Protein 9JG8 (pdb70)

Organism: Bacteroides fragilis (NCBI:txid817)

Foldseek 3Di:
DADDFAWFQFWKAFPFADAIFGFADDVFCDDADAVRTHFAAQPRFFQGTVFRHWGPLPVVDIGTLRFGWDGKPAFDPPDPPNGTHYQQIWTQSVRNGTNRMHGPGRPHDPDDALVNLQVDPLVCCCVVPVPDDNLSSHNDRDDDPDDDDDD/DKQPVHDDDDEEEDEFQAKIKDFDDPVQADKDKWKWKQFLAVRDIDTDPPDDQDDPDGHDRMGIPNRTHDQLQQQMKMKMFIDNDDTDPDDVDNGMYIYHYFHDPDDDKEFPDKAWAQDQDDDPDDDGHGDAEFELQAKIKIKIAIGNFASFWKWKFKWWQDPVGDTDGQGTDPGTDTSHRRMDIDTHNNNSSLVRVVVVPQWIWMWMKMGTPDPVYGIDTGDPVHTYTYDPPDDDDVYHGDDPPHDDDDDDD/DKWAKKKKKKWWDAPPDHIKIWIKIFTWCWDQVQQWIWTQRAFIDPTAIPNHRDDDPVVVVVVLLVRLCHRWGFGQGHAQPRPFTPCQVSSVVSNVVSLVVCCVVDVDPVSVVVVVVCCVCSVDRVSVVVVVCQDPCSVVRSDDLPQWDKHWPQAQHHPGRIDIFIWGQQVRKTWTDDPPPVAKGWIKHWDADPPGHTAKIWTKIWGVPVITIMIMIMHTDTMDDD/DDPDDDDDDDPDDDDDDDPDDDPDDPDDDDPDDDDDPDDDDPVDDDDDD/DDPDDDDDDDPDDDDDDDDDDDDDDPPDDDDDDDDDDDDPDPPDDDDD/DDDDDDDDDDPDDDDDDDDDDDDDDPPDDDDDDDPDDDDDDVPDDDDD

Sequence (775 aa):
AGKEFVVDKAMCMCKYGAAPGKLMVTDNQFFRLNGTKLCASTMTLGNVIYGFGICKVNPMFPKPCVPAITQWNGQFSKITMGNPLTDKSKGTCSCGGPDCIEFMQTGQIPVPGSKQMQQATGEHQGELDAMGDPSALTKHPVDTPTSLLLKKDSTKEVGCGSVQYEANLKFALRVKYKAPKLKCKGYCTNAVTGEYEEISKFRVDENGAYTDTFYCDDGLQESHAGADYVFSFGINNPYGFMIVPSIQKIHLIGRNLKKPQITSVIWSSKEMIKFGEDSPRRKSINYNEDGFLHIHARGMYGQKVRVELFEKDSTGIKKLLLGLKDDVTILDNVVCVPVEMSGVYAKAAKGRLSFEILAKVTPLDTSIAAFEQDDKSLIELQIYGKADEAAKSTVNGTMKFMIANLKGQYSINVSTTFPGSQASLYSAIIEVIASYQDDYFIFELRSRQEVKLNGNPPSQMVDLFMLRLSNTYYPMKLKVSTSGKIMEVINFTDIKERWEAECAKIVEEIPCIAYEQYIELSKSNMDTENVFLQALRKDSFIQFYFKEYLDDIDIVCYNFPRRGESTFYDLAIDIKTFHVKEYNSKRYSGKLICEYSEENDIFSLIAEFYYNTGQCKKKVSISVENRSVQSIAGNLSVTVDENLMYDAQDMTLTAQGGMKLLANAKIGLKSSEGVDIAQSIAGNLSVTVDENLMYDAQDMTLTAQGGMKLLANAKIGLKSSEGVDIASIAGNLSVTVDENLMYDAQDMTLTAQGGMKLLANAKIGLKSSEGVDIA

Radius of gyration: 30.04 Å; Cα contacts (8 Å, |Δi|>4): 2118; chains: 6; bounding box: 57×82×75 Å

Solvent-accessible surface area: 33861 Å² total; per-residue (Å²): 50,19,127,21,0,0,0,13,122,0,45,0,64,5,126,53,15,66,50,71,7,93,0,28,4,88,101,13,109,58,1,41,1,0,21,62,44,14,0,0,6,18,92,5,84,22,89,6,11,169,38,0,36,65,7,79,57,74,89,152,147,79,95,86,2,101,1,42,3,87,91,10,77,14,54,6,88,48,1,68,32,46,33,2,0,0,24,100,1,73,1,12,2,79,38,14,28,102,86,1,2,79,13,99,111,13,12,13,85,33,22,2,0,25,58,4,2,64,87,2,32,1,25,0,2,4,15,0,0,2,0,0,4,17,23,2,4,54,132,73,40,20,50,16,43,5,10,0,28,3,133,40,3,9,53,184,104,60,46,103,33,87,25,123,25,60,0,78,47,106,5,4,0,75,27,139,255,244,53,79,110,16,18,10,7,1,25,4,23,31,11,62,94,54,121,68,66,19,12,31,6,33,30,23,36,96,89,44,92,63,66,63,22,1,67,2,38,92,12,4,33,28,16,0,0,23,2,33,0,0,1,0,14,21,103,34,10,6,100,66,48,162,156,59,123,50,42,4,70,0,64,1,64,4,95,103,41,188,97,50,81,4,65,26,0,12,0,1,49,93,16,12,24,80,50,69,83,132,10,76,96,43,72,55,0,21,56,35,18,12,0,7,0,0,0,16,0,56,9,2,13,17,62,89,0,80,1,23,1,36,12,40,52,124,110,38,104,109,79,120,20,45,41,41,153,96,49,28,18,0,30,21,0,5,8,27,4,58,7,88,0,40,27,0,47,52,45,4,46,157,55,221,197,18,25,46,0,3,2,41,0,36,15,98,61,136,68,15,70,41,49,108,8,67,106,95,0,17,1,49,0,53,39,202,37,111,10,146,75,37,33,124,31,26,52,70,6,34,19,41,2,70,18,74,65,11,88,4,65,1,29,3,56,0,30,2,39,47,62,89,74,170,46,16,70,7,27,4,44,4,57,0,33,0,46,114,146,160,72,65,34,16,18,16,0,99,29,10,106,100,23,75,19,82,49,94,98,26,103,45,50,0,1,88,9,0,19,98,0,2,78,6,5,20,46,2,70,0,34,3,12,81,56,2,122,21,103,67,2,79,27,18,97,71,0,60,107,85,6,90,49,34,9,52,81,4,50,144,125,29,96,0,30,12,15,41,29,0,8,41,1,0,89,21,3,2,79,63,38,100,20,0,33,76,9,2,77,18,14,6,5,7,10,5,10,18,30,70,11,115,53,56,2,43,1,14,5,47,5,0,11,133,81,16,51,21,0,32,2,15,0,25,120,101,150,63,29,0,80,25,53,130,50,73,71,194,109,19,44,13,63,0,42,0,70,74,32,180,121,86,22,16,96,33,0,63,0,35,0,40,20,56,96,76,76,2,76,11,84,1,15,5,44,20,109,88,63,48,87,153,121,53,79,39,86,35,67,26,53,6,89,54,32,1,34,14,33,0,85,51,2,31,9,28,2,106,11,3,0,80,0,63,2,85,30,66,0,15,2,46,7,11,65,2,1,7,1,20,110,123,60,88,32,83,36,60,24,60,4,109,93,47,1,71,15,51,2,75,51,1,35,7,17,0,95,16,9,0,59,1,51,5,57,28,58,0,0,0,64,2,69,104,4,4,40,4,53,117,63,92,34,72,29,74,33,56,5,94,71,41,1,70,10,61,2,69,32,1,28,6,37,1,90,14,9,0,74,1,52,9,87,47,63,0,11,5,96,0,96,71,1,0,22,1,13

Secondary structure (DSSP, 8-state):
-EEEEEEEEEEEE-TTS-EEEEEEEEEEE-B------B-TT-EEEEEEETTB---SHHHHHHHHHHTTT-S--EEE-SSS-EEEESTTHHHHHHHHHHHHHHHHH---HHHHHHHHHHHHHHSSHHHHHHHGGGSHHHHHHS----S-EEEEETTSSSTT--EEEEE------EEB-STTTTTEEEEEEEE--SSS---EEEEEEEE----EEEEEEEEESS-EE-/--SS--BTT-EEEESSSSS-EE----S--SEESSSS-BBPBTT--B------SEE-SSTTS-EE----B---BS--TTB----B--TT-B--TTTS-TT-EE-S--S------HHHHHHS-GGGHHHH-SS--GGGGSSS------B-BB-/-B------SS-EEEESS--EEEE----------EEEEE-TTT-SEEE-TT-B--BSSS--SEEEETT-S-GGGTT-EEEEE--SSS--------SEEEEEEE-TT-SS-EEEEEEEESSS---TTS---B-SEE-SSSEEEEEEEEES-SSEEEEEEEEEE-TT--EEEEEE-SS-EEE-SSEEEEEEEHHHHHHHHHHH--EEEEEEEEEESSSSS--EE--GGG-EEEESS----------SS----B---/-BSS-EEEEBSS-EEEEESSEEEEESS--EEEESS-BEEEESS-EEE-/-BSS-EEEEBSS-EEEEESSEEEEESS-EEEEESSEEEE--SS-EE--/-BSS-EEEEBSS-EEEEES-EEEEESSEEEEEESS-EEEEESS-B----

Structure (mmCIF, N/CA/C/O backbone):
data_9JG8
#
_entry.id   9JG8
#
_cell.length_a   1.00
_cell.length_b   1.00
_cell.length_c   1.00
_cell.angle_alpha   90.00
_cell.angle_beta   90.00
_cell.angle_gamma   90.00
#
_symmetry.space_group_name_H-M   'P 1'
#
loop_
_entity.id
_entity.type
_entity.pdbx_description
1 polymer 'DUF3289 family protein'
2 polymer 'Peptidase C39-like domain-containing protein'
3 polymer 'Bacteroides T6SS Adapter Protein C'
4 polymer 'Type VI secretion system spike protein VgrG'
5 non-polymer 'ZINC ION'
#
loop_
_atom_site.group_PDB
_atom_site.id
_atom_site.type_symbol
_atom_site.label_atom_id
_atom_site.label_alt_id
_atom_site.label_comp_id
_atom_site.label_asym_id
_atom_site.label_entity_id
_atom_site.label_seq_id
_atom_site.pdbx_PDB_ins_code
_atom_site.Cartn_x
_atom_site.Cartn_y
_atom_site.Cartn_z
_atom_site.occupancy
_atom_site.B_iso_or_equiv
_atom_site.auth_seq_id
_atom_site.auth_comp_id
_atom_site.auth_asym_id
_atom_site.auth_atom_id
_atom_site.pdbx_PDB_model_num
ATOM 1 N N . ALA A 1 2 ? 306.99800 302.08000 369.64000 1.000 103.03000 2 ALA B N 1
ATOM 2 C CA . ALA A 1 2 ? 307.54800 302.12000 370.99000 1.000 107.56000 2 ALA B CA 1
ATOM 3 C C . ALA A 1 2 ? 306.98200 300.99100 371.84200 1.000 106.42000 2 ALA B C 1
ATOM 4 O O . ALA A 1 2 ? 306.80200 301.14300 373.05000 1.000 105.91000 2 ALA B O 1
ATOM 6 N N . GLY A 1 3 ? 306.70400 299.85800 371.20600 1.000 100.29000 3 GLY B N 1
ATOM 7 C CA . GLY A 1 3 ? 306.14500 298.72400 371.92600 1.000 99.39000 3 GLY B CA 1
ATOM 8 C C . GLY A 1 3 ? 305.64000 297.66200 370.97600 1.000 102.28000 3 GLY B C 1
ATOM 9 O O . GLY A 1 3 ? 306.09200 297.56600 369.82900 1.000 107.84000 3 GLY B O 1
ATOM 10 N N . LYS A 1 4 ? 304.69300 296.86300 371.46900 1.000 85.83000 4 LYS B N 1
ATOM 11 C CA . LYS A 1 4 ? 304.14100 295.75500 370.70500 1.000 87.63000 4 LYS B CA 1
ATOM 12 C C . LYS A 1 4 ? 302.63400 295.83800 370.51400 1.000 87.46000 4 LYS B C 1
ATOM 13 O O . LYS A 1 4 ? 302.04200 294.88600 369.99200 1.000 88.15000 4 LYS B O 1
ATOM 19 N N . GLU A 1 5 ? 301.99700 296.93600 370.91100 1.000 82.49000 5 GLU B N 1
ATOM 20 C CA . GLU A 1 5 ? 300.54400 297.04600 370.84400 1.000 77.80000 5 GLU B CA 1
ATOM 21 C C . GLU A 1 5 ? 300.16500 298.51600 370.99400 1.000 80.74000 5 GLU B C 1
ATOM 22 O O . GLU A 1 5 ? 301.02700 299.40000 370.98900 1.000 87.68000 5 GLU B O 1
ATOM 28 N N . PHE A 1 6 ? 298.86500 298.77900 371.11800 1.000 66.28000 6 PHE B N 1
ATOM 29 C CA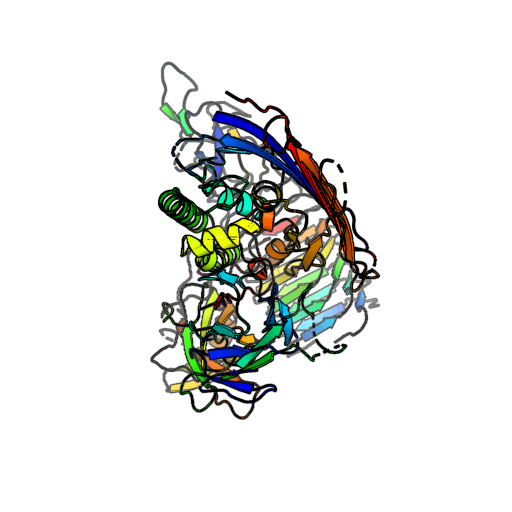 . PHE A 1 6 ? 298.35500 300.13200 371.28400 1.000 64.99000 6 PHE B CA 1
ATOM 30 C C . PHE A 1 6 ? 297.29400 300.13700 372.37400 1.000 75.16000 6 PHE B C 1
ATOM 31 O O . PHE A 1 6 ? 296.65800 299.11900 372.65500 1.000 78.77000 6 PHE B O 1
ATOM 39 N N . VAL A 1 7 ? 297.10300 301.30600 372.98200 1.000 74.55000 7 VAL B N 1
ATOM 40 C CA . VAL A 1 7 ? 296.16300 301.48300 374.08300 1.000 63.15000 7 VAL B CA 1
ATOM 41 C C . VAL A 1 7 ? 294.86800 302.06700 373.53700 1.000 75.80000 7 VAL B C 1
ATOM 42 O O . VAL A 1 7 ? 294.88900 303.02600 372.75600 1.000 77.00000 7 VAL B O 1
ATOM 46 N N . VAL A 1 8 ? 293.74200 301.48800 373.95000 1.000 78.99000 8 VAL B N 1
ATOM 47 C CA . VAL A 1 8 ? 292.42500 301.93600 373.51200 1.000 70.95000 8 VAL B CA 1
ATOM 48 C C . VAL A 1 8 ? 291.59700 302.31900 374.73100 1.000 64.78000 8 VAL B C 1
ATOM 49 O O . VAL A 1 8 ? 292.08900 302.28800 375.86400 1.000 65.51000 8 VAL B O 1
ATOM 53 N N . ASP A 1 9 ? 290.34100 302.69400 374.50300 1.000 80.47000 9 ASP B N 1
ATOM 54 C CA . ASP A 1 9 ? 289.46600 303.10100 375.59200 1.000 82.17000 9 ASP B CA 1
ATOM 55 C C . ASP A 1 9 ? 289.19300 301.93300 376.53400 1.000 86.54000 9 ASP B C 1
ATOM 56 O O . ASP A 1 9 ? 289.23900 300.76300 376.14100 1.000 88.10000 9 ASP B O 1
ATOM 61 N N . LYS A 1 10 ? 288.90600 302.26900 377.79400 1.000 87.26000 10 LYS B N 1
ATOM 62 C CA . LYS A 1 10 ? 288.62800 301.28600 378.84400 1.000 84.77000 10 LYS B CA 1
ATOM 63 C C . LYS A 1 10 ? 289.78800 300.30900 379.01700 1.000 86.44000 10 LYS B C 1
ATOM 64 O O . LYS A 1 10 ? 289.59000 299.11200 379.23000 1.000 94.91000 10 LYS B O 1
ATOM 70 N N . ALA A 1 11 ? 291.00900 300.82400 378.92500 1.000 77.57000 11 ALA B N 1
ATOM 71 C CA . ALA A 1 11 ? 292.20000 300.02400 379.15900 1.000 79.07000 11 ALA B CA 1
ATOM 72 C C . ALA A 1 11 ? 292.56200 300.03900 380.63700 1.000 86.59000 11 ALA B C 1
ATOM 73 O O . ALA A 1 11 ? 292.31100 301.01600 381.34800 1.000 96.28000 11 ALA B O 1
ATOM 75 N N . MET A 1 12 ? 293.15000 298.93800 381.09900 1.000 95.27000 12 MET B N 1
ATOM 76 C CA . MET A 1 12 ? 293.61400 298.86900 382.47700 1.000 93.15000 12 MET B CA 1
ATOM 77 C C . MET A 1 12 ? 294.69600 299.91100 382.71800 1.000 96.53000 12 MET B C 1
ATOM 78 O O . MET A 1 12 ? 295.53300 300.17600 381.85100 1.000 100.12000 12 MET B O 1
ATOM 83 N N . CYS A 1 13 ? 294.67200 300.51000 383.90500 1.000 88.65000 13 CYS B N 1
ATOM 84 C CA . CYS A 1 13 ? 295.56400 301.61500 384.21800 1.000 81.01000 13 CYS B CA 1
ATOM 85 C C . CYS A 1 13 ? 295.82800 301.61700 385.71500 1.000 84.50000 13 CYS B C 1
ATOM 86 O O . CYS A 1 13 ? 294.89100 301.49800 386.50900 1.000 93.74000 13 CYS B O 1
ATOM 89 N N . MET A 1 14 ? 297.09600 301.74600 386.09600 1.000 84.18000 14 MET B N 1
ATOM 90 C CA . MET A 1 14 ? 297.49500 301.72600 387.49600 1.000 85.97000 14 MET B CA 1
ATOM 91 C C . MET A 1 14 ? 298.41500 302.90300 387.77900 1.000 87.30000 14 MET B C 1
ATOM 92 O O . MET A 1 14 ? 299.38700 303.12300 387.05000 1.000 96.19000 14 MET B O 1
ATOM 97 N N . CYS A 1 15 ? 298.10700 303.65100 388.83300 1.000 72.25000 15 CYS B N 1
ATOM 98 C CA . CYS A 1 15 ? 298.93600 304.75700 389.29000 1.000 68.62000 15 CYS B CA 1
ATOM 99 C C . CYS A 1 15 ? 299.62600 304.35100 390.58300 1.000 77.93000 15 CYS B C 1
ATOM 100 O O . CYS A 1 15 ? 298.98900 303.79100 391.48100 1.000 88.71000 15 CYS B O 1
ATOM 103 N N . LYS A 1 16 ? 300.92700 304.63200 390.67500 1.000 94.22000 16 LYS B N 1
ATOM 104 C CA . LYS A 1 16 ? 301.69000 304.24300 391.85500 1.000 98.80000 16 LYS B CA 1
ATOM 105 C C . LYS A 1 16 ? 301.30100 305.03100 393.10000 1.000 100.41000 16 LYS B C 1
ATOM 106 O O . LYS A 1 16 ? 301.71700 304.65600 394.20100 1.000 103.30000 16 LYS B O 1
ATOM 112 N N . TYR A 1 17 ? 300.52100 306.10200 392.95700 1.000 103.25000 17 TYR B N 1
ATOM 113 C CA . TYR A 1 17 ? 299.98700 306.83100 394.10100 1.000 99.18000 17 TYR B CA 1
ATOM 114 C C . TYR A 1 17 ? 298.55800 306.44100 394.44300 1.000 103.30000 17 TYR B C 1
ATOM 115 O O . TYR A 1 17 ? 298.17000 306.52100 395.61300 1.000 105.69000 17 TYR B O 1
ATOM 124 N N . GLY A 1 18 ? 297.76800 306.02300 393.45700 1.000 102.23000 18 GLY B N 1
ATOM 125 C CA . GLY A 1 18 ? 296.38000 305.70300 393.70900 1.000 97.40000 18 GLY B CA 1
ATOM 126 C C . GLY A 1 18 ? 296.20500 304.40200 394.46900 1.000 100.12000 18 GLY B C 1
ATOM 127 O O . GLY A 1 18 ? 297.07100 303.52700 394.48700 1.000 101.57000 18 GLY B O 1
ATOM 128 N N . ALA A 1 19 ? 295.04500 304.28400 395.11700 1.000 101.53000 19 ALA B N 1
ATOM 129 C CA . ALA A 1 19 ? 294.75000 303.09000 395.90300 1.000 97.60000 19 ALA B CA 1
ATOM 130 C C . ALA A 1 19 ? 294.44800 301.89400 395.00800 1.000 99.43000 19 ALA B C 1
ATOM 131 O O . ALA A 1 19 ? 294.95500 300.79000 395.23800 1.000 99.81000 19 ALA B O 1
ATOM 133 N N . ALA A 1 20 ? 293.62700 302.09300 393.98100 1.000 103.33000 20 ALA B N 1
ATOM 134 C CA . ALA A 1 20 ? 293.16400 301.00200 393.14100 1.000 105.62000 20 ALA B CA 1
ATOM 135 C C . ALA A 1 20 ? 293.36100 301.33800 391.67100 1.000 107.52000 20 ALA B C 1
ATOM 136 O O . ALA A 1 20 ? 293.35600 302.51300 391.29000 1.000 105.13000 20 ALA B O 1
ATOM 138 N N . PRO A 1 21 ? 293.54200 300.32500 390.82500 1.000 99.12000 21 PRO B N 1
ATOM 139 C CA . PRO A 1 21 ? 293.65200 300.58000 389.38500 1.000 98.47000 21 PRO B CA 1
ATOM 140 C C . PRO A 1 21 ? 292.34900 301.10900 388.80800 1.000 95.59000 21 PRO B C 1
ATOM 141 O O . PRO A 1 21 ? 291.25800 300.83100 389.31200 1.000 96.77000 21 PRO B O 1
ATOM 145 N N . GLY A 1 22 ? 292.47700 301.88400 387.73500 1.000 89.08000 22 GLY B N 1
ATOM 146 C CA . GLY A 1 22 ? 291.31900 302.46300 387.08400 1.000 85.57000 22 GLY B CA 1
ATOM 147 C C . GLY A 1 22 ? 291.15500 302.03900 385.63900 1.000 88.73000 22 GLY B C 1
ATOM 148 O O . GLY A 1 22 ? 291.79300 301.08500 385.18600 1.000 93.75000 22 GLY B O 1
ATOM 149 N N . LYS A 1 23 ? 290.29500 302.74300 384.90600 1.000 96.01000 23 LYS B N 1
ATOM 150 C CA . LYS A 1 23 ? 290.03800 302.46700 383.49800 1.000 98.39000 23 LYS B CA 1
ATOM 151 C C . LYS A 1 23 ? 290.25400 303.73900 382.69400 1.000 100.26000 23 LYS B C 1
ATOM 152 O O . LYS A 1 23 ? 289.70000 304.79000 383.03100 1.000 107.44000 23 LYS B O 1
ATOM 158 N N . LEU A 1 24 ? 291.04800 303.63900 381.63200 1.000 88.32000 24 LEU B N 1
ATOM 159 C CA . LEU A 1 24 ? 291.30900 304.78700 380.77600 1.000 88.00000 24 LEU B CA 1
ATOM 160 C C . LEU A 1 24 ? 290.03500 305.23800 380.06900 1.000 90.82000 24 LEU B C 1
ATOM 161 O O . LEU A 1 24 ? 289.17500 304.43000 379.71200 1.000 90.24000 24 LEU B O 1
ATOM 166 N N . MET A 1 25 ? 289.91800 306.55000 379.87600 1.000 97.10000 25 MET B N 1
ATOM 167 C CA . MET A 1 25 ? 288.77900 307.14200 379.18100 1.000 94.52000 25 MET B CA 1
ATOM 168 C C . MET A 1 25 ? 289.29200 308.13700 378.15700 1.000 97.74000 25 MET B C 1
ATOM 169 O O . MET A 1 25 ? 290.03000 309.06300 378.50600 1.000 101.99000 25 MET B O 1
ATOM 174 N N . VAL A 1 26 ? 288.90400 307.95000 376.90000 1.000 92.81000 26 VAL B N 1
ATOM 175 C CA . VAL A 1 26 ? 289.25500 308.86400 375.82200 1.000 90.12000 26 VAL B CA 1
ATOM 176 C C . VAL A 1 26 ? 287.98700 309.56100 375.34600 1.000 91.05000 26 VAL B C 1
ATOM 177 O O . VAL A 1 26 ? 286.92500 308.93800 375.22700 1.000 93.37000 26 VAL B O 1
ATOM 181 N N . THR A 1 27 ? 288.08600 310.87200 375.14100 1.000 107.35000 27 THR B N 1
ATOM 182 C CA . THR A 1 27 ? 286.97100 311.66400 374.63900 1.000 107.18000 27 THR B CA 1
ATOM 183 C C . THR A 1 27 ? 287.34900 312.61100 373.51200 1.000 107.83000 27 THR B C 1
ATOM 184 O O . THR A 1 27 ? 286.46200 313.00200 372.74300 1.000 106.98000 27 THR B O 1
ATOM 188 N N . ASP A 1 28 ? 288.62100 312.99900 373.38800 1.000 113.64000 28 ASP B N 1
ATOM 189 C CA . ASP A 1 28 ? 289.03200 313.85400 372.28100 1.000 112.15000 28 ASP B CA 1
ATOM 190 C C . ASP A 1 28 ? 288.92300 313.12100 370.95000 1.000 111.73000 28 ASP B C 1
ATOM 191 O O . ASP A 1 28 ? 288.45700 313.69100 369.95700 1.000 114.41000 28 ASP B O 1
ATOM 196 N N . ASN A 1 29 ? 289.34300 311.85900 370.91100 1.000 101.42000 29 ASN B N 1
ATOM 197 C CA . ASN A 1 29 ? 289.29400 311.05300 369.69700 1.000 102.19000 29 ASN B CA 1
ATOM 198 C C . ASN A 1 29 ? 287.96500 310.30800 369.66200 1.000 107.19000 29 ASN B C 1
ATOM 199 O O . ASN A 1 29 ? 287.70000 309.45700 370.51700 1.000 108.63000 29 ASN B O 1
ATOM 204 N N . GLN A 1 30 ? 287.13000 310.62800 368.67400 1.000 97.97000 30 GLN B N 1
ATOM 205 C CA . GLN A 1 30 ? 285.81700 310.00900 368.53200 1.000 95.46000 30 GLN B CA 1
ATOM 206 C C . GLN A 1 30 ? 285.60200 309.39500 367.15500 1.000 92.74000 30 GLN B C 1
ATOM 207 O O . GLN A 1 30 ? 284.45900 309.08400 366.80100 1.000 100.49000 30 GLN B O 1
ATOM 213 N N . PHE A 1 31 ? 286.66100 309.21300 366.36700 1.000 88.75000 31 PHE B N 1
ATOM 214 C CA . PHE A 1 31 ? 286.50300 308.70200 365.01100 1.000 97.27000 31 PHE B CA 1
ATOM 215 C C . PHE A 1 31 ? 287.42700 307.52100 364.73200 1.000 93.01000 31 PHE B C 1
ATOM 216 O O . PHE A 1 31 ? 287.10100 306.65300 363.91600 1.000 91.63000 31 PHE B O 1
ATOM 224 N N . PHE A 1 32 ? 288.57200 307.47000 365.40500 1.000 93.90000 32 PHE B N 1
ATOM 225 C CA . PHE A 1 32 ? 289.57000 306.43700 365.15600 1.000 91.51000 32 PHE B CA 1
ATOM 226 C C . PHE A 1 32 ? 289.37900 305.30300 366.15700 1.000 94.42000 32 PHE B C 1
ATOM 227 O O . PHE A 1 32 ? 289.47500 305.51600 367.37000 1.000 96.65000 32 PHE B O 1
ATOM 235 N N . ARG A 1 33 ? 289.11200 304.10200 365.64800 1.000 82.19000 33 ARG B N 1
ATOM 236 C CA . ARG A 1 33 ? 288.86300 302.93300 366.47700 1.000 79.96000 33 ARG B CA 1
ATOM 237 C C . ARG A 1 33 ? 289.78300 301.80200 366.04300 1.000 82.84000 33 ARG B C 1
ATOM 238 O O . ARG A 1 33 ? 290.15000 301.69800 364.87000 1.000 90.70000 33 ARG B O 1
ATOM 246 N N . LEU A 1 34 ? 290.15600 300.95100 367.00000 1.000 77.91000 34 LEU B N 1
ATOM 247 C CA . LEU A 1 34 ? 291.18600 299.94500 366.77100 1.000 81.45000 34 LEU B CA 1
ATOM 248 C C . LEU A 1 34 ? 290.64900 298.52000 366.80700 1.000 79.13000 34 LEU B C 1
ATOM 249 O O . LEU A 1 34 ? 290.79800 297.78100 365.83100 1.000 85.11000 34 LEU B O 1
ATOM 254 N N . ASN A 1 35 ? 290.02500 298.11100 367.90500 1.000 70.96000 35 ASN B N 1
ATOM 255 C CA . ASN A 1 35 ? 289.59500 296.72700 368.09200 1.000 70.52000 35 ASN B CA 1
ATOM 256 C C . ASN A 1 35 ? 288.07400 296.72300 368.18600 1.000 83.73000 35 ASN B C 1
ATOM 257 O O . ASN A 1 35 ? 287.51200 296.82200 369.28100 1.000 93.25000 35 ASN B O 1
ATOM 262 N N . GLY A 1 36 ? 287.40900 296.60500 367.04200 1.000 77.22000 36 GLY B N 1
ATOM 263 C CA . GLY A 1 36 ? 285.96400 296.69500 367.01500 1.000 74.62000 36 GLY B CA 1
ATOM 264 C C . GLY A 1 36 ? 285.49100 298.13100 367.08600 1.000 78.40000 36 GLY B C 1
ATOM 265 O O . GLY A 1 36 ? 285.61000 298.87900 366.11200 1.000 80.48000 36 GLY B O 1
ATOM 266 N N . THR A 1 37 ? 284.95100 298.52900 368.23700 1.000 81.21000 37 THR B N 1
ATOM 267 C CA . THR A 1 37 ? 284.46300 299.88700 368.44700 1.000 84.86000 37 THR B CA 1
ATOM 268 C C . THR A 1 37 ? 285.21000 300.58400 369.58000 1.000 89.02000 37 THR B C 1
ATOM 269 O O . THR A 1 37 ? 284.66100 301.46700 370.24200 1.000 91.20000 37 THR B O 1
ATOM 273 N N . LYS A 1 38 ? 286.46300 300.20100 369.81500 1.000 75.11000 38 LYS B N 1
ATOM 274 C CA . LYS A 1 38 ? 287.26500 300.78700 370.88200 1.000 64.00000 38 LYS B CA 1
ATOM 275 C C . LYS A 1 38 ? 288.11900 301.91500 370.31500 1.000 69.51000 38 LYS B C 1
ATOM 276 O O . LYS A 1 38 ? 288.99500 301.67600 369.47800 1.000 73.36000 38 LYS B O 1
ATOM 282 N N . LEU A 1 39 ? 287.86600 303.13800 370.77600 1.000 84.02000 39 LEU B N 1
ATOM 283 C CA . LEU A 1 39 ? 288.62800 304.28800 370.31100 1.000 82.10000 39 LEU B CA 1
ATOM 284 C C . LEU A 1 39 ? 290.07300 304.20200 370.78300 1.000 78.94000 39 LEU B C 1
ATOM 285 O O . LEU A 1 39 ? 290.34900 303.82800 371.92600 1.000 77.45000 39 LEU B O 1
ATOM 290 N N . CYS A 1 40 ? 290.99700 304.55800 369.89700 1.000 70.99000 40 CYS B N 1
ATOM 291 C CA . CYS A 1 40 ? 292.41000 304.54600 370.24000 1.000 73.50000 40 CYS B CA 1
ATOM 292 C C . CYS A 1 40 ? 292.75300 305.73000 371.13500 1.000 79.75000 40 CYS B C 1
ATOM 293 O O . CYS A 1 40 ? 292.12000 306.78700 371.07600 1.000 83.00000 40 CYS B O 1
ATOM 296 N N . ALA A 1 41 ? 293.77200 305.54200 371.96800 1.000 70.12000 41 ALA B N 1
ATOM 297 C CA . ALA A 1 41 ? 294.24500 306.57500 372.87800 1.000 65.99000 41 ALA B CA 1
ATOM 298 C C . ALA A 1 41 ? 295.49100 307.22700 372.29600 1.000 83.21000 41 ALA B C 1
ATOM 299 O O . ALA A 1 41 ? 296.45000 306.53500 371.93800 1.000 89.00000 41 ALA B O 1
ATOM 301 N N . SER A 1 42 ? 295.46900 308.55000 372.19700 1.000 94.99000 42 SER B N 1
ATOM 302 C CA . SER A 1 42 ? 296.56700 309.32500 371.64800 1.000 88.29000 42 SER B CA 1
ATOM 303 C C . SER A 1 42 ? 297.28500 310.07500 372.76600 1.000 88.02000 42 SER B C 1
ATOM 304 O O . SER A 1 42 ? 296.98200 309.90900 373.95300 1.000 100.29000 42 SER B O 1
ATOM 307 N N . THR A 1 43 ? 298.25100 310.90600 372.38000 1.000 89.66000 43 THR B N 1
ATOM 308 C CA . THR A 1 43 ? 298.88200 311.81800 373.32300 1.000 98.19000 43 THR B CA 1
ATOM 309 C C . THR A 1 43 ? 297.98400 312.99200 373.68700 1.000 96.76000 43 THR B C 1
ATOM 310 O O . THR A 1 43 ? 298.33300 313.76300 374.58700 1.000 99.89000 43 THR B O 1
ATOM 314 N N . MET A 1 44 ? 296.84500 313.14500 373.01200 1.000 91.29000 44 MET B N 1
ATOM 315 C CA . MET A 1 44 ? 295.91000 314.22500 373.29000 1.000 94.34000 44 MET B CA 1
ATOM 316 C C . MET A 1 44 ? 294.92800 313.89400 374.40500 1.000 98.29000 44 MET B C 1
ATOM 317 O O . MET A 1 44 ? 294.13300 314.76100 374.78500 1.000 102.18000 44 MET B O 1
ATOM 322 N N . THR A 1 45 ? 294.95400 312.67200 374.93300 1.000 88.88000 45 THR B N 1
ATOM 323 C CA . THR A 1 45 ? 294.09900 312.29300 376.05800 1.000 89.83000 45 THR B CA 1
ATOM 324 C C . THR A 1 45 ? 294.73300 312.84100 377.33000 1.000 84.23000 45 THR B C 1
ATOM 325 O O . THR A 1 45 ? 295.56500 312.19600 377.96900 1.000 80.07000 45 THR B O 1
ATOM 329 N N . LEU A 1 46 ? 294.33100 314.05300 377.70100 1.000 77.42000 46 LEU B N 1
ATOM 330 C CA . LEU A 1 46 ? 294.92400 314.77300 378.81600 1.000 78.86000 46 LEU B CA 1
ATOM 331 C C . LEU A 1 46 ? 293.83500 315.16400 379.80200 1.000 86.13000 46 LEU B C 1
ATOM 332 O O . LEU A 1 46 ? 292.70100 315.45000 379.40500 1.000 89.15000 46 LEU B O 1
ATOM 337 N N . GLY A 1 47 ? 294.18100 315.17200 381.08700 1.000 85.82000 47 GLY B N 1
ATOM 338 C CA . GLY A 1 47 ? 293.23900 315.56500 382.11700 1.000 81.71000 47 GLY B CA 1
ATOM 339 C C . GLY A 1 47 ? 292.55900 314.39700 382.80200 1.000 82.02000 47 GLY B C 1
ATOM 340 O O . GLY A 1 47 ? 293.12500 313.30400 382.89200 1.000 86.91000 47 GLY B O 1
ATOM 341 N N . ASN A 1 48 ? 291.33600 314.61900 383.28500 1.000 88.60000 48 ASN B N 1
ATOM 342 C CA . ASN A 1 48 ? 290.58800 313.58800 383.99300 1.000 90.09000 48 ASN B CA 1
ATOM 343 C C . ASN A 1 48 ? 290.11100 312.51600 383.02400 1.000 93.64000 48 ASN B C 1
ATOM 344 O O . ASN A 1 48 ? 289.07900 312.68100 382.36500 1.000 101.65000 48 ASN B O 1
ATOM 349 N N . VAL A 1 49 ? 290.85400 311.41600 382.92600 1.000 94.83000 49 VAL B N 1
ATOM 350 C CA . VAL A 1 49 ? 290.57500 310.37700 381.94500 1.000 97.96000 49 VAL B CA 1
ATOM 351 C C . VAL A 1 49 ? 290.21000 309.04900 382.60800 1.000 103.88000 49 VAL B C 1
ATOM 352 O O . VAL A 1 49 ? 290.35600 307.99600 382.00000 1.000 106.66000 49 VAL B O 1
ATOM 356 N N . ILE A 1 50 ? 289.75300 309.08600 383.85800 1.000 102.61000 50 ILE B N 1
ATOM 357 C CA . ILE A 1 50 ? 289.22000 307.91400 384.54900 1.000 102.24000 50 ILE B CA 1
ATOM 358 C C . ILE A 1 50 ? 287.98600 308.36200 385.31900 1.000 105.43000 50 ILE B C 1
ATOM 359 O O . ILE A 1 50 ? 288.01900 309.39700 385.99400 1.000 112.20000 50 ILE B O 1
ATOM 364 N N . TYR A 1 51 ? 286.89100 307.59600 385.21900 1.000 116.57000 51 TYR B N 1
ATOM 365 C CA . TYR A 1 51 ? 285.63700 308.11400 385.75900 1.000 119.28000 51 TYR B CA 1
ATOM 366 C C . TYR A 1 51 ? 285.65200 308.08600 387.29500 1.000 122.38000 51 TYR B C 1
ATOM 367 O O . TYR A 1 51 ? 285.53200 309.15600 387.90400 1.000 122.87000 51 TYR B O 1
ATOM 376 N N . GLY A 1 54 ? 288.38900 307.57600 388.96100 1.000 102.69000 54 GLY B N 1
ATOM 377 C CA . GLY A 1 54 ? 289.73400 307.93200 389.36600 1.000 101.76000 54 GLY B CA 1
ATOM 378 C C . GLY A 1 54 ? 290.48200 306.71800 389.88500 1.000 104.07000 54 GLY B C 1
ATOM 379 O O . GLY A 1 54 ? 289.97400 305.59300 389.91100 1.000 102.41000 54 GLY B O 1
ATOM 380 N N . PHE A 1 55 ? 291.72100 306.95400 390.30400 1.000 97.08000 55 PHE B N 1
ATOM 381 C CA . PHE A 1 55 ? 292.53800 305.88300 390.87700 1.000 90.03000 55 PHE B CA 1
ATOM 382 C C . PHE A 1 55 ? 292.33300 305.76600 392.38300 1.000 94.50000 55 PHE B C 1
ATOM 383 O O . PHE A 1 55 ? 293.28300 305.78900 393.16200 1.000 98.53000 55 PHE B O 1
ATOM 391 N N . GLY A 1 56 ? 291.07900 305.63000 392.80400 1.000 98.87000 56 GLY B N 1
ATOM 392 C CA . GLY A 1 56 ? 290.77600 305.50600 394.21600 1.000 97.08000 56 GLY B CA 1
ATOM 393 C C . GLY A 1 56 ? 291.08700 306.76100 395.00400 1.000 99.67000 56 GLY B C 1
ATOM 394 O O . GLY A 1 56 ? 290.38900 307.77200 394.87800 1.000 96.59000 56 GLY B O 1
ATOM 395 N N . ILE A 1 57 ? 292.13500 306.70800 395.82200 1.000 106.29000 57 ILE B N 1
ATOM 396 C CA . ILE A 1 57 ? 292.53600 307.81600 396.67900 1.000 105.21000 57 ILE B CA 1
ATOM 397 C C . ILE A 1 57 ? 293.99400 308.14600 396.39300 1.000 106.92000 57 ILE B C 1
ATOM 398 O O . ILE A 1 57 ? 294.85200 307.25500 396.41100 1.000 108.30000 57 ILE B O 1
ATOM 403 N N . CYS A 1 58 ? 294.27100 309.42100 396.12800 1.000 107.22000 58 CYS B N 1
ATOM 404 C CA . CYS A 1 58 ? 295.63700 309.85600 395.86600 1.000 105.40000 58 CYS B CA 1
ATOM 405 C C . CYS A 1 58 ? 296.44900 309.84900 397.15500 1.000 105.77000 58 CYS B C 1
ATOM 406 O O . CYS A 1 58 ? 295.92100 310.10400 398.24100 1.000 103.13000 58 CYS B O 1
ATOM 409 N N . LYS A 1 59 ? 297.74000 309.55200 397.03400 1.000 104.88000 59 LYS B N 1
ATOM 410 C CA . LYS A 1 59 ? 298.61600 309.41800 398.19100 1.000 101.32000 59 LYS B CA 1
ATOM 411 C C . LYS A 1 59 ? 299.94500 310.12800 397.96900 1.000 102.37000 59 LYS B C 1
ATOM 412 O O . LYS A 1 59 ? 301.01500 309.57700 398.24400 1.000 103.41000 59 LYS B O 1
ATOM 418 N N . VAL A 1 60 ? 299.90500 311.36300 397.46300 1.000 109.50000 60 VAL B N 1
ATOM 419 C CA . VAL A 1 60 ? 301.11600 312.17900 397.45000 1.000 109.86000 60 VAL B CA 1
ATOM 420 C C . VAL A 1 60 ? 301.54600 312.49400 398.87500 1.000 115.45000 60 VAL B C 1
ATOM 421 O O . VAL A 1 60 ? 302.72800 312.38700 399.22500 1.000 121.02000 60 VAL B O 1
ATOM 425 N N . ASN A 1 61 ? 300.59300 312.88500 399.71900 1.000 120.29000 61 ASN B N 1
ATOM 426 C CA . ASN A 1 61 ? 300.82200 313.05200 401.14900 1.000 121.86000 61 ASN B CA 1
ATOM 427 C C . ASN A 1 61 ? 300.04300 311.96900 401.88100 1.000 123.03000 61 ASN B C 1
ATOM 428 O O . ASN A 1 61 ? 298.81100 312.06300 401.99700 1.000 125.45000 61 ASN B O 1
ATOM 433 N N . PRO A 1 62 ? 300.70200 310.91700 402.37300 1.000 124.69000 62 PRO B N 1
ATOM 434 C CA . PRO A 1 62 ? 299.95800 309.83100 403.03300 1.000 123.24000 62 PRO B CA 1
ATOM 435 C C . PRO A 1 62 ? 299.15100 310.28700 404.23500 1.000 122.69000 62 PRO B C 1
ATOM 436 O O . PRO A 1 62 ? 298.08100 309.72600 404.50100 1.000 123.10000 62 PRO B O 1
ATOM 440 N N . MET A 1 63 ? 299.62900 311.29200 404.97200 1.000 128.27000 63 MET B N 1
ATOM 441 C CA . MET A 1 63 ? 298.88900 311.78400 406.12600 1.000 128.04000 63 MET B CA 1
ATOM 442 C C . MET A 1 63 ? 297.65500 312.58500 405.72800 1.000 126.66000 63 MET B C 1
ATOM 443 O O . MET A 1 63 ? 296.72100 312.69600 406.52900 1.000 126.64000 63 MET B O 1
ATOM 448 N N . PHE A 1 64 ? 297.63000 313.14400 404.51900 1.000 121.74000 64 PHE B N 1
ATOM 449 C CA . PHE A 1 64 ? 296.50000 313.93100 404.02300 1.000 121.32000 64 PHE B CA 1
ATOM 450 C C . PHE A 1 64 ? 296.05700 313.36100 402.68200 1.000 121.94000 64 PHE B C 1
ATOM 451 O O . PHE A 1 64 ? 296.34000 313.93300 401.62200 1.000 119.81000 64 PHE B O 1
ATOM 459 N N . PRO A 1 65 ? 295.35600 312.23200 402.69200 1.000 117.53000 65 PRO B N 1
ATOM 460 C CA . PRO A 1 65 ? 294.91600 311.62100 401.43600 1.000 115.53000 65 PRO B CA 1
ATOM 461 C C . PRO A 1 65 ? 293.69400 312.32100 400.85700 1.000 116.26000 65 PRO B C 1
ATOM 462 O O . PRO A 1 65 ? 292.97200 313.05000 401.53700 1.000 117.49000 65 PRO B O 1
ATOM 466 N N . LYS A 1 66 ? 293.47700 312.07900 399.56500 1.000 113.29000 66 LYS B N 1
ATOM 467 C CA . LYS A 1 66 ? 292.35100 312.64400 398.83500 1.000 113.91000 66 LYS B CA 1
ATOM 468 C C . LYS A 1 66 ? 292.07900 311.76100 397.63000 1.000 114.17000 66 LYS B C 1
ATOM 469 O O . LYS A 1 66 ? 292.99000 311.06900 397.16400 1.000 115.26000 66 LYS B O 1
ATOM 475 N N . PRO A 1 67 ? 290.85200 311.75100 397.10800 1.000 112.41000 67 PRO B N 1
ATOM 476 C CA . PRO A 1 67 ? 290.56800 310.93800 395.91600 1.000 109.42000 67 PRO B CA 1
ATOM 477 C C . PRO A 1 67 ? 291.43000 311.36800 394.73600 1.000 110.98000 67 PRO B C 1
ATOM 478 O O . PRO A 1 67 ? 291.58500 312.55900 394.45900 1.000 112.80000 67 PRO B O 1
ATOM 482 N N . CYS A 1 68 ? 291.98800 310.37900 394.03500 1.000 108.29000 68 CYS B N 1
ATOM 483 C CA . CYS A 1 68 ? 292.93500 310.63600 392.94900 1.000 109.60000 68 CYS B CA 1
ATOM 484 C C . CYS A 1 68 ? 292.16600 310.98400 391.68000 1.000 106.70000 68 CYS B C 1
ATOM 485 O O . CYS A 1 68 ? 291.93900 310.15200 390.79900 1.000 108.79000 68 CYS B O 1
ATOM 488 N N . VAL A 1 69 ? 291.75900 312.24600 391.58900 1.000 98.86000 69 VAL B N 1
ATOM 489 C CA . VAL A 1 69 ? 291.24400 312.76300 390.32700 1.000 102.04000 69 VAL B CA 1
ATOM 490 C C . VAL A 1 69 ? 292.45300 312.98300 389.42100 1.000 103.71000 69 VAL B C 1
ATOM 491 O O . VAL A 1 69 ? 293.42100 313.65100 389.81500 1.000 107.14000 69 VAL B O 1
ATOM 495 N N . PRO A 1 70 ? 292.48300 312.36900 388.24400 1.000 87.72000 70 PRO B N 1
ATOM 496 C CA . PRO A 1 70 ? 293.66400 312.48000 387.38500 1.000 83.64000 70 PRO B CA 1
ATOM 497 C C . PRO A 1 70 ? 293.76900 313.84400 386.72500 1.000 88.89000 70 PRO B C 1
ATOM 498 O O . PRO A 1 70 ? 292.77300 314.46800 386.35500 1.000 94.85000 70 PRO B O 1
ATOM 502 N N . ALA A 1 71 ? 295.00800 314.30400 386.58700 1.000 75.32000 71 ALA B N 1
ATOM 503 C CA . ALA A 1 71 ? 295.33400 315.56200 385.92600 1.000 75.16000 71 ALA B CA 1
ATOM 504 C C . ALA A 1 71 ? 296.51700 315.36400 384.98900 1.000 80.84000 71 ALA B C 1
ATOM 505 O O . ALA A 1 71 ? 297.48400 316.12800 384.99000 1.000 80.73000 71 ALA B O 1
ATOM 507 N N . ILE A 1 72 ? 296.44500 314.30800 384.17400 1.000 78.06000 72 ILE B N 1
ATOM 508 C CA . ILE A 1 72 ? 297.56100 313.94300 383.30900 1.000 79.76000 72 ILE B CA 1
ATOM 509 C C . ILE A 1 72 ? 297.82500 315.05800 382.30900 1.000 77.55000 72 ILE B C 1
ATOM 510 O O . ILE A 1 72 ? 296.91400 315.52300 381.61200 1.000 73.56000 72 ILE B O 1
ATOM 515 N N . THR A 1 73 ? 299.08300 315.49400 382.23500 1.000 91.70000 73 THR B N 1
ATOM 516 C CA . THR A 1 73 ? 299.48200 316.55900 381.32900 1.000 92.48000 73 THR B CA 1
ATOM 517 C C . THR A 1 73 ? 300.55600 316.13700 380.33600 1.000 94.77000 73 THR B C 1
ATOM 518 O O . THR A 1 73 ? 300.99400 316.97100 379.53500 1.000 94.89000 73 THR B O 1
ATOM 522 N N . GLN A 1 74 ? 300.98900 314.87900 380.35800 1.000 95.76000 74 GLN B N 1
ATOM 523 C CA . GLN A 1 74 ? 302.01700 314.41900 379.43700 1.000 96.86000 74 GLN B CA 1
ATOM 524 C C . GLN A 1 74 ? 301.95000 312.90400 379.32000 1.000 99.03000 74 GLN B C 1
ATOM 525 O O . GLN A 1 74 ? 301.75100 312.20700 380.31700 1.000 100.37000 74 GLN B O 1
ATOM 531 N N . TRP A 1 75 ? 302.11400 312.40700 378.09700 1.000 81.74000 75 TRP B N 1
ATOM 532 C CA . TRP A 1 75 ? 302.22000 310.98000 377.82400 1.000 79.97000 75 TRP B CA 1
ATOM 533 C C . TRP A 1 75 ? 303.56500 310.70800 377.16800 1.000 85.37000 75 TRP B C 1
ATOM 534 O O . TRP A 1 75 ? 303.92200 311.36200 376.18200 1.000 89.45000 75 TRP B O 1
ATOM 545 N N . ASN A 1 76 ? 304.30700 309.74700 377.71300 1.000 92.49000 76 ASN B N 1
ATOM 546 C CA . ASN A 1 76 ? 305.62700 309.38800 377.20900 1.000 95.93000 76 ASN B CA 1
ATOM 547 C C . ASN A 1 76 ? 305.64200 307.90200 376.88600 1.000 95.48000 76 ASN B C 1
ATOM 548 O O . ASN A 1 76 ? 305.39600 307.07100 377.76600 1.000 94.77000 76 ASN B O 1
ATOM 553 N N . GLY A 1 77 ? 305.94200 307.57200 375.63300 1.000 89.98000 77 GLY B N 1
ATOM 554 C CA . GLY A 1 77 ? 305.96800 306.19000 375.19400 1.000 90.17000 77 GLY B CA 1
ATOM 555 C C . GLY A 1 77 ? 305.06200 305.94100 374.00700 1.000 91.47000 77 GLY B C 1
ATOM 556 O O . GLY A 1 77 ? 304.72900 304.79400 373.69600 1.000 87.35000 77 GLY B O 1
ATOM 557 N N . GLN A 1 78 ? 304.65900 307.01500 373.33600 1.000 87.58000 78 GLN B N 1
ATOM 558 C CA . GLN A 1 78 ? 303.75600 306.90900 372.20300 1.000 76.73000 78 GLN B CA 1
ATOM 559 C C . GLN A 1 78 ? 304.48800 306.39600 370.96600 1.000 84.78000 78 GLN B C 1
ATOM 560 O O . GLN A 1 78 ? 305.72000 306.40500 370.88600 1.000 91.09000 78 GLN B O 1
ATOM 566 N N . PHE A 1 79 ? 303.70500 305.94300 369.99100 1.000 92.30000 79 PHE B N 1
ATOM 567 C CA . PHE A 1 79 ? 304.22900 305.48600 368.70800 1.000 87.69000 79 PHE B CA 1
ATOM 568 C C . PHE A 1 79 ? 304.25100 306.67400 367.75300 1.000 88.89000 79 PHE B C 1
ATOM 569 O O . PHE A 1 79 ? 303.19600 307.18800 367.36700 1.000 92.02000 79 PHE B O 1
ATOM 577 N N . SER A 1 80 ? 305.44900 307.10400 367.36600 1.000 88.95000 80 SER B N 1
ATOM 578 C CA . SER A 1 80 ? 305.62900 308.32900 366.59900 1.000 88.89000 80 SER B CA 1
ATOM 579 C C . SER A 1 80 ? 305.49500 308.12700 365.09500 1.000 82.48000 80 SER B C 1
ATOM 580 O O . SER A 1 80 ? 305.63900 309.09600 364.34300 1.000 83.78000 80 SER B O 1
ATOM 583 N N . LYS A 1 81 ? 305.22500 306.90800 364.63800 1.000 85.81000 81 LYS B N 1
ATOM 584 C CA . LYS A 1 81 ? 305.08300 306.63300 363.21500 1.000 89.38000 81 LYS B CA 1
ATOM 585 C C . LYS A 1 81 ? 303.65200 306.78600 362.71500 1.000 86.67000 81 LYS B C 1
ATOM 586 O O . LYS A 1 81 ? 303.39300 306.51900 361.53900 1.000 93.16000 81 LYS B O 1
ATOM 592 N N . ILE A 1 82 ? 302.72100 307.19700 363.57200 1.000 81.50000 82 ILE B N 1
ATOM 593 C CA . ILE A 1 82 ? 301.32900 307.41500 363.18800 1.000 80.84000 82 ILE B CA 1
ATOM 594 C C . ILE A 1 82 ? 300.93700 308.79400 363.70200 1.000 85.95000 82 ILE B C 1
ATOM 595 O O . ILE A 1 82 ? 300.73700 308.98200 364.90700 1.000 96.65000 82 ILE B O 1
ATOM 600 N N . THR A 1 83 ? 300.82700 309.76300 362.79500 1.000 91.77000 83 THR B N 1
ATOM 601 C CA . THR A 1 83 ? 300.41400 311.11900 363.15300 1.000 95.34000 83 THR B CA 1
ATOM 602 C C . THR A 1 83 ? 298.90000 311.28400 363.18100 1.000 92.92000 83 THR B C 1
ATOM 603 O O . THR A 1 83 ? 298.34900 312.13000 362.47300 1.000 96.11000 83 THR B O 1
ATOM 607 N N . MET A 1 84 ? 298.21000 310.48900 363.99200 1.000 87.93000 84 MET B N 1
ATOM 608 C CA . MET A 1 84 ? 296.75400 310.52200 364.05000 1.000 92.64000 84 MET B CA 1
ATOM 609 C C . MET A 1 84 ? 296.25100 311.73400 364.82500 1.000 91.80000 84 MET B C 1
ATOM 610 O O . MET A 1 84 ? 295.05800 312.03500 364.81700 1.000 85.48000 84 MET B O 1
ATOM 615 N N . GLY A 1 87 ? 298.57600 314.36900 367.11500 1.000 102.61000 87 GLY B N 1
ATOM 616 C CA . GLY A 1 87 ? 298.56300 313.31100 368.10800 1.000 103.58000 87 GLY B CA 1
ATOM 617 C C . GLY A 1 87 ? 299.12000 311.99700 367.59400 1.000 103.95000 87 GLY B C 1
ATOM 618 O O . GLY A 1 87 ? 299.08000 311.72300 366.39500 1.000 100.93000 87 GLY B O 1
ATOM 619 N N . ASN A 1 88 ? 299.64000 311.18300 368.50600 1.000 92.30000 88 ASN B N 1
ATOM 620 C CA . ASN A 1 88 ? 300.20600 309.88600 368.18100 1.000 84.42000 88 ASN B CA 1
ATOM 621 C C . ASN A 1 88 ? 299.65500 308.83500 369.13100 1.000 87.07000 88 ASN B C 1
ATOM 622 O O . ASN A 1 88 ? 299.41800 309.12200 370.30800 1.000 94.45000 88 ASN B O 1
ATOM 627 N N . PRO A 1 89 ? 299.44800 307.60900 368.65200 1.000 82.75000 89 PRO B N 1
ATOM 628 C CA . PRO A 1 89 ? 298.80900 306.59100 369.49100 1.000 83.44000 89 PRO B CA 1
ATOM 629 C C . PRO A 1 89 ? 299.68900 306.17300 370.65800 1.000 88.18000 89 PRO B C 1
ATOM 630 O O . PRO A 1 89 ? 300.92000 306.21300 370.58900 1.000 91.81000 89 PRO B O 1
ATOM 634 N N . LEU A 1 90 ? 299.03400 305.76400 371.74100 1.000 81.55000 90 LEU B N 1
ATOM 635 C CA . LEU A 1 90 ? 299.73500 305.32600 372.93600 1.000 75.78000 90 LEU B CA 1
ATOM 636 C C . LEU A 1 90 ? 300.13700 303.85800 372.81200 1.000 82.57000 90 LEU B C 1
ATOM 637 O O . LEU A 1 90 ? 299.78100 303.16100 371.85800 1.000 85.29000 90 LEU B O 1
ATOM 642 N N . THR A 1 91 ? 300.89100 303.38800 373.80300 1.000 87.60000 91 THR B N 1
ATOM 643 C CA . THR A 1 91 ? 301.44800 302.04500 373.78200 1.000 80.27000 91 THR B CA 1
ATOM 644 C C . THR A 1 91 ? 301.44200 301.50000 375.20400 1.000 76.27000 91 THR B C 1
ATOM 645 O O . THR A 1 91 ? 301.29700 302.25000 376.17200 1.000 83.35000 91 THR B O 1
ATOM 649 N N . ASP A 1 92 ? 301.58900 300.17700 375.32200 1.000 80.49000 92 ASP B N 1
ATOM 650 C CA . ASP A 1 92 ? 301.63200 299.54900 376.63800 1.000 88.01000 92 ASP B CA 1
ATOM 651 C C . ASP A 1 92 ? 302.80300 300.04600 377.47600 1.000 90.40000 92 ASP B C 1
ATOM 652 O O . ASP A 1 92 ? 302.78200 299.89500 378.70200 1.000 95.93000 92 ASP B O 1
ATOM 657 N N . LYS A 1 93 ? 303.81900 300.63000 376.84700 1.000 85.18000 93 LYS B N 1
ATOM 658 C CA . LYS A 1 93 ? 304.95500 301.19800 377.55600 1.000 85.26000 93 LYS B CA 1
ATOM 659 C C . LYS A 1 93 ? 304.75200 302.66300 377.92000 1.000 86.56000 93 LYS B C 1
ATOM 660 O O . LYS A 1 93 ? 305.65200 303.26900 378.51000 1.000 90.98000 93 LYS B O 1
ATOM 666 N N . SER A 1 94 ? 303.60300 303.24300 377.58500 1.000 81.44000 94 SER B N 1
ATOM 667 C CA . SER A 1 94 ? 303.36700 304.65200 377.85900 1.000 78.37000 94 SER B CA 1
ATOM 668 C C . SER A 1 94 ? 303.19100 304.89700 379.35400 1.000 85.16000 94 SER B C 1
ATOM 669 O O . SER A 1 94 ? 302.75500 304.02100 380.10600 1.000 83.42000 94 SER B O 1
ATOM 672 N N . LYS A 1 95 ? 303.54000 306.11000 379.77900 1.000 87.26000 95 LYS B N 1
ATOM 673 C CA . LYS A 1 95 ? 303.40700 306.52500 381.16800 1.000 81.82000 95 LYS B CA 1
ATOM 674 C C . LYS A 1 95 ? 302.98700 307.98600 381.21300 1.000 80.73000 95 LYS B C 1
ATOM 675 O O . LYS A 1 95 ? 303.45600 308.79900 380.41200 1.000 88.92000 95 LYS B O 1
ATOM 681 N N . GLY A 1 96 ? 302.10500 308.31300 382.15200 1.000 62.23000 96 GLY B N 1
ATOM 682 C CA . GLY A 1 96 ? 301.56900 309.64800 382.29300 1.000 63.58000 96 GLY B CA 1
ATOM 683 C C . GLY A 1 96 ? 302.25700 310.44400 383.38200 1.000 70.19000 96 GLY B C 1
ATOM 684 O O . GLY A 1 96 ? 303.36600 310.12400 383.82500 1.000 73.49000 96 GLY B O 1
ATOM 685 N N . THR A 1 97 ? 301.58800 311.50400 383.81800 1.000 92.73000 97 THR B N 1
ATOM 686 C CA . THR A 1 97 ? 302.13000 312.37300 384.85800 1.000 95.17000 97 THR B CA 1
ATOM 687 C C . THR A 1 97 ? 301.17800 312.58200 386.02600 1.000 91.79000 97 THR B C 1
ATOM 688 O O . THR A 1 97 ? 301.63400 312.65800 387.16900 1.000 100.21000 97 THR B O 1
ATOM 692 N N . CYS A 1 98 ? 299.87600 312.70200 385.76700 1.000 86.50000 98 CYS B N 1
ATOM 693 C CA . CYS A 1 98 ? 298.81500 312.87300 386.75900 1.000 95.03000 98 CYS B CA 1
ATOM 694 C C . CYS A 1 98 ? 298.90400 314.20400 387.49800 1.000 89.06000 98 CYS B C 1
ATOM 695 O O . CYS A 1 98 ? 298.02100 314.50100 388.31200 1.000 95.91000 98 CYS B O 1
ATOM 698 N N . SER A 1 99 ? 299.92900 315.01600 387.24400 1.000 81.07000 99 SER B N 1
ATOM 699 C CA . SER A 1 99 ? 300.16600 316.29800 387.90300 1.000 90.39000 99 SER B CA 1
ATOM 700 C C . SER A 1 99 ? 300.22800 316.18000 389.42100 1.000 92.13000 99 SER B C 1
ATOM 701 O O . SER A 1 99 ? 300.19700 317.20000 390.12000 1.000 89.66000 99 SER B O 1
ATOM 704 N N . CYS A 1 100 ? 300.31200 314.96200 389.95000 1.000 111.12000 100 CYS B N 1
ATOM 705 C CA . CYS A 1 100 ? 300.42500 314.71800 391.38100 1.000 113.64000 100 CYS B CA 1
ATOM 706 C C . CYS A 1 100 ? 301.71500 314.00200 391.74100 1.000 112.65000 100 CYS B C 1
ATOM 707 O O . CYS A 1 100 ? 302.44100 314.45200 392.63500 1.000 110.42000 100 CYS B O 1
ATOM 710 N N . GLY A 1 101 ? 302.02700 312.90100 391.06500 1.000 105.72000 101 GLY B N 1
ATOM 711 C CA . GLY A 1 101 ? 303.24800 312.16000 391.29300 1.000 105.12000 101 GLY B CA 1
ATOM 712 C C . GLY A 1 101 ? 304.34600 312.37700 390.27500 1.000 109.78000 101 GLY B C 1
ATOM 713 O O . GLY A 1 101 ? 305.33700 311.63700 390.29300 1.000 110.19000 101 GLY B O 1
ATOM 714 N N . GLY A 1 102 ? 304.21100 313.36000 389.39000 1.000 103.32000 102 GLY B N 1
ATOM 715 C CA . GLY A 1 102 ? 305.21800 313.62600 388.39200 1.000 101.56000 102 GLY B CA 1
ATOM 716 C C . GLY A 1 102 ? 305.25000 312.56700 387.31100 1.000 104.56000 102 GLY B C 1
ATOM 717 O O . GLY A 1 102 ? 304.34000 311.74100 387.19100 1.000 104.65000 102 GLY B O 1
ATOM 718 N N . PRO A 1 103 ? 306.30800 312.56700 386.50500 1.000 112.57000 103 PRO B N 1
ATOM 719 C CA . PRO A 1 103 ? 306.40200 311.60300 385.40400 1.000 110.53000 103 PRO B CA 1
ATOM 720 C C . PRO A 1 103 ? 306.51800 310.17400 385.91300 1.000 109.99000 103 PRO B C 1
ATOM 721 O O . PRO A 1 103 ? 306.93900 309.91700 387.04300 1.000 112.78000 103 PRO B O 1
ATOM 725 N N . ASP A 1 104 ? 306.13400 309.22700 385.04600 1.000 95.60000 104 ASP B N 1
ATOM 726 C CA . ASP A 1 104 ? 306.19900 307.77700 385.39100 1.000 100.60000 104 ASP B CA 1
ATOM 727 C C . ASP A 1 104 ? 305.32400 307.48200 386.61400 1.000 105.22000 104 ASP B C 1
ATOM 728 O O . ASP A 1 104 ? 305.57600 306.46000 387.27800 1.000 104.45000 104 ASP B O 1
ATOM 733 N N . CYS A 1 105 ? 304.32400 308.32500 386.88100 1.000 91.80000 105 CYS B N 1
ATOM 734 C CA . CYS A 1 105 ? 303.38400 308.05400 388.00100 1.000 85.75000 105 CYS B CA 1
ATOM 735 C C . CYS A 1 105 ? 302.27400 307.12200 387.50400 1.000 84.40000 105 CYS B C 1
ATOM 736 O O . CYS A 1 105 ? 301.64700 306.45400 388.34800 1.000 88.83000 105 CYS B O 1
ATOM 739 N N . ILE A 1 106 ? 302.06400 307.06300 386.18600 1.000 76.58000 106 ILE B N 1
ATOM 740 C CA . ILE A 1 106 ? 300.96100 306.23600 385.60900 1.000 69.82000 106 ILE B CA 1
ATOM 741 C C . ILE A 1 106 ? 301.55800 304.99500 384.93300 1.000 71.77000 106 ILE B C 1
ATOM 742 O O . ILE A 1 106 ? 302.71600 305.07900 384.48700 1.000 87.79000 106 ILE B O 1
ATOM 747 N N . GLU A 1 107 ? 300.80400 303.89100 384.87100 1.000 76.25000 107 GLU B N 1
ATOM 748 C CA . GLU A 1 107 ? 301.27800 302.65500 384.26800 1.000 81.31000 107 GLU B CA 1
ATOM 749 C C . GLU A 1 107 ? 300.10900 301.93700 383.60800 1.000 83.48000 107 GLU B C 1
ATOM 750 O O . GLU A 1 107 ? 298.97400 301.99900 384.08600 1.000 89.02000 107 GLU B O 1
ATOM 756 N N . PHE A 1 108 ? 300.39600 301.25400 382.50300 1.000 81.92000 108 PHE B N 1
ATOM 757 C CA . PHE A 1 108 ? 299.38500 300.54900 381.71800 1.000 79.36000 108 PHE B CA 1
ATOM 758 C C . PHE A 1 108 ? 299.50000 299.05400 382.00200 1.000 83.82000 108 PHE B C 1
ATOM 759 O O . PHE A 1 108 ? 300.38300 298.37800 381.46600 1.000 88.77000 108 PHE B O 1
ATOM 767 N N . MET A 1 109 ? 298.60700 298.54300 382.85100 1.000 92.94000 109 MET B N 1
ATOM 768 C CA . MET A 1 109 ? 298.57400 297.10600 383.10800 1.000 92.36000 109 MET B CA 1
ATOM 769 C C . MET A 1 109 ? 298.15200 296.33200 381.86500 1.000 95.52000 109 MET B C 1
ATOM 770 O O . MET A 1 109 ? 298.74800 295.30000 381.53800 1.000 99.83000 109 MET B O 1
ATOM 775 N N . GLN A 1 110 ? 297.12700 296.81200 381.16400 1.000 98.31000 110 GLN B N 1
ATOM 776 C CA . GLN A 1 110 ? 296.64600 296.17600 379.94800 1.000 93.40000 110 GLN B CA 1
ATOM 777 C C . GLN A 1 110 ? 296.38900 297.24200 378.89500 1.000 91.19000 110 GLN B C 1
ATOM 778 O O . GLN A 1 110 ? 296.15100 298.40900 379.21500 1.000 96.55000 110 GLN B O 1
ATOM 784 N N . THR A 1 111 ? 296.44500 296.82800 377.63000 1.000 74.25000 111 THR B N 1
ATOM 785 C CA . THR A 1 111 ? 296.23500 297.74600 376.51900 1.000 78.16000 111 THR B CA 1
ATOM 786 C C . THR A 1 111 ? 294.76500 298.00300 376.22300 1.000 81.10000 111 THR B C 1
ATOM 787 O O . THR A 1 111 ? 294.45800 298.93200 375.46900 1.000 81.83000 111 THR B O 1
ATOM 791 N N . GLY A 1 112 ? 293.85500 297.21700 376.79100 1.000 81.13000 112 GLY B N 1
ATOM 792 C CA . GLY A 1 112 ? 292.44000 297.39200 376.54900 1.000 82.99000 112 GLY B CA 1
ATOM 793 C C . GLY A 1 112 ? 291.90000 296.68700 375.32500 1.000 78.94000 112 GLY B C 1
ATOM 794 O O . GLY A 1 112 ? 290.71400 296.84900 375.01400 1.000 76.41000 112 GLY B O 1
ATOM 795 N N . GLN A 1 113 ? 292.72300 295.91400 374.62300 1.000 81.11000 113 GLN B N 1
ATOM 796 C CA . GLN A 1 113 ? 292.28700 295.16000 373.45500 1.000 78.70000 113 GLN B CA 1
ATOM 797 C C . GLN A 1 113 ? 292.09200 293.70000 373.83800 1.000 82.50000 113 GLN B C 1
ATOM 798 O O . GLN A 1 113 ? 293.01500 293.05900 374.35200 1.000 81.89000 113 GLN B O 1
ATOM 804 N N . ILE A 1 114 ? 290.89800 293.18100 373.58800 1.000 84.05000 114 ILE B N 1
ATOM 805 C CA . ILE A 1 114 ? 290.55400 291.79100 373.86700 1.000 85.18000 114 ILE B CA 1
ATOM 806 C C . ILE A 1 114 ? 290.42400 291.06300 372.53400 1.000 88.12000 114 ILE B C 1
ATOM 807 O O . ILE A 1 114 ? 289.54500 291.40600 371.73200 1.000 87.66000 114 ILE B O 1
ATOM 812 N N . PRO A 1 115 ? 291.26200 290.06800 372.25300 1.000 94.06000 115 PRO B N 1
ATOM 813 C CA . PRO A 1 115 ? 291.19300 289.38200 370.95600 1.000 88.79000 115 PRO B CA 1
ATOM 814 C C . PRO A 1 115 ? 290.02600 288.41300 370.85500 1.000 85.18000 115 PRO B C 1
ATOM 815 O O . PRO A 1 115 ? 290.18000 287.21600 371.11900 1.000 89.17000 115 PRO B O 1
ATOM 819 N N . VAL A 1 116 ? 288.85400 288.92200 370.48800 1.000 81.64000 116 VAL B N 1
ATOM 820 C CA . VAL A 1 116 ? 287.69200 288.04900 370.28400 1.000 84.84000 116 VAL B CA 1
ATOM 821 C C . VAL A 1 116 ? 287.99600 287.06600 369.15900 1.000 91.43000 116 VAL B C 1
ATOM 822 O O . VAL A 1 116 ? 288.44700 287.48500 368.07500 1.000 90.88000 116 VAL B O 1
ATOM 826 N N . PRO A 1 117 ? 287.78000 285.77100 369.34900 1.000 87.43000 117 PRO B N 1
ATOM 827 C CA . PRO A 1 117 ? 288.16500 284.78000 368.34000 1.000 83.29000 117 PRO B CA 1
ATOM 828 C C . PRO A 1 117 ? 287.18800 284.77000 367.16800 1.000 85.44000 117 PRO B C 1
ATOM 829 O O . PRO A 1 117 ? 286.25500 285.56600 367.08600 1.000 81.45000 117 PRO B O 1
ATOM 833 N N . GLY A 1 118 ? 287.42800 283.84000 366.25100 1.000 92.32000 118 GLY B N 1
ATOM 834 C CA . GLY A 1 118 ? 286.59600 283.69300 365.08000 1.000 84.79000 118 GLY B CA 1
ATOM 835 C C . GLY A 1 118 ? 286.70000 282.29400 364.51600 1.000 89.92000 118 GLY B C 1
ATOM 836 O O . GLY A 1 118 ? 287.27200 281.39400 365.13600 1.000 91.68000 118 GLY B O 1
ATOM 837 N N . SER A 1 119 ? 286.12900 282.12000 363.32200 1.000 95.82000 119 SER B N 1
ATOM 838 C CA . SER A 1 119 ? 286.16100 280.81300 362.67100 1.000 91.12000 119 SER B CA 1
ATOM 839 C C . SER A 1 119 ? 287.58900 280.38700 362.35400 1.000 90.19000 119 SER B C 1
ATOM 840 O O . SER A 1 119 ? 287.95400 279.22100 362.54400 1.000 88.26000 119 SER B O 1
ATOM 843 N N . LYS A 1 120 ? 288.41200 281.32000 361.86900 1.000 100.24000 120 LYS B N 1
ATOM 844 C CA . LYS A 1 120 ? 289.80900 280.99900 361.59300 1.000 102.67000 120 LYS B CA 1
ATOM 845 C C . LYS A 1 120 ? 290.54600 280.61700 362.87000 1.000 101.94000 120 LYS B C 1
ATOM 846 O O . LYS A 1 120 ? 291.34100 279.67000 362.87900 1.000 104.11000 120 LYS B O 1
ATOM 852 N N . GLN A 1 121 ? 290.29000 281.34000 363.96200 1.000 94.99000 121 GLN B N 1
ATOM 853 C CA . GLN A 1 121 ? 290.90900 280.99800 365.23700 1.000 91.61000 121 GLN B CA 1
ATOM 854 C C . GLN A 1 121 ? 290.34000 279.70500 365.80200 1.000 94.33000 121 GLN B C 1
ATOM 855 O O . GLN A 1 121 ? 291.05300 278.96300 366.48600 1.000 99.02000 121 GLN B O 1
ATOM 861 N N . MET A 1 122 ? 289.06400 279.42200 365.53300 1.000 90.30000 122 MET B N 1
ATOM 862 C CA . MET A 1 122 ? 288.49300 278.13900 365.92200 1.000 93.53000 122 MET B CA 1
ATOM 863 C C . MET A 1 122 ? 289.16800 276.98900 365.18800 1.000 90.64000 122 MET B C 1
ATOM 864 O O . MET A 1 122 ? 289.35600 275.91100 365.76300 1.000 87.43000 122 MET B O 1
ATOM 869 N N . GLN A 1 123 ? 289.53200 277.19700 363.92100 1.000 99.86000 123 GLN B N 1
ATOM 870 C CA . GLN A 1 123 ? 290.23200 276.16100 363.16800 1.000 99.32000 123 GLN B CA 1
ATOM 871 C C . GLN A 1 123 ? 291.68500 276.03700 363.61200 1.000 98.22000 123 GLN B C 1
ATOM 872 O O . GLN A 1 123 ? 292.23600 274.93100 363.64700 1.000 98.69000 123 GLN B O 1
ATOM 878 N N . GLN A 1 124 ? 292.32200 277.16000 363.95000 1.000 96.99000 124 GLN B N 1
ATOM 879 C CA . GLN A 1 124 ? 293.73200 277.15500 364.32300 1.000 94.20000 124 GLN B CA 1
ATOM 880 C C . GLN A 1 124 ? 293.99900 276.46000 365.65200 1.000 94.48000 124 GLN B C 1
ATOM 881 O O . GLN A 1 124 ? 295.16400 276.18600 365.96000 1.000 94.11000 124 GLN B O 1
ATOM 887 N N . ALA A 1 125 ? 292.96600 276.17900 366.44000 1.000 101.68000 125 ALA B N 1
ATOM 888 C CA . ALA A 1 125 ? 293.15700 275.51900 367.72200 1.000 102.52000 125 ALA B CA 1
ATOM 889 C C . ALA A 1 125 ? 293.67900 274.10100 367.53100 1.000 103.82000 125 ALA B C 1
ATOM 890 O O . ALA A 1 125 ? 293.42100 273.44900 366.51500 1.000 103.39000 125 ALA B O 1
ATOM 892 N N . THR A 1 126 ? 294.42200 273.62200 368.52700 1.000 99.29000 126 THR B N 1
ATOM 893 C CA . THR A 1 126 ? 294.95100 272.26600 368.48700 1.000 99.11000 126 THR B CA 1
ATOM 894 C C . THR A 1 126 ? 293.83700 271.26500 368.75900 1.000 99.61000 126 THR B C 1
ATOM 895 O O . THR A 1 126 ? 293.76900 270.68000 369.84400 1.000 105.80000 126 THR B O 1
ATOM 899 N N . GLY A 1 127 ? 292.95700 271.06600 367.77500 1.000 90.67000 127 GLY B N 1
ATOM 900 C CA . GLY A 1 127 ? 291.82300 270.17800 367.95100 1.000 91.63000 127 GLY B CA 1
ATOM 901 C C . GLY A 1 127 ? 292.19300 268.71900 368.10200 1.000 95.90000 127 GLY B C 1
ATOM 902 O O . GLY A 1 127 ? 291.41300 267.95100 368.67500 1.000 101.65000 127 GLY B O 1
ATOM 903 N N . GLU A 1 128 ? 293.36500 268.31700 367.60100 1.000 87.42000 128 GLU B N 1
ATOM 904 C CA . GLU A 1 128 ? 293.79400 266.93100 367.75900 1.000 85.63000 128 GLU B CA 1
ATOM 905 C C . GLU A 1 128 ? 293.98200 266.57100 369.22600 1.000 87.81000 128 GLU B C 1
ATOM 906 O O . GLU A 1 128 ? 293.85100 265.40000 369.59900 1.000 86.93000 128 GLU B O 1
ATOM 912 N N . HIS A 1 129 ? 294.28500 267.55600 370.06800 1.000 81.75000 129 HIS B N 1
ATOM 913 C CA . HIS A 1 129 ? 294.35900 267.36800 371.50800 1.000 75.24000 129 HIS B CA 1
ATOM 914 C C . HIS A 1 129 ? 293.14200 267.93100 372.22600 1.000 75.22000 129 HIS B C 1
ATOM 915 O O . HIS A 1 129 ? 293.15500 268.03800 373.45600 1.000 85.39000 129 HIS B O 1
ATOM 922 N N . GLN A 1 130 ? 292.09000 268.29200 371.48300 1.000 74.20000 130 GLN B N 1
ATOM 923 C CA . GLN A 1 130 ? 290.90100 268.86600 372.10500 1.000 77.38000 130 GLN B CA 1
ATOM 924 C C . GLN A 1 130 ? 290.27200 267.89300 373.09100 1.000 81.84000 130 GLN B C 1
ATOM 925 O O . GLN A 1 130 ? 289.81800 268.29600 374.16800 1.000 91.96000 130 GLN B O 1
ATOM 931 N N . GLY A 1 131 ? 290.25600 266.60300 372.74900 1.000 78.63000 131 GLY B N 1
ATOM 932 C CA . GLY A 1 131 ? 289.74200 265.59900 373.66300 1.000 74.73000 131 GLY B CA 1
ATOM 933 C C . GLY A 1 131 ? 290.44400 265.59000 375.00300 1.000 77.86000 131 GLY B C 1
ATOM 934 O O . GLY A 1 131 ? 289.88600 265.08900 375.98300 1.000 82.32000 131 GLY B O 1
ATOM 935 N N . GLU A 1 132 ? 291.66100 266.13000 375.06500 1.000 74.86000 132 GLU B N 1
ATOM 936 C CA . GLU A 1 132 ? 292.35000 266.34000 376.33000 1.000 69.77000 132 GLU B CA 1
ATOM 937 C C . GLU A 1 132 ? 292.12300 267.74300 376.87600 1.000 66.52000 132 GLU B C 1
ATOM 938 O O . GLU A 1 132 ? 292.01100 267.92400 378.09300 1.000 71.72000 132 GLU B O 1
ATOM 944 N N . LEU A 1 133 ? 292.05300 268.74300 375.99500 1.000 63.56000 133 LEU B N 1
ATOM 945 C CA . LEU A 1 133 ? 291.86400 270.11600 376.45100 1.000 60.56000 133 LEU B CA 1
ATOM 946 C C . LEU A 1 133 ? 290.44900 270.33900 376.96800 1.000 74.45000 133 LEU B C 1
ATOM 947 O O . LEU A 1 133 ? 290.25000 271.05200 377.95800 1.000 81.62000 133 LEU B O 1
ATOM 952 N N . ASP A 1 134 ? 289.45400 269.74300 376.31000 1.000 85.42000 134 ASP B N 1
ATOM 953 C CA . ASP A 1 134 ? 288.05400 269.92500 376.69100 1.000 83.02000 134 ASP B CA 1
ATOM 954 C C . ASP A 1 134 ? 287.30200 268.67000 376.25400 1.000 73.81000 134 ASP B C 1
ATOM 955 O O . ASP A 1 134 ? 286.98700 268.51700 375.07100 1.000 78.17000 134 ASP B O 1
ATOM 960 N N . ALA A 1 135 ? 287.02000 267.78300 377.21100 1.000 72.81000 135 ALA B N 1
ATOM 961 C CA . ALA A 1 135 ? 286.39100 266.51100 376.87100 1.000 72.39000 135 ALA B CA 1
ATOM 962 C C . ALA A 1 135 ? 284.93100 266.69600 376.47100 1.000 77.26000 135 ALA B C 1
ATOM 963 O O . ALA A 1 135 ? 284.47800 266.11000 375.48100 1.000 81.27000 135 ALA B O 1
ATOM 965 N N . MET A 1 136 ? 284.17500 267.50100 377.22300 1.000 90.05000 136 MET B N 1
ATOM 966 C CA . MET A 1 136 ? 282.83800 267.92400 376.80000 1.000 88.77000 136 MET B CA 1
ATOM 967 C C . MET A 1 136 ? 282.98700 268.98600 375.71400 1.000 91.17000 136 MET B C 1
ATOM 968 O O . MET A 1 136 ? 282.81300 270.18600 375.93400 1.000 94.50000 136 MET B O 1
ATOM 973 N N . GLY A 1 137 ? 283.31000 268.52300 374.51100 1.000 84.75000 137 GLY B N 1
ATOM 974 C CA . GLY A 1 137 ? 283.47300 269.41800 373.38400 1.000 85.51000 137 GLY B CA 1
ATOM 975 C C . GLY A 1 137 ? 283.28200 268.72700 372.05300 1.000 86.04000 137 GLY B C 1
ATOM 976 O O . GLY A 1 137 ? 283.88100 267.67800 371.79600 1.000 88.58000 137 GLY B O 1
ATOM 977 N N . ASP A 1 138 ? 282.44300 269.30300 371.19700 1.000 83.54000 138 ASP B N 1
ATOM 978 C CA . ASP A 1 138 ? 282.20400 268.74800 369.87400 1.000 81.77000 138 ASP B CA 1
ATOM 979 C C . ASP A 1 138 ? 283.26200 269.26900 368.91300 1.000 82.39000 138 ASP B C 1
ATOM 980 O O . ASP A 1 138 ? 283.40600 270.49100 368.77600 1.000 82.48000 138 ASP B O 1
ATOM 985 N N . PRO A 1 139 ? 284.02600 268.39800 368.24900 1.000 81.70000 139 PRO B N 1
ATOM 986 C CA . PRO A 1 139 ? 285.03200 268.88800 367.29300 1.000 84.00000 139 PRO B CA 1
ATOM 987 C C . PRO A 1 139 ? 284.44700 269.73300 366.17600 1.000 78.84000 139 PRO B C 1
ATOM 988 O O . PRO A 1 139 ? 285.15600 270.58000 365.61900 1.000 79.23000 139 PRO B O 1
ATOM 992 N N . SER A 1 140 ? 283.17400 269.52900 365.83100 1.000 81.12000 140 SER B N 1
ATOM 993 C CA . SER A 1 140 ? 282.53500 270.35600 364.81400 1.000 79.15000 140 SER B CA 1
ATOM 994 C C . SER A 1 140 ? 282.47000 271.82200 365.22200 1.000 82.39000 140 SER B C 1
ATOM 995 O O . SER A 1 140 ? 282.31400 272.68700 364.35400 1.000 88.54000 140 SER B O 1
ATOM 998 N N . ALA A 1 141 ? 282.58300 272.12100 366.51800 1.000 84.29000 141 ALA B N 1
ATOM 999 C CA . ALA A 1 141 ? 282.64000 273.50800 366.96000 1.000 83.64000 141 ALA B CA 1
ATOM 1000 C C . ALA A 1 141 ? 283.93300 274.19200 366.54200 1.000 89.06000 141 ALA B C 1
ATOM 1001 O O . ALA A 1 141 ? 283.99000 275.42600 366.52400 1.000 91.78000 141 ALA B O 1
ATOM 1003 N N . LEU A 1 142 ? 284.96700 273.42400 366.20800 1.000 87.53000 142 LEU B N 1
ATOM 1004 C CA . LEU A 1 142 ? 286.23900 273.97800 365.76900 1.000 86.08000 142 LEU B CA 1
ATOM 1005 C C . LEU A 1 142 ? 286.32100 274.13900 364.25700 1.000 87.24000 142 LEU B C 1
ATOM 1006 O O . LEU A 1 142 ? 287.36200 274.56900 363.75000 1.000 94.43000 142 LEU B O 1
ATOM 1011 N N . THR A 1 143 ? 285.25700 273.80800 363.53100 1.000 76.37000 143 THR B N 1
ATOM 1012 C CA . THR A 1 143 ? 285.22800 273.96200 362.08700 1.000 78.77000 143 THR B CA 1
ATOM 1013 C C . THR A 1 143 ? 284.61900 275.31300 361.71700 1.000 85.47000 143 THR B C 1
ATOM 1014 O O . THR A 1 143 ? 284.18000 276.08400 362.57300 1.000 82.34000 143 THR B O 1
ATOM 1018 N N . LYS A 1 144 ? 284.59900 275.60700 360.41500 1.000 96.08000 144 LYS B N 1
ATOM 1019 C CA . LYS A 1 144 ? 284.02600 276.86700 359.95200 1.000 95.98000 144 LYS B CA 1
ATOM 1020 C C . LYS A 1 144 ? 282.52500 276.92100 360.20700 1.000 95.23000 144 LYS B C 1
ATOM 1021 O O . LYS A 1 144 ? 281.99600 277.96100 360.61500 1.000 93.11000 144 LYS B O 1
ATOM 1027 N N . HIS A 1 145 ? 281.82500 275.81500 359.97300 1.000 102.73000 145 HIS B N 1
ATOM 1028 C CA . HIS A 1 145 ? 280.37500 275.74200 360.15900 1.000 103.18000 145 HIS B CA 1
ATOM 1029 C C . HIS A 1 145 ? 280.04400 274.69500 361.21100 1.000 102.46000 145 HIS B C 1
ATOM 1030 O O . HIS A 1 145 ? 280.02200 273.48900 360.90600 1.000 103.70000 145 HIS B O 1
ATOM 1037 N N . PRO A 1 146 ? 279.77800 275.09500 362.45600 1.000 94.02000 146 PRO B N 1
ATOM 1038 C CA . PRO A 1 146 ? 279.44200 274.11200 363.49400 1.000 94.11000 146 PRO B CA 1
ATOM 1039 C C . PRO A 1 146 ? 277.96800 273.73800 363.42700 1.000 91.16000 146 PRO B C 1
ATOM 1040 O O . PRO A 1 146 ? 277.09200 274.60500 363.44300 1.000 96.06000 146 PRO B O 1
ATOM 1044 N N . VAL A 1 147 ? 277.70000 272.43700 363.34800 1.000 79.83000 147 VAL B N 1
ATOM 1045 C CA . VAL A 1 147 ? 276.34300 271.91000 363.29700 1.000 84.43000 147 VAL B CA 1
ATOM 1046 C C . VAL A 1 147 ? 276.19200 270.88500 364.41000 1.000 83.10000 147 VAL B C 1
ATOM 1047 O O . VAL A 1 147 ? 277.00000 269.95600 364.51900 1.000 83.57000 147 VAL B O 1
ATOM 1051 N N . ASP A 1 148 ? 275.16500 271.05700 365.23700 1.000 84.91000 148 ASP B N 1
ATOM 1052 C CA . ASP A 1 148 ? 274.93300 270.16800 366.36700 1.000 83.39000 148 ASP B CA 1
ATOM 1053 C C . ASP A 1 148 ? 274.22400 268.90700 365.88900 1.000 87.65000 148 ASP B C 1
ATOM 1054 O O . ASP A 1 148 ? 273.07700 268.96900 365.43100 1.000 90.04000 148 ASP B O 1
ATOM 1059 N N . THR A 1 149 ? 274.90100 267.76600 365.99500 1.000 84.76000 149 THR B N 1
ATOM 1060 C CA . THR A 1 149 ? 274.33400 266.46700 365.63100 1.000 85.03000 149 THR B CA 1
ATOM 1061 C C . THR A 1 149 ? 274.56100 265.47900 366.76900 1.000 85.32000 149 THR B C 1
ATOM 1062 O O . THR A 1 149 ? 275.42400 264.59700 366.68200 1.000 81.11000 149 THR B O 1
ATOM 1066 N N . PRO A 1 150 ? 273.80500 265.60500 367.86600 1.000 86.67000 150 PRO B N 1
ATOM 1067 C CA . PRO A 1 150 ? 273.92200 264.61300 368.95600 1.000 91.19000 150 PRO B CA 1
ATOM 1068 C C . PRO A 1 150 ? 273.06800 263.37700 368.70000 1.000 91.62000 150 PRO B C 1
ATOM 1069 O O . PRO A 1 150 ? 272.03100 263.13800 369.32800 1.000 91.05000 150 PRO B O 1
ATOM 1073 N N . THR A 1 151 ? 273.50900 262.55700 367.75100 1.000 93.09000 151 THR B N 1
ATOM 1074 C CA . THR A 1 151 ? 272.79200 261.34400 367.37700 1.000 93.25000 151 THR B CA 1
ATOM 1075 C C . THR A 1 151 ? 273.25100 260.19600 368.26700 1.000 93.03000 151 THR B C 1
ATOM 1076 O O . THR A 1 151 ? 274.44600 259.89000 368.32700 1.000 92.60000 151 THR B O 1
ATOM 1080 N N . SER A 1 152 ? 272.30300 259.56400 368.95400 1.000 96.56000 152 SER B N 1
ATOM 1081 C CA . SER A 1 152 ? 272.59300 258.47000 369.86600 1.000 94.33000 152 SER B CA 1
ATOM 1082 C C . SER A 1 152 ? 271.95600 257.18500 369.35500 1.000 93.12000 152 SER B C 1
ATOM 1083 O O . SER A 1 152 ? 270.90000 257.20600 368.71700 1.000 97.14000 152 SER B O 1
ATOM 1086 N N . LEU A 1 153 ? 272.61300 256.06300 369.64700 1.000 80.61000 153 LEU B N 1
ATOM 1087 C CA . LEU A 1 153 ? 272.18900 254.73900 369.18900 1.000 81.07000 153 LEU B CA 1
ATOM 1088 C C . LEU A 1 153 ? 272.11300 253.82600 370.40900 1.000 82.45000 153 LEU B C 1
ATOM 1089 O O . LEU A 1 153 ? 273.10600 253.19800 370.78500 1.000 92.70000 153 LEU B O 1
ATOM 1094 N N . LEU A 1 154 ? 270.93500 253.75200 371.02200 1.000 72.24000 154 LEU B N 1
ATOM 1095 C CA . LEU A 1 154 ? 270.76800 252.94300 372.21800 1.000 73.47000 154 LEU B CA 1
ATOM 1096 C C . LEU A 1 154 ? 270.88200 251.45800 371.88600 1.000 78.55000 154 LEU B C 1
ATOM 1097 O O . LEU A 1 154 ? 270.71100 251.03100 370.74100 1.000 86.85000 154 LEU B O 1
ATOM 1102 N N . LEU A 1 155 ? 271.18000 250.66800 372.91300 1.000 109.52000 155 LEU B N 1
ATOM 1103 C CA . LEU A 1 155 ? 271.33000 249.21900 372.79500 1.000 113.47000 155 LEU B CA 1
ATOM 1104 C C . LEU A 1 155 ? 270.35200 248.57100 373.77300 1.000 115.89000 155 LEU B C 1
ATOM 1105 O O . LEU A 1 155 ? 270.70100 248.28100 374.91900 1.000 116.32000 155 LEU B O 1
ATOM 1110 N N . LYS A 1 156 ? 269.12600 248.34400 373.31400 1.000 111.64000 156 LYS B N 1
ATOM 1111 C CA . LYS A 1 156 ? 268.09500 247.75100 374.15800 1.000 113.58000 156 LYS B CA 1
ATOM 1112 C C . LYS A 1 156 ? 267.45000 246.55000 373.47300 1.000 114.62000 156 LYS B C 1
ATOM 1113 O O . LYS A 1 156 ? 266.91900 245.65700 374.13400 1.000 115.38000 156 LYS B O 1
ATOM 1119 N N . LYS B 2 130 ? 270.52800 247.40100 357.45100 1.000 92.58000 130 LYS C N 1
ATOM 1120 C CA . LYS B 2 130 ? 269.26300 246.69000 357.58600 1.000 89.63000 130 LYS C CA 1
ATOM 1121 C C . LYS B 2 130 ? 268.28000 247.46100 358.46000 1.000 86.08000 130 LYS C C 1
ATOM 1122 O O . LYS B 2 130 ? 268.09800 247.13600 359.63200 1.000 89.47000 130 LYS C O 1
ATOM 1128 N N . ASP B 2 131 ? 267.65400 248.48500 357.88300 1.000 74.38000 131 ASP C N 1
ATOM 1129 C CA . ASP B 2 131 ? 266.64200 249.24700 358.60200 1.000 73.09000 131 ASP C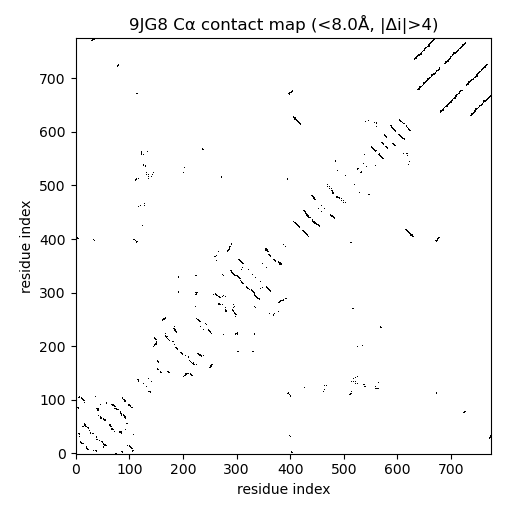 CA 1
ATOM 1130 C C . ASP B 2 131 ? 265.50200 248.32900 359.02700 1.000 80.89000 131 ASP C C 1
ATOM 1131 O O . ASP B 2 131 ? 265.11200 247.41000 358.30300 1.000 84.19000 131 ASP C O 1
ATOM 1136 N N . SER B 2 132 ? 264.97100 248.57300 360.22600 1.000 92.19000 132 SER C N 1
ATOM 1137 C CA . SER B 2 132 ? 263.99400 247.67500 360.82800 1.000 92.99000 132 SER C CA 1
ATOM 1138 C C . SER B 2 132 ? 262.57600 248.23000 360.78100 1.000 95.35000 132 SER C C 1
ATOM 1139 O O . SER B 2 132 ? 261.68100 247.58700 360.22800 1.000 98.81000 132 SER C O 1
ATOM 1142 N N . THR B 2 133 ? 262.34100 249.40900 361.34100 1.000 100.80000 133 THR C N 1
ATOM 1143 C CA . THR B 2 133 ? 260.98100 249.93000 361.41700 1.000 107.78000 133 THR C CA 1
ATOM 1144 C C . THR B 2 133 ? 260.73300 250.96800 360.32900 1.000 101.98000 133 THR C C 1
ATOM 1145 O O . THR B 2 133 ? 259.85400 250.79900 359.48500 1.000 98.78000 133 THR C O 1
ATOM 1149 N N . LYS B 2 135 ? 258.31900 246.12000 362.94100 1.000 109.38000 135 LYS C N 1
ATOM 1150 C CA . LYS B 2 135 ? 258.48000 245.21400 361.81000 1.000 112.47000 135 LYS C CA 1
ATOM 1151 C C . LYS B 2 135 ? 259.95200 245.05200 361.44500 1.000 110.72000 135 LYS C C 1
ATOM 1152 O O . LYS B 2 135 ? 260.83300 245.28200 362.27200 1.000 106.90000 135 LYS C O 1
ATOM 1158 N N . GLU B 2 136 ? 260.21200 244.65500 360.20000 1.000 109.66000 136 GLU C N 1
ATOM 1159 C CA . GLU B 2 136 ? 261.58200 244.48000 359.72400 1.000 109.06000 136 GLU C CA 1
ATOM 1160 C C . GLU B 2 136 ? 261.61000 244.77700 358.23100 1.000 103.51000 136 GLU C C 1
ATOM 1161 O O . GLU B 2 136 ? 261.07000 244.00400 357.43400 1.000 103.33000 136 GLU C O 1
ATOM 1167 N N . VAL B 2 137 ? 262.23200 245.89000 357.86100 1.000 92.59000 137 VAL C N 1
ATOM 1168 C CA . VAL B 2 137 ? 262.40600 246.24500 356.45800 1.000 99.62000 137 VAL C CA 1
ATOM 1169 C C . VAL B 2 137 ? 263.63700 245.52800 355.91600 1.000 101.88000 137 VAL C C 1
ATOM 1170 O O . VAL B 2 137 ? 264.55100 245.16500 356.66500 1.000 98.55000 137 VAL C O 1
ATOM 1174 N N . GLY B 2 138 ? 263.66400 245.31200 354.60500 1.000 102.71000 138 GLY C N 1
ATOM 1175 C CA . GLY B 2 138 ? 264.76700 244.62000 353.97800 1.000 102.50000 138 GLY C CA 1
ATOM 1176 C C . GLY B 2 138 ? 266.02700 245.46700 353.92600 1.000 107.47000 138 GLY C C 1
ATOM 1177 O O . GLY B 2 138 ? 266.05300 246.64600 354.27800 1.000 107.17000 138 GLY C O 1
ATOM 1178 N N . CYS B 2 139 ? 267.10200 244.83100 353.46700 1.000 108.01000 139 CYS C N 1
ATOM 1179 C CA . CYS B 2 139 ? 268.40000 245.48200 353.39800 1.000 107.20000 139 CYS C CA 1
ATOM 1180 C C . CYS B 2 139 ? 268.41900 246.53400 352.28900 1.000 106.07000 139 CYS C C 1
ATOM 1181 O O . CYS B 2 139 ? 267.52000 246.61500 351.44800 1.000 106.31000 139 CYS C O 1
ATOM 1184 N N . GLY B 2 140 ? 269.46400 247.34900 352.30000 1.000 97.52000 140 GLY C N 1
ATOM 1185 C CA . GLY B 2 140 ? 269.65900 248.39100 351.31400 1.000 93.69000 140 GLY C CA 1
ATOM 1186 C C . GLY B 2 140 ? 269.40700 249.77600 351.88800 1.000 98.93000 140 GLY C C 1
ATOM 1187 O O . GLY B 2 140 ? 268.90000 249.94900 352.99700 1.000 100.75000 140 GLY C O 1
ATOM 1188 N N . SER B 2 141 ? 269.78900 250.77400 351.09600 1.000 94.10000 141 SER C N 1
ATOM 1189 C CA . SER B 2 141 ? 269.57700 252.16200 351.48200 1.000 89.15000 141 SER C CA 1
ATOM 1190 C C . SER B 2 141 ? 268.08700 252.47700 351.52200 1.000 87.20000 141 SER C C 1
ATOM 1191 O O . SER B 2 141 ? 267.31800 252.02000 350.67200 1.000 92.99000 141 SER C O 1
ATOM 1194 N N . VAL B 2 142 ? 267.67700 253.26100 352.52000 1.000 82.92000 142 VAL C N 1
ATOM 1195 C CA . VAL B 2 142 ? 266.26800 253.55600 352.73800 1.000 86.21000 142 VAL C CA 1
ATOM 1196 C C . VAL B 2 142 ? 266.07300 255.05800 352.89400 1.000 85.79000 142 VAL C C 1
ATOM 1197 O O . VAL B 2 142 ? 267.01700 255.81600 353.12300 1.000 87.42000 142 VAL C O 1
ATOM 1201 N N . GLN B 2 143 ? 264.82100 255.47900 352.74600 1.000 92.33000 143 GLN C N 1
ATOM 1202 C CA . GLN B 2 143 ? 264.38900 256.83800 353.03800 1.000 89.58000 143 GLN C CA 1
ATOM 1203 C C . GLN B 2 143 ? 263.49100 256.80400 354.26500 1.000 95.84000 143 GLN C C 1
ATOM 1204 O O . GLN B 2 143 ? 262.50300 256.06300 354.29200 1.000 98.59000 143 GLN C O 1
ATOM 1210 N N . TYR B 2 144 ? 263.83100 257.60000 355.27400 1.000 92.46000 144 TYR C N 1
ATOM 1211 C CA . TYR B 2 144 ? 263.08900 257.60400 356.52400 1.000 86.73000 144 TYR C CA 1
ATOM 1212 C C . TYR B 2 144 ? 262.70500 259.01900 356.92500 1.000 85.11000 144 TYR C C 1
ATOM 1213 O O . TYR B 2 144 ? 263.44100 259.97800 356.67700 1.000 75.83000 144 TYR C O 1
ATOM 1222 N N . GLU B 2 145 ? 261.53400 259.13200 357.54400 1.000 104.98000 145 GLU C N 1
ATOM 1223 C CA . GLU B 2 145 ? 261.10300 260.37500 358.16000 1.000 106.34000 145 GLU C CA 1
ATOM 1224 C C . GLU B 2 145 ? 261.84100 260.58700 359.47600 1.000 109.54000 145 GLU C C 1
ATOM 1225 O O . GLU B 2 145 ? 262.24900 259.63400 360.14500 1.000 113.86000 145 GLU C O 1
ATOM 1231 N N . ALA B 2 146 ? 262.01600 261.85200 359.83900 1.000 92.46000 146 ALA C N 1
ATOM 1232 C CA . ALA B 2 146 ? 262.71600 262.17900 361.06900 1.000 81.92000 146 ALA C CA 1
ATOM 1233 C C . ALA B 2 146 ? 261.84600 261.88000 362.28600 1.000 84.82000 146 ALA C C 1
ATOM 1234 O O . ALA B 2 146 ? 260.61500 261.84200 362.20900 1.000 96.66000 146 ALA C O 1
ATOM 1236 N N . ASN B 2 147 ? 262.51100 261.66600 363.42200 1.000 76.03000 147 ASN C N 1
ATOM 1237 C CA . ASN B 2 147 ? 261.85300 261.43600 364.70800 1.000 80.34000 147 ASN C CA 1
ATOM 1238 C C . ASN B 2 147 ? 260.98900 260.17200 364.67500 1.000 87.85000 147 ASN C C 1
ATOM 1239 O O . ASN B 2 147 ? 259.78800 260.19700 364.94900 1.000 91.21000 147 ASN C O 1
ATOM 1244 N N . LEU B 2 148 ? 261.62800 259.05500 364.33100 1.000 85.42000 148 LEU C N 1
ATOM 1245 C CA . LEU B 2 148 ? 260.98800 257.74800 364.39500 1.000 84.05000 148 LEU C CA 1
ATOM 1246 C C . LEU B 2 148 ? 261.93900 256.73600 365.01200 1.000 77.13000 148 LEU C C 1
ATOM 1247 O O . LEU B 2 148 ? 263.11400 256.66700 364.64300 1.000 74.98000 148 LEU C O 1
ATOM 1252 N N . LYS B 2 149 ? 261.41500 255.95000 365.95000 1.000 90.58000 149 LYS C N 1
ATOM 1253 C CA . LYS B 2 149 ? 262.18700 254.90000 366.60500 1.000 91.01000 149 LYS C CA 1
ATOM 1254 C C . LYS B 2 149 ? 262.39600 253.74400 365.63500 1.000 95.86000 149 LYS C C 1
ATOM 1255 O O . LYS B 2 149 ? 261.43900 253.06300 365.25300 1.000 102.64000 149 LYS C O 1
ATOM 1261 N N . PHE B 2 150 ? 263.64400 253.51900 365.22800 1.000 81.80000 150 PHE C N 1
ATOM 1262 C CA . PHE B 2 150 ? 263.97700 252.43400 364.31700 1.000 74.64000 150 PHE C CA 1
ATOM 1263 C C . PHE B 2 150 ? 265.15000 251.63900 364.87500 1.000 79.63000 150 PHE C C 1
ATOM 1264 O O . PHE B 2 150 ? 265.63500 251.88700 365.98400 1.000 88.18000 150 PHE C O 1
ATOM 1272 N N . ALA B 2 151 ? 265.60800 250.67000 364.08700 1.000 79.46000 151 ALA C N 1
ATOM 1273 C CA . ALA B 2 151 ? 266.68000 249.78700 364.51300 1.000 82.00000 151 ALA C CA 1
ATOM 1274 C C . ALA B 2 151 ? 267.47300 249.32400 363.30200 1.000 77.84000 151 ALA C C 1
ATOM 1275 O O . ALA B 2 151 ? 266.97900 249.33300 362.17200 1.000 90.04000 151 ALA C O 1
ATOM 1277 N N . LEU B 2 152 ? 268.71100 248.91900 363.55900 1.000 77.77000 152 LEU C N 1
ATOM 1278 C CA . LEU B 2 152 ? 269.58800 248.33300 362.55700 1.000 74.36000 152 LEU C CA 1
ATOM 1279 C C . LEU B 2 152 ? 269.97500 246.93000 363.00200 1.000 84.43000 152 LEU C C 1
ATOM 1280 O O . LEU B 2 152 ? 270.16700 246.68100 364.19500 1.000 91.34000 152 LEU C O 1
ATOM 1285 N N . ARG B 2 153 ? 270.08700 246.01700 362.04200 1.000 102.90000 153 ARG C N 1
ATOM 1286 C CA . ARG B 2 153 ? 270.44000 244.63400 362.32200 1.000 101.62000 153 ARG C CA 1
ATOM 1287 C C . ARG B 2 153 ? 271.64100 244.22800 361.48200 1.000 99.28000 153 ARG C C 1
ATOM 1288 O O . ARG B 2 153 ? 271.83000 244.71100 360.36300 1.000 101.68000 153 ARG C O 1
ATOM 1296 N N . VAL B 2 154 ? 272.45300 243.33200 362.03700 1.000 102.06000 154 VAL C N 1
ATOM 1297 C CA . VAL B 2 154 ? 273.63300 242.81700 361.35800 1.000 106.15000 154 VAL C CA 1
ATOM 1298 C C . VAL B 2 154 ? 273.62400 241.29800 361.43800 1.000 106.58000 154 VAL C C 1
ATOM 1299 O O . VAL B 2 154 ? 273.07700 240.70700 362.37600 1.000 106.04000 154 VAL C O 1
ATOM 1303 N N . LYS B 2 155 ? 274.22400 240.66400 360.43400 1.000 103.34000 155 LYS C N 1
ATOM 1304 C CA . LYS B 2 155 ? 274.37000 239.21400 360.39000 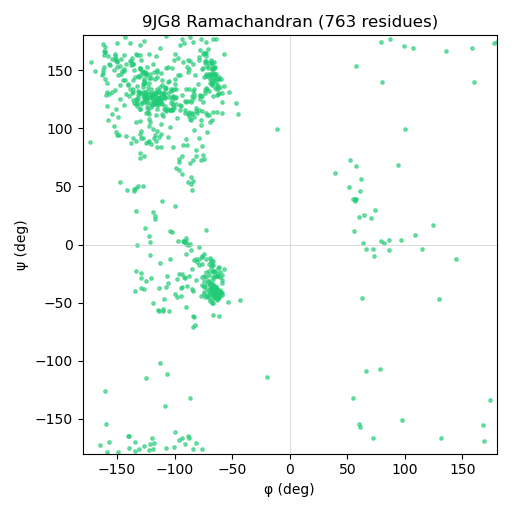1.000 101.31000 155 LYS C CA 1
ATOM 1305 C C . LYS B 2 155 ? 275.80000 238.89900 359.96900 1.000 108.64000 155 LYS C C 1
ATOM 1306 O O . LYS B 2 155 ? 276.66000 239.78300 359.90200 1.000 113.19000 155 LYS C O 1
ATOM 1312 N N . TYR B 2 156 ? 276.05700 237.62700 359.68200 1.000 115.79000 156 TYR C N 1
ATOM 1313 C CA . TYR B 2 156 ? 277.38900 237.18200 359.29200 1.000 110.80000 156 TYR C CA 1
ATOM 1314 C C . TYR B 2 156 ? 277.35900 236.46200 357.95000 1.000 108.78000 156 TYR C C 1
ATOM 1315 O O . TYR B 2 156 ? 277.96800 235.40500 357.79000 1.000 112.75000 156 TYR C O 1
ATOM 1324 N N . LYS B 2 165 ? 279.86900 234.26700 371.24100 1.000 134.62000 165 LYS C N 1
ATOM 1325 C CA . LYS B 2 165 ? 278.48100 234.69900 371.34900 1.000 137.54000 165 LYS C CA 1
ATOM 1326 C C . LYS B 2 165 ? 278.39900 236.19800 371.61300 1.000 138.02000 165 LYS C C 1
ATOM 1327 O O . LYS B 2 165 ? 279.03900 236.70600 372.53500 1.000 138.02000 165 LYS C O 1
ATOM 1333 N N . ALA B 2 166 ? 277.59800 236.89500 370.80100 1.000 126.08000 166 ALA C N 1
ATOM 1334 C CA . ALA B 2 166 ? 277.43100 238.34300 370.87500 1.000 125.65000 166 ALA C CA 1
ATOM 1335 C C . ALA B 2 166 ? 278.78400 239.04500 370.83400 1.000 129.83000 166 ALA C C 1
ATOM 1336 O O . ALA B 2 166 ? 279.24600 239.55800 371.86100 1.000 127.76000 166 ALA C O 1
ATOM 1338 N N . PRO B 2 167 ? 279.45300 239.08000 369.67300 1.000 120.55000 167 PRO C N 1
ATOM 1339 C CA . PRO B 2 167 ? 280.78500 239.70200 369.60400 1.000 117.02000 167 PRO C CA 1
ATOM 1340 C C . PRO B 2 167 ? 280.76200 241.19400 369.89800 1.000 116.74000 167 PRO C C 1
ATOM 1341 O O . PRO B 2 167 ? 279.69700 241.78300 370.10400 1.000 112.46000 167 PRO C O 1
ATOM 1345 N N . LYS B 2 168 ? 281.93900 241.81200 369.92500 1.000 114.96000 168 LYS C N 1
ATOM 1346 C CA . LYS B 2 168 ? 282.06500 243.23300 370.23600 1.000 113.45000 168 LYS C CA 1
ATOM 1347 C C . LYS B 2 168 ? 281.81200 244.03700 368.96700 1.000 112.74000 168 LYS C C 1
ATOM 1348 O O . LYS B 2 168 ? 282.70300 244.20000 368.13100 1.000 113.45000 168 LYS C O 1
ATOM 1354 N N . LEU B 2 169 ? 280.59100 244.54600 368.82100 1.000 97.66000 169 LEU C N 1
ATOM 1355 C CA . LEU B 2 169 ? 280.23700 245.38800 367.68700 1.000 94.44000 169 LEU C CA 1
ATOM 1356 C C . LEU B 2 169 ? 280.67400 246.82200 367.95700 1.000 89.01000 169 LEU C C 1
ATOM 1357 O O . LEU B 2 169 ? 280.37400 247.38100 369.01600 1.000 88.07000 169 LEU C O 1
ATOM 1362 N N . LYS B 2 170 ? 281.38100 247.41100 366.99600 1.000 81.70000 170 LYS C N 1
ATOM 1363 C CA . LYS B 2 170 ? 281.88400 248.77700 367.10000 1.000 84.97000 170 LYS C CA 1
ATOM 1364 C C . LYS B 2 170 ? 281.30500 249.58600 365.94700 1.000 81.75000 170 LYS C C 1
ATOM 1365 O O . LYS B 2 170 ? 281.73700 249.43600 364.79900 1.000 84.21000 170 LYS C O 1
ATOM 1371 N N . CYS B 2 171 ? 280.33600 250.44100 366.25300 1.000 69.69000 171 CYS C N 1
ATOM 1372 C CA . CYS B 2 171 ? 279.62200 251.21600 365.25100 1.000 69.89000 171 CYS C CA 1
ATOM 1373 C C . CYS B 2 171 ? 280.20900 252.61600 365.12000 1.000 69.47000 171 CYS C C 1
ATOM 1374 O O . CYS B 2 171 ? 280.89900 253.11800 366.00900 1.000 70.35000 171 CYS C O 1
ATOM 1377 N N . LYS B 2 172 ? 279.91800 253.24400 363.98300 1.000 81.54000 172 LYS C N 1
ATOM 1378 C CA . LYS B 2 172 ? 280.34900 254.60700 363.71500 1.000 75.87000 172 LYS C CA 1
ATOM 1379 C C . LYS B 2 172 ? 279.28100 255.30000 362.88500 1.000 74.43000 172 LYS C C 1
ATOM 1380 O O . LYS B 2 172 ? 278.58100 254.66300 362.09300 1.000 73.93000 172 LYS C O 1
ATOM 1386 N N . GLY B 2 173 ? 279.16700 256.61200 363.06800 1.000 70.90000 173 GLY C N 1
ATOM 1387 C CA . GLY B 2 173 ? 278.15600 257.38200 362.37000 1.000 69.19000 173 GLY C CA 1
ATOM 1388 C C . GLY B 2 173 ? 278.72700 258.48000 361.49900 1.000 67.15000 173 GLY C C 1
ATOM 1389 O O . GLY B 2 173 ? 279.60200 259.23500 361.93200 1.000 77.74000 173 GLY C O 1
ATOM 1390 N N . TYR B 2 174 ? 278.23500 258.57900 360.26700 1.000 67.69000 174 TYR C N 1
ATOM 1391 C CA . TYR B 2 174 ? 278.69100 259.56800 359.30300 1.000 76.75000 174 TYR C CA 1
ATOM 1392 C C . TYR B 2 174 ? 277.49900 260.35100 358.77800 1.000 78.55000 174 TYR C C 1
ATOM 1393 O O . TYR B 2 174 ? 276.41600 259.79500 358.58100 1.000 78.08000 174 TYR C O 1
ATOM 1402 N N . CYS B 2 175 ? 277.70000 261.64700 358.56400 1.000 78.41000 175 CYS C N 1
ATOM 1403 C CA . CYS B 2 175 ? 276.67900 262.51200 357.99800 1.000 74.54000 175 CYS C CA 1
ATOM 1404 C C . CYS B 2 175 ? 277.33200 263.42800 356.97600 1.000 80.47000 175 CYS C C 1
ATOM 1405 O O . CYS B 2 175 ? 278.53300 263.69700 357.04200 1.000 86.79000 175 CYS C O 1
ATOM 1408 N N . THR B 2 176 ? 276.53900 263.89000 356.01600 1.000 78.84000 176 THR C N 1
ATOM 1409 C CA . THR B 2 176 ? 277.05800 264.77400 354.98200 1.000 79.29000 176 THR C CA 1
ATOM 1410 C C . THR B 2 176 ? 277.20500 266.18800 355.52700 1.000 78.56000 176 THR C C 1
ATOM 1411 O O . THR B 2 176 ? 276.25800 266.74500 356.09200 1.000 83.30000 176 THR C O 1
ATOM 1415 N N . ASN B 2 177 ? 278.39400 266.76200 355.36500 1.000 78.80000 177 ASN C N 1
ATOM 1416 C CA . ASN B 2 177 ? 278.59600 268.15600 355.73100 1.000 78.96000 177 ASN C CA 1
ATOM 1417 C C . ASN B 2 177 ? 277.71500 269.04300 354.86300 1.000 90.19000 177 ASN C C 1
ATOM 1418 O O . ASN B 2 177 ? 277.64800 268.87000 353.64400 1.000 96.12000 177 ASN C O 1
ATOM 1423 N N . ALA B 2 178 ? 277.02900 269.99200 355.50100 1.000 94.21000 178 ALA C N 1
ATOM 1424 C CA . ALA B 2 178 ? 276.04100 270.79400 354.78700 1.000 92.50000 178 ALA C CA 1
ATOM 1425 C C . ALA B 2 178 ? 276.68400 271.64800 353.70300 1.000 98.03000 178 ALA C C 1
ATOM 1426 O O . ALA B 2 178 ? 276.18800 271.70300 352.57100 1.000 99.35000 178 ALA C O 1
ATOM 1428 N N . VAL B 2 179 ? 277.78700 272.31900 354.02200 1.000 104.67000 179 VAL C N 1
ATOM 1429 C CA . VAL B 2 179 ? 278.42200 273.21500 353.06000 1.000 103.76000 179 VAL C CA 1
ATOM 1430 C C . VAL B 2 179 ? 279.34600 272.45900 352.11200 1.000 103.48000 179 VAL C C 1
ATOM 1431 O O . VAL B 2 179 ? 279.38200 272.74900 350.91400 1.000 107.79000 179 VAL C O 1
ATOM 1435 N N . THR B 2 180 ? 280.09800 271.48100 352.61700 1.000 103.68000 180 THR C N 1
ATOM 1436 C CA . THR B 2 180 ? 281.01000 270.73100 351.76200 1.000 104.17000 180 THR C CA 1
ATOM 1437 C C . THR B 2 180 ? 280.26100 269.74500 350.87500 1.000 100.34000 180 THR C C 1
ATOM 1438 O O . THR B 2 180 ? 280.56400 269.62100 349.68300 1.000 104.47000 180 THR C O 1
ATOM 1442 N N . GLY B 2 181 ? 279.27200 269.04900 351.43300 1.000 88.11000 181 GLY C N 1
ATOM 1443 C CA . GLY B 2 181 ? 278.58500 267.99100 350.73100 1.000 92.58000 181 GLY C CA 1
ATOM 1444 C C . GLY B 2 181 ? 279.25500 266.63900 350.82600 1.000 95.52000 181 GLY C C 1
ATOM 1445 O O . GLY B 2 181 ? 278.69100 265.65000 350.34000 1.000 96.34000 181 GLY C O 1
ATOM 1446 N N . GLU B 2 182 ? 280.43100 266.56200 351.43900 1.000 101.19000 182 GLU C N 1
ATOM 1447 C CA . GLU B 2 182 ? 281.16500 265.31600 351.57400 1.000 100.85000 182 GLU C CA 1
ATOM 1448 C C . GLU B 2 182 ? 280.97300 264.74500 352.97400 1.000 99.42000 182 GLU C C 1
ATOM 1449 O O . GLU B 2 182 ? 280.61600 265.45700 353.91600 1.000 106.04000 182 GLU C O 1
ATOM 1455 N N . TYR B 2 183 ? 281.21400 263.44400 353.09400 1.000 82.58000 183 TYR C N 1
ATOM 1456 C CA . TYR B 2 183 ? 280.90800 262.71200 354.31200 1.000 81.74000 183 TYR C CA 1
ATOM 1457 C C . TYR B 2 183 ? 281.85000 263.13100 355.43500 1.000 85.29000 183 TYR C C 1
ATOM 1458 O O . TYR B 2 183 ? 283.01500 263.46000 355.19700 1.000 88.87000 183 TYR C O 1
ATOM 1467 N N . GLU B 2 184 ? 281.34400 263.12100 356.66800 1.000 86.99000 184 GLU C N 1
ATOM 1468 C CA . GLU B 2 184 ? 282.16500 263.39600 357.83800 1.000 86.87000 184 GLU C CA 1
ATOM 1469 C C . GLU B 2 184 ? 281.61900 262.61900 359.02600 1.000 84.28000 184 GLU C C 1
ATOM 1470 O O . GLU B 2 184 ? 280.40800 262.43400 359.16100 1.000 79.57000 184 GLU C O 1
ATOM 1476 N N . GLU B 2 185 ? 282.52400 262.17900 359.89500 1.000 88.53000 185 GLU C N 1
ATOM 1477 C CA . GLU B 2 185 ? 282.12400 261.38800 361.05000 1.000 86.63000 185 GLU C CA 1
ATOM 1478 C C . GLU B 2 185 ? 281.31200 262.22500 362.03100 1.000 89.66000 185 GLU C C 1
ATOM 1479 O O . GLU B 2 185 ? 281.62700 263.39000 362.29000 1.000 94.35000 185 GLU C O 1
ATOM 1485 N N . ILE B 2 186 ? 280.25900 261.62200 362.57600 1.000 84.38000 186 ILE C N 1
ATOM 1486 C CA . ILE B 2 186 ? 279.47500 262.25100 363.63300 1.000 82.03000 186 ILE C CA 1
ATOM 1487 C C . ILE B 2 186 ? 280.27200 262.11200 364.92600 1.000 79.46000 186 ILE C C 1
ATOM 1488 O O . ILE B 2 186 ? 280.39300 261.01600 365.47900 1.000 82.62000 186 ILE C O 1
ATOM 1493 N N . SER B 2 187 ? 280.83700 263.22400 365.39700 1.000 89.05000 187 SER C N 1
ATOM 1494 C CA . SER B 2 187 ? 281.75100 263.17100 366.53200 1.000 95.28000 187 SER C CA 1
ATOM 1495 C C . SER B 2 187 ? 281.01700 262.83400 367.82300 1.000 92.22000 187 SER C C 1
ATOM 1496 O O . SER B 2 187 ? 281.47000 261.98900 368.60400 1.000 89.87000 187 SER C O 1
ATOM 1499 N N . LYS B 2 188 ? 279.88200 263.48500 368.06900 1.000 85.09000 188 LYS C N 1
ATOM 1500 C CA . LYS B 2 188 ? 279.10700 263.21400 369.27300 1.000 82.85000 188 LYS C CA 1
ATOM 1501 C C . LYS B 2 188 ? 278.17200 262.03300 369.05200 1.000 85.37000 188 LYS C C 1
ATOM 1502 O O . LYS B 2 188 ? 276.96700 262.13000 369.30300 1.000 88.61000 188 LYS C O 1
ATOM 1508 N N . PHE B 2 189 ? 278.72200 260.91600 368.58500 1.000 74.02000 189 PHE C N 1
ATOM 1509 C CA . PHE B 2 189 ? 277.96000 259.69600 368.34700 1.000 70.24000 189 PHE C CA 1
ATOM 1510 C C . PHE B 2 189 ? 278.25900 258.72400 369.48000 1.000 70.44000 189 PHE C C 1
ATOM 1511 O O . PHE B 2 189 ? 279.39600 258.26800 369.63200 1.000 78.08000 189 PHE C O 1
ATOM 1519 N N . ARG B 2 190 ? 277.24000 258.40600 370.27000 1.000 83.35000 190 ARG C N 1
ATOM 1520 C CA . ARG B 2 190 ? 277.38800 257.54300 371.43100 1.000 89.86000 190 ARG C CA 1
ATOM 1521 C C . ARG B 2 190 ? 276.46400 256.34200 371.30700 1.000 90.97000 190 ARG C C 1
ATOM 1522 O O . ARG B 2 190 ? 275.34600 256.45300 370.79200 1.000 89.19000 190 ARG C O 1
ATOM 1530 N N . VAL B 2 191 ? 276.94500 255.19000 371.76900 1.000 99.26000 191 VAL C N 1
ATOM 1531 C CA . VAL B 2 191 ? 276.13900 253.97700 371.81200 1.000 96.84000 191 VAL C CA 1
ATOM 1532 C C . VAL B 2 191 ? 275.87700 253.62700 373.27000 1.000 99.30000 191 VAL C C 1
ATOM 1533 O O . VAL B 2 191 ? 276.70400 252.98100 373.92300 1.000 98.41000 191 VAL C O 1
ATOM 1537 N N . ASP B 2 192 ? 274.73200 254.06500 373.79200 1.000 103.43000 192 ASP C N 1
ATOM 1538 C CA . ASP B 2 192 ? 274.40100 253.81800 375.18800 1.000 102.98000 192 ASP C CA 1
ATOM 1539 C C . ASP B 2 192 ? 274.29400 252.32300 375.45300 1.000 105.04000 192 ASP C C 1
ATOM 1540 O O . ASP B 2 192 ? 273.68100 251.58400 374.67700 1.000 106.77000 192 ASP C O 1
ATOM 1545 N N . GLU B 2 193 ? 274.89400 251.87900 376.55600 1.000 118.32000 193 GLU C N 1
ATOM 1546 C CA . GLU B 2 193 ? 274.94600 250.46000 376.90000 1.000 120.93000 193 GLU C CA 1
ATOM 1547 C C . GLU B 2 193 ? 273.89300 250.17600 377.96700 1.000 121.69000 193 GLU C C 1
ATOM 1548 O O . GLU B 2 193 ? 274.16500 250.16000 379.16800 1.000 122.87000 193 GLU C O 1
ATOM 1554 N N . ASN B 2 194 ? 272.66100 249.94900 377.50700 1.000 116.09000 194 ASN C N 1
ATOM 1555 C CA . ASN B 2 194 ? 271.59200 249.58000 378.42700 1.000 117.33000 194 ASN C CA 1
ATOM 1556 C C . ASN B 2 194 ? 271.78300 248.16900 378.96600 1.000 120.28000 194 ASN C C 1
ATOM 1557 O O . ASN B 2 194 ? 271.38600 247.88000 380.10000 1.000 120.15000 194 ASN C O 1
ATOM 1562 N N . GLY B 2 195 ? 272.38100 247.28900 378.17900 1.000 125.34000 195 GLY C N 1
ATOM 1563 C CA . GLY B 2 195 ? 272.63100 245.93500 378.60900 1.000 127.32000 195 GLY C CA 1
ATOM 1564 C C . GLY B 2 195 ? 273.72400 245.29300 377.78900 1.000 126.66000 195 GLY C C 1
ATOM 1565 O O . GLY B 2 195 ? 274.59400 245.97100 377.24000 1.000 127.64000 195 GLY C O 1
ATOM 1566 N N . ALA B 2 196 ? 273.67400 243.96600 377.71400 1.000 130.35000 196 ALA C N 1
ATOM 1567 C CA . ALA B 2 196 ? 274.63400 243.22500 376.91000 1.000 131.33000 196 ALA C CA 1
ATOM 1568 C C . ALA B 2 196 ? 274.42400 243.51500 375.42900 1.000 131.92000 196 ALA C C 1
ATOM 1569 O O . ALA B 2 196 ? 273.32300 243.85700 374.98900 1.000 130.65000 196 ALA C O 1
ATOM 1571 N N . TYR B 2 197 ? 275.50100 243.38100 374.65700 1.000 125.19000 197 TYR C N 1
ATOM 1572 C CA . TYR B 2 197 ? 275.43200 243.67000 373.23200 1.000 123.08000 197 TYR C CA 1
ATOM 1573 C C . TYR B 2 197 ? 274.50700 242.69100 372.51900 1.000 123.72000 197 TYR C C 1
ATOM 1574 O O . TYR B 2 197 ? 274.41200 241.51300 372.87400 1.000 122.59000 197 TYR C O 1
ATOM 1583 N N . THR B 2 198 ? 273.82000 243.19900 371.49900 1.000 122.17000 198 THR C N 1
ATOM 1584 C CA . THR B 2 198 ? 272.89000 242.41400 370.70400 1.000 120.86000 198 THR C CA 1
ATOM 1585 C C . THR B 2 198 ? 273.07900 242.79100 369.24100 1.000 119.61000 198 THR C C 1
ATOM 1586 O O . THR B 2 198 ? 273.59500 243.86500 368.92000 1.000 118.58000 198 THR C O 1
ATOM 1590 N N . ASP B 2 199 ? 272.66600 241.88500 368.35100 1.000 119.97000 199 ASP C N 1
ATOM 1591 C CA . ASP B 2 199 ? 272.80900 242.12800 366.91900 1.000 120.33000 199 ASP C CA 1
ATOM 1592 C C . ASP B 2 199 ? 272.04600 243.36800 366.47100 1.000 119.63000 199 ASP C C 1
ATOM 1593 O O . ASP B 2 199 ? 272.38700 243.96900 365.44600 1.000 119.62000 199 ASP C O 1
ATOM 1598 N N . THR B 2 200 ? 271.01900 243.76700 367.21600 1.000 111.79000 200 THR C N 1
ATOM 1599 C CA . THR B 2 200 ? 270.17500 244.89500 366.84500 1.000 112.92000 200 THR C CA 1
ATOM 1600 C C . THR B 2 200 ? 270.54400 246.12700 367.66300 1.000 109.79000 200 THR C C 1
ATOM 1601 O O . THR B 2 200 ? 270.70800 246.04500 368.88500 1.000 111.28000 200 THR C O 1
ATOM 1605 N N . PHE B 2 201 ? 270.68500 247.25800 366.98000 1.000 80.57000 201 PHE C N 1
ATOM 1606 C CA . PHE B 2 201 ? 270.89100 248.55500 367.60800 1.000 77.41000 201 PHE C CA 1
ATOM 1607 C C . PHE B 2 201 ? 269.62300 249.38500 367.46500 1.000 76.85000 201 PHE C C 1
ATOM 1608 O O . PHE B 2 201 ? 269.04200 249.45500 366.38000 1.000 78.40000 201 PHE C O 1
ATOM 1616 N N . TYR B 2 202 ? 269.20500 250.02100 368.55700 1.000 91.41000 202 TYR C N 1
ATOM 1617 C CA . TYR B 2 202 ? 267.91900 250.70900 368.63500 1.000 92.95000 202 TYR C CA 1
ATOM 1618 C C . TYR B 2 202 ? 268.15400 252.21200 368.72000 1.000 87.72000 202 TYR C C 1
ATOM 1619 O O . TYR B 2 202 ? 268.68300 252.70500 369.72200 1.000 93.78000 202 TYR C O 1
ATOM 1628 N N . CYS B 2 203 ? 267.76300 252.93900 367.67800 1.000 80.38000 203 CYS C N 1
ATOM 1629 C CA . CYS B 2 203 ? 267.82900 254.40000 367.69000 1.000 83.85000 203 CYS C CA 1
ATOM 1630 C C . CYS B 2 203 ? 266.45800 254.98800 368.02000 1.000 86.97000 203 CYS C C 1
ATOM 1631 O O . CYS B 2 203 ? 265.82200 255.65700 367.20600 1.000 92.54000 203 CYS C O 1
ATOM 1634 N N . ASP B 2 204 ? 266.00600 254.72500 369.25000 1.000 85.13000 204 ASP C N 1
ATOM 1635 C CA . ASP B 2 204 ? 264.65100 255.09500 369.64300 1.000 89.55000 204 ASP C CA 1
ATOM 1636 C C . ASP B 2 204 ? 264.44000 256.60200 369.70400 1.000 88.12000 204 ASP C C 1
ATOM 1637 O O . ASP B 2 204 ? 263.29400 257.05400 369.60700 1.000 89.08000 204 ASP C O 1
ATOM 1642 N N . ASP B 2 205 ? 265.50600 257.38800 369.86700 1.000 85.55000 205 ASP C N 1
ATOM 1643 C CA . ASP B 2 205 ? 265.35100 258.83800 369.86800 1.000 88.17000 205 ASP C CA 1
ATOM 1644 C C . ASP B 2 205 ? 264.91200 259.37000 368.51200 1.000 87.74000 205 ASP C C 1
ATOM 1645 O O . ASP B 2 205 ? 264.33600 260.46100 368.44400 1.000 79.36000 205 ASP C O 1
ATOM 1650 N N . GLY B 2 206 ? 265.16900 258.62800 367.43800 1.000 85.36000 206 GLY C N 1
ATOM 1651 C CA . GLY B 2 206 ? 264.83100 259.08100 366.10600 1.000 79.92000 206 GLY C CA 1
ATOM 1652 C C . GLY B 2 206 ? 265.85500 260.05300 365.56200 1.000 75.94000 206 GLY C C 1
ATOM 1653 O O . GLY B 2 206 ? 266.35500 260.90900 366.29700 1.000 74.65000 206 GLY C O 1
ATOM 1654 N N . LEU B 2 207 ? 266.18100 259.92900 364.28000 1.000 78.40000 207 LEU C N 1
ATOM 1655 C CA . LEU B 2 207 ? 267.13600 260.84200 363.67100 1.000 80.24000 207 LEU C CA 1
ATOM 1656 C C . LEU B 2 207 ? 266.55200 262.25000 363.60600 1.000 85.93000 207 LEU C C 1
ATOM 1657 O O . LEU B 2 207 ? 265.34500 262.44300 363.44200 1.000 91.62000 207 LEU C O 1
ATOM 1662 N N . GLN B 2 208 ? 267.43200 263.23600 363.74500 1.000 81.65000 208 GLN C N 1
ATOM 1663 C CA . GLN B 2 208 ? 267.01400 264.59100 364.07800 1.000 74.05000 208 GLN C CA 1
ATOM 1664 C C . GLN B 2 208 ? 266.23000 265.23600 362.94400 1.000 73.79000 208 GLN C C 1
ATOM 1665 O O . GLN B 2 208 ? 266.58900 265.11800 361.76900 1.000 81.81000 208 GLN C O 1
ATOM 1671 N N . GLU B 2 209 ? 265.14900 265.93000 363.31000 1.000 80.96000 209 GLU C N 1
ATOM 1672 C CA . GLU B 2 209 ? 264.37300 266.67100 362.32300 1.000 84.00000 209 GLU C CA 1
ATOM 1673 C C . GLU B 2 209 ? 265.17700 267.82600 361.74200 1.000 87.22000 209 GLU C C 1
ATOM 1674 O O . GLU B 2 209 ? 264.97700 268.20200 360.58100 1.000 86.31000 209 GLU C O 1
ATOM 1680 N N . SER B 2 210 ? 266.10200 268.38700 362.52400 1.000 87.51000 210 SER C N 1
ATOM 1681 C CA . SER B 2 210 ? 266.96000 269.44800 362.00800 1.000 83.65000 210 SER C CA 1
ATOM 1682 C C . SER B 2 210 ? 267.82300 268.95900 360.85300 1.000 83.41000 210 SER C C 1
ATOM 1683 O O . SER B 2 210 ? 268.21000 269.75300 359.98800 1.000 90.17000 210 SER C O 1
ATOM 1686 N N . HIS B 2 211 ? 268.13000 267.66200 360.81500 1.000 75.98000 211 HIS C N 1
ATOM 1687 C CA . HIS B 2 211 ? 268.92700 267.07400 359.74700 1.000 71.47000 211 HIS C CA 1
ATOM 1688 C C . HIS B 2 211 ? 268.06500 266.37000 358.70400 1.000 76.41000 211 HIS C C 1
ATOM 1689 O O . HIS B 2 211 ? 268.48700 265.36100 358.12900 1.000 75.09000 211 HIS C O 1
ATOM 1696 N N . ALA B 2 212 ? 266.86300 266.88100 358.45000 1.000 78.91000 212 ALA C N 1
ATOM 1697 C CA . ALA B 2 212 ? 265.97900 266.30900 357.44000 1.000 72.32000 212 ALA C CA 1
ATOM 1698 C C . ALA B 2 212 ? 266.49000 266.71300 356.06400 1.000 76.42000 212 ALA C C 1
ATOM 1699 O O . ALA B 2 212 ? 266.48400 267.89800 355.71400 1.000 76.60000 212 ALA C O 1
ATOM 1701 N N . GLY B 2 213 ? 266.92600 265.73000 355.28000 1.000 76.83000 213 GLY C N 1
ATOM 1702 C CA . GLY B 2 213 ? 267.57700 265.97700 354.00900 1.000 78.43000 213 GLY C CA 1
ATOM 1703 C C . GLY B 2 213 ? 269.02400 265.54500 353.96100 1.000 74.64000 213 GLY C C 1
ATOM 1704 O O . GLY B 2 213 ? 269.65100 265.65600 352.90100 1.000 75.41000 213 GLY C O 1
ATOM 1705 N N . ALA B 2 214 ? 269.57500 265.06300 355.07000 1.000 74.66000 214 ALA C N 1
ATOM 1706 C CA . ALA B 2 214 ? 270.93600 264.56100 355.11400 1.000 68.23000 214 ALA C CA 1
ATOM 1707 C C . ALA B 2 214 ? 270.96100 263.09200 354.70500 1.000 80.02000 214 ALA C C 1
ATOM 1708 O O . ALA B 2 214 ? 269.92900 262.47700 354.42700 1.000 82.71000 214 ALA C O 1
ATOM 1710 N N . ASP B 2 215 ? 272.16200 262.51600 354.67100 1.000 85.03000 215 ASP C N 1
ATOM 1711 C CA . ASP B 2 215 ? 272.35700 261.10100 354.36000 1.000 85.04000 215 ASP C CA 1
ATOM 1712 C C . ASP B 2 215 ? 273.14700 260.48700 355.51200 1.000 85.76000 215 ASP C C 1
ATOM 1713 O O . ASP B 2 215 ? 274.37800 260.42600 355.46700 1.000 81.94000 215 ASP C O 1
ATOM 1718 N N . TYR B 2 216 ? 272.43600 260.03800 356.54500 1.000 89.79000 216 TYR C N 1
ATOM 1719 C CA . TYR B 2 216 ? 273.09400 259.35000 357.64600 1.000 83.43000 216 TYR C CA 1
ATOM 1720 C C . TYR B 2 216 ? 273.59900 257.99000 357.19300 1.000 82.39000 216 TYR C C 1
ATOM 1721 O O . TYR B 2 216 ? 272.96800 257.30800 356.38200 1.000 85.79000 216 TYR C O 1
ATOM 1730 N N . VAL B 2 217 ? 274.76700 257.61100 357.69500 1.000 80.55000 217 VAL C N 1
ATOM 1731 C CA . VAL B 2 217 ? 275.40200 256.35600 357.32300 1.000 81.33000 217 VAL C CA 1
ATOM 1732 C C . VAL B 2 217 ? 275.95100 255.70900 358.58300 1.000 79.57000 217 VAL C C 1
ATOM 1733 O O . VAL B 2 217 ? 276.64900 256.35700 359.36800 1.000 88.03000 217 VAL C O 1
ATOM 1737 N N . PHE B 2 218 ? 275.63800 254.43700 358.77500 1.000 66.02000 218 PHE C N 1
ATOM 1738 C CA . PHE B 2 218 ? 276.08700 253.68300 359.93500 1.000 65.64000 218 PHE C CA 1
ATOM 1739 C C . PHE B 2 218 ? 277.05400 252.59400 359.49500 1.000 74.06000 218 PHE C C 1
ATOM 1740 O O . PHE B 2 218 ? 276.76900 251.84700 358.55200 1.000 81.00000 218 PHE C O 1
ATOM 1748 N N . SER B 2 219 ? 278.19500 252.51600 360.17200 1.000 65.09000 219 SER C N 1
ATOM 1749 C CA . SER B 2 219 ? 279.22200 251.52700 359.88500 1.000 64.06000 219 SER C CA 1
ATOM 1750 C C . SER B 2 219 ? 279.36700 250.59400 361.07700 1.000 66.91000 219 SER C C 1
ATOM 1751 O O . SER B 2 219 ? 279.23900 251.02200 362.22800 1.000 82.25000 219 SER C O 1
ATOM 1754 N N . PHE B 2 220 ? 279.63500 249.32300 360.79800 1.000 86.43000 220 PHE C N 1
ATOM 1755 C CA . PHE B 2 220 ? 279.74600 248.29400 361.82100 1.000 88.57000 220 PHE C CA 1
ATOM 1756 C C . PHE B 2 220 ? 280.97700 247.44100 361.54200 1.000 83.04000 220 PHE C C 1
ATOM 1757 O O . PHE B 2 220 ? 281.73300 247.69000 360.60000 1.000 87.42000 220 PHE C O 1
ATOM 1765 N N . GLY B 2 221 ? 281.17200 246.42900 362.36900 1.000 82.07000 221 GLY C N 1
ATOM 1766 C CA . GLY B 2 221 ? 282.27600 245.50500 362.19300 1.000 85.82000 221 GLY C CA 1
ATOM 1767 C C . GLY B 2 221 ? 282.96200 245.22300 363.51000 1.000 85.81000 221 GLY C C 1
ATOM 1768 O O . GLY B 2 221 ? 282.76500 245.91100 364.50900 1.000 88.05000 221 GLY C O 1
ATOM 1769 N N . ILE B 2 222 ? 283.79200 244.17400 363.49400 1.000 94.96000 222 ILE C N 1
ATOM 1770 C CA . ILE B 2 222 ? 284.58500 243.80800 364.66300 1.000 97.83000 222 ILE C CA 1
ATOM 1771 C C . ILE B 2 222 ? 285.81100 244.69300 364.83100 1.000 100.54000 222 ILE C C 1
ATOM 1772 O O . ILE B 2 222 ? 286.58200 244.49800 365.78000 1.000 101.04000 222 ILE C O 1
ATOM 1777 N N . ASN B 2 223 ? 286.02400 245.61900 363.89800 1.000 99.89000 223 ASN C N 1
ATOM 1778 C CA . ASN B 2 223 ? 287.25800 246.44200 363.95600 1.000 97.27000 223 ASN C CA 1
ATOM 1779 C C . ASN B 2 223 ? 286.91400 247.88700 363.60100 1.000 91.55000 223 ASN C C 1
ATOM 1780 O O . ASN B 2 223 ? 285.71700 248.17200 363.41400 1.000 94.69000 223 ASN C O 1
ATOM 1785 N N . ASN B 2 224 ? 287.93000 248.74800 363.50900 1.000 72.85000 224 ASN C N 1
ATOM 1786 C CA . ASN B 2 224 ? 287.69600 250.15600 363.10000 1.000 75.84000 224 ASN C CA 1
ATOM 1787 C C . ASN B 2 224 ? 286.74900 250.16600 361.89600 1.000 82.85000 224 ASN C C 1
ATOM 1788 O O . ASN B 2 224 ? 287.16100 249.69600 360.81700 1.000 79.90000 224 ASN C O 1
ATOM 1793 N N . PRO B 2 225 ? 285.50200 250.66400 362.04100 1.000 30.00000 225 PRO C N 1
ATOM 1794 C CA . PRO B 2 225 ? 284.52600 250.67600 360.94100 1.000 30.00000 225 PRO C CA 1
ATOM 1795 C C . PRO B 2 225 ? 285.02300 251.42200 359.69400 1.000 30.00000 225 PRO C C 1
ATOM 1796 O O . PRO B 2 225 ? 285.95500 252.19900 359.80500 1.000 30.00000 225 PRO C O 1
ATOM 1800 N N . TYR B 2 226 ? 284.36300 251.20900 358.55300 1.000 76.79000 226 TYR C N 1
ATOM 1801 C CA . TYR B 2 226 ? 284.84500 251.80100 357.27400 1.000 80.71000 226 TYR C CA 1
ATOM 1802 C C . TYR B 2 226 ? 284.58700 253.29800 357.20000 1.000 79.84000 226 TYR C C 1
ATOM 1803 O O . TYR B 2 226 ? 283.69500 253.80600 357.91600 1.000 77.97000 226 TYR C O 1
ATOM 1812 N N . GLY B 2 227 ? 285.35400 253.99300 356.35500 1.000 82.17000 227 GLY C N 1
ATOM 1813 C CA . GLY B 2 227 ? 285.16200 255.40500 356.13600 1.000 77.49000 227 GLY C CA 1
ATOM 1814 C C . GLY B 2 227 ? 284.77300 255.71900 354.70600 1.000 82.73000 227 GLY C C 1
ATOM 1815 O O . GLY B 2 227 ? 284.65700 254.82800 353.85900 1.000 94.49000 227 GLY C O 1
ATOM 1816 N N . PHE B 2 230 ? 283.01300 254.70800 350.75400 1.000 78.67000 230 PHE C N 1
ATOM 1817 C CA . PHE B 2 230 ? 282.50000 253.44900 351.35300 1.000 85.13000 230 PHE C CA 1
ATOM 1818 C C . PHE B 2 230 ? 282.47600 252.34800 350.28800 1.000 92.34000 230 PHE C C 1
ATOM 1819 O O . PHE B 2 230 ? 281.39800 251.76400 350.07400 1.000 93.12000 230 PHE C O 1
ATOM 1827 N N . MET B 2 231 ? 283.61200 252.09700 349.62800 1.000 119.13000 231 MET C N 1
ATOM 1828 C CA . MET B 2 231 ? 283.69900 250.99800 348.62600 1.000 116.69000 231 MET C CA 1
ATOM 1829 C C . MET B 2 231 ? 284.97700 250.19500 348.88700 1.000 116.95000 231 MET C C 1
ATOM 1830 O O . MET B 2 231 ? 286.06800 250.79700 348.84300 1.000 115.69000 231 MET C O 1
ATOM 1835 N N . ILE B 2 232 ? 284.84300 248.89000 349.14700 1.000 30.00000 232 ILE C N 1
ATOM 1836 C CA . ILE B 2 232 ? 286.02700 248.02800 349.44400 1.000 30.00000 232 ILE C CA 1
ATOM 1837 C C . ILE B 2 232 ? 286.99300 248.09100 348.25500 1.000 30.00000 232 ILE C C 1
ATOM 1838 O O . ILE B 2 232 ? 288.14000 248.52200 348.47600 1.000 30.00000 232 ILE C O 1
ATOM 1843 N N . VAL B 2 239 ? 280.97000 248.01500 353.01500 1.000 89.07000 239 VAL C N 1
ATOM 1844 C CA . VAL B 2 239 ? 280.01700 247.73600 351.94600 1.000 90.46000 239 VAL C CA 1
ATOM 1845 C C . VAL B 2 239 ? 279.09900 246.54200 352.27100 1.000 93.77000 239 VAL C C 1
ATOM 1846 O O . VAL B 2 239 ? 277.88800 246.64400 352.07900 1.000 95.73000 239 VAL C O 1
ATOM 1850 N N . PRO B 2 240 ? 279.64100 245.40800 352.74400 1.000 94.30000 240 PRO C N 1
ATOM 1851 C CA . PRO B 2 240 ? 278.72600 244.36500 353.24500 1.000 90.21000 240 PRO C CA 1
ATOM 1852 C C . PRO B 2 240 ? 278.00300 244.78200 354.51200 1.000 87.48000 240 PRO C C 1
ATOM 1853 O O . PRO B 2 240 ? 276.82500 244.44900 354.69000 1.000 84.31000 240 PRO C O 1
ATOM 1857 N N . SER B 2 241 ? 278.67600 245.50800 355.39900 1.000 80.44000 241 SER C N 1
ATOM 1858 C CA . SER B 2 241 ? 278.10500 245.96900 356.66300 1.000 85.88000 241 SER C CA 1
ATOM 1859 C C . SER B 2 241 ? 278.10200 247.49500 356.63900 1.000 81.48000 241 SER C C 1
ATOM 1860 O O . SER B 2 241 ? 279.07300 248.14000 357.03700 1.000 77.45000 241 SER C O 1
ATOM 1863 N N . ILE B 2 242 ? 276.99500 248.07100 356.17200 1.000 82.60000 242 ILE C N 1
ATOM 1864 C CA . ILE B 2 242 ? 276.87900 249.51700 356.03900 1.000 71.47000 242 ILE C CA 1
ATOM 1865 C C . ILE B 2 242 ? 275.39300 249.82500 355.91700 1.000 76.39000 242 ILE C C 1
ATOM 1866 O O . ILE B 2 242 ? 274.61400 249.00500 355.43100 1.000 83.43000 242 ILE C O 1
ATOM 1871 N N . GLN B 2 243 ? 274.98800 251.00500 356.38400 1.000 78.38000 243 GLN C N 1
ATOM 1872 C CA . GLN B 2 243 ? 273.58500 251.40000 356.31200 1.000 81.41000 243 GLN C CA 1
ATOM 1873 C C . GLN B 2 243 ? 273.48900 252.84700 355.85100 1.000 81.01000 243 GLN C C 1
ATOM 1874 O O . GLN B 2 243 ? 274.17700 253.71300 356.39500 1.000 81.07000 243 GLN C O 1
ATOM 1880 N N . LYS B 2 244 ? 272.63400 253.10500 354.86000 1.000 78.21000 244 LYS C N 1
ATOM 1881 C CA . LYS B 2 244 ? 272.47300 254.43000 354.26200 1.000 76.28000 244 LYS C CA 1
ATOM 1882 C C . LYS B 2 244 ? 271.01400 254.85500 354.38100 1.000 82.75000 244 LYS C C 1
ATOM 1883 O O . LYS B 2 244 ? 270.12900 254.22500 353.79000 1.000 86.50000 244 LYS C O 1
ATOM 1889 N N . ILE B 2 245 ? 270.76300 255.93000 355.12900 1.000 74.90000 245 ILE C N 1
ATOM 1890 C CA . ILE B 2 245 ? 269.41900 256.43800 355.37800 1.000 74.13000 245 ILE C CA 1
ATOM 1891 C C . ILE B 2 245 ? 269.35000 257.88300 354.90500 1.000 77.74000 245 ILE C C 1
ATOM 1892 O O . ILE B 2 245 ? 270.20000 258.70300 355.27100 1.000 78.38000 245 ILE C O 1
ATOM 1897 N N . HIS B 2 246 ? 268.33800 258.19500 354.10100 1.000 86.77000 246 HIS C N 1
ATOM 1898 C CA . HIS B 2 246 ? 268.08300 259.55700 353.65000 1.000 79.73000 246 HIS C CA 1
ATOM 1899 C C . HIS B 2 246 ? 266.93300 260.14300 354.45700 1.000 82.53000 246 HIS C C 1
ATOM 1900 O O . HIS B 2 246 ? 265.85200 259.55000 354.53200 1.000 83.23000 246 HIS C O 1
ATOM 1907 N N . LEU B 2 247 ? 267.16600 261.31300 355.04300 1.000 86.09000 247 LEU C N 1
ATOM 1908 C CA . LEU B 2 247 ? 266.23400 261.90500 355.99200 1.000 87.79000 247 LEU C CA 1
ATOM 1909 C C . LEU B 2 247 ? 265.22100 262.78600 355.27300 1.000 86.57000 247 LEU C C 1
ATOM 1910 O O . LEU B 2 247 ? 265.58700 263.59400 354.41400 1.000 81.22000 247 LEU C O 1
ATOM 1915 N N . ILE B 2 248 ? 263.94800 262.62300 355.62500 1.000 89.89000 248 ILE C N 1
ATOM 1916 C CA . ILE B 2 248 ? 262.88100 263.48600 355.14000 1.000 90.83000 248 ILE C CA 1
ATOM 1917 C C . ILE B 2 248 ? 262.08100 263.97600 356.34000 1.000 95.76000 248 ILE C C 1
ATOM 1918 O O . ILE B 2 248 ? 262.10100 263.37800 357.41900 1.000 94.78000 248 ILE C O 1
ATOM 1923 N N . GLY B 2 249 ? 261.37800 265.08900 356.14000 1.000 99.67000 249 GLY C N 1
ATOM 1924 C CA . GLY B 2 249 ? 260.65500 265.70200 357.23800 1.000 96.97000 249 GLY C CA 1
ATOM 1925 C C . GLY B 2 249 ? 259.55300 264.80800 357.77200 1.000 94.99000 249 GLY C C 1
ATOM 1926 O O . GLY B 2 249 ? 258.92700 264.04100 357.03900 1.000 99.49000 249 GLY C O 1
ATOM 1927 N N . ARG B 2 250 ? 259.31900 264.91500 359.07800 1.000 89.75000 250 ARG C N 1
ATOM 1928 C CA . ARG B 2 250 ? 258.26700 264.14900 359.73700 1.000 94.44000 250 ARG C CA 1
ATOM 1929 C C . ARG B 2 250 ? 256.90700 264.70800 359.33800 1.000 100.90000 250 ARG C C 1
ATOM 1930 O O . ARG B 2 250 ? 256.55400 265.82900 359.71800 1.000 101.92000 250 ARG C O 1
ATOM 1938 N N . ASN B 2 251 ? 256.14400 263.92400 358.57300 1.000 106.96000 251 ASN C N 1
ATOM 1939 C CA . ASN B 2 251 ? 254.81000 264.31500 358.11000 1.000 101.51000 251 ASN C CA 1
ATOM 1940 C C . ASN B 2 251 ? 254.85000 265.63300 357.34000 1.000 100.71000 251 ASN C C 1
ATOM 1941 O O . ASN B 2 251 ? 253.96000 266.47500 357.46600 1.000 100.43000 251 ASN C O 1
ATOM 1946 N N . LEU B 2 252 ? 255.89300 265.81300 356.53500 1.000 97.98000 252 LEU C N 1
ATOM 1947 C CA . LEU B 2 252 ? 256.04700 266.98900 355.69000 1.000 101.87000 252 LEU C CA 1
ATOM 1948 C C . LEU B 2 252 ? 255.95000 266.56600 354.23200 1.000 101.84000 252 LEU C C 1
ATOM 1949 O O . LEU B 2 252 ? 256.68900 265.68000 353.78800 1.000 98.81000 252 LEU C O 1
ATOM 1954 N N . LYS B 2 253 ? 255.03800 267.19900 353.49200 1.000 98.76000 253 LYS C N 1
ATOM 1955 C CA . LYS B 2 253 ? 254.79300 266.79100 352.11200 1.000 99.62000 253 LYS C CA 1
ATOM 1956 C C . LYS B 2 253 ? 255.97600 267.12800 351.21200 1.000 102.44000 253 LYS C C 1
ATOM 1957 O O . LYS B 2 253 ? 256.44000 266.28200 350.44000 1.000 102.82000 253 LYS C O 1
ATOM 1963 N N . LYS B 2 254 ? 256.47900 268.35700 351.29500 1.000 107.02000 254 LYS C N 1
ATOM 1964 C CA . LYS B 2 254 ? 257.57300 268.78700 350.43900 1.000 104.43000 254 LYS C CA 1
ATOM 1965 C C . LYS B 2 254 ? 258.48600 269.71800 351.21800 1.000 104.01000 254 LYS C C 1
ATOM 1966 O O . LYS B 2 254 ? 258.02800 270.40000 352.14300 1.000 106.95000 254 LYS C O 1
ATOM 1972 N N . PRO B 2 255 ? 259.77500 269.75800 350.88400 1.000 93.51000 255 PRO C N 1
ATOM 1973 C CA . PRO B 2 255 ? 260.66700 270.74400 351.50400 1.000 92.20000 255 PRO C CA 1
ATOM 1974 C C . PRO B 2 255 ? 260.22100 272.16500 351.19000 1.000 93.96000 255 PRO C C 1
ATOM 1975 O O . PRO B 2 255 ? 259.76400 272.46200 350.08500 1.000 98.19000 255 PRO C O 1
ATOM 1979 N N . GLN B 2 256 ? 260.36400 273.04900 352.17600 1.000 66.59000 256 GLN C N 1
ATOM 1980 C CA . GLN B 2 256 ? 259.94500 274.43400 352.01500 1.000 69.34000 256 GLN C CA 1
ATOM 1981 C C . GLN B 2 256 ? 260.62400 275.29300 353.07000 1.000 70.59000 256 GLN C C 1
ATOM 1982 O O . GLN B 2 256 ? 261.13700 274.79000 354.07300 1.000 67.43000 256 GLN C O 1
ATOM 1988 N N . ILE B 2 257 ? 260.61900 276.60000 352.82500 1.000 67.49000 257 ILE C N 1
ATOM 1989 C CA . ILE B 2 257 ? 261.11700 277.57800 353.78700 1.000 61.41000 257 ILE C CA 1
ATOM 1990 C C . ILE B 2 257 ? 259.99500 277.86600 354.77900 1.000 64.09000 257 ILE C C 1
ATOM 1991 O O . ILE B 2 257 ? 258.99400 278.49400 354.42900 1.000 78.16000 257 ILE C O 1
ATOM 1996 N N . THR B 2 258 ? 260.15800 277.40800 356.02100 1.000 47.67000 258 THR C N 1
ATOM 1997 C CA . THR B 2 258 ? 259.07300 277.53300 356.98700 1.000 47.40000 258 THR C CA 1
ATOM 1998 C C . THR B 2 258 ? 258.93200 278.95500 357.52100 1.000 52.65000 258 THR C C 1
ATOM 1999 O O . THR B 2 258 ? 257.82000 279.36100 357.87700 1.000 57.19000 258 THR C O 1
ATOM 2003 N N . SER B 2 259 ? 260.01700 279.72800 357.56400 1.000 62.56000 259 SER C N 1
ATOM 2004 C CA . SER B 2 259 ? 259.93500 281.08500 358.09100 1.000 63.59000 259 SER C CA 1
ATOM 2005 C C . SER B 2 259 ? 261.22100 281.83800 357.78500 1.000 64.01000 259 SER C C 1
ATOM 2006 O O . SER B 2 259 ? 262.30000 281.24500 357.70600 1.000 73.87000 259 SER C O 1
ATOM 2009 N N . VAL B 2 260 ? 261.08600 283.14900 357.60500 1.000 60.33000 260 VAL C N 1
ATOM 2010 C CA . VAL B 2 260 ? 262.21500 284.06700 357.50200 1.000 62.38000 260 VAL C CA 1
ATOM 2011 C C . VAL B 2 260 ? 261.92100 285.26100 358.39800 1.000 74.15000 260 VAL C C 1
ATOM 2012 O O . VAL B 2 260 ? 260.87200 285.90000 358.25900 1.000 77.20000 260 VAL C O 1
ATOM 2016 N N . ILE B 2 261 ? 262.83900 285.56100 359.31900 1.000 76.13000 261 ILE C N 1
ATOM 2017 C CA . ILE B 2 261 ? 262.63700 286.62900 360.28900 1.000 72.33000 261 ILE C CA 1
ATOM 2018 C C . ILE B 2 261 ? 263.89000 287.48900 360.37700 1.000 71.23000 261 ILE C C 1
ATOM 2019 O O . ILE B 2 261 ? 264.97000 287.11100 359.92100 1.000 69.57000 261 ILE C O 1
ATOM 2024 N N . TRP B 2 262 ? 263.72400 288.66900 360.97200 1.000 70.92000 262 TRP C N 1
ATOM 2025 C CA . TRP B 2 262 ? 264.81700 289.61000 361.21300 1.000 63.52000 262 TRP C CA 1
ATOM 2026 C C . TRP B 2 262 ? 265.14200 289.54900 362.70200 1.000 67.12000 262 TRP C C 1
ATOM 2027 O O . TRP B 2 262 ? 264.54900 290.25800 363.51400 1.000 73.33000 262 TRP C O 1
ATOM 2038 N N . SER B 2 263 ? 266.10100 288.70300 363.06000 1.000 70.84000 263 SER C N 1
ATOM 2039 C CA . SER B 2 263 ? 266.35200 288.40500 364.46100 1.000 54.85000 263 SER C CA 1
ATOM 2040 C C . SER B 2 263 ? 267.31300 289.41500 365.08100 1.000 65.30000 263 SER C C 1
ATOM 2041 O O . SER B 2 263 ? 268.08500 290.08500 364.39300 1.000 79.47000 263 SER C O 1
ATOM 2044 N N . SER B 2 264 ? 267.25100 289.51200 366.41000 1.000 67.63000 264 SER C N 1
ATOM 2045 C CA . SER B 2 264 ? 268.10400 290.42400 367.15800 1.000 72.84000 264 SER C CA 1
ATOM 2046 C C . SER B 2 264 ? 269.38900 289.77600 367.65100 1.000 80.37000 264 SER C C 1
ATOM 2047 O O . SER B 2 264 ? 270.38000 290.48300 367.86500 1.000 83.10000 264 SER C O 1
ATOM 2050 N N . LYS B 2 265 ? 269.39900 288.46000 367.83800 1.000 85.38000 265 LYS C N 1
ATOM 2051 C CA . LYS B 2 265 ? 270.57400 287.73500 368.29500 1.000 84.25000 265 LYS C CA 1
ATOM 2052 C C . LYS B 2 265 ? 271.14200 286.90300 367.15400 1.000 84.64000 265 LYS C C 1
ATOM 2053 O O . LYS B 2 265 ? 270.39600 286.25100 366.41700 1.000 85.25000 265 LYS C O 1
ATOM 2059 N N . GLU B 2 266 ? 272.46800 286.93800 367.00600 1.000 96.19000 266 GLU C N 1
ATOM 2060 C CA . GLU B 2 266 ? 273.10800 286.21100 365.91600 1.000 92.34000 266 GLU C CA 1
ATOM 2061 C C . GLU B 2 266 ? 272.99400 284.70300 366.09300 1.000 93.10000 266 GLU C C 1
ATOM 2062 O O . GLU B 2 266 ? 272.91300 283.97000 365.10100 1.000 95.44000 266 GLU C O 1
ATOM 2068 N N . MET B 2 267 ? 272.99700 284.22000 367.33400 1.000 93.24000 267 MET C N 1
ATOM 2069 C CA . MET B 2 267 ? 272.86000 282.79000 367.57300 1.000 88.73000 267 MET C CA 1
ATOM 2070 C C . MET B 2 267 ? 271.50900 282.29200 367.08100 1.000 91.99000 267 MET C C 1
ATOM 2071 O O . MET B 2 267 ? 270.47400 282.93000 367.29300 1.000 93.38000 267 MET C O 1
ATOM 2076 N N . ILE B 2 268 ? 271.52600 281.14300 366.41300 1.000 88.93000 268 ILE C N 1
ATOM 2077 C CA . ILE B 2 268 ? 270.33000 280.58600 365.79400 1.000 83.88000 268 ILE C CA 1
ATOM 2078 C C . ILE B 2 268 ? 270.38900 279.07000 365.91300 1.000 86.09000 268 ILE C C 1
ATOM 2079 O O . ILE B 2 268 ? 271.45900 278.46600 365.80200 1.000 89.10000 268 ILE C O 1
ATOM 2084 N N . LYS B 2 269 ? 269.23500 278.45800 366.16700 1.000 94.79000 269 LYS C N 1
ATOM 2085 C CA . LYS B 2 269 ? 269.14400 277.00700 366.20300 1.000 100.01000 269 LYS C CA 1
ATOM 2086 C C . LYS B 2 269 ? 267.75100 276.58400 365.76600 1.000 97.30000 269 LYS C C 1
ATOM 2087 O O . LYS B 2 269 ? 266.78000 277.32800 365.92200 1.000 95.17000 269 LYS C O 1
ATOM 2093 N N . PHE B 2 270 ? 267.66900 275.37800 365.21200 1.000 90.99000 270 PHE C N 1
ATOM 2094 C CA . PHE B 2 270 ? 266.41000 274.86400 364.69900 1.000 89.33000 270 PHE C CA 1
ATOM 2095 C C . PHE B 2 270 ? 265.46700 274.49600 365.83900 1.000 88.55000 270 PHE C C 1
ATOM 2096 O O . PHE B 2 270 ? 265.88800 274.02900 366.90100 1.000 86.71000 270 PHE C O 1
ATOM 2104 N N . GLY B 2 271 ? 264.17400 274.71200 365.60800 1.000 99.58000 271 GLY C N 1
ATOM 2105 C CA . GLY B 2 271 ? 263.14700 274.27900 366.52800 1.000 99.72000 271 GLY C CA 1
ATOM 2106 C C . GLY B 2 271 ? 262.64200 275.32200 367.50000 1.000 99.25000 271 GLY C C 1
ATOM 2107 O O . GLY B 2 271 ? 261.82000 274.98800 368.36300 1.000 103.72000 271 GLY C O 1
ATOM 2108 N N . GLU B 2 272 ? 263.09600 276.56900 367.39700 1.000 96.20000 272 GLU C N 1
ATOM 2109 C CA . GLU B 2 272 ? 262.61600 277.62400 368.27500 1.000 98.22000 272 GLU C CA 1
ATOM 2110 C C . GLU B 2 272 ? 262.38200 278.89200 367.46800 1.000 96.02000 272 GLU C C 1
ATOM 2111 O O . GLU B 2 272 ? 262.94800 279.08200 366.38900 1.000 94.48000 272 GLU C O 1
ATOM 2117 N N . ASP B 2 273 ? 261.53200 279.76100 368.01000 1.000 104.59000 273 ASP C N 1
ATOM 2118 C CA . ASP B 2 273 ? 261.22400 281.04600 367.39200 1.000 107.21000 273 ASP C CA 1
ATOM 2119 C C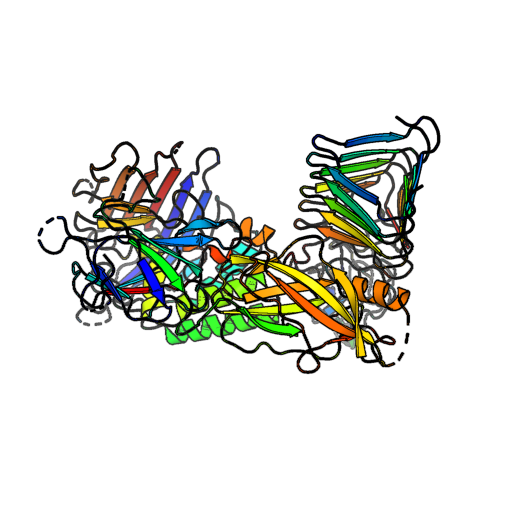 . ASP B 2 273 ? 262.24500 282.07000 367.87400 1.000 106.55000 273 ASP C C 1
ATOM 2120 O O . ASP B 2 273 ? 262.24800 282.45000 369.04900 1.000 107.55000 273 ASP C O 1
ATOM 2125 N N . SER B 2 274 ? 263.11100 282.51200 366.96700 1.000 99.60000 274 SER C N 1
ATOM 2126 C CA . SER B 2 274 ? 264.14300 283.46600 367.32900 1.000 100.40000 274 SER C CA 1
ATOM 2127 C C . SER B 2 274 ? 263.52800 284.83600 367.61500 1.000 100.48000 274 SER C C 1
ATOM 2128 O O . SER B 2 274 ? 262.52800 285.21800 367.00000 1.000 98.82000 274 SER C O 1
ATOM 2131 N N . PRO B 2 275 ? 264.10700 285.59600 368.54900 1.000 95.69000 275 PRO C N 1
ATOM 2132 C CA . PRO B 2 275 ? 263.55800 286.92100 368.86600 1.000 97.72000 275 PRO C CA 1
ATOM 2133 C C . PRO B 2 275 ? 263.77700 287.91600 367.73900 1.000 97.44000 275 PRO C C 1
ATOM 2134 O O . PRO B 2 275 ? 264.91200 288.32200 367.47100 1.000 104.34000 275 PRO C O 1
ATOM 2138 N N . ARG B 2 276 ? 262.69800 288.31500 367.07600 1.000 86.28000 276 ARG C N 1
ATOM 2139 C CA . ARG B 2 276 ? 262.78300 289.21900 365.94000 1.000 87.23000 276 ARG C CA 1
ATOM 2140 C C . ARG B 2 276 ? 262.71200 290.67200 366.39500 1.000 86.55000 276 ARG C C 1
ATOM 2141 O O . ARG B 2 276 ? 262.13500 290.99300 367.43700 1.000 85.46000 276 ARG C O 1
ATOM 2149 N N . ARG B 2 277 ? 263.31400 291.55000 365.59700 1.000 78.48000 277 ARG C N 1
ATOM 2150 C CA . ARG B 2 277 ? 263.35900 292.97400 365.88200 1.000 81.35000 277 ARG C CA 1
ATOM 2151 C C . ARG B 2 277 ? 262.66900 293.75000 364.76800 1.000 82.83000 277 ARG C C 1
ATOM 2152 O O . ARG B 2 277 ? 262.57300 293.29200 363.62700 1.000 83.08000 277 ARG C O 1
ATOM 2160 N N . LYS B 2 278 ? 262.18400 294.94100 365.11900 1.000 94.10000 278 LYS C N 1
ATOM 2161 C CA . LYS B 2 278 ? 261.47000 295.79700 364.18300 1.000 98.27000 278 LYS C CA 1
ATOM 2162 C C . LYS B 2 278 ? 262.26000 297.01800 363.74400 1.000 100.67000 278 LYS C C 1
ATOM 2163 O O . LYS B 2 278 ? 262.16600 297.40900 362.57900 1.000 103.22000 278 LYS C O 1
ATOM 2169 N N . SER B 2 279 ? 263.04300 297.61900 364.63300 1.000 93.45000 279 SER C N 1
ATOM 2170 C CA . SER B 2 279 ? 263.78100 298.83900 364.33500 1.000 93.63000 279 SER C CA 1
ATOM 2171 C C . SER B 2 279 ? 265.27500 298.55200 364.32700 1.000 96.15000 279 SER C C 1
ATOM 2172 O O . SER B 2 279 ? 265.81600 298.02000 365.30300 1.000 99.11000 279 SER C O 1
ATOM 2175 N N . ILE B 2 280 ? 265.93600 298.90300 363.22300 1.000 90.14000 280 ILE C N 1
ATOM 2176 C CA . ILE B 2 280 ? 267.38400 298.80400 363.10200 1.000 90.87000 280 ILE C CA 1
ATOM 2177 C C . ILE B 2 280 ? 267.89400 300.07100 362.42800 1.000 93.66000 280 ILE C C 1
ATOM 2178 O O . ILE B 2 280 ? 267.14300 300.80600 361.78300 1.000 96.74000 280 ILE C O 1
ATOM 2183 N N . ASN B 2 281 ? 269.18900 300.32500 362.59200 1.000 106.26000 281 ASN C N 1
ATOM 2184 C CA . ASN B 2 281 ? 269.82700 301.52300 362.07000 1.000 107.57000 281 ASN C CA 1
ATOM 2185 C C . ASN B 2 281 ? 270.86900 301.15200 361.02300 1.000 108.69000 281 ASN C C 1
ATOM 2186 O O . ASN B 2 281 ? 271.31900 300.00500 360.93900 1.000 110.90000 281 ASN C O 1
ATOM 2191 N N . TYR B 2 282 ? 271.24600 302.14800 360.21800 1.000 110.39000 282 TYR C N 1
ATOM 2192 C CA . TYR B 2 282 ? 272.21100 301.91700 359.14800 1.000 111.26000 282 TYR C CA 1
ATOM 2193 C C . TYR B 2 282 ? 273.57200 301.50300 359.69200 1.000 115.68000 282 TYR C C 1
ATOM 2194 O O . TYR B 2 282 ? 274.33000 300.81000 359.00400 1.000 119.00000 282 TYR C O 1
ATOM 2203 N N . ASN B 2 283 ? 273.90300 301.91800 360.91600 1.000 120.75000 283 ASN C N 1
ATOM 2204 C CA . ASN B 2 283 ? 275.18500 301.54200 361.50200 1.000 116.71000 283 ASN C CA 1
ATOM 2205 C C . ASN B 2 283 ? 275.20600 300.07000 361.89400 1.000 118.37000 283 ASN C C 1
ATOM 2206 O O . ASN B 2 283 ? 276.24900 299.41200 361.80100 1.000 122.49000 283 ASN C O 1
ATOM 2211 N N .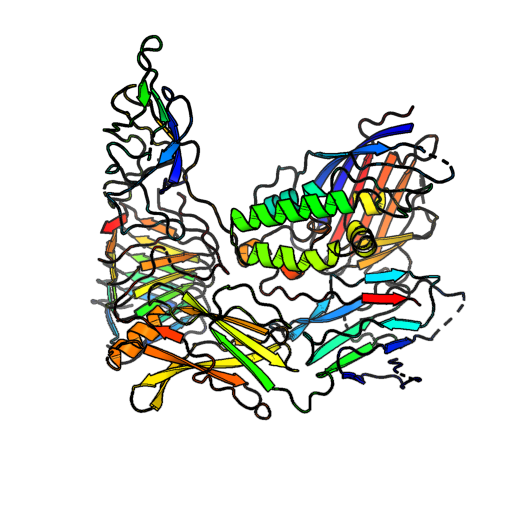 GLU B 2 284 ? 274.06900 299.53700 362.33100 1.000 112.08000 284 GLU C N 1
ATOM 2212 C CA . GLU B 2 284 ? 274.01000 298.16600 362.80900 1.000 111.79000 284 GLU C CA 1
ATOM 2213 C C . GLU B 2 284 ? 274.07100 297.18100 361.64200 1.000 112.35000 284 GLU C C 1
ATOM 2214 O O . GLU B 2 284 ? 273.88100 297.53300 360.47500 1.000 113.23000 284 GLU C O 1
ATOM 2220 N N . ASP B 2 285 ? 274.34300 295.92300 361.98000 1.000 110.93000 285 ASP C N 1
ATOM 2221 C CA . ASP B 2 285 ? 274.40000 294.82900 361.01800 1.000 109.50000 285 ASP C CA 1
ATOM 2222 C C . ASP B 2 285 ? 273.28400 293.84900 361.34700 1.000 108.41000 285 ASP C C 1
ATOM 2223 O O . ASP B 2 285 ? 273.28100 293.24700 362.42600 1.000 106.24000 285 ASP C O 1
ATOM 2228 N N . GLY B 2 286 ? 272.33800 293.69000 360.41900 1.000 99.49000 286 GLY C N 1
ATOM 2229 C CA . GLY B 2 286 ? 271.17800 292.87200 360.69400 1.000 96.30000 286 GLY C CA 1
ATOM 2230 C C . GLY B 2 286 ? 271.46100 291.38900 360.57600 1.000 94.39000 286 GLY C C 1
ATOM 2231 O O . GLY B 2 286 ? 272.40600 290.95400 359.92500 1.000 90.74000 286 GLY C O 1
ATOM 2232 N N . PHE B 2 287 ? 270.61400 290.59800 361.22800 1.000 87.70000 287 PHE C N 1
ATOM 2233 C CA . PHE B 2 287 ? 270.68500 289.14400 361.16400 1.000 82.62000 287 PHE C CA 1
ATOM 2234 C C . PHE B 2 287 ? 269.37900 288.62400 360.58800 1.000 81.13000 287 PHE C C 1
ATOM 2235 O O . PHE B 2 287 ? 268.30700 288.87000 361.15300 1.000 89.46000 287 PHE C O 1
ATOM 2243 N N . LEU B 2 288 ? 269.46500 287.91600 359.46600 1.000 72.03000 288 LEU C N 1
ATOM 2244 C CA . LEU B 2 288 ? 268.30200 287.30700 358.83800 1.000 74.25000 288 LEU C CA 1
ATOM 2245 C C . LEU B 2 288 ? 268.29500 285.82200 359.17100 1.000 71.35000 288 LEU C C 1
ATOM 2246 O O . LEU B 2 288 ? 269.20400 285.09000 358.77100 1.000 78.95000 288 LEU C O 1
ATOM 2251 N N . HIS B 2 289 ? 267.27900 285.38500 359.90400 1.000 60.19000 289 HIS C N 1
ATOM 2252 C CA . HIS B 2 289 ? 267.16900 284.00300 360.34400 1.000 59.71000 289 HIS C CA 1
ATOM 2253 C C . HIS B 2 289 ? 266.18800 283.27000 359.43900 1.000 68.47000 289 HIS C C 1
ATOM 2254 O O . HIS B 2 289 ? 265.00400 283.62100 359.38700 1.000 73.52000 289 HIS C O 1
ATOM 2261 N N . ILE B 2 290 ? 266.68300 282.26100 358.72900 1.000 65.19000 290 ILE C N 1
ATOM 2262 C CA . ILE B 2 290 ? 265.87900 281.46000 357.81700 1.000 58.26000 290 ILE C CA 1
ATOM 2263 C C . ILE B 2 290 ? 265.74800 280.07100 358.42000 1.000 57.84000 290 ILE C C 1
ATOM 2264 O O . ILE B 2 290 ? 266.75500 279.39600 358.66900 1.000 67.01000 290 ILE C O 1
ATOM 2269 N N . HIS B 2 291 ? 264.51000 279.65300 358.66600 1.000 73.55000 291 HIS C N 1
ATOM 2270 C CA . HIS B 2 291 ? 264.19700 278.31100 359.12800 1.000 72.86000 291 HIS C CA 1
ATOM 2271 C C . HIS B 2 291 ? 263.44200 277.59000 358.02300 1.000 68.70000 291 HIS C C 1
ATOM 2272 O O . HIS B 2 291 ? 262.44500 278.10800 357.50900 1.000 77.94000 291 HIS C O 1
ATOM 2279 N N . ALA B 2 292 ? 263.92200 276.40800 357.65400 1.000 63.65000 292 ALA C N 1
ATOM 2280 C CA . ALA B 2 292 ? 263.29100 275.59000 356.63400 1.000 65.99000 292 ALA C CA 1
ATOM 2281 C C . ALA B 2 292 ? 262.92700 274.23500 357.22000 1.000 67.06000 292 ALA C C 1
ATOM 2282 O O . ALA B 2 292 ? 263.41100 273.84500 358.28600 1.000 69.21000 292 ALA C O 1
ATOM 2284 N N . ARG B 2 293 ? 262.05300 273.52100 356.51800 1.000 78.86000 293 ARG C N 1
ATOM 2285 C CA . ARG B 2 293 ? 261.62400 272.18900 356.92300 1.000 84.40000 293 ARG C CA 1
ATOM 2286 C C . ARG B 2 293 ? 261.96100 271.21200 355.80800 1.000 87.29000 293 ARG C C 1
ATOM 2287 O O . ARG B 2 293 ? 261.50800 271.38100 354.67200 1.000 91.69000 293 ARG C O 1
ATOM 2295 N N . GLY B 2 294 ? 262.76000 270.19800 356.13200 1.000 73.71000 294 GLY C N 1
ATOM 2296 C CA . GLY B 2 294 ? 263.11900 269.17000 355.18000 1.000 72.10000 294 GLY C CA 1
ATOM 2297 C C . GLY B 2 294 ? 264.25500 269.51100 354.24000 1.000 72.19000 294 GLY C C 1
ATOM 2298 O O . GLY B 2 294 ? 264.59100 268.68500 353.38300 1.000 73.71000 294 GLY C O 1
ATOM 2299 N N . MET B 2 295 ? 264.85800 270.69200 354.36300 1.000 90.20000 295 MET C N 1
ATOM 2300 C CA . MET B 2 295 ? 265.97400 271.09900 353.51500 1.000 91.58000 295 MET C CA 1
ATOM 2301 C C . MET B 2 295 ? 267.23700 271.13100 354.36500 1.000 101.59000 295 MET C C 1
ATOM 2302 O O . MET B 2 295 ? 267.38400 271.99700 355.23400 1.000 109.11000 295 MET C O 1
ATOM 2307 N N . TYR B 2 296 ? 268.14800 270.19600 354.11300 1.000 82.80000 296 TYR C N 1
ATOM 2308 C CA . TYR B 2 296 ? 269.41400 270.11600 354.83000 1.000 71.21000 296 TYR C CA 1
ATOM 2309 C C . TYR B 2 296 ? 270.54400 270.42800 353.85900 1.000 76.20000 296 TYR C C 1
ATOM 2310 O O . TYR B 2 296 ? 270.68400 269.75600 352.83100 1.000 87.47000 296 TYR C O 1
ATOM 2319 N N . GLY B 2 297 ? 271.34600 271.43500 354.18800 1.000 85.98000 297 GLY C N 1
ATOM 2320 C CA . GLY B 2 297 ? 272.47400 271.79800 353.34300 1.000 88.38000 297 GLY C CA 1
ATOM 2321 C C . GLY B 2 297 ? 272.08200 272.21900 351.94500 1.000 92.04000 297 GLY C C 1
ATOM 2322 O O . GLY B 2 297 ? 272.69400 271.76900 350.96900 1.000 92.57000 297 GLY C O 1
ATOM 2323 N N . GLN B 2 298 ? 271.07200 273.07500 351.82300 1.000 92.97000 298 GLN C N 1
ATOM 2324 C CA . GLN B 2 298 ? 270.53100 273.46600 350.52700 1.000 89.71000 298 GLN C CA 1
ATOM 2325 C C . GLN B 2 298 ? 271.02600 274.85600 350.15000 1.000 89.19000 298 GLN C C 1
ATOM 2326 O O . GLN B 2 298 ? 270.97200 275.78000 350.96500 1.000 88.59000 298 GLN C O 1
ATOM 2332 N N . LYS B 2 299 ? 271.51200 274.99700 348.92100 1.000 97.70000 299 LYS C N 1
ATOM 2333 C CA . LYS B 2 299 ? 271.97000 276.29200 348.43800 1.000 99.37000 299 LYS C CA 1
ATOM 2334 C C . LYS B 2 299 ? 270.76900 277.18400 348.14900 1.000 96.70000 299 LYS C C 1
ATOM 2335 O O . LYS B 2 299 ? 269.82400 276.76900 347.47100 1.000 100.47000 299 LYS C O 1
ATOM 2341 N N . VAL B 2 300 ? 270.80700 278.40900 348.66600 1.000 92.34000 300 VAL C N 1
ATOM 2342 C CA . VAL B 2 300 ? 269.67000 279.32100 348.62600 1.000 95.63000 300 VAL C CA 1
ATOM 2343 C C . VAL B 2 300 ? 270.18200 280.72600 348.34200 1.000 94.95000 300 VAL C C 1
ATOM 2344 O O . VAL B 2 300 ? 271.20300 281.14600 348.89600 1.000 98.73000 300 VAL C O 1
ATOM 2348 N N . ARG B 2 301 ? 269.48300 281.45000 347.47000 1.000 104.38000 301 ARG C N 1
ATOM 2349 C CA . ARG B 2 301 ? 269.74300 282.86800 347.28200 1.000 104.63000 301 ARG C CA 1
ATOM 2350 C C . ARG B 2 301 ? 268.75100 283.67900 348.10300 1.000 106.71000 301 ARG C C 1
ATOM 2351 O O . ARG B 2 301 ? 267.60000 283.27600 348.28700 1.000 110.51000 301 ARG C O 1
ATOM 2359 N N . VAL B 2 302 ? 269.21200 284.81300 348.61900 1.000 94.35000 302 VAL C N 1
ATOM 2360 C CA . VAL B 2 302 ? 268.36900 285.72400 349.38100 1.000 93.99000 302 VAL C CA 1
ATOM 2361 C C . VAL B 2 302 ? 268.56700 287.13100 348.83800 1.000 91.91000 302 VAL C C 1
ATOM 2362 O O . VAL B 2 302 ? 269.70400 287.57700 348.64800 1.000 97.94000 302 VAL C O 1
ATOM 2366 N N . GLU B 2 303 ? 267.46200 287.82000 348.56800 1.000 84.70000 303 GLU C N 1
ATOM 2367 C CA . GLU B 2 303 ? 267.50300 289.17900 348.05100 1.000 86.83000 303 GLU C CA 1
ATOM 2368 C C . GLU B 2 303 ? 266.56600 290.06500 348.85800 1.000 86.99000 303 GLU C C 1
ATOM 2369 O O . GLU B 2 303 ? 265.49700 289.62700 349.29100 1.000 93.13000 303 GLU C O 1
ATOM 2375 N N . LEU B 2 304 ? 266.97100 291.31400 349.06100 1.000 79.87000 304 LEU C N 1
ATOM 2376 C CA . LEU B 2 304 ? 266.25400 292.23600 349.92900 1.000 81.64000 304 LEU C CA 1
ATOM 2377 C C . LEU B 2 304 ? 265.45400 293.22000 349.08600 1.000 81.40000 304 LEU C C 1
ATOM 2378 O O . LEU B 2 304 ? 266.02100 293.94200 348.25500 1.000 86.59000 304 LEU C O 1
ATOM 2383 N N . PHE B 2 305 ? 264.14300 293.24000 349.31200 1.000 87.34000 305 PHE C N 1
ATOM 2384 C CA . PHE B 2 305 ? 263.20200 294.16000 348.69300 1.000 89.39000 305 PHE C CA 1
ATOM 2385 C C . PHE B 2 305 ? 262.87800 295.29800 349.65200 1.000 87.68000 305 PHE C C 1
ATOM 2386 O O . PHE B 2 305 ? 263.10200 295.20800 350.86200 1.000 97.83000 305 PHE C O 1
ATOM 2394 N N . GLU B 2 306 ? 262.30800 296.36400 349.09800 1.000 93.84000 306 GLU C N 1
ATOM 2395 C CA . GLU B 2 306 ? 261.82900 297.49100 349.88300 1.000 90.98000 306 GLU C CA 1
ATOM 2396 C C . GLU B 2 306 ? 260.38500 297.78400 349.50800 1.000 99.66000 306 GLU C C 1
ATOM 2397 O O . GLU B 2 306 ? 260.02400 297.75900 348.32800 1.000 105.02000 306 GLU C O 1
ATOM 2403 N N . LYS B 2 307 ? 259.56100 298.06000 350.51600 1.000 106.04000 307 LYS C N 1
ATOM 2404 C CA . LYS B 2 307 ? 258.14300 298.33900 350.32700 1.000 106.60000 307 LYS C CA 1
ATOM 2405 C C . LYS B 2 307 ? 257.88300 299.80200 350.65500 1.000 108.25000 307 LYS C C 1
ATOM 2406 O O . LYS B 2 307 ? 258.15800 300.24900 351.77300 1.000 107.61000 307 LYS C O 1
ATOM 2412 N N . ASP B 2 308 ? 257.34800 300.53900 349.68700 1.000 124.64000 308 ASP C N 1
ATOM 2413 C CA . ASP B 2 308 ? 257.09800 301.96200 349.85200 1.000 126.10000 308 ASP C CA 1
ATOM 2414 C C . ASP B 2 308 ? 255.68700 302.18000 350.39700 1.000 126.09000 308 ASP C C 1
ATOM 2415 O O . ASP B 2 308 ? 254.99100 301.23700 350.78400 1.000 126.75000 308 ASP C O 1
ATOM 2420 N N . SER B 2 309 ? 255.25000 303.44100 350.43300 1.000 131.73000 309 SER C N 1
ATOM 2421 C CA . SER B 2 309 ? 253.91900 303.76000 350.93400 1.000 133.83000 309 SER C CA 1
ATOM 2422 C C . SER B 2 309 ? 252.81500 303.28100 350.00100 1.000 133.36000 309 SER C C 1
ATOM 2423 O O . SER B 2 309 ? 251.65700 303.19500 350.42400 1.000 128.86000 309 SER C O 1
ATOM 2426 N N . THR B 2 310 ? 253.14200 302.96900 348.74900 1.000 136.64000 310 THR C N 1
ATOM 2427 C CA . THR B 2 310 ? 252.16000 302.50700 347.77900 1.000 137.54000 310 THR C CA 1
ATOM 2428 C C . THR B 2 310 ? 252.03300 300.98900 347.73600 1.000 137.47000 310 THR C C 1
ATOM 2429 O O . THR B 2 310 ? 251.26700 300.46900 346.91900 1.000 135.72000 310 THR C O 1
ATOM 2433 N N . GLY B 2 311 ? 252.75800 300.27000 348.58900 1.000 132.75000 311 GLY C N 1
ATOM 2434 C CA . GLY B 2 311 ? 252.63700 298.82600 348.63900 1.000 131.98000 311 GLY C CA 1
ATOM 2435 C C . GLY B 2 311 ? 253.28500 298.09100 347.48800 1.000 133.94000 311 GLY C C 1
ATOM 2436 O O . GLY B 2 311 ? 252.82300 297.00700 347.11700 1.000 132.75000 311 GLY C O 1
ATOM 2437 N N . ILE B 2 312 ? 254.34500 298.64700 346.90800 1.000 130.17000 312 ILE C N 1
ATOM 2438 C CA . ILE B 2 312 ? 255.07000 298.02200 345.80800 1.000 126.74000 312 ILE C CA 1
ATOM 2439 C C . ILE B 2 312 ? 256.42800 297.56900 346.32200 1.000 126.84000 312 ILE C C 1
ATOM 2440 O O . ILE B 2 312 ? 257.16900 298.36000 346.91900 1.000 127.47000 312 ILE C O 1
ATOM 2445 N N . LYS B 2 313 ? 256.75100 296.29900 346.09500 1.000 115.00000 313 LYS C N 1
ATOM 2446 C CA . LYS B 2 313 ? 258.02500 295.72500 346.50600 1.000 114.72000 313 LYS C CA 1
ATOM 2447 C C . LYS B 2 313 ? 258.96700 295.71100 345.30900 1.000 112.43000 313 LYS C C 1
ATOM 2448 O O . LYS B 2 313 ? 258.66100 295.10100 344.27900 1.000 112.24000 313 LYS C O 1
ATOM 2454 N N . LYS B 2 314 ? 260.10600 296.38200 345.44700 1.000 106.18000 314 LYS C N 1
ATOM 2455 C CA . LYS B 2 314 ? 261.08800 296.50700 344.38100 1.000 109.46000 314 LYS C CA 1
ATOM 2456 C C . LYS B 2 314 ? 262.42600 295.95300 344.84700 1.000 106.21000 314 LYS C C 1
ATOM 2457 O O . LYS B 2 314 ? 262.83700 296.17900 345.99000 1.000 105.04000 314 LYS C O 1
ATOM 2463 N N . LEU B 2 315 ? 263.10000 295.22300 343.95800 1.000 101.69000 315 LEU C N 1
ATOM 2464 C CA . LEU B 2 315 ? 264.40200 294.64500 344.26600 1.000 100.08000 315 LEU C CA 1
ATOM 2465 C C . LEU B 2 315 ? 265.39300 295.73600 344.64400 1.000 99.59000 315 LEU C C 1
ATOM 2466 O O . LEU B 2 315 ? 265.76400 296.56500 343.80700 1.000 102.05000 315 LEU C O 1
ATOM 2471 N N . LEU B 2 316 ? 265.82500 295.74800 345.90400 1.000 104.03000 316 LEU C N 1
ATOM 2472 C CA . LEU B 2 316 ? 266.77100 296.74700 346.38000 1.000 105.63000 316 LEU C CA 1
ATOM 2473 C C . LEU B 2 316 ? 268.20400 296.23600 346.40200 1.000 104.43000 316 LEU C C 1
ATOM 2474 O O . LEU B 2 316 ? 269.11500 296.94200 345.96100 1.000 111.69000 316 LEU C O 1
ATOM 2479 N N . LEU B 2 317 ? 268.43000 295.02400 346.90300 1.000 94.21000 317 LEU C N 1
ATOM 2480 C CA . LEU B 2 317 ? 269.79200 294.51800 346.99300 1.000 94.18000 317 LEU C CA 1
ATOM 2481 C C . LEU B 2 317 ? 269.79400 293.00000 346.90100 1.000 94.60000 317 LEU C C 1
ATOM 2482 O O . LEU B 2 317 ? 268.76500 292.34400 347.06700 1.000 97.99000 317 LEU C O 1
ATOM 2487 N N . GLY B 2 318 ? 270.97200 292.45500 346.63500 1.000 103.99000 318 GLY C N 1
ATOM 2488 C CA . GLY B 2 318 ? 271.15500 291.01500 346.60300 1.000 105.31000 318 GLY C CA 1
ATOM 2489 C C . GLY B 2 318 ? 272.58600 290.66900 346.94000 1.000 107.26000 318 GLY C C 1
ATOM 2490 O O . GLY B 2 318 ? 273.51000 291.44200 346.66700 1.000 108.84000 318 GLY C O 1
ATOM 2491 N N . LEU B 2 319 ? 272.77100 289.49800 347.54100 1.000 120.35000 319 LEU C N 1
ATOM 2492 C CA . LEU B 2 319 ? 274.10100 289.07100 347.94700 1.000 121.89000 319 LEU C CA 1
ATOM 2493 C C . LEU B 2 319 ? 274.85600 288.46100 346.77300 1.000 122.62000 319 LEU C C 1
ATOM 2494 O O . LEU B 2 319 ? 274.27600 287.80600 345.90200 1.000 126.38000 319 LEU C O 1
ATOM 2499 N N . LYS B 2 320 ? 276.17100 288.68600 346.76000 1.000 134.25000 320 LYS C N 1
ATOM 2500 C CA . LYS B 2 320 ? 277.01500 288.16200 345.69400 1.000 135.33000 320 LYS C CA 1
ATOM 2501 C C . LYS B 2 320 ? 277.16300 286.64800 345.76100 1.000 135.30000 320 LYS C C 1
ATOM 2502 O O . LYS B 2 320 ? 277.46600 286.02200 344.73900 1.000 135.41000 320 LYS C O 1
ATOM 2508 N N . ASP B 2 321 ? 276.95300 286.04600 346.92900 1.000 132.06000 321 ASP C N 1
ATOM 2509 C CA . ASP B 2 321 ? 277.11800 284.61300 347.10900 1.000 132.62000 321 ASP C CA 1
ATOM 2510 C C . ASP B 2 321 ? 275.83900 284.00300 347.66400 1.000 133.36000 321 ASP C C 1
ATOM 2511 O O . ASP B 2 321 ? 275.09800 284.64300 348.41500 1.000 134.09000 321 ASP C O 1
ATOM 2516 N N . ASP B 2 322 ? 275.58100 282.75800 347.27300 1.000 114.83000 322 ASP C N 1
ATOM 2517 C CA . ASP B 2 322 ? 274.41600 282.03200 347.75600 1.000 111.36000 322 ASP C CA 1
ATOM 2518 C C . ASP B 2 322 ? 274.72600 281.38800 349.10000 1.000 110.55000 322 ASP C C 1
ATOM 2519 O O . ASP B 2 322 ? 275.76300 280.73600 349.26100 1.000 114.38000 322 ASP C O 1
ATOM 2524 N N . VAL B 2 323 ? 273.82800 281.57100 350.06600 1.000 93.31000 323 VAL C N 1
ATOM 2525 C CA . VAL B 2 323 ? 274.00900 280.99500 351.39300 1.000 92.62000 323 VAL C CA 1
ATOM 2526 C C . VAL B 2 323 ? 273.65100 279.51700 351.34100 1.000 88.84000 323 VAL C C 1
ATOM 2527 O O . VAL B 2 323 ? 273.07500 279.03900 350.35700 1.000 94.33000 323 VAL C O 1
ATOM 2531 N N . THR B 2 324 ? 274.00200 278.78000 352.39000 1.000 79.82000 324 THR C N 1
ATOM 2532 C CA . THR B 2 324 ? 273.73100 277.34900 352.47400 1.000 85.93000 324 THR C CA 1
ATOM 2533 C C . THR B 2 324 ? 272.94800 277.07800 353.75100 1.000 93.36000 324 THR C C 1
ATOM 2534 O O . THR B 2 324 ? 273.47300 277.25600 354.85500 1.000 91.38000 324 THR C O 1
ATOM 2538 N N . ILE B 2 325 ? 271.69300 276.65700 353.60100 1.000 88.61000 325 ILE C N 1
ATOM 2539 C CA . ILE B 2 325 ? 270.90200 276.18900 354.73000 1.000 86.60000 325 ILE C CA 1
ATOM 2540 C C . ILE B 2 325 ? 271.59300 274.94500 355.26800 1.000 89.41000 325 ILE C C 1
ATOM 2541 O O . ILE B 2 325 ? 271.68100 273.92200 354.57800 1.000 92.15000 325 ILE C O 1
ATOM 2546 N N . LEU B 2 326 ? 272.11200 275.04100 356.49300 1.000 90.31000 326 LEU C N 1
ATOM 2547 C CA . LEU B 2 326 ? 272.98100 273.99900 357.02900 1.000 92.24000 326 LEU C CA 1
ATOM 2548 C C . LEU B 2 326 ? 272.18300 272.84900 357.62900 1.000 90.68000 326 LEU C C 1
ATOM 2549 O O . LEU B 2 326 ? 272.26300 271.71000 357.15800 1.000 98.86000 326 LEU C O 1
ATOM 2554 N N . ASP B 2 327 ? 271.40800 273.13000 358.67100 1.000 76.77000 327 ASP C N 1
ATOM 2555 C CA . ASP B 2 327 ? 270.63700 272.12700 359.39800 1.000 82.76000 327 ASP C CA 1
ATOM 2556 C C . ASP B 2 327 ? 269.18100 272.55300 359.48100 1.000 86.40000 327 ASP C C 1
ATOM 2557 O O . ASP B 2 327 ? 268.57600 272.59000 360.55500 1.000 85.32000 327 ASP C O 1
ATOM 2562 N N . ASN B 2 328 ? 268.61500 272.90900 358.32500 1.000 78.18000 328 ASN C N 1
ATOM 2563 C CA . ASN B 2 328 ? 267.25900 273.45000 358.22100 1.000 75.43000 328 ASN C CA 1
ATOM 2564 C C . ASN B 2 328 ? 267.14800 274.79800 358.92300 1.000 80.04000 328 ASN C C 1
ATOM 2565 O O . ASN B 2 328 ? 266.06400 275.20600 359.34500 1.000 82.06000 328 ASN C O 1
ATOM 2570 N N . VAL B 2 329 ? 268.27400 275.49600 359.04000 1.000 74.62000 329 VAL C N 1
ATOM 2571 C CA . VAL B 2 329 ? 268.32800 276.77500 359.73700 1.000 75.67000 329 VAL C CA 1
ATOM 2572 C C . VAL B 2 329 ? 269.62000 277.46900 359.32600 1.000 80.03000 329 VAL C C 1
ATOM 2573 O O . VAL B 2 329 ? 270.63500 276.81500 359.07100 1.000 80.78000 329 VAL C O 1
ATOM 2577 N N . VAL B 2 330 ? 269.57000 278.79700 359.22800 1.000 80.96000 330 VAL C N 1
ATOM 2578 C CA . VAL B 2 330 ? 270.74300 279.56500 358.82100 1.000 68.57000 330 VAL C CA 1
ATOM 2579 C C . VAL B 2 330 ? 270.55700 281.01200 359.25100 1.000 72.22000 330 VAL C C 1
ATOM 2580 O O . VAL B 2 330 ? 269.44900 281.55200 359.20700 1.000 75.82000 330 VAL C O 1
ATOM 2584 N N . CYS B 2 331 ? 271.65100 281.64000 359.67700 1.000 83.39000 331 CYS C N 1
ATOM 2585 C CA . CYS B 2 331 ? 271.68100 283.06400 359.98000 1.000 88.85000 331 CYS C CA 1
ATOM 2586 C C . CYS B 2 331 ? 272.57400 283.76500 358.96700 1.000 91.34000 331 CYS C C 1
ATOM 2587 O O . CYS B 2 331 ? 273.74000 283.39200 358.79900 1.000 90.50000 331 CYS C O 1
ATOM 2590 N N . VAL B 2 332 ? 272.02700 284.77100 358.29800 1.000 94.31000 332 VAL C N 1
ATOM 2591 C CA . VAL B 2 332 ? 272.73600 285.54800 357.28700 1.000 91.06000 332 VAL C CA 1
ATOM 2592 C C . VAL B 2 332 ? 273.02400 286.92600 357.87700 1.000 94.66000 332 VAL C C 1
ATOM 2593 O O . VAL B 2 332 ? 272.08500 287.67500 358.18900 1.000 103.59000 332 VAL C O 1
ATOM 2597 N N . PRO B 2 333 ? 274.29200 287.29300 358.08100 1.000 96.71000 333 PRO C N 1
ATOM 2598 C CA . PRO B 2 333 ? 274.62200 288.66000 358.51100 1.000 96.70000 333 PRO C CA 1
ATOM 2599 C C . PRO B 2 333 ? 274.57300 289.60800 357.32200 1.000 97.51000 333 PRO C C 1
ATOM 2600 O O . PRO B 2 333 ? 275.36300 289.48600 356.38400 1.000 98.61000 333 PRO C O 1
ATOM 2604 N N . VAL B 2 334 ? 273.64000 290.55400 357.36200 1.000 97.18000 334 VAL C N 1
ATOM 2605 C CA . VAL B 2 334 ? 273.44900 291.53100 356.29700 1.000 99.09000 334 VAL C CA 1
ATOM 2606 C C . VAL B 2 334 ? 273.99700 292.86700 356.77800 1.000 100.74000 334 VAL C C 1
ATOM 2607 O O . VAL B 2 334 ? 273.49500 293.43800 357.75500 1.000 103.67000 334 VAL C O 1
ATOM 2611 N N . GLU B 2 335 ? 275.02900 293.36100 356.09700 1.000 109.45000 335 GLU C N 1
ATOM 2612 C CA . GLU B 2 335 ? 275.53500 294.70400 356.35300 1.000 110.54000 335 GLU C CA 1
ATOM 2613 C C . GLU B 2 335 ? 274.47500 295.70600 355.91900 1.000 111.89000 335 GLU C C 1
ATOM 2614 O O . GLU B 2 335 ? 274.25400 295.90800 354.72100 1.000 112.38000 335 GLU C O 1
ATOM 2620 N N . MET B 2 336 ? 273.81600 296.33500 356.89100 1.000 107.32000 336 MET C N 1
ATOM 2621 C CA . MET B 2 336 ? 272.61300 297.09900 356.59200 1.000 106.93000 336 MET C CA 1
ATOM 2622 C C . MET B 2 336 ? 272.93600 298.44100 355.94500 1.000 106.89000 336 MET C C 1
ATOM 2623 O O . MET B 2 336 ? 272.04600 299.06500 355.35400 1.000 109.00000 336 MET C O 1
ATOM 2628 N N . SER B 2 337 ? 274.18900 298.89200 356.04100 1.000 109.97000 337 SER C N 1
ATOM 2629 C CA . SER B 2 337 ? 274.57100 300.17600 355.46200 1.000 108.37000 337 SER C CA 1
ATOM 2630 C C . SER B 2 337 ? 274.44500 300.16300 353.94300 1.000 107.49000 337 SER C C 1
ATOM 2631 O O . SER B 2 337 ? 274.09200 301.18100 353.33500 1.000 110.09000 337 SER C O 1
ATOM 2634 N N . GLY B 2 338 ? 274.74600 299.02800 353.31100 1.000 112.33000 338 GLY C N 1
ATOM 2635 C CA . GLY B 2 338 ? 274.59200 298.93900 351.86800 1.000 111.32000 338 GLY C CA 1
ATOM 2636 C C . GLY B 2 338 ? 273.15300 299.12300 351.42500 1.000 110.48000 338 GLY C C 1
ATOM 2637 O O . GLY B 2 338 ? 272.86800 299.86700 350.48100 1.000 111.14000 338 GLY C O 1
ATOM 2638 N N . VAL B 2 339 ? 272.23600 298.44400 352.11500 1.000 105.34000 339 VAL C N 1
ATOM 2639 C CA . VAL B 2 339 ? 270.79600 298.52800 351.73100 1.000 106.51000 339 VAL C CA 1
ATOM 2640 C C . VAL B 2 339 ? 270.31400 299.96300 351.97400 1.000 109.65000 339 VAL C C 1
ATOM 2641 O O . VAL B 2 339 ? 269.51600 300.45800 351.15800 1.000 110.98000 339 VAL C O 1
ATOM 2645 N N . TYR B 2 340 ? 270.81900 300.61700 353.02500 1.000 110.80000 340 TYR C N 1
ATOM 2646 C CA . TYR B 2 340 ? 270.44300 302.03400 353.27800 1.000 107.18000 340 TYR C CA 1
ATOM 2647 C C . TYR B 2 340 ? 270.89000 302.86400 352.08500 1.000 110.37000 340 TYR C C 1
ATOM 2648 O O . TYR B 2 340 ? 270.04400 303.48000 351.40600 1.000 113.32000 340 TYR C O 1
ATOM 2657 N N . ALA B 2 341 ? 272.20200 302.87800 351.84500 1.000 114.07000 341 ALA C N 1
ATOM 2658 C CA . ALA B 2 341 ? 272.77600 303.62900 350.70700 1.000 112.31000 341 ALA C CA 1
ATOM 2659 C C . ALA B 2 341 ? 271.91000 303.40600 349.46400 1.000 113.46000 341 ALA C C 1
ATOM 2660 O O . ALA B 2 341 ? 271.57000 304.40200 348.79700 1.000 115.88000 341 ALA C O 1
ATOM 2662 N N . LYS B 2 342 ? 271.55700 302.15000 349.17600 1.000 108.72000 342 LYS C N 1
ATOM 2663 C CA . LYS B 2 342 ? 270.80600 301.87300 347.95500 1.000 113.39000 342 LYS C CA 1
ATOM 2664 C C . LYS B 2 342 ? 269.39800 302.45400 348.02300 1.000 111.48000 342 LYS C C 1
ATOM 2665 O O . LYS B 2 342 ? 268.91600 303.05200 347.05400 1.000 109.19000 342 LYS C O 1
ATOM 2671 N N . ALA B 2 343 ? 268.72800 302.30500 349.16700 1.000 111.05000 343 ALA C N 1
ATOM 2672 C CA . ALA B 2 343 ? 267.36600 302.80900 349.29300 1.000 108.86000 343 ALA C CA 1
ATOM 2673 C C . ALA B 2 343 ? 267.33300 304.32600 349.42300 1.000 109.66000 343 ALA C C 1
ATOM 2674 O O . ALA B 2 343 ? 266.33600 304.95200 349.04800 1.000 112.72000 343 ALA C O 1
ATOM 2676 N N . ALA B 2 344 ? 268.39700 304.93500 349.95200 1.000 103.58000 344 ALA C N 1
ATOM 2677 C CA . ALA B 2 344 ? 268.49000 306.39000 349.91500 1.000 105.05000 344 ALA C CA 1
ATOM 2678 C C . ALA B 2 344 ? 268.71000 306.88100 348.49200 1.000 109.81000 344 ALA C C 1
ATOM 2679 O O . ALA B 2 344 ? 268.22300 307.95400 348.11600 1.000 111.54000 344 ALA C O 1
ATOM 2681 N N . LYS B 2 345 ? 269.45700 306.11600 347.69300 1.000 119.32000 345 LYS C N 1
ATOM 2682 C CA . LYS B 2 345 ? 269.57100 306.41700 346.27100 1.000 119.35000 345 LYS C CA 1
ATOM 2683 C C . LYS B 2 345 ? 268.21600 306.32200 345.58400 1.000 119.42000 345 LYS C C 1
ATOM 2684 O O . LYS B 2 345 ? 267.88000 307.16000 344.74000 1.000 118.07000 345 LYS C O 1
ATOM 2690 N N . GLY B 2 346 ? 267.42400 305.31100 345.93900 1.000 122.35000 346 GLY C N 1
ATOM 2691 C CA . GLY B 2 346 ? 266.09200 305.17300 345.38100 1.000 121.18000 346 GLY C CA 1
ATOM 2692 C C . GLY B 2 346 ? 265.07400 306.16800 345.89400 1.000 121.39000 346 GLY C C 1
ATOM 2693 O O . GLY B 2 346 ? 263.98900 306.27600 345.31500 1.000 118.85000 346 GLY C O 1
ATOM 2694 N N . ARG B 2 347 ? 265.39600 306.89700 346.95900 1.000 125.34000 347 ARG C N 1
ATOM 2695 C CA . ARG B 2 347 ? 264.50300 307.91500 347.50000 1.000 123.71000 347 ARG C CA 1
ATOM 2696 C C . ARG B 2 347 ? 265.28500 308.88900 348.37700 1.000 123.57000 347 ARG C C 1
ATOM 2697 O O . ARG B 2 347 ? 265.77200 309.91400 347.90200 1.000 121.31000 347 ARG C O 1
ATOM 2705 N N . LEU B 2 354 ? 259.32100 308.87300 359.24000 1.000 107.78000 354 LEU C N 1
ATOM 2706 C CA . LEU B 2 354 ? 259.15700 307.76000 358.31200 1.000 108.73000 354 LEU C CA 1
ATOM 2707 C C . LEU B 2 354 ? 260.23900 306.71000 358.52200 1.000 109.44000 354 LEU C C 1
ATOM 2708 O O . LEU B 2 354 ? 261.13200 306.88800 359.34800 1.000 110.21000 354 LEU C O 1
ATOM 2713 N N . SER B 2 355 ? 260.15500 305.61700 357.76800 1.000 105.72000 355 SER C N 1
ATOM 2714 C CA . SER B 2 355 ? 261.15100 304.56000 357.86300 1.000 104.75000 355 SER C CA 1
ATOM 2715 C C . SER B 2 355 ? 261.13900 303.74800 356.57800 1.000 108.09000 355 SER C C 1
ATOM 2716 O O . SER B 2 355 ? 260.18400 303.79100 355.79800 1.000 108.05000 355 SER C O 1
ATOM 2719 N N . PHE B 2 356 ? 262.22200 303.00500 356.37500 1.000 107.24000 356 PHE C N 1
ATOM 2720 C CA . PHE B 2 356 ? 262.38100 302.14200 355.21100 1.000 103.07000 356 PHE C CA 1
ATOM 2721 C C . PHE B 2 356 ? 261.92900 300.72900 355.55900 1.000 100.10000 356 PHE C C 1
ATOM 2722 O O . PHE B 2 356 ? 262.49100 300.09600 356.45600 1.000 101.41000 356 PHE C O 1
ATOM 2730 N N . GLU B 2 357 ? 260.91700 300.24100 354.84500 1.000 90.52000 357 GLU C N 1
ATOM 2731 C CA . GLU B 2 357 ? 260.31400 298.93700 355.11700 1.000 91.71000 357 GLU C CA 1
ATOM 2732 C C . GLU B 2 357 ? 261.05200 297.88600 354.30000 1.000 90.84000 357 GLU C C 1
ATOM 2733 O O . GLU B 2 357 ? 260.72200 297.62000 353.14300 1.000 95.62000 357 GLU C O 1
ATOM 2739 N N . ILE B 2 358 ? 262.09200 297.30600 354.90500 1.000 83.61000 358 ILE C N 1
ATOM 2740 C CA . ILE B 2 358 ? 262.93100 296.32000 354.16200 1.000 83.73000 358 ILE C CA 1
ATOM 2741 C C . ILE B 2 358 ? 262.37500 294.91200 354.38300 1.000 80.67000 358 ILE C C 1
ATOM 2742 O O . ILE B 2 358 ? 262.25600 294.50000 355.55400 1.000 86.90000 358 ILE C O 1
ATOM 2747 N N . LEU B 2 359 ? 262.04700 294.21100 353.29400 1.000 76.68000 359 LEU C N 1
ATOM 2748 C CA . LEU B 2 359 ? 261.55700 292.81200 353.40000 1.000 78.70000 359 LEU C CA 1
ATOM 2749 C C . LEU B 2 359 ? 262.61000 291.88400 352.78800 1.000 81.11000 359 LEU C C 1
ATOM 2750 O O . LEU B 2 359 ? 263.54400 292.39900 352.14000 1.000 87.46000 359 LEU C O 1
ATOM 2755 N N . ALA B 2 360 ? 262.46000 290.57300 352.98500 1.000 76.40000 360 ALA C N 1
ATOM 2756 C CA . ALA B 2 360 ? 263.45700 289.60900 352.46600 1.000 71.38000 360 ALA C CA 1
ATOM 2757 C C . ALA B 2 360 ? 262.77200 288.57700 351.56600 1.000 80.11000 360 ALA C C 1
ATOM 2758 O O . ALA B 2 360 ? 261.57000 288.31600 351.76900 1.000 86.87000 360 ALA C O 1
ATOM 2760 N N . LYS B 2 361 ? 263.51400 288.01600 350.61000 1.000 89.08000 361 LYS C N 1
ATOM 2761 C CA . LYS B 2 361 ? 262.96300 287.00400 349.72000 1.000 81.50000 361 LYS C CA 1
ATOM 2762 C C . LYS B 2 361 ? 263.99100 285.89400 349.59000 1.000 84.70000 361 LYS C C 1
ATOM 2763 O O . LYS B 2 361 ? 265.14300 286.15300 349.22400 1.000 90.07000 361 LYS C O 1
ATOM 2769 N N . VAL B 2 362 ? 263.57300 284.66800 349.89000 1.000 84.59000 362 VAL C N 1
ATOM 2770 C CA . VAL B 2 362 ? 264.45000 283.50400 349.91300 1.000 81.62000 362 VAL C CA 1
ATOM 2771 C C . VAL B 2 362 ? 264.01300 282.56200 348.80000 1.000 92.86000 362 VAL C C 1
ATOM 2772 O O . VAL B 2 362 ? 262.86500 282.09800 348.78900 1.000 93.73000 362 VAL C O 1
ATOM 2776 N N . THR B 2 363 ? 264.92000 282.28800 347.86900 1.000 96.87000 363 THR C N 1
ATOM 2777 C CA . THR B 2 363 ? 264.64900 281.41500 346.72800 1.000 95.43000 363 THR C CA 1
ATOM 2778 C C . THR B 2 363 ? 265.66200 280.28000 346.71200 1.000 97.32000 363 THR C C 1
ATOM 2779 O O . THR B 2 363 ? 266.87200 280.53700 346.53700 1.000 100.48000 363 THR C O 1
ATOM 2783 N N . PRO B 2 364 ? 265.24000 279.03600 346.91900 1.000 103.97000 364 PRO C N 1
ATOM 2784 C CA . PRO B 2 364 ? 266.16200 277.91000 346.74300 1.000 103.74000 364 PRO C CA 1
ATOM 2785 C C . PRO B 2 364 ? 266.54900 277.73500 345.28300 1.000 104.49000 364 PRO C C 1
ATOM 2786 O O . PRO B 2 364 ? 265.78800 278.06100 344.36900 1.000 105.84000 364 PRO C O 1
ATOM 2790 N N . LEU B 2 365 ? 267.75900 277.21200 345.07000 1.000 103.58000 365 LEU C N 1
ATOM 2791 C CA . LEU B 2 365 ? 268.19500 276.91100 343.71100 1.000 105.29000 365 LEU C CA 1
ATOM 2792 C C . LEU B 2 365 ? 267.44200 275.73100 343.11500 1.000 106.98000 365 LEU C C 1
ATOM 2793 O O . LEU B 2 365 ? 267.32800 275.64200 341.88800 1.000 110.05000 365 LEU C O 1
ATOM 2798 N N . ASP B 2 366 ? 266.93300 274.82700 343.94700 1.000 112.23000 366 ASP C N 1
ATOM 2799 C CA . ASP B 2 366 ? 266.09500 273.74700 343.44900 1.000 115.49000 366 ASP C CA 1
ATOM 2800 C C . ASP B 2 366 ? 264.77800 274.30700 342.92900 1.000 118.49000 366 ASP C C 1
ATOM 2801 O O . ASP B 2 366 ? 264.20800 275.23900 343.50500 1.000 117.74000 366 ASP C O 1
ATOM 2806 N N . THR B 2 367 ? 264.29400 273.73700 341.82500 1.000 114.96000 367 THR C N 1
ATOM 2807 C CA . THR B 2 367 ? 263.08900 274.25700 341.18900 1.000 111.90000 367 THR C CA 1
ATOM 2808 C C . THR B 2 367 ? 261.82600 273.85900 341.94400 1.000 110.29000 367 THR C C 1
ATOM 2809 O O . THR B 2 367 ? 260.86200 274.63000 341.99000 1.000 112.17000 367 THR C O 1
ATOM 2813 N N . SER B 2 368 ? 261.81000 272.66200 342.53600 1.000 109.85000 368 SER C N 1
ATOM 2814 C CA . SER B 2 368 ? 260.59300 272.16700 343.17300 1.000 110.77000 368 SER C CA 1
ATOM 2815 C C . SER B 2 368 ? 260.19400 273.02400 344.36900 1.000 113.47000 368 SER C C 1
ATOM 2816 O O . SER B 2 368 ? 259.01100 273.33600 344.55000 1.000 113.33000 368 SER C O 1
ATOM 2819 N N . ILE B 2 369 ? 261.16300 273.41300 345.19600 1.000 112.68000 369 ILE C N 1
ATOM 2820 C CA . ILE B 2 369 ? 260.85700 274.16500 346.40700 1.000 110.61000 369 ILE C CA 1
ATOM 2821 C C . ILE B 2 369 ? 260.48200 275.59400 346.04100 1.000 111.69000 369 ILE C C 1
ATOM 2822 O O . ILE B 2 369 ? 261.16700 276.25000 345.24600 1.000 116.02000 369 ILE C O 1
ATOM 2827 N N . ALA B 2 370 ? 259.38900 276.08300 346.62200 1.000 98.64000 370 ALA C N 1
ATOM 2828 C CA . ALA B 2 370 ? 258.91400 277.43100 346.35700 1.000 98.97000 370 ALA C CA 1
ATOM 2829 C C . ALA B 2 370 ? 259.76700 278.45200 347.10700 1.000 100.76000 370 ALA C C 1
ATOM 2830 O O . ALA B 2 370 ? 260.68200 278.11000 347.86100 1.000 101.87000 370 ALA C O 1
ATOM 2832 N N . ALA B 2 371 ? 259.46200 279.72900 346.89600 1.000 84.25000 371 ALA C N 1
ATOM 2833 C CA . ALA B 2 371 ? 260.19200 280.82600 347.50900 1.000 80.88000 371 ALA C CA 1
ATOM 2834 C C . ALA B 2 371 ? 259.37300 281.44700 348.63300 1.000 82.35000 371 ALA C C 1
ATOM 2835 O O . ALA B 2 371 ? 258.13900 281.40500 348.62400 1.000 86.68000 371 ALA C O 1
ATOM 2837 N N . PHE B 2 372 ? 260.07500 282.02600 349.60200 1.000 68.12000 372 PHE C N 1
ATOM 2838 C CA . PHE B 2 372 ? 259.45300 282.68100 350.74500 1.000 64.81000 372 PHE C CA 1
ATOM 2839 C C . PHE B 2 372 ? 259.61100 284.18900 350.62600 1.000 64.28000 372 PHE C C 1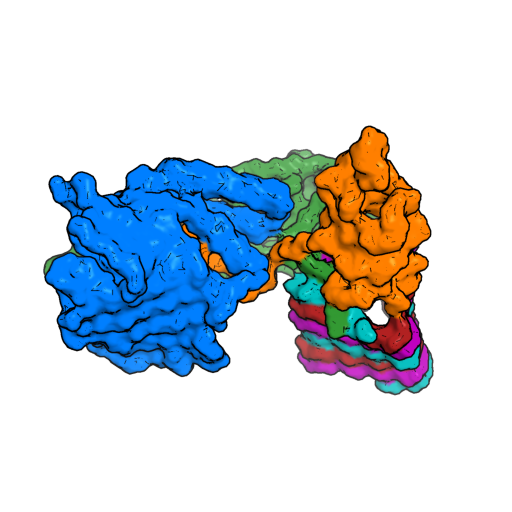
ATOM 2840 O O . PHE B 2 372 ? 260.72800 284.68900 350.45300 1.000 69.42000 372 PHE C O 1
ATOM 2848 N N . GLU B 2 373 ? 258.49700 284.90600 350.72600 1.000 89.69000 373 GLU C N 1
ATOM 2849 C CA . GLU B 2 373 ? 258.47900 286.36100 350.67600 1.000 88.07000 373 GLU C CA 1
ATOM 2850 C C . GLU B 2 373 ? 258.04400 286.90500 352.02900 1.000 93.73000 373 GLU C C 1
ATOM 2851 O O . GLU B 2 373 ? 256.99200 286.51900 352.54800 1.000 93.42000 373 GLU C O 1
ATOM 2857 N N . GLN B 2 374 ? 258.85400 287.79500 352.59600 1.000 85.53000 374 GLN C N 1
ATOM 2858 C CA . GLN B 2 374 ? 258.51600 288.40100 353.87500 1.000 81.11000 374 GLN C CA 1
ATOM 2859 C C . GLN B 2 374 ? 257.37300 289.39600 353.71000 1.000 85.06000 374 GLN C C 1
ATOM 2860 O O . GLN B 2 374 ? 257.17200 289.97600 352.64000 1.000 82.12000 374 GLN C O 1
ATOM 2866 N N . ASP B 2 375 ? 256.62300 289.59500 354.79000 1.000 87.12000 375 ASP C N 1
ATOM 2867 C CA . ASP B 2 375 ? 255.42900 290.42900 354.76600 1.000 86.08000 375 ASP C CA 1
ATOM 2868 C C . ASP B 2 375 ? 255.39400 291.25400 356.04700 1.000 88.91000 375 ASP C C 1
ATOM 2869 O O . ASP B 2 375 ? 256.39600 291.37800 356.75800 1.000 89.56000 375 ASP C O 1
ATOM 2874 N N . ASP B 2 376 ? 254.22600 291.83600 356.33200 1.000 95.46000 376 ASP C N 1
ATOM 2875 C CA . ASP B 2 376 ? 254.07800 292.68200 357.51200 1.000 91.83000 376 ASP C CA 1
ATOM 2876 C C . ASP B 2 376 ? 254.36600 291.92000 358.79900 1.000 91.63000 376 ASP C C 1
ATOM 2877 O O . ASP B 2 376 ? 254.78800 292.52300 359.79300 1.000 93.08000 376 ASP C O 1
ATOM 2882 N N . LYS B 2 377 ? 254.14400 290.60400 358.80600 1.000 93.43000 377 LYS C N 1
ATOM 2883 C CA . LYS B 2 377 ? 254.40100 289.82000 360.01000 1.000 90.94000 377 LYS C CA 1
ATOM 2884 C C . LYS B 2 377 ? 255.88300 289.80100 360.36800 1.000 87.34000 377 LYS C C 1
ATOM 2885 O O . LYS B 2 377 ? 256.22900 289.65200 361.54500 1.000 88.49000 377 LYS C O 1
ATOM 2891 N N . SER B 2 378 ? 256.77000 289.94700 359.38100 1.000 84.23000 378 SER C N 1
ATOM 2892 C CA . SER B 2 378 ? 258.20000 290.08700 359.66800 1.000 89.12000 378 SER C CA 1
ATOM 2893 C C . SER B 2 378 ? 258.81800 290.95000 358.56600 1.000 86.98000 378 SER C C 1
ATOM 2894 O O . SER B 2 378 ? 259.19900 290.45000 357.50600 1.000 81.78000 378 SER C O 1
ATOM 2897 N N . LEU B 2 379 ? 258.90800 292.25000 358.83500 1.000 81.47000 379 LEU C N 1
ATOM 2898 C CA . LEU B 2 379 ? 259.62100 293.18700 357.97900 1.000 76.81000 379 LEU C CA 1
ATOM 2899 C C . LEU B 2 379 ? 260.35700 294.16200 358.88100 1.000 87.06000 379 LEU C C 1
ATOM 2900 O O . LEU B 2 379 ? 259.81400 294.59200 359.90300 1.000 91.65000 379 LEU C O 1
ATOM 2905 N N . ILE B 2 380 ? 261.59400 294.48500 358.53000 1.000 82.96000 380 ILE C N 1
ATOM 2906 C CA . ILE B 2 380 ? 262.40600 295.33500 359.38600 1.000 72.31000 380 ILE C CA 1
ATOM 2907 C C . ILE B 2 380 ? 262.23800 296.78300 358.94300 1.000 76.60000 380 ILE C C 1
ATOM 2908 O O . ILE B 2 380 ? 261.85500 297.07500 357.80700 1.000 86.81000 380 ILE C O 1
ATOM 2913 N N . GLU B 2 381 ? 262.50700 297.70500 359.86300 1.000 93.30000 381 GLU C N 1
ATOM 2914 C CA . GLU B 2 381 ? 262.32600 299.13100 359.61600 1.000 98.31000 381 GLU C CA 1
ATOM 2915 C C . GLU B 2 381 ? 263.65400 299.84300 359.83000 1.000 103.63000 381 GLU C C 1
ATOM 2916 O O . GLU B 2 381 ? 264.15800 299.90700 360.95500 1.000 105.97000 381 GLU C O 1
ATOM 2922 N N . LEU B 2 382 ? 264.21900 300.35900 358.74300 1.000 101.51000 382 LEU C N 1
ATOM 2923 C CA . LEU B 2 382 ? 265.39100 301.21900 358.80400 1.000 96.86000 382 LEU C CA 1
ATOM 2924 C C . LEU B 2 382 ? 264.98000 302.62400 359.21800 1.000 100.95000 382 LEU C C 1
ATOM 2925 O O . LEU B 2 382 ? 264.07100 303.21200 358.62300 1.000 103.23000 382 LEU C O 1
ATOM 2930 N N . GLN B 2 383 ? 265.64800 303.16000 360.23600 1.000 112.00000 383 GLN C N 1
ATOM 2931 C CA . GLN B 2 383 ? 265.43900 304.54600 360.63700 1.000 115.84000 383 GLN C CA 1
ATOM 2932 C C . GLN B 2 383 ? 266.25300 305.45800 359.72900 1.000 113.46000 383 GLN C C 1
ATOM 2933 O O . GLN B 2 383 ? 267.48500 305.37100 359.69400 1.000 111.84000 383 GLN C O 1
ATOM 2939 N N . ILE B 2 384 ? 265.56300 306.32700 358.98700 1.000 126.92000 384 ILE C N 1
ATOM 2940 C CA . ILE B 2 384 ? 266.25600 307.28500 358.13400 1.000 128.64000 384 ILE C CA 1
ATOM 2941 C C . ILE B 2 384 ? 267.00800 308.31000 358.97500 1.000 128.38000 384 ILE C C 1
ATOM 2942 O O . ILE B 2 384 ? 268.09800 308.75600 358.59600 1.000 128.84000 384 ILE C O 1
ATOM 2947 N N . TYR B 2 385 ? 266.42200 308.68800 360.11400 1.000 130.82000 385 TYR C N 1
ATOM 2948 C CA . TYR B 2 385 ? 267.04900 309.70900 360.99600 1.000 133.14000 385 TYR C CA 1
ATOM 2949 C C . TYR B 2 385 ? 267.42900 309.05400 362.32000 1.000 135.46000 385 TYR C C 1
ATOM 2950 O O . TYR B 2 385 ? 266.64300 309.13000 363.28900 1.000 139.05000 385 TYR C O 1
ATOM 2959 N N . GLY B 2 386 ? 268.60100 308.41300 362.36100 1.000 133.10000 386 GLY C N 1
ATOM 2960 C CA . GLY B 2 386 ? 269.05500 307.74200 363.59400 1.000 134.65000 386 GLY C CA 1
ATOM 2961 C C . GLY B 2 386 ? 270.37900 307.03000 363.39200 1.000 136.17000 386 GLY C C 1
ATOM 2962 O O . GLY B 2 386 ? 270.85200 306.97400 362.23700 1.000 136.78000 386 GLY C O 1
ATOM 2963 N N . LYS B 2 387 ? 270.95900 306.50000 364.47300 1.000 132.61000 387 LYS C N 1
ATOM 2964 C CA . LYS B 2 387 ? 272.25100 305.77000 364.38400 1.000 130.26000 387 LYS C CA 1
ATOM 2965 C C . LYS B 2 387 ? 272.42200 304.91700 365.64300 1.000 130.98000 387 LYS C C 1
ATOM 2966 O O . LYS B 2 387 ? 271.93800 305.34100 366.71100 1.000 130.40000 387 LYS C O 1
ATOM 2972 N N . ALA B 2 388 ? 273.08600 303.76200 365.52200 1.000 127.98000 388 ALA C N 1
ATOM 2973 C CA . ALA B 2 388 ? 273.35700 302.92500 366.71300 1.000 129.60000 388 ALA C CA 1
ATOM 2974 C C . ALA B 2 388 ? 274.43700 303.60100 367.55900 1.000 133.44000 388 ALA C C 1
ATOM 2975 O O . ALA B 2 388 ? 275.13300 304.49000 367.02700 1.000 133.56000 388 ALA C O 1
ATOM 2977 N N . ASP B 2 389 ? 274.60000 303.17900 368.81600 1.000 130.74000 389 ASP C N 1
ATOM 2978 C CA . ASP B 2 389 ? 275.54700 303.88800 369.72000 1.000 128.28000 389 ASP C CA 1
ATOM 2979 C C . ASP B 2 389 ? 276.93900 303.30300 369.66600 1.000 128.30000 389 ASP C C 1
ATOM 2980 O O . ASP B 2 389 ? 277.88500 304.07300 369.91300 1.000 128.13000 389 ASP C O 1
ATOM 2985 N N . GLU B 2 390 ? 277.00300 302.01800 369.36300 1.000 123.52000 390 GLU C N 1
ATOM 2986 C CA . GLU B 2 390 ? 278.29700 301.30500 369.34100 1.000 123.27000 390 GLU C CA 1
ATOM 2987 C C . GLU B 2 390 ? 278.53100 300.63900 370.70400 1.000 124.39000 390 GLU C C 1
ATOM 2988 O O . GLU B 2 390 ? 278.40000 299.39900 370.75300 1.000 122.73000 390 GLU C O 1
ATOM 2994 N N . ALA B 2 393 ? 275.53000 299.16100 368.40600 1.000 116.04000 393 ALA C N 1
ATOM 2995 C CA . ALA B 2 393 ? 275.41500 298.71300 366.99700 1.000 117.71000 393 ALA C CA 1
ATOM 2996 C C . ALA B 2 393 ? 275.47800 297.18400 366.92400 1.000 116.77000 393 ALA C C 1
ATOM 2997 O O . ALA B 2 393 ? 276.59800 296.63500 366.95900 1.000 115.87000 393 ALA C O 1
ATOM 2999 N N . ALA B 2 394 ? 274.31700 296.52900 366.81000 1.000 114.32000 394 ALA C N 1
ATOM 3000 C CA . ALA B 2 394 ? 274.28800 295.05400 366.68800 1.000 111.87000 394 ALA C CA 1
ATOM 3001 C C . ALA B 2 394 ? 275.09400 294.66000 365.44900 1.000 114.94000 394 ALA C C 1
ATOM 3002 O O . ALA B 2 394 ? 274.74900 295.13400 364.35300 1.000 114.81000 394 ALA C O 1
ATOM 3004 N N . LYS B 2 395 ? 276.12500 293.82900 365.61900 1.000 108.65000 395 LYS C N 1
ATOM 3005 C CA . LYS B 2 395 ? 277.00200 293.48700 364.46800 1.000 106.50000 395 LYS C CA 1
ATOM 3006 C C . LYS B 2 395 ? 277.34800 291.99700 364.49200 1.000 103.24000 395 LYS C C 1
ATOM 3007 O O . LYS B 2 395 ? 276.98900 291.32100 365.47600 1.000 101.88000 395 LYS C O 1
ATOM 3013 N N . SER B 2 396 ? 278.02300 291.51500 363.44700 1.000 92.78000 396 SER C N 1
ATOM 3014 C CA . SER B 2 396 ? 278.40200 290.11400 363.36700 1.000 91.53000 396 SER C CA 1
ATOM 3015 C C . SER B 2 396 ? 279.74100 289.87900 364.05500 1.000 90.15000 396 SER C C 1
ATOM 3016 O O . SER B 2 396 ? 280.59600 290.76700 364.12600 1.000 90.38000 396 SER C O 1
ATOM 3019 N N . THR B 2 397 ? 279.91700 288.66200 364.56900 1.000 92.99000 397 THR C N 1
ATOM 3020 C CA . THR B 2 397 ? 281.15200 288.28500 365.24500 1.000 97.14000 397 THR C CA 1
ATOM 3021 C C . THR B 2 397 ? 281.65700 286.93000 364.76300 1.000 97.34000 397 THR C C 1
ATOM 3022 O O . THR B 2 397 ? 282.32100 286.20600 365.51400 1.000 97.96000 397 THR C O 1
ATOM 3026 N N . VAL B 2 398 ? 281.35300 286.57400 363.51300 1.000 94.10000 398 VAL C N 1
ATOM 3027 C CA . VAL B 2 398 ? 281.82200 285.30500 362.96100 1.000 93.64000 398 VAL C CA 1
ATOM 3028 C C . VAL B 2 398 ? 283.34300 285.29800 362.86700 1.000 95.55000 398 VAL C C 1
ATOM 3029 O O . VAL B 2 398 ? 284.00200 284.31700 363.23000 1.000 102.28000 398 VAL C O 1
ATOM 3033 N N . ASN B 2 399 ? 283.92200 286.39400 362.37900 1.000 95.13000 399 ASN C N 1
ATOM 3034 C CA . ASN B 2 399 ? 285.37000 286.50600 362.27000 1.000 98.84000 399 ASN C CA 1
ATOM 3035 C C . ASN B 2 399 ? 286.01400 287.13700 363.49600 1.000 97.82000 399 ASN C C 1
ATOM 3036 O O . ASN B 2 399 ? 287.18100 286.84700 363.78400 1.000 98.23000 399 ASN C O 1
ATOM 3041 N N . GLY B 2 400 ? 285.28900 287.98600 364.21900 1.000 101.40000 400 GLY C N 1
ATOM 3042 C CA . GLY B 2 400 ? 285.80800 288.60600 365.41800 1.000 100.27000 400 GLY C CA 1
ATOM 3043 C C . GLY B 2 400 ? 286.73100 289.77500 365.12300 1.000 100.29000 400 GLY C C 1
ATOM 3044 O O . GLY B 2 400 ? 287.07000 290.08100 363.97900 1.000 109.58000 400 GLY C O 1
ATOM 3045 N N . THR B 2 401 ? 287.14200 290.44400 366.19800 1.000 89.64000 401 THR C N 1
ATOM 3046 C CA . THR B 2 401 ? 288.07400 291.56600 366.14000 1.000 94.72000 401 THR C CA 1
ATOM 3047 C C . THR B 2 401 ? 289.33400 291.15300 366.88700 1.000 97.03000 401 THR C C 1
ATOM 3048 O O . THR B 2 401 ? 289.30700 290.99900 368.11300 1.000 104.94000 401 THR C O 1
ATOM 3052 N N . MET B 2 402 ? 290.43700 290.97000 366.15900 1.000 91.33000 402 MET C N 1
ATOM 3053 C CA . MET B 2 402 ? 291.62000 290.38200 366.78600 1.000 94.16000 402 MET C CA 1
ATOM 3054 C C . MET B 2 402 ? 292.44100 291.41500 367.55200 1.000 92.23000 402 MET C C 1
ATOM 3055 O O . MET B 2 402 ? 292.45900 291.40900 368.78600 1.000 97.69000 402 MET C O 1
ATOM 3060 N N . LYS B 2 403 ? 293.07800 292.34400 366.83400 1.000 80.60000 403 LYS C N 1
ATOM 3061 C CA . LYS B 2 403 ? 294.00700 293.29400 367.44300 1.000 80.55000 403 LYS C CA 1
ATOM 3062 C C . LYS B 2 403 ? 294.60000 294.24200 366.40800 1.000 78.15000 403 LYS C C 1
ATOM 3063 O O . LYS B 2 403 ? 294.37800 294.08100 365.20500 1.000 80.46000 403 LYS C O 1
ATOM 3069 N N . PHE B 2 404 ? 295.36900 295.22700 366.87400 1.000 67.46000 404 PHE C N 1
ATOM 3070 C CA . PHE B 2 404 ? 296.18300 296.09200 366.01400 1.000 59.48000 404 PHE C CA 1
ATOM 3071 C C . PHE B 2 404 ? 297.53800 296.21700 366.70900 1.000 67.96000 404 PHE C C 1
ATOM 3072 O O . PHE B 2 404 ? 297.73800 297.09700 367.55000 1.000 77.98000 404 PHE C O 1
ATOM 3080 N N . MET B 2 405 ? 298.46300 295.33200 366.35300 1.000 88.24000 405 MET C N 1
ATOM 3081 C CA . MET B 2 405 ? 299.74100 295.22200 367.03300 1.000 87.64000 405 MET C CA 1
ATOM 3082 C C . MET B 2 405 ? 300.83700 295.92100 366.23100 1.000 87.33000 405 MET C C 1
ATOM 3083 O O . MET B 2 405 ? 300.58200 296.57100 365.21400 1.000 84.85000 405 MET C O 1
ATOM 3088 N N . ILE B 2 406 ? 302.07500 295.78800 366.69900 1.000 82.90000 406 ILE C N 1
ATOM 3089 C CA . ILE B 2 406 ? 303.24500 296.37400 366.05500 1.000 80.72000 406 ILE C CA 1
ATOM 3090 C C . ILE B 2 406 ? 304.17300 295.23700 365.65300 1.000 82.57000 406 ILE C C 1
ATOM 3091 O O . ILE B 2 406 ? 304.58200 294.43500 366.50100 1.000 84.24000 406 ILE C O 1
ATOM 3096 N N . ALA B 2 407 ? 304.50600 295.17100 364.36800 1.000 89.69000 407 ALA C N 1
ATOM 3097 C CA . ALA B 2 407 ? 305.39200 294.12900 363.86300 1.000 89.28000 407 ALA C CA 1
ATOM 3098 C C . ALA B 2 407 ? 306.07000 294.56500 362.57000 1.000 89.92000 407 ALA C C 1
ATOM 3099 O O . ALA B 2 407 ? 306.87300 293.82600 361.99900 1.000 88.40000 407 ALA C O 1
ATOM 3101 N N . ASN C 3 6 ? 292.55900 255.13900 399.65400 1.000 100.30000 6 ASN A N 1
ATOM 3102 C CA . ASN C 3 6 ? 293.70900 254.84800 400.49900 1.000 96.68000 6 ASN A CA 1
ATOM 3103 C C . ASN C 3 6 ? 295.02000 255.09800 399.76100 1.000 99.04000 6 ASN A C 1
ATOM 3104 O O . ASN C 3 6 ? 296.09400 254.75300 400.25200 1.000 103.98000 6 ASN A O 1
ATOM 3109 N N . LEU C 3 7 ? 294.92600 255.70000 398.57700 1.000 98.62000 7 LEU A N 1
ATOM 3110 C CA . LEU C 3 7 ? 296.10500 256.02400 397.78800 1.000 102.31000 7 LEU A CA 1
ATOM 3111 C C . LEU C 3 7 ? 295.88500 257.36600 397.10600 1.000 101.27000 7 LEU A C 1
ATOM 3112 O O . LEU C 3 7 ? 294.74900 257.78800 396.87800 1.000 107.52000 7 LEU A O 1
ATOM 3117 N N . LYS C 3 8 ? 296.98800 258.03800 396.78900 1.000 100.95000 8 LYS A N 1
ATOM 3118 C CA . LYS C 3 8 ? 296.92800 259.34400 396.14800 1.000 99.03000 8 LYS A CA 1
ATOM 3119 C C . LYS C 3 8 ? 298.26800 259.61800 395.48100 1.000 105.62000 8 LYS A C 1
ATOM 3120 O O . LYS C 3 8 ? 299.26200 258.93600 395.73800 1.000 111.43000 8 LYS A O 1
ATOM 3126 N N . GLY C 3 9 ? 298.28200 260.62500 394.61600 1.000 91.94000 9 GLY A N 1
ATOM 3127 C CA . GLY C 3 9 ? 299.51700 261.00600 393.96400 1.000 88.20000 9 GLY A CA 1
ATOM 3128 C C . GLY C 3 9 ? 299.26900 261.97400 392.82500 1.000 91.66000 9 GLY A C 1
ATOM 3129 O O . GLY C 3 9 ? 298.17800 262.53400 392.67700 1.000 97.41000 9 GLY A O 1
ATOM 3130 N N . GLN C 3 10 ? 300.32400 262.17700 392.03900 1.000 99.78000 10 GLN A N 1
ATOM 3131 C CA . GLN C 3 10 ? 300.28800 263.01400 390.84800 1.000 97.71000 10 GLN A CA 1
ATOM 3132 C C . GLN C 3 10 ? 300.81700 262.20800 389.67300 1.000 102.69000 10 GLN A C 1
ATOM 3133 O O . GLN C 3 10 ? 301.92700 261.66900 389.73400 1.000 101.47000 10 GLN A O 1
ATOM 3139 N N . TYR C 3 11 ? 300.02500 262.13100 388.60800 1.000 92.06000 11 TYR A N 1
ATOM 3140 C CA . TYR C 3 11 ? 300.34700 261.33200 387.43500 1.000 86.66000 11 TYR A CA 1
ATOM 3141 C C . TYR C 3 11 ? 300.67400 262.25000 386.26600 1.000 91.11000 11 TYR A C 1
ATOM 3142 O O . TYR C 3 11 ? 299.91300 263.17300 385.96700 1.000 91.28000 11 TYR A O 1
ATOM 3151 N N . SER C 3 12 ? 301.80100 261.99400 385.60900 1.000 90.71000 12 SER A N 1
ATOM 3152 C CA . SER C 3 12 ? 302.19300 262.74800 384.42700 1.000 84.56000 12 SER A CA 1
ATOM 3153 C C . SER C 3 12 ? 301.63200 262.05200 383.19300 1.000 89.95000 12 SER A C 1
ATOM 3154 O O . SER C 3 12 ? 301.90600 260.86700 382.96300 1.000 90.27000 12 SER A O 1
ATOM 3157 N N . ILE C 3 13 ? 300.84300 262.78500 382.40900 1.000 80.58000 13 ILE A N 1
ATOM 3158 C CA . ILE C 3 13 ? 300.21400 262.26700 381.20100 1.000 70.59000 13 ILE A CA 1
ATOM 3159 C C . ILE C 3 13 ? 300.76200 263.03400 380.00600 1.000 80.03000 13 ILE A C 1
ATOM 3160 O O . ILE C 3 13 ? 300.73900 264.27200 379.99000 1.000 83.60000 13 ILE A O 1
ATOM 3165 N N . ASN C 3 14 ? 301.26400 262.29700 379.01500 1.000 85.67000 14 ASN A N 1
ATOM 3166 C CA . ASN C 3 14 ? 301.82400 262.87400 377.80100 1.000 76.19000 14 ASN A CA 1
ATOM 3167 C C . ASN C 3 14 ? 301.16800 262.22800 376.59100 1.000 77.87000 14 ASN A C 1
ATOM 3168 O O . ASN C 3 14 ? 301.06900 260.99900 376.51600 1.000 79.71000 14 ASN A O 1
ATOM 3173 N N . VAL C 3 15 ? 300.71900 263.05400 375.65100 1.000 86.24000 15 VAL A N 1
ATOM 3174 C CA . VAL C 3 15 ? 300.13100 262.59400 374.39900 1.000 82.55000 15 VAL A CA 1
ATOM 3175 C C . VAL C 3 15 ? 300.90500 263.22800 373.25500 1.000 91.02000 15 VAL A C 1
ATOM 3176 O O . VAL C 3 15 ? 301.01100 264.45600 373.17700 1.000 93.61000 15 VAL A O 1
ATOM 3180 N N . SER C 3 16 ? 301.43800 262.39300 372.36600 1.000 93.92000 16 SER A N 1
ATOM 3181 C CA . SER C 3 16 ? 302.24600 262.84400 371.23500 1.000 94.47000 16 SER A CA 1
ATOM 3182 C C . SER C 3 16 ? 301.58500 262.34000 369.95800 1.000 96.70000 16 SER A C 1
ATOM 3183 O O . SER C 3 16 ? 301.61700 261.14100 369.67000 1.000 103.04000 16 SER A O 1
ATOM 3186 N N . THR C 3 17 ? 300.98200 263.25100 369.20200 1.000 98.20000 17 THR A N 1
ATOM 3187 C CA . THR C 3 17 ? 300.33100 262.91600 367.94300 1.000 98.57000 17 THR A CA 1
ATOM 3188 C C . THR C 3 17 ? 301.17100 263.45500 366.79200 1.000 103.84000 17 THR A C 1
ATOM 3189 O O . THR C 3 17 ? 301.39000 264.66700 366.69000 1.000 102.85000 17 THR A O 1
ATOM 3193 N N . THR C 3 18 ? 301.64100 262.55400 365.93200 1.000 111.21000 18 THR A N 1
ATOM 3194 C CA . THR C 3 18 ? 302.42900 262.91000 364.75900 1.000 107.63000 18 THR A CA 1
ATOM 3195 C C . THR C 3 18 ? 301.55800 262.70900 363.52400 1.000 107.18000 18 THR A C 1
ATOM 3196 O O . THR C 3 18 ? 301.13300 261.58500 363.22900 1.000 105.63000 18 THR A O 1
ATOM 3200 N N . PHE C 3 19 ? 301.27300 263.80800 362.83100 1.000 117.57000 19 PHE A N 1
ATOM 3201 C CA . PHE C 3 19 ? 300.57300 263.80400 361.56000 1.000 114.79000 19 PHE A CA 1
ATOM 3202 C C . PHE C 3 19 ? 301.56900 263.64400 360.41500 1.000 116.98000 19 PHE A C 1
ATOM 3203 O O . PHE C 3 19 ? 302.76000 263.92300 360.57300 1.000 119.09000 19 PHE A O 1
ATOM 3211 N N . PRO C 3 20 ? 301.11200 263.19200 359.24600 1.000 121.72000 20 PRO A N 1
ATOM 3212 C CA . PRO C 3 20 ? 302.02700 263.07500 358.10300 1.000 118.59000 20 PRO A CA 1
ATOM 3213 C C . PRO C 3 20 ? 302.38500 264.44700 357.55100 1.000 120.55000 20 PRO A C 1
ATOM 3214 O O . PRO C 3 20 ? 301.52000 265.30600 357.37000 1.000 119.53000 20 PRO A O 1
ATOM 3218 N N . GLY C 3 21 ? 303.67400 264.64600 357.28400 1.000 131.79000 21 GLY A N 1
ATOM 3219 C CA . GLY C 3 21 ? 304.13300 265.91700 356.76200 1.000 132.01000 21 GLY A CA 1
ATOM 3220 C C . GLY C 3 21 ? 304.09700 267.05900 357.74900 1.000 130.80000 21 GLY A C 1
ATOM 3221 O O . GLY C 3 21 ? 304.04900 268.22000 357.33600 1.000 131.65000 21 GLY A O 1
ATOM 3222 N N . SER C 3 22 ? 304.11900 266.76600 359.04700 1.000 124.22000 22 SER A N 1
ATOM 3223 C CA . SER C 3 22 ? 304.07900 267.80600 360.06400 1.000 124.20000 22 SER A CA 1
ATOM 3224 C C . SER C 3 22 ? 304.81100 267.31800 361.30500 1.000 126.57000 22 SER A C 1
ATOM 3225 O O . SER C 3 22 ? 304.99800 266.11600 361.50900 1.000 126.19000 22 SER A O 1
ATOM 3228 N N . GLN C 3 23 ? 305.22600 268.27200 362.13300 1.000 131.87000 23 GLN A N 1
ATOM 3229 C CA . GLN C 3 23 ? 305.93300 267.94200 363.35900 1.000 131.38000 23 GLN A CA 1
ATOM 3230 C C . GLN C 3 23 ? 304.97400 267.35400 364.39100 1.000 131.03000 23 GLN A C 1
ATOM 3231 O O . GLN C 3 23 ? 303.75100 267.48800 364.29500 1.000 130.68000 23 GLN A O 1
ATOM 3237 N N . ALA C 3 24 ? 305.55200 266.68900 365.38700 1.000 116.21000 24 ALA A N 1
ATOM 3238 C CA . ALA C 3 24 ? 304.75700 266.09100 366.44800 1.000 114.01000 24 ALA A CA 1
ATOM 3239 C C . ALA C 3 24 ? 304.12300 267.16700 367.32200 1.000 116.58000 24 ALA A C 1
ATOM 3240 O O . ALA C 3 24 ? 304.71000 268.22300 367.57400 1.000 118.58000 24 ALA A O 1
ATOM 3242 N N . SER C 3 25 ? 302.90800 266.88900 367.78500 1.000 100.38000 25 SER A N 1
ATOM 3243 C CA . SER C 3 25 ? 302.18900 267.76300 368.70200 1.000 95.87000 25 SER A CA 1
ATOM 3244 C C . SER C 3 25 ? 302.07400 267.05700 370.04500 1.000 96.33000 25 SER A C 1
ATOM 3245 O O . SER C 3 25 ? 301.55800 265.93700 370.11800 1.000 97.49000 25 SER A O 1
ATOM 3248 N N . LEU C 3 26 ? 302.54900 267.71000 371.10200 1.000 88.11000 26 LEU A N 1
ATOM 3249 C CA . LEU C 3 26 ? 302.61400 267.11400 372.42800 1.000 86.23000 26 LEU A CA 1
ATOM 3250 C C . LEU C 3 26 ? 301.72900 267.89300 373.39000 1.000 88.81000 26 LEU A C 1
ATOM 3251 O O . LEU C 3 26 ? 301.80400 269.12400 373.45200 1.000 92.67000 26 LEU A O 1
ATOM 3256 N N . TYR C 3 27 ? 300.89300 267.17100 374.12900 1.000 73.49000 27 TYR A N 1
ATOM 3257 C CA . TYR C 3 27 ? 300.12500 267.71800 375.24000 1.000 75.38000 27 TYR A CA 1
ATOM 3258 C C . TYR C 3 27 ? 300.56600 267.00200 376.50700 1.000 78.89000 27 TYR A C 1
ATOM 3259 O O . TYR C 3 27 ? 300.48100 265.77200 376.58900 1.000 74.92000 27 TYR A O 1
ATOM 3268 N N . SER C 3 28 ? 301.03100 267.76400 377.49200 1.000 80.24000 28 SER A N 1
ATOM 3269 C CA . SER C 3 28 ? 301.52000 267.20200 378.74200 1.000 76.62000 28 SER A CA 1
ATOM 3270 C C . SER C 3 28 ? 300.79900 267.85600 379.90800 1.000 77.30000 28 SER A C 1
ATOM 3271 O O . SER C 3 28 ? 300.54600 269.06400 379.89400 1.000 81.09000 28 SER A O 1
ATOM 3274 N N . ALA C 3 29 ? 300.46800 267.05300 380.91600 1.000 85.76000 29 ALA A N 1
ATOM 3275 C CA . ALA C 3 29 ? 299.77900 267.57100 382.08900 1.000 82.83000 29 ALA A CA 1
ATOM 3276 C C . ALA C 3 29 ? 300.11900 266.71500 383.29900 1.000 87.51000 29 ALA A C 1
ATOM 3277 O O . ALA C 3 29 ? 300.60200 265.58600 383.17100 1.000 91.40000 29 ALA A O 1
ATOM 3279 N N . ILE C 3 30 ? 299.87500 267.27200 384.48300 1.000 88.42000 30 ILE A N 1
ATOM 3280 C CA . ILE C 3 30 ? 300.04700 266.56200 385.74300 1.000 92.00000 30 ILE A CA 1
ATOM 3281 C C . ILE C 3 30 ? 298.69600 266.54000 386.44000 1.000 92.82000 30 ILE A C 1
ATOM 3282 O O . ILE C 3 30 ? 298.14700 267.59700 386.77600 1.000 91.74000 30 ILE A O 1
ATOM 3287 N N . ILE C 3 31 ? 298.16500 265.34600 386.66300 1.000 95.91000 31 ILE A N 1
ATOM 3288 C CA . ILE C 3 31 ? 296.85900 265.17100 387.27900 1.000 94.65000 31 ILE A CA 1
ATOM 3289 C C . ILE C 3 31 ? 297.06900 264.77200 388.73100 1.000 96.89000 31 ILE A C 1
ATOM 3290 O O . ILE C 3 31 ? 297.63600 263.71100 389.01600 1.000 95.05000 31 ILE A O 1
ATOM 3295 N N . GLU C 3 32 ? 296.62700 265.62900 389.64600 1.000 95.86000 32 GLU A N 1
ATOM 3296 C CA . GLU C 3 32 ? 296.63100 265.32000 391.06900 1.000 94.50000 32 GLU A CA 1
ATOM 3297 C C . GLU C 3 32 ? 295.36100 264.54300 391.38200 1.000 92.09000 32 GLU A C 1
ATOM 3298 O O . GLU C 3 32 ? 294.25400 265.08600 391.28300 1.000 96.41000 32 GLU A O 1
ATOM 3304 N N . VAL C 3 33 ? 295.51500 263.26900 391.73400 1.000 86.98000 33 VAL A N 1
ATOM 3305 C CA . VAL C 3 33 ? 294.39300 262.36800 391.96600 1.000 87.84000 33 VAL A CA 1
ATOM 3306 C C . VAL C 3 33 ? 294.54600 261.77500 393.35800 1.000 90.07000 33 VAL A C 1
ATOM 3307 O O . VAL C 3 33 ? 295.58300 261.17800 393.67400 1.000 96.11000 33 VAL A O 1
ATOM 3311 N N . ILE C 3 34 ? 293.51400 261.92600 394.18100 1.000 86.97000 34 ILE A N 1
ATOM 3312 C CA . ILE C 3 34 ? 293.52000 261.44200 395.56000 1.000 84.36000 34 ILE A CA 1
ATOM 3313 C C . ILE C 3 34 ? 292.41700 260.39500 395.66500 1.000 81.67000 34 ILE A C 1
ATOM 3314 O O . ILE C 3 34 ? 291.25100 260.71200 395.91200 1.000 79.45000 34 ILE A O 1
ATOM 3319 N N . ALA C 3 35 ? 292.78500 259.12900 395.48600 1.000 90.40000 35 ALA A N 1
ATOM 3320 C CA . ALA C 3 35 ? 291.81600 258.05000 395.56900 1.000 87.70000 35 ALA A CA 1
ATOM 3321 C C . ALA C 3 35 ? 291.40700 257.80600 397.02000 1.000 90.95000 35 ALA A C 1
ATOM 3322 O O . ALA C 3 35 ? 292.05100 258.26600 397.96800 1.000 101.15000 35 ALA A O 1
ATOM 3324 N N . SER C 3 36 ? 290.31100 257.06800 397.18500 1.000 99.28000 36 SER A N 1
ATOM 3325 C CA . SER C 3 36 ? 289.79900 256.73500 398.50900 1.000 95.82000 36 SER A CA 1
ATOM 3326 C C . SER C 3 36 ? 288.89400 255.52100 398.38400 1.000 95.77000 36 SER A C 1
ATOM 3327 O O . SER C 3 36 ? 287.98700 255.51000 397.54700 1.000 100.32000 36 SER A O 1
ATOM 3330 N N . TYR C 3 37 ? 289.14700 254.50500 399.21100 1.000 101.82000 37 TYR A N 1
ATOM 3331 C CA . TYR C 3 37 ? 288.35100 253.28200 399.15800 1.000 103.02000 37 TYR A CA 1
ATOM 3332 C C . TYR C 3 37 ? 286.89600 253.57200 399.50900 1.000 108.61000 37 TYR A C 1
ATOM 3333 O O . TYR C 3 37 ? 285.97900 253.14500 398.79900 1.000 112.10000 37 TYR A O 1
ATOM 3342 N N . GLN C 3 38 ? 286.67300 254.31200 400.59500 1.000 114.89000 38 GLN A N 1
ATOM 3343 C CA . GLN C 3 38 ? 285.33700 254.65600 401.09200 1.000 113.58000 38 GLN A CA 1
ATOM 3344 C C . GLN C 3 38 ? 284.54300 253.41600 401.51400 1.000 113.61000 38 GLN A C 1
ATOM 3345 O O . GLN C 3 38 ? 284.23000 252.54400 400.70200 1.000 110.76000 38 GLN A O 1
ATOM 3351 N N . ASP C 3 41 ? 282.60000 247.76700 400.45300 1.000 142.65000 41 ASP A N 1
ATOM 3352 C CA . ASP C 3 41 ? 281.94600 247.35600 399.21700 1.000 141.67000 41 ASP A CA 1
ATOM 3353 C C . ASP C 3 41 ? 282.85900 247.56900 398.01600 1.000 139.36000 41 ASP A C 1
ATOM 3354 O O . ASP C 3 41 ? 284.08300 247.58600 398.14700 1.000 139.24000 41 ASP A O 1
ATOM 3359 N N . ASP C 3 42 ? 282.25100 247.73500 396.84400 1.000 126.53000 42 ASP A N 1
ATOM 3360 C CA . ASP C 3 42 ? 282.98100 247.99000 395.61100 1.000 126.47000 42 ASP A CA 1
ATOM 3361 C C . ASP C 3 42 ? 283.19900 249.47400 395.35500 1.000 123.76000 42 ASP A C 1
ATOM 3362 O O . ASP C 3 42 ? 283.69100 249.83900 394.28300 1.000 126.92000 42 ASP A O 1
ATOM 3367 N N . TYR C 3 43 ? 282.82900 250.33500 396.29900 1.000 118.16000 43 TYR A N 1
ATOM 3368 C CA . TYR C 3 43 ? 283.04800 251.76400 396.13700 1.000 116.57000 43 TYR A CA 1
ATOM 3369 C C . TYR C 3 43 ? 284.54100 252.06700 396.08400 1.000 116.23000 43 TYR A C 1
ATOM 3370 O O . TYR C 3 43 ? 285.34500 251.43100 396.77000 1.000 121.53000 43 TYR A O 1
ATOM 3379 N N . PHE C 3 44 ? 284.91100 253.03100 395.24300 1.000 93.52000 44 PHE A N 1
ATOM 3380 C CA . PHE C 3 44 ? 286.28800 253.52000 395.19100 1.000 94.26000 44 PHE A CA 1
ATOM 3381 C C . PHE C 3 44 ? 286.24500 254.91300 394.57700 1.000 92.42000 44 PHE A C 1
ATOM 3382 O O . PHE C 3 44 ? 286.01400 255.04800 393.37200 1.000 98.25000 44 PHE A O 1
ATOM 3390 N N . ILE C 3 45 ? 286.46100 255.93600 395.39700 1.000 86.19000 45 ILE A N 1
ATOM 3391 C CA . ILE C 3 45 ? 286.37200 257.32600 394.96600 1.000 86.14000 45 ILE A CA 1
ATOM 3392 C C . ILE C 3 45 ? 287.77500 257.83800 394.67900 1.000 91.31000 45 ILE A C 1
ATOM 3393 O O . ILE C 3 45 ? 288.66600 257.73700 395.53100 1.000 97.29000 45 ILE A O 1
ATOM 3398 N N . PHE C 3 46 ? 287.97400 258.38800 393.48100 1.000 83.50000 46 PHE A N 1
ATOM 3399 C CA . PHE C 3 46 ? 289.26400 258.92900 393.07400 1.000 85.12000 46 PHE A CA 1
ATOM 3400 C C . PHE C 3 46 ? 289.31000 260.44800 393.07100 1.000 84.67000 46 PHE A C 1
ATOM 3401 O O . PHE C 3 46 ? 290.37400 261.02100 393.30900 1.000 87.90000 46 PHE A O 1
ATOM 3409 N N . GLU C 3 47 ? 288.19200 261.10100 392.75600 1.000 80.46000 47 GLU A N 1
ATOM 3410 C CA . GLU C 3 47 ? 287.95500 262.51800 393.01400 1.000 87.95000 47 GLU A CA 1
ATOM 3411 C C . GLU C 3 47 ? 288.74100 263.44300 392.08700 1.000 89.77000 47 GLU A C 1
ATOM 3412 O O . GLU C 3 47 ? 288.46700 264.64700 392.05200 1.000 98.61000 47 GLU A O 1
ATOM 3418 N N . LEU C 3 48 ? 289.67900 262.89800 391.31400 1.000 83.19000 48 LEU A N 1
ATOM 3419 C CA . LEU C 3 48 ? 290.36800 263.61900 390.23800 1.000 81.56000 48 LEU A CA 1
ATOM 3420 C C . LEU C 3 48 ? 290.67100 265.06500 390.63600 1.000 78.38000 48 LEU A C 1
ATOM 3421 O O . LEU C 3 48 ? 290.18400 266.02000 390.03200 1.000 82.16000 48 LEU A O 1
ATOM 3426 N N . ARG C 3 49 ? 291.48300 265.20400 391.68900 1.000 83.41000 49 ARG A N 1
ATOM 3427 C CA . ARG C 3 49 ? 291.53500 266.45200 392.44900 1.000 90.32000 49 ARG A CA 1
ATOM 3428 C C . ARG C 3 49 ? 291.80200 267.66700 391.56600 1.000 85.72000 49 ARG A C 1
ATOM 3429 O O . ARG C 3 49 ? 291.09000 268.67300 391.65300 1.000 90.94000 49 ARG A O 1
ATOM 3437 N N . SER C 3 50 ? 292.81900 267.60200 390.71000 1.000 83.10000 50 SER A N 1
ATOM 3438 C CA . SER C 3 50 ? 293.12900 268.77000 389.89200 1.000 82.11000 50 SER A CA 1
ATOM 3439 C C . SER C 3 50 ? 293.95700 268.35800 388.68500 1.000 89.33000 50 SER A C 1
ATOM 3440 O O . SER C 3 50 ? 294.49600 267.25300 388.62000 1.000 96.28000 50 SER A O 1
ATOM 3443 N N . ARG C 3 51 ? 294.05200 269.27700 387.72500 1.000 90.12000 51 ARG A N 1
ATOM 3444 C CA . ARG C 3 51 ? 294.91400 269.12900 386.55800 1.000 90.58000 51 ARG A CA 1
ATOM 3445 C C . ARG C 3 51 ? 295.74500 270.39400 386.41900 1.000 95.14000 51 ARG A C 1
ATOM 3446 O O . ARG C 3 51 ? 295.19500 271.47700 386.19700 1.000 96.75000 51 ARG A O 1
ATOM 3454 N N . GLN C 3 52 ? 297.06400 270.26100 386.54600 1.000 96.78000 52 GLN A N 1
ATOM 3455 C CA . GLN C 3 52 ? 297.97500 271.39200 386.50100 1.000 94.82000 52 GLN A CA 1
ATOM 3456 C C . GLN C 3 52 ? 299.05500 271.14400 385.45700 1.000 97.30000 52 GLN A C 1
ATOM 3457 O O . GLN C 3 52 ? 299.13100 270.07500 384.84200 1.000 100.32000 52 GLN A O 1
ATOM 3463 N N . GLU C 3 53 ? 299.89300 272.16500 385.26400 1.000 97.96000 53 GLU A N 1
ATOM 3464 C CA . GLU C 3 53 ? 301.04700 272.09400 384.36700 1.000 98.73000 53 GLU A CA 1
ATOM 3465 C C . GLU C 3 53 ? 300.63800 271.67100 382.95900 1.000 102.59000 53 GLU A C 1
ATOM 3466 O O . GLU C 3 53 ? 301.33700 270.90400 382.29300 1.000 100.04000 53 GLU A O 1
ATOM 3472 N N . VAL C 3 54 ? 299.49300 272.17300 382.50200 1.000 100.40000 54 VAL A N 1
ATOM 3473 C CA . VAL C 3 54 ? 299.01200 271.87700 381.15700 1.000 92.11000 54 VAL A CA 1
ATOM 3474 C C . VAL C 3 54 ? 299.97500 272.51600 380.16200 1.000 93.30000 54 VAL A C 1
ATOM 3475 O O . VAL C 3 54 ? 300.08900 273.74200 380.09500 1.000 95.37000 54 VAL A O 1
ATOM 3479 N N . LYS C 3 55 ? 300.67300 271.68700 379.39100 1.000 99.57000 55 LYS A N 1
ATOM 3480 C CA . LYS C 3 55 ? 301.67100 272.15600 378.44300 1.000 97.44000 55 LYS A CA 1
ATOM 3481 C C . LYS C 3 55 ? 301.37000 271.59500 377.06400 1.000 97.51000 55 LYS A C 1
ATOM 3482 O O . LYS C 3 55 ? 301.00300 270.42400 376.92700 1.000 94.55000 55 LYS A O 1
ATOM 3488 N N . LEU C 3 56 ? 301.52300 272.43600 376.04500 1.000 100.90000 56 LEU A N 1
ATOM 3489 C CA . LEU C 3 56 ? 301.36100 272.03200 374.65500 1.000 100.99000 56 LEU A CA 1
ATOM 3490 C C . LEU C 3 56 ? 302.69500 272.20500 373.94500 1.000 104.45000 56 LEU A C 1
ATOM 3491 O O . LEU C 3 56 ? 303.23600 273.31600 373.89900 1.000 106.96000 56 LEU A O 1
ATOM 3496 N N . ASN C 3 57 ? 303.21900 271.10800 373.39500 1.000 99.72000 57 ASN A N 1
ATOM 3497 C CA . ASN C 3 57 ? 304.51100 271.10100 372.70600 1.000 95.47000 57 ASN A CA 1
ATOM 3498 C C . ASN C 3 57 ? 305.63000 271.60500 373.61500 1.000 101.32000 57 ASN A C 1
ATOM 3499 O O . ASN C 3 57 ? 306.54800 272.30100 373.17400 1.000 103.36000 57 ASN A O 1
ATOM 3504 N N . GLY C 3 58 ? 305.55400 271.25200 374.89600 1.000 107.46000 58 GLY A N 1
ATOM 3505 C CA . GLY C 3 58 ? 306.56900 271.62800 375.85700 1.000 104.74000 58 GLY A CA 1
ATOM 3506 C C . GLY C 3 58 ? 306.47700 273.04400 376.37900 1.000 108.20000 58 GLY A C 1
ATOM 3507 O O . GLY C 3 58 ? 307.34400 273.45400 377.16100 1.000 111.61000 58 GLY A O 1
ATOM 3508 N N . ASN C 3 59 ? 305.46300 273.80300 375.97900 1.000 113.98000 59 ASN A N 1
ATOM 3509 C CA . ASN C 3 59 ? 305.29200 275.18200 376.40100 1.000 114.89000 59 ASN A CA 1
ATOM 3510 C C . ASN C 3 59 ? 303.87300 275.39800 376.90300 1.000 118.83000 59 ASN A C 1
ATOM 3511 O O . ASN C 3 59 ? 302.94700 274.70200 376.47200 1.000 119.85000 59 ASN A O 1
ATOM 3516 N N . PRO C 3 60 ? 303.67400 276.34100 377.81900 1.000 118.43000 60 PRO A N 1
ATOM 3517 C CA . PRO C 3 60 ? 302.31600 276.67100 378.26300 1.000 118.73000 60 PRO A CA 1
ATOM 3518 C C . PRO C 3 60 ? 301.48100 277.18400 377.10400 1.000 119.57000 60 PRO A C 1
ATOM 3519 O O . PRO C 3 60 ? 301.99800 277.87600 376.21400 1.000 116.15000 60 PRO A O 1
ATOM 3523 N N . PRO C 3 61 ? 300.19000 276.86000 377.07400 1.000 111.28000 61 PRO A N 1
ATOM 3524 C CA . PRO C 3 61 ? 299.35400 277.28200 375.94500 1.000 108.73000 61 PRO A CA 1
ATOM 3525 C C . PRO C 3 61 ? 299.19900 278.79300 375.89400 1.000 111.22000 61 PRO A C 1
ATOM 3526 O O . PRO C 3 61 ? 299.17600 279.47700 376.92000 1.000 109.59000 61 PRO A O 1
ATOM 3530 N N . SER C 3 62 ? 299.09100 279.31000 374.67100 1.000 118.94000 62 SER A N 1
ATOM 3531 C CA . SER C 3 62 ? 298.98600 280.74400 374.44300 1.000 118.00000 62 SER A CA 1
ATOM 3532 C C . SER C 3 62 ? 297.82700 281.15300 373.54800 1.000 118.48000 62 SER A C 1
ATOM 3533 O O . SER C 3 62 ? 297.37300 282.29900 373.65500 1.000 119.35000 62 SER A O 1
ATOM 3536 N N . GLN C 3 63 ? 297.33700 280.27600 372.67600 1.000 112.53000 63 GLN A N 1
ATOM 3537 C CA . GLN C 3 63 ? 296.22300 280.62600 371.80700 1.000 111.59000 63 GLN A CA 1
ATOM 3538 C C . GLN C 3 63 ? 294.95300 280.83600 372.62500 1.000 114.63000 63 GLN A C 1
ATOM 3539 O O . GLN C 3 63 ? 294.73300 280.19000 373.65400 1.000 116.25000 63 GLN A O 1
ATOM 3545 N N . MET C 3 64 ? 294.11300 281.76100 372.15500 1.000 104.15000 64 MET A N 1
ATOM 3546 C CA . MET C 3 64 ? 292.90500 282.11300 372.89600 1.000 102.47000 64 MET A CA 1
ATOM 3547 C C . MET C 3 64 ? 291.93600 280.94000 372.98400 1.000 103.06000 64 MET A C 1
ATOM 3548 O O . MET C 3 64 ? 291.28400 280.74300 374.01500 1.000 100.71000 64 MET A O 1
ATOM 3553 N N . VAL C 3 65 ? 291.82200 280.14900 371.91400 1.000 103.36000 65 VAL A N 1
ATOM 3554 C CA . VAL C 3 65 ? 290.85100 279.05900 371.90700 1.000 102.58000 65 VAL A CA 1
ATOM 3555 C C . VAL C 3 65 ? 291.27600 277.94600 372.85800 1.000 103.54000 65 VAL A C 1
ATOM 3556 O O . VAL C 3 65 ? 290.44400 277.37200 373.57000 1.000 105.84000 65 VAL A O 1
ATOM 3560 N N . ASP C 3 66 ? 292.56900 277.61000 372.87800 1.000 101.08000 66 ASP A N 1
ATOM 3561 C CA . ASP C 3 66 ? 293.04700 276.59300 373.81100 1.000 98.84000 66 ASP A CA 1
ATOM 3562 C C . ASP C 3 66 ? 292.85100 277.03700 375.25500 1.000 101.55000 66 ASP A C 1
ATOM 3563 O O . ASP C 3 66 ? 292.45700 276.23700 376.11300 1.000 98.13000 66 ASP A O 1
ATOM 3568 N N . LEU C 3 67 ? 293.11700 278.31400 375.54000 1.000 94.98000 67 LEU A N 1
ATOM 3569 C CA . LEU C 3 67 ? 292.88900 278.83400 376.88300 1.000 91.88000 67 LEU A CA 1
ATOM 3570 C C . LEU C 3 67 ? 291.40900 278.80000 377.24100 1.000 93.44000 67 LEU A C 1
ATOM 3571 O O . LEU C 3 67 ? 291.04800 278.51400 378.38700 1.000 93.37000 67 LEU A O 1
ATOM 3576 N N . PHE C 3 68 ? 290.53700 279.09600 376.27400 1.000 90.29000 68 PHE A N 1
ATOM 3577 C CA . PHE C 3 68 ? 289.10000 279.02000 376.52100 1.000 87.12000 68 PHE A CA 1
ATOM 3578 C C . PHE C 3 68 ? 288.66700 277.59200 376.82500 1.000 89.04000 68 PHE A C 1
ATOM 3579 O O . PHE C 3 68 ? 287.85800 277.35800 377.73200 1.000 88.47000 68 PHE A O 1
ATOM 3587 N N . MET C 3 69 ? 289.19500 276.62300 376.07300 1.000 92.71000 69 MET A N 1
ATOM 3588 C CA . MET C 3 69 ? 288.88600 275.22300 376.34500 1.000 88.41000 69 MET A CA 1
ATOM 3589 C C . MET C 3 69 ? 289.36900 274.81200 377.72900 1.000 94.89000 69 MET A C 1
ATOM 3590 O O . MET C 3 69 ? 288.66600 274.09700 378.45100 1.000 96.30000 69 MET A O 1
ATOM 3595 N N . LEU C 3 70 ? 290.57200 275.24600 378.11400 1.000 96.04000 70 LEU A N 1
ATOM 3596 C CA . LEU C 3 70 ? 291.08000 274.92500 379.44400 1.000 90.11000 70 LEU A CA 1
ATOM 3597 C C . LEU C 3 70 ? 290.22900 275.56400 380.53500 1.000 90.52000 70 LEU A C 1
ATOM 3598 O O . LEU C 3 70 ? 289.96600 274.94200 381.57100 1.000 91.78000 70 LEU A O 1
ATOM 3603 N N . ARG C 3 71 ? 289.79300 276.80700 380.32200 1.000 88.48000 71 ARG A N 1
ATOM 3604 C CA . ARG C 3 71 ? 288.92800 277.47200 381.29100 1.000 89.90000 71 ARG A CA 1
ATOM 3605 C C . ARG C 3 71 ? 287.60200 276.73800 381.43400 1.000 87.45000 71 ARG A C 1
ATOM 3606 O O . ARG C 3 71 ? 287.08500 276.58100 382.54700 1.000 85.70000 71 ARG A O 1
ATOM 3614 N N . LEU C 3 72 ? 287.03300 276.28400 380.31600 1.000 91.46000 72 LEU A N 1
ATOM 3615 C CA . LEU C 3 72 ? 285.78300 275.53400 380.37400 1.000 92.05000 72 LEU A CA 1
ATOM 3616 C C . LEU C 3 72 ? 285.97400 274.18300 381.05400 1.000 92.23000 72 LEU A C 1
ATOM 3617 O O . LEU C 3 72 ? 285.10100 273.73200 381.80500 1.000 95.39000 72 LEU A O 1
ATOM 3622 N N . SER C 3 73 ? 287.10100 273.51900 380.79900 1.000 92.34000 73 SER A N 1
ATOM 3623 C CA . SER C 3 73 ? 287.32600 272.17500 381.31500 1.000 90.05000 73 SER A CA 1
ATOM 3624 C C . SER C 3 73 ? 287.84600 272.15500 382.74400 1.000 95.00000 73 SER A C 1
ATOM 3625 O O . SER C 3 73 ? 287.83800 271.09000 383.37000 1.000 98.51000 73 SER A O 1
ATOM 3628 N N . ASN C 3 74 ? 288.30200 273.29000 383.27400 1.000 89.51000 74 ASN A N 1
ATOM 3629 C CA . ASN C 3 74 ? 288.71400 273.32900 384.67000 1.000 86.53000 74 ASN A CA 1
ATOM 3630 C C . ASN C 3 74 ? 287.54900 273.13400 385.63000 1.000 85.94000 74 ASN A C 1
ATOM 3631 O O . ASN C 3 74 ? 287.78400 272.88100 386.81600 1.000 90.73000 74 ASN A O 1
ATOM 3636 N N . THR C 3 75 ? 286.30900 273.24200 385.14900 1.000 82.32000 75 THR A N 1
ATOM 3637 C CA . THR C 3 75 ? 285.15700 273.07100 386.02700 1.000 84.84000 75 THR A CA 1
ATOM 3638 C C . THR C 3 75 ? 284.94900 271.61300 386.41700 1.000 86.94000 75 THR A C 1
ATOM 3639 O O . THR C 3 75 ? 284.40100 271.33800 387.49000 1.000 91.02000 75 THR A O 1
ATOM 3643 N N . TYR C 3 76 ? 285.36400 270.66900 385.56800 1.000 86.29000 76 TYR A N 1
ATOM 3644 C CA . TYR C 3 76 ? 285.22000 269.26000 385.92600 1.000 84.72000 76 TYR A CA 1
ATOM 3645 C C . TYR C 3 76 ? 286.10000 268.90400 387.11600 1.000 89.72000 76 TYR A C 1
ATOM 3646 O O . TYR C 3 76 ? 285.68000 268.15500 388.00400 1.000 94.47000 76 TYR A O 1
ATOM 3655 N N . TYR C 3 77 ? 287.32000 269.42400 387.14800 1.000 88.34000 77 TYR A N 1
ATOM 3656 C CA . TYR C 3 77 ? 288.22800 269.16500 388.25600 1.000 82.69000 77 TYR A CA 1
ATOM 3657 C C . TYR C 3 77 ? 287.84200 270.02700 389.45100 1.000 88.13000 77 TYR A C 1
ATOM 3658 O O . TYR C 3 77 ? 287.75100 271.25200 389.31200 1.000 87.23000 77 TYR A O 1
ATOM 3667 N N . PRO C 3 78 ? 287.61300 269.44300 390.63300 1.000 85.43000 78 PRO A N 1
ATOM 3668 C CA . PRO C 3 78 ? 287.72500 268.02200 390.97700 1.000 85.25000 78 PRO A CA 1
ATOM 3669 C C . PRO C 3 78 ? 286.44800 267.23100 390.71900 1.000 80.58000 78 PRO A C 1
ATOM 3670 O O . PRO C 3 78 ? 285.35700 267.66200 391.07900 1.000 78.54000 78 PRO A O 1
ATOM 3674 N N . MET C 3 79 ? 286.56100 266.06400 390.09100 1.000 83.28000 79 MET A N 1
ATOM 3675 C CA . MET C 3 79 ? 285.42600 265.16700 389.92700 1.000 82.77000 79 MET A CA 1
ATOM 3676 C C . MET C 3 79 ? 285.23300 264.37000 391.21600 1.000 88.43000 79 MET A C 1
ATOM 3677 O O . MET C 3 79 ? 285.82000 264.67200 392.25600 1.000 103.38000 79 MET A O 1
ATOM 3682 N N . LYS C 3 80 ? 284.35800 263.37100 391.17700 1.000 85.14000 80 LYS A N 1
ATOM 3683 C CA . LYS C 3 80 ? 284.27400 262.35700 392.22500 1.000 92.75000 80 LYS A CA 1
ATOM 3684 C C . LYS C 3 80 ? 284.01000 260.99600 391.58900 1.000 87.66000 80 LYS A C 1
ATOM 3685 O O . LYS C 3 80 ? 283.13200 260.24600 392.01500 1.000 87.64000 80 LYS A O 1
ATOM 3691 N N . LEU C 3 81 ? 284.76500 260.68600 390.53500 1.000 81.43000 81 LEU A N 1
ATOM 3692 C CA . LEU C 3 81 ? 284.51600 259.49400 389.73300 1.000 81.82000 81 LEU A CA 1
ATOM 3693 C C . LEU C 3 81 ? 284.45400 258.24600 390.60200 1.000 83.26000 81 LEU A C 1
ATOM 3694 O O . LEU C 3 81 ? 285.32300 258.01400 391.44600 1.000 90.53000 81 LEU A O 1
ATOM 3699 N N . LYS C 3 82 ? 283.41200 257.44400 390.38800 1.000 92.92000 82 LYS A N 1
ATOM 3700 C CA . LYS C 3 82 ? 283.15900 256.25800 391.20400 1.000 93.22000 82 LYS A CA 1
ATOM 3701 C C . LYS C 3 82 ? 283.72700 255.02000 390.50700 1.000 95.20000 82 LYS A C 1
ATOM 3702 O O . LYS C 3 82 ? 283.01300 254.18700 389.94800 1.000 97.18000 82 LYS A O 1
ATOM 3708 N N . VAL C 3 83 ? 285.05800 254.92300 390.54100 1.000 89.05000 83 VAL A N 1
ATOM 3709 C CA . VAL C 3 83 ? 285.73000 253.72900 390.04500 1.000 92.67000 83 VAL A CA 1
ATOM 3710 C C . VAL C 3 83 ? 285.31500 252.53500 390.89000 1.000 92.24000 83 VAL A C 1
ATOM 3711 O O . VAL C 3 83 ? 285.17900 252.63700 392.11500 1.000 95.03000 83 VAL A O 1
ATOM 3715 N N . SER C 3 84 ? 285.06600 251.39800 390.23900 1.000 105.23000 84 SER A N 1
ATOM 3716 C CA . SER C 3 84 ? 284.58700 250.21900 390.97100 1.000 108.02000 84 SER A CA 1
ATOM 3717 C C . SER C 3 84 ? 285.73700 249.42600 391.58700 1.000 108.57000 84 SER A C 1
ATOM 3718 O O . SER C 3 84 ? 285.91900 249.42800 392.80800 1.000 117.64000 84 SER A O 1
ATOM 3721 N N . THR C 3 85 ? 286.52600 248.76200 390.75900 1.000 108.40000 85 THR A N 1
ATOM 3722 C CA . THR C 3 85 ? 287.66300 248.02700 391.30600 1.000 115.43000 85 THR A CA 1
ATOM 3723 C C . THR C 3 85 ? 288.95300 248.25000 390.53300 1.000 116.80000 85 THR A C 1
ATOM 3724 O O . THR C 3 85 ? 290.01300 248.40500 391.14600 1.000 114.34000 85 THR A O 1
ATOM 3728 N N . SER C 3 86 ? 288.88400 248.30600 389.20400 1.000 113.92000 86 SER A N 1
ATOM 3729 C CA . SER C 3 86 ? 290.06900 248.35500 388.36400 1.000 114.24000 86 SER A CA 1
ATOM 3730 C C . SER C 3 86 ? 290.13300 249.57600 387.46300 1.000 113.93000 86 SER A C 1
ATOM 3731 O O . SER C 3 86 ? 291.17300 249.80100 386.83300 1.000 115.62000 86 SER A O 1
ATOM 3734 N N . GLY C 3 87 ? 289.06900 250.36700 387.38200 1.000 97.01000 87 GLY A N 1
ATOM 3735 C CA . GLY C 3 87 ? 289.04600 251.50000 386.48200 1.000 96.76000 87 GLY A CA 1
ATOM 3736 C C . GLY C 3 87 ? 287.68500 251.75200 385.86900 1.000 98.11000 87 GLY A C 1
ATOM 3737 O O . GLY C 3 87 ? 287.45700 252.80400 385.26700 1.000 103.77000 87 GLY A O 1
ATOM 3738 N N . LYS C 3 88 ? 286.76800 250.80100 386.01400 1.000 99.90000 88 LYS A N 1
ATOM 3739 C CA . LYS C 3 88 ? 285.42500 250.96700 385.46800 1.000 104.48000 88 LYS A CA 1
ATOM 3740 C C . LYS C 3 88 ? 284.69100 252.04900 386.25100 1.000 107.12000 88 LYS A C 1
ATOM 3741 O O . LYS C 3 88 ? 284.25900 251.82200 387.38600 1.000 107.52000 88 LYS A O 1
ATOM 3747 N N . ILE C 3 89 ? 284.54700 253.22800 385.64800 1.000 97.62000 89 ILE A N 1
ATOM 3748 C CA . ILE C 3 89 ? 283.84700 254.34700 386.27700 1.000 96.13000 89 ILE A CA 1
ATOM 3749 C C . ILE C 3 89 ? 282.35200 254.06600 386.16000 1.000 98.48000 89 ILE A C 1
ATOM 3750 O O . ILE C 3 89 ? 281.76100 254.23700 385.09300 1.000 104.44000 89 ILE A O 1
ATOM 3755 N N . MET C 3 90 ? 281.73500 253.62300 387.25700 1.000 103.36000 90 MET A N 1
ATOM 3756 C CA . MET C 3 90 ? 280.30200 253.35000 387.22900 1.000 109.05000 90 MET A CA 1
ATOM 3757 C C . MET C 3 90 ? 279.49500 254.62700 387.03200 1.000 110.78000 90 MET A C 1
ATOM 3758 O O . MET C 3 90 ? 278.54100 254.64800 386.24500 1.000 111.66000 90 MET A O 1
ATOM 3763 N N . GLU C 3 91 ? 279.86100 255.70100 387.72700 1.000 101.14000 91 GLU A N 1
ATOM 3764 C CA . GLU C 3 91 ? 279.15900 256.97000 387.59400 1.000 101.16000 91 GLU A CA 1
ATOM 3765 C C . GLU C 3 91 ? 280.04600 258.08300 388.13200 1.000 101.54000 91 GLU A C 1
ATOM 3766 O O . GLU C 3 91 ? 281.11100 257.83900 388.70400 1.000 105.56000 91 GLU A O 1
ATOM 3772 N N . VAL C 3 92 ? 279.59000 259.31600 387.93200 1.000 88.84000 92 VAL A N 1
ATOM 3773 C CA . VAL C 3 92 ? 280.24100 260.50800 388.46200 1.000 93.46000 92 VAL A CA 1
ATOM 3774 C C . VAL C 3 92 ? 279.25900 261.12800 389.44700 1.000 92.25000 92 VAL A C 1
ATOM 3775 O O . VAL C 3 92 ? 278.33800 261.85000 389.04700 1.000 90.91000 92 VAL A O 1
ATOM 3779 N N . ILE C 3 93 ? 279.44400 260.84600 390.74000 1.000 103.42000 93 ILE A N 1
ATOM 3780 C CA . ILE C 3 93 ? 278.49900 261.33400 391.73900 1.000 107.72000 93 ILE A CA 1
ATOM 3781 C C . ILE C 3 93 ? 278.55300 262.85400 391.84700 1.000 102.89000 93 ILE A C 1
ATOM 3782 O O . ILE C 3 93 ? 277.52600 263.50200 392.08200 1.000 106.91000 93 ILE A O 1
ATOM 3787 N N . ASN C 3 94 ? 279.73400 263.44900 391.68000 1.000 85.30000 94 ASN A N 1
ATOM 3788 C CA . ASN C 3 94 ? 279.87100 264.90500 391.65700 1.000 84.29000 94 ASN A CA 1
ATOM 3789 C C . ASN C 3 94 ? 279.63600 265.39800 390.22900 1.000 88.96000 94 ASN A C 1
ATOM 3790 O O . ASN C 3 94 ? 280.54100 265.84500 389.52500 1.000 97.13000 94 ASN A O 1
ATOM 3795 N N . PHE C 3 95 ? 278.37900 265.29900 389.80500 1.000 88.63000 95 PHE A N 1
ATOM 3796 C CA . PHE C 3 95 ? 277.96800 265.73700 388.47800 1.000 91.43000 95 PHE A CA 1
ATOM 3797 C C . PHE C 3 95 ? 277.11900 266.99700 388.51400 1.000 94.81000 95 PHE A C 1
ATOM 3798 O O . PHE C 3 95 ? 277.36500 267.93100 387.74400 1.000 99.67000 95 PHE A O 1
ATOM 3806 N N . THR C 3 96 ? 276.11300 267.04200 389.39200 1.000 98.17000 96 THR A N 1
ATOM 3807 C CA . THR C 3 96 ? 275.25300 268.21800 389.47700 1.000 98.68000 96 THR A CA 1
ATOM 3808 C C . THR C 3 96 ? 276.04500 269.45100 389.89500 1.000 96.75000 96 THR A C 1
ATOM 3809 O O . THR C 3 96 ? 275.82800 270.54600 389.36400 1.000 99.23000 96 THR A O 1
ATOM 3813 N N . ASP C 3 97 ? 276.96400 269.29300 390.85000 1.000 101.47000 97 ASP A N 1
ATOM 3814 C CA . ASP C 3 97 ? 277.85300 270.39500 391.20200 1.000 106.82000 97 ASP A CA 1
ATOM 3815 C C . ASP C 3 97 ? 278.72300 270.79200 390.01500 1.000 109.15000 97 ASP A C 1
ATOM 3816 O O . ASP C 3 97 ? 278.90800 271.98400 389.74100 1.000 104.64000 97 ASP A O 1
ATOM 3821 N N . ILE C 3 98 ? 279.25600 269.80200 389.29400 1.000 104.20000 98 ILE A N 1
ATOM 3822 C CA . ILE C 3 98 ? 280.03100 270.08100 388.08800 1.000 102.33000 98 ILE A CA 1
ATOM 3823 C C . ILE C 3 98 ? 279.16400 270.78300 387.05300 1.000 101.70000 98 ILE A C 1
ATOM 3824 O O . ILE C 3 98 ? 279.60200 271.73600 386.39600 1.000 105.27000 98 ILE A O 1
ATOM 3829 N N . LYS C 3 99 ? 277.92300 270.32000 386.88700 1.000 97.78000 99 LYS A N 1
ATOM 3830 C CA . LYS C 3 99 ? 277.02800 270.92700 385.90800 1.000 97.17000 99 LYS A CA 1
ATOM 3831 C C . LYS C 3 99 ? 276.76300 272.39000 386.24200 1.000 99.72000 99 LYS A C 1
ATOM 3832 O O . LYS C 3 99 ? 276.81200 273.25700 385.36300 1.000 100.47000 99 LYS A O 1
ATOM 3838 N N . GLU C 3 100 ? 276.49400 272.68700 387.51600 1.000 100.43000 100 GLU A N 1
ATOM 3839 C CA . GLU C 3 100 ? 276.21600 274.06700 387.90300 1.000 100.46000 100 GLU A CA 1
ATOM 3840 C C . GLU C 3 100 ? 277.46400 274.93700 387.78600 1.000 100.57000 100 GLU A C 1
ATOM 3841 O O . GLU C 3 100 ? 277.37900 276.09900 387.36600 1.000 101.10000 100 GLU A O 1
ATOM 3847 N N . ARG C 3 101 ? 278.63500 274.38600 388.12100 1.000 95.00000 101 ARG A N 1
ATOM 3848 C CA . ARG C 3 101 ? 279.87800 275.13300 387.96300 1.000 99.78000 101 ARG A CA 1
ATOM 3849 C C . ARG C 3 101 ? 280.12600 275.47400 386.50100 1.000 103.65000 101 ARG A C 1
ATOM 3850 O O . ARG C 3 101 ? 280.48900 276.61000 386.16800 1.000 104.43000 101 ARG A O 1
ATOM 3858 N N . TRP C 3 102 ? 279.91800 274.50100 385.61100 1.000 100.90000 102 TRP A N 1
ATOM 3859 C CA . TRP C 3 102 ? 280.13100 274.72600 384.18700 1.000 93.26000 102 TRP A CA 1
ATOM 3860 C C . TRP C 3 102 ? 279.10300 275.69400 383.61800 1.000 95.72000 102 TRP A C 1
ATOM 3861 O O . TRP C 3 102 ? 279.42600 276.49500 382.73700 1.000 101.78000 102 TRP A O 1
ATOM 3872 N N . GLU C 3 103 ? 277.85800 275.62900 384.09700 1.000 96.19000 103 GLU A N 1
ATOM 3873 C CA . GLU C 3 103 ? 276.85300 276.58500 383.64400 1.000 98.46000 103 GLU A CA 1
ATOM 3874 C C . GLU C 3 103 ? 277.21300 278.00300 384.06800 1.000 99.72000 103 GLU A C 1
ATOM 3875 O O . GLU C 3 103 ? 277.08100 278.94400 383.27700 1.000 99.87000 103 GLU A O 1
ATOM 3881 N N . ALA C 3 104 ? 277.67500 278.17500 385.30900 1.000 104.01000 104 ALA A N 1
ATOM 3882 C CA . ALA C 3 104 ? 278.11100 279.49600 385.75400 1.000 104.00000 104 ALA A CA 1
ATOM 3883 C C . ALA C 3 104 ? 279.30600 279.98200 384.94200 1.000 107.59000 104 ALA A C 1
ATOM 3884 O O . ALA C 3 104 ? 279.37700 281.16100 384.56500 1.000 110.38000 104 ALA A O 1
ATOM 3886 N N . GLU C 3 105 ? 280.25400 279.08600 384.66000 1.000 105.16000 105 GLU A N 1
ATOM 3887 C CA . GLU C 3 105 ? 281.40700 279.45600 383.84700 1.000 100.62000 105 GLU A CA 1
ATOM 3888 C C . GLU C 3 105 ? 280.97400 279.88300 382.45100 1.000 102.00000 105 GLU A C 1
ATOM 3889 O O . GLU C 3 105 ? 281.43400 280.90500 381.93200 1.000 101.53000 105 GLU A O 1
ATOM 3895 N N . CYS C 3 106 ? 280.07700 279.11500 381.83100 1.000 100.45000 106 CYS A N 1
ATOM 3896 C CA . CYS C 3 106 ? 279.59400 279.45900 380.49900 1.000 96.79000 106 CYS A CA 1
ATOM 3897 C C . CYS C 3 106 ? 278.88000 280.80000 380.51100 1.000 100.99000 106 CYS A C 1
ATOM 3898 O O . CYS C 3 106 ? 279.06000 281.61500 379.59900 1.000 110.19000 106 CYS A O 1
ATOM 3901 N N . ALA C 3 107 ? 278.07600 281.05300 381.54700 1.000 94.51000 107 ALA A N 1
ATOM 3902 C CA . ALA C 3 107 ? 277.40200 282.33900 381.66200 1.000 93.77000 107 ALA A CA 1
ATOM 3903 C C . ALA C 3 107 ? 278.40600 283.47800 381.75900 1.000 95.30000 107 ALA A C 1
ATOM 3904 O O . ALA C 3 107 ? 278.22800 284.52700 381.12900 1.000 98.08000 107 ALA A O 1
ATOM 3906 N N . LYS C 3 108 ? 279.47800 283.29400 382.53500 1.000 96.22000 108 LYS A N 1
ATOM 3907 C CA . LYS C 3 108 ? 280.42200 284.39600 382.68600 1.000 96.05000 108 LYS A CA 1
ATOM 3908 C C . LYS C 3 108 ? 281.29200 284.59500 381.44600 1.000 95.73000 108 LYS A C 1
ATOM 3909 O O . LYS C 3 108 ? 281.66300 285.73400 381.14900 1.000 94.02000 108 LYS A O 1
ATOM 3915 N N . ILE C 3 109 ? 281.62200 283.53400 380.69700 1.000 95.81000 109 ILE A N 1
ATOM 3916 C CA . ILE C 3 109 ? 282.31300 283.76700 379.42700 1.000 95.53000 109 ILE A CA 1
ATOM 3917 C C . ILE C 3 109 ? 281.37900 284.43800 378.42600 1.000 96.15000 109 ILE A C 1
ATOM 3918 O O . ILE C 3 109 ? 281.80600 285.29500 377.64300 1.000 103.60000 109 ILE A O 1
ATOM 3923 N N . VAL C 3 110 ? 280.09800 284.06200 378.42500 1.000 96.83000 110 VAL A N 1
ATOM 3924 C CA . VAL C 3 110 ? 279.14500 284.70300 377.52500 1.000 98.22000 110 VAL A CA 1
ATOM 3925 C C . VAL C 3 110 ? 279.02600 286.18600 377.85000 1.000 99.88000 110 VAL A C 1
ATOM 3926 O O . VAL C 3 110 ? 279.00100 287.03600 376.95100 1.000 96.25000 110 VAL A O 1
ATOM 3930 N N . GLU C 3 111 ? 278.95500 286.52200 379.14000 1.000 111.15000 111 GLU A N 1
ATOM 3931 C CA . GLU C 3 111 ? 278.88400 287.92500 379.53400 1.000 108.56000 111 GLU A CA 1
ATOM 3932 C C . GLU C 3 111 ? 280.17000 288.66800 379.18800 1.000 107.83000 111 GLU A C 1
ATOM 3933 O O . GLU C 3 111 ? 280.12300 289.79600 378.68500 1.000 110.25000 111 GLU A O 1
ATOM 3939 N N . GLU C 3 112 ? 281.32700 288.05700 379.45600 1.000 101.64000 112 GLU A N 1
ATOM 3940 C CA . GLU C 3 112 ? 282.59800 288.72500 379.18900 1.000 102.25000 112 GLU A CA 1
ATOM 3941 C C . GLU C 3 112 ? 282.82700 288.90800 377.69300 1.000 102.53000 112 GLU A C 1
ATOM 3942 O O . GLU C 3 112 ? 283.13300 290.01400 377.23300 1.000 102.46000 112 GLU A O 1
ATOM 3948 N N . ILE C 3 113 ? 282.68200 287.83700 376.91900 1.000 101.64000 113 ILE A N 1
ATOM 3949 C CA . ILE C 3 113 ? 282.92900 287.87700 375.48000 1.000 98.93000 113 ILE A CA 1
ATOM 3950 C C . ILE C 3 113 ? 281.72900 287.28700 374.74700 1.000 95.70000 113 ILE A C 1
ATOM 3951 O O . ILE C 3 113 ? 281.60700 286.05800 374.64600 1.000 91.49000 113 ILE A O 1
ATOM 3956 N N . PRO C 3 114 ? 280.81500 288.11300 374.24100 1.000 95.49000 114 PRO A N 1
ATOM 3957 C CA . PRO C 3 114 ? 279.67900 287.58700 373.45100 1.000 98.03000 114 PRO A CA 1
ATOM 3958 C C . PRO C 3 114 ? 280.09800 287.21500 372.03300 1.000 97.08000 114 PRO A C 1
ATOM 3959 O O . PRO C 3 114 ? 279.77200 287.87900 371.04300 1.000 98.72000 114 PRO A O 1
ATOM 3963 N N . CYS C 3 115 ? 280.84300 286.12000 371.92300 1.000 92.95000 115 CYS A N 1
ATOM 3964 C CA . CYS C 3 115 ? 281.36000 285.64000 370.64800 1.000 96.34000 115 CYS A CA 1
ATOM 3965 C C . CYS C 3 115 ? 280.52600 284.45900 370.17200 1.000 95.24000 115 CYS A C 1
ATOM 3966 O O . CYS C 3 115 ? 280.22800 283.55000 370.95300 1.000 99.48000 115 CYS A O 1
ATOM 3969 N N . ILE C 3 116 ? 280.14800 284.47900 368.89100 1.000 84.38000 116 ILE A N 1
ATOM 3970 C CA . ILE C 3 116 ? 279.30400 283.41500 368.35700 1.000 88.12000 116 ILE A CA 1
ATOM 3971 C C . ILE C 3 116 ? 280.04800 282.08500 368.33200 1.000 86.47000 116 ILE A C 1
ATOM 3972 O O . ILE C 3 116 ? 279.42500 281.02200 368.42800 1.000 87.08000 116 ILE A O 1
ATOM 3977 N N . ALA C 3 117 ? 281.37700 282.11000 368.21200 1.000 94.62000 117 ALA A N 1
ATOM 3978 C CA . ALA C 3 117 ? 282.14000 280.86600 368.24000 1.000 93.82000 117 ALA A CA 1
ATOM 3979 C C . ALA C 3 117 ? 282.08400 280.22300 369.62000 1.000 99.51000 117 ALA A C 1
ATOM 3980 O O . ALA C 3 117 ? 281.81700 279.02100 369.74800 1.000 102.16000 117 ALA A O 1
ATOM 3982 N N . TYR C 3 118 ? 282.32700 281.01500 370.66800 1.000 95.02000 118 TYR A N 1
ATOM 3983 C CA . TYR C 3 118 ? 282.24300 280.49500 372.02900 1.000 89.38000 118 TYR A CA 1
ATOM 3984 C C . TYR C 3 118 ? 280.83200 280.02100 372.34500 1.000 87.80000 118 TYR A C 1
ATOM 3985 O O . TYR C 3 118 ? 280.64400 278.96500 372.96200 1.000 88.44000 118 TYR A O 1
ATOM 3994 N N . GLU C 3 119 ? 279.82500 280.79200 371.92900 1.000 85.80000 119 GLU A N 1
ATOM 3995 C CA . GLU C 3 119 ? 278.44200 280.40700 372.18400 1.000 87.23000 119 GLU A CA 1
ATOM 3996 C C . GLU C 3 119 ? 278.09200 279.10300 371.48000 1.000 86.44000 119 GLU A C 1
ATOM 3997 O O . GLU C 3 119 ? 277.45400 278.22500 372.07100 1.000 91.26000 119 GLU A O 1
ATOM 4003 N N . GLN C 3 120 ? 278.50500 278.95600 370.21700 1.000 80.00000 120 GLN A N 1
ATOM 4004 C CA . GLN C 3 120 ? 278.24500 277.71900 369.48700 1.000 77.42000 120 GLN A CA 1
ATOM 4005 C C . GLN C 3 120 ? 278.95200 276.54000 370.14000 1.000 82.67000 120 GLN A C 1
ATOM 4006 O O . GLN C 3 120 ? 278.39400 275.43900 370.22100 1.000 91.86000 120 GLN A O 1
ATOM 4012 N N . TYR C 3 121 ? 280.18200 276.75300 370.61300 1.000 82.30000 121 TYR A N 1
ATOM 4013 C CA . TYR C 3 121 ? 280.88200 275.71400 371.36000 1.000 77.06000 121 TYR A CA 1
ATOM 4014 C C . TYR C 3 121 ? 280.09100 275.31200 372.59900 1.000 81.33000 121 TYR A C 1
ATOM 4015 O O . TYR C 3 121 ? 279.98400 274.12100 372.92400 1.000 86.34000 121 TYR A O 1
ATOM 4024 N N . ILE C 3 122 ? 279.52300 276.29700 373.29800 1.000 81.93000 122 ILE A N 1
ATOM 4025 C CA . ILE C 3 122 ? 278.75900 276.01600 374.51200 1.000 76.86000 122 ILE A CA 1
ATOM 4026 C C . ILE C 3 122 ? 277.52100 275.18700 374.18700 1.000 79.07000 122 ILE A C 1
ATOM 4027 O O . ILE C 3 122 ? 277.22400 274.19400 374.86300 1.000 82.46000 122 ILE A O 1
ATOM 4032 N N . GLU C 3 123 ? 276.78000 275.57600 373.14400 1.000 84.31000 123 GLU A N 1
ATOM 4033 C CA . GLU C 3 123 ? 275.59600 274.79900 372.77300 1.000 80.55000 123 GLU A CA 1
ATOM 4034 C C . GLU C 3 123 ? 275.97300 273.38900 372.33700 1.000 78.00000 123 GLU A C 1
ATOM 4035 O O . GLU C 3 123 ? 275.25900 272.42700 372.64100 1.000 82.32000 123 GLU A O 1
ATOM 4041 N N . LEU C 3 124 ? 277.08600 273.24500 371.61600 1.000 83.43000 124 LEU A N 1
ATOM 4042 C CA . LEU C 3 124 ? 277.48400 271.92100 371.15000 1.000 80.88000 124 LEU A CA 1
ATOM 4043 C C . LEU C 3 124 ? 277.92900 271.02800 372.30300 1.000 86.03000 124 LEU A C 1
ATOM 4044 O O . LEU C 3 124 ? 277.72600 269.81000 372.25200 1.000 87.59000 124 LEU A O 1
ATOM 4049 N N . SER C 3 125 ? 278.53400 271.60500 373.34400 1.000 86.86000 125 SER A N 1
ATOM 4050 C CA . SER C 3 125 ? 278.87900 270.82900 374.53100 1.000 80.93000 125 SER A CA 1
ATOM 4051 C C . SER C 3 125 ? 277.68500 270.59500 375.45000 1.000 84.18000 125 SER A C 1
ATOM 4052 O O . SER C 3 125 ? 277.74400 269.70500 376.31000 1.000 87.69000 125 SER A O 1
ATOM 4055 N N . LYS C 3 126 ? 276.61800 271.38200 375.29300 1.000 83.19000 126 LYS A N 1
ATOM 4056 C CA . LYS C 3 126 ? 275.44500 271.22900 376.14700 1.000 81.08000 126 LYS A CA 1
ATOM 4057 C C . LYS C 3 126 ? 274.84700 269.83500 376.02300 1.000 81.56000 126 LYS A C 1
ATOM 4058 O O . LYS C 3 126 ? 274.42700 269.24100 377.02200 1.000 86.58000 126 LYS A O 1
ATOM 4064 N N . SER C 3 127 ? 274.79600 269.29700 374.80300 1.000 88.19000 127 SER A N 1
ATOM 4065 C CA . SER C 3 127 ? 274.29200 267.94100 374.61500 1.000 89.87000 127 SER A CA 1
ATOM 4066 C C . SER C 3 127 ? 275.18600 266.92100 375.30700 1.000 92.07000 127 SER A C 1
ATOM 4067 O O . SER C 3 127 ? 274.69700 265.92700 375.85800 1.000 95.23000 127 SER A O 1
ATOM 4070 N N . ASN C 3 128 ? 276.50200 267.14700 375.28400 1.000 89.77000 128 ASN A N 1
ATOM 4071 C CA . ASN C 3 128 ? 277.42500 266.23800 375.95600 1.000 89.13000 128 ASN A CA 1
ATOM 4072 C C . ASN C 3 128 ? 277.21700 266.24800 377.46400 1.000 87.15000 128 ASN A C 1
ATOM 4073 O O . ASN C 3 128 ? 277.24900 265.19400 378.11000 1.000 88.84000 128 ASN A O 1
ATOM 4078 N N . MET C 3 129 ? 277.01200 267.42600 378.04700 1.000 93.50000 129 MET A N 1
ATOM 4079 C CA . MET C 3 129 ? 276.93100 267.55000 379.49600 1.000 94.93000 129 MET A CA 1
ATOM 4080 C C . MET C 3 129 ? 275.48700 267.56900 380.00700 1.000 97.74000 129 MET A C 1
ATOM 4081 O O . MET C 3 129 ? 275.26300 267.65600 381.21900 1.000 98.08000 129 MET A O 1
ATOM 4086 N N . ASP C 3 130 ? 274.50500 267.40700 379.11800 1.000 103.58000 130 ASP A N 1
ATOM 4087 C CA . ASP C 3 130 ? 273.10700 267.47500 379.53700 1.000 102.28000 130 ASP A CA 1
ATOM 4088 C C . ASP C 3 130 ? 272.77400 266.40700 380.57700 1.000 101.09000 130 ASP A C 1
ATOM 4089 O O . ASP C 3 130 ? 272.05500 266.68000 381.54600 1.000 99.02000 130 ASP A O 1
ATOM 4094 N N . THR C 3 131 ? 273.29200 265.19300 380.40300 1.000 108.56000 131 THR A N 1
ATOM 4095 C CA . THR C 3 131 ? 272.93800 264.06300 381.25000 1.000 105.68000 131 THR A CA 1
ATOM 4096 C C . THR C 3 131 ? 274.20600 263.42500 381.80700 1.000 105.26000 131 THR A C 1
ATOM 4097 O O . THR C 3 131 ? 275.25900 263.42500 381.16400 1.000 110.19000 131 THR A O 1
ATOM 4101 N N . GLU C 3 132 ? 274.09400 262.89100 383.03000 1.000 96.49000 132 GLU A N 1
ATOM 4102 C CA . GLU C 3 132 ? 275.24200 262.27900 383.69500 1.000 95.41000 132 GLU A CA 1
ATOM 4103 C C . GLU C 3 132 ? 275.82400 261.13600 382.87400 1.000 97.62000 132 GLU A C 1
ATOM 4104 O O . GLU C 3 132 ? 277.04900 261.00800 382.75800 1.000 97.41000 132 GLU A O 1
ATOM 4110 N N . ASN C 3 133 ? 274.96500 260.28300 382.31100 1.000 104.05000 133 ASN A N 1
ATOM 4111 C CA . ASN C 3 133 ? 275.45700 259.18700 381.48200 1.000 101.12000 133 ASN A CA 1
ATOM 4112 C C . ASN C 3 133 ? 276.18400 259.71200 380.25200 1.000 99.42000 133 ASN A C 1
ATOM 4113 O O . ASN C 3 133 ? 277.24300 259.19300 379.87900 1.000 104.33000 133 ASN A O 1
ATOM 4118 N N . VAL C 3 134 ? 275.63400 260.74500 379.61100 1.000 92.34000 134 VAL A N 1
ATOM 4119 C CA . VAL C 3 134 ? 276.29100 261.33600 378.45000 1.000 91.47000 134 VAL A CA 1
ATOM 4120 C C . VAL C 3 134 ? 277.61200 261.97900 378.85300 1.000 91.74000 134 VAL A C 1
ATOM 4121 O O . VAL C 3 134 ? 278.60500 261.90300 378.11800 1.000 96.89000 134 VAL A O 1
ATOM 4125 N N . PHE C 3 135 ? 277.64500 262.62500 380.02100 1.000 83.27000 135 PHE A N 1
ATOM 4126 C CA . PHE C 3 135 ? 278.88800 263.21300 380.51300 1.000 80.26000 135 PHE A CA 1
ATOM 4127 C C . PHE C 3 135 ? 279.95400 262.14600 380.72100 1.000 80.02000 135 PHE A C 1
ATOM 4128 O O . PHE C 3 135 ? 281.11000 262.32000 380.32100 1.000 85.29000 135 PHE A O 1
ATOM 4136 N N . LEU C 3 136 ? 279.58100 261.02600 381.34100 1.000 89.41000 136 LEU A N 1
ATOM 4137 C CA . LEU C 3 136 ? 280.54200 259.95000 381.55500 1.000 88.86000 136 LEU A CA 1
ATOM 4138 C C . LEU C 3 136 ? 281.00200 259.34900 380.23300 1.000 84.84000 136 LEU A C 1
ATOM 4139 O O . LEU C 3 136 ? 282.18000 259.00800 380.07500 1.000 85.84000 136 LEU A O 1
ATOM 4144 N N . GLN C 3 137 ? 280.08300 259.20200 379.27600 1.000 88.89000 137 GLN A N 1
ATOM 4145 C CA . GLN C 3 137 ? 280.44900 258.64700 377.97600 1.000 83.48000 137 GLN A CA 1
ATOM 4146 C C . GLN C 3 137 ? 281.42500 259.55500 377.23900 1.000 85.88000 137 GLN A C 1
ATOM 4147 O O . GLN C 3 137 ? 282.38000 259.07600 376.61800 1.000 92.28000 137 GLN A O 1
ATOM 4153 N N . ALA C 3 138 ? 281.20100 260.86800 377.29200 1.000 70.73000 138 ALA A N 1
ATOM 4154 C CA . ALA C 3 138 ? 282.10500 261.80900 376.64400 1.000 61.69000 138 ALA A CA 1
ATOM 4155 C C . ALA C 3 138 ? 283.37100 262.06300 377.44900 1.000 63.35000 138 ALA A C 1
ATOM 4156 O O . ALA C 3 138 ? 284.31500 262.65600 376.91700 1.000 78.99000 138 ALA A O 1
ATOM 4158 N N . LEU C 3 139 ? 283.40900 261.64000 378.71400 1.000 75.50000 139 LEU A N 1
ATOM 4159 C CA . LEU C 3 139 ? 284.62100 261.76100 379.51600 1.000 81.44000 139 LEU A CA 1
ATOM 4160 C C . LEU C 3 139 ? 285.74500 260.86600 379.01300 1.000 82.40000 139 LEU A C 1
ATOM 4161 O O . LEU C 3 139 ? 286.90700 261.09500 379.36400 1.000 81.95000 139 LEU A O 1
ATOM 4166 N N . ARG C 3 140 ? 285.42700 259.85500 378.20300 1.000 86.79000 140 ARG A N 1
ATOM 4167 C CA . ARG C 3 140 ? 286.44100 258.93400 377.70500 1.000 80.94000 140 ARG A CA 1
ATOM 4168 C C . ARG C 3 140 ? 287.42400 259.60500 376.75500 1.000 86.31000 140 ARG A C 1
ATOM 4169 O O . ARG C 3 140 ? 288.50500 259.05700 376.51500 1.000 99.20000 140 ARG A O 1
ATOM 4177 N N . LYS C 3 141 ? 287.08200 260.77700 376.21400 1.000 68.56000 141 LYS A N 1
ATOM 4178 C CA . LYS C 3 141 ? 287.97200 261.45100 375.27500 1.000 69.91000 141 LYS A CA 1
ATOM 4179 C C . LYS C 3 141 ? 289.29800 261.84800 375.91200 1.000 80.80000 141 LYS A C 1
ATOM 4180 O O . LYS C 3 141 ? 290.29400 261.99200 375.19600 1.000 84.03000 141 LYS A O 1
ATOM 4186 N N . ASP C 3 142 ? 289.33500 262.03000 377.23000 1.000 88.86000 142 ASP A N 1
ATOM 4187 C CA . ASP C 3 142 ? 290.59500 262.29100 377.91200 1.000 88.67000 142 ASP A CA 1
ATOM 4188 C C . ASP C 3 142 ? 291.49300 261.06200 377.84700 1.000 91.58000 142 ASP A C 1
ATOM 4189 O O . ASP C 3 142 ? 291.03500 259.93000 378.01900 1.000 92.45000 142 ASP A O 1
ATOM 4194 N N . SER C 3 143 ? 292.78500 261.28800 377.59600 1.000 87.38000 143 SER A N 1
ATOM 4195 C CA . SER C 3 143 ? 293.72000 260.17000 377.51100 1.000 85.10000 143 SER A CA 1
ATOM 4196 C C . SER C 3 143 ? 293.95800 259.54700 378.87900 1.000 83.48000 143 SER A C 1
ATOM 4197 O O . SER C 3 143 ? 293.97700 258.31900 379.01700 1.000 83.34000 143 SER A O 1
ATOM 4200 N N . PHE C 3 144 ? 294.15100 260.38000 379.90500 1.000 88.00000 144 PHE A N 1
ATOM 4201 C CA . PHE C 3 144 ? 294.39500 259.84800 381.24200 1.000 93.12000 144 PHE A CA 1
ATOM 4202 C C . PHE C 3 144 ? 293.19800 259.05700 381.74900 1.000 90.40000 144 PHE A C 1
ATOM 4203 O O . PHE C 3 144 ? 293.35800 257.97400 382.32200 1.000 84.44000 144 PHE A O 1
ATOM 4211 N N . ILE C 3 145 ? 291.98900 259.57800 381.54400 1.000 91.02000 145 ILE A N 1
ATOM 4212 C CA . ILE C 3 145 ? 290.79500 258.88500 382.01400 1.000 92.92000 145 ILE A CA 1
ATOM 4213 C C . ILE C 3 145 ? 290.58800 257.58700 381.24200 1.000 95.50000 145 ILE A C 1
ATOM 4214 O O . ILE C 3 145 ? 290.15300 256.57500 381.80600 1.000 100.49000 145 ILE A O 1
ATOM 4219 N N . GLN C 3 146 ? 290.91000 257.58600 379.94700 1.000 85.52000 146 GLN A N 1
ATOM 4220 C CA . GLN C 3 146 ? 290.68800 256.39400 379.13400 1.000 82.51000 146 GLN A CA 1
ATOM 4221 C C . GLN C 3 146 ? 291.71800 255.30900 379.43000 1.000 81.74000 146 GLN A C 1
ATOM 4222 O O . GLN C 3 146 ? 291.39100 254.11700 379.41000 1.000 84.24000 146 GLN A O 1
ATOM 4228 N N . PHE C 3 147 ? 292.96500 255.69500 379.70300 1.000 72.01000 147 PHE A N 1
ATOM 4229 C CA . PHE C 3 147 ? 294.04700 254.72800 379.84300 1.000 70.47000 147 PHE A CA 1
ATOM 4230 C C . PHE C 3 147 ? 294.33500 254.32700 381.28300 1.000 73.11000 147 PHE A C 1
ATOM 4231 O O . PHE C 3 147 ? 294.85700 253.23000 381.50600 1.000 78.44000 147 PHE A O 1
ATOM 4239 N N . TYR C 3 148 ? 294.01900 255.17800 382.25700 1.000 81.04000 148 TYR A N 1
ATOM 4240 C CA . TYR C 3 148 ? 294.21000 254.83800 383.66100 1.000 85.67000 148 TYR A CA 1
ATOM 4241 C C . TYR C 3 148 ? 292.99000 254.15900 384.26000 1.000 83.53000 148 TYR A C 1
ATOM 4242 O O . TYR C 3 148 ? 293.13500 253.26700 385.10300 1.000 80.56000 148 TYR A O 1
ATOM 4251 N N . PHE C 3 149 ? 291.79600 254.56400 383.84500 1.000 88.33000 149 PHE A N 1
ATOM 4252 C CA . PHE C 3 149 ? 290.55600 253.93000 384.28400 1.000 89.75000 149 PHE A CA 1
ATOM 4253 C C . PHE C 3 149 ? 290.09800 252.89800 383.25600 1.000 88.08000 149 PHE A C 1
ATOM 4254 O O . PHE C 3 149 ? 289.04500 253.01800 382.63000 1.000 90.25000 149 PHE A O 1
ATOM 4262 N N . LYS C 3 150 ? 290.92100 251.86500 383.08600 1.000 85.04000 150 LYS A N 1
ATOM 4263 C CA . LYS C 3 150 ? 290.68200 250.86200 382.06000 1.000 82.61000 150 LYS A CA 1
ATOM 4264 C C . LYS C 3 150 ? 291.18000 249.51200 382.55100 1.000 88.90000 150 LYS A C 1
ATOM 4265 O O . LYS C 3 150 ? 292.25900 249.42000 383.14200 1.000 95.07000 150 LYS A O 1
ATOM 4271 N N . GLU C 3 151 ? 290.39100 248.47000 382.30100 1.000 106.69000 151 GLU A N 1
ATOM 4272 C CA . GLU C 3 151 ? 290.74600 247.10800 382.68800 1.000 110.50000 151 GLU A CA 1
ATOM 4273 C C . GLU C 3 151 ? 291.56900 246.48000 381.57000 1.000 111.47000 151 GLU A C 1
ATOM 4274 O O . GLU C 3 151 ? 291.06300 246.25900 380.46500 1.000 114.83000 151 GLU A O 1
ATOM 4280 N N . TYR C 3 152 ? 292.83800 246.18700 381.85800 1.000 86.19000 152 TYR A N 1
ATOM 4281 C CA . TYR C 3 152 ? 293.74400 245.59200 380.87500 1.000 84.10000 152 TYR A CA 1
ATOM 4282 C C . TYR C 3 152 ? 293.69500 244.07500 381.03500 1.000 85.46000 152 TYR A C 1
ATOM 4283 O O . TYR C 3 152 ? 294.50100 243.45900 381.73500 1.000 90.95000 152 TYR A O 1
ATOM 4292 N N . LEU C 3 153 ? 292.72100 243.46600 380.36000 1.000 98.26000 153 LEU A N 1
ATOM 4293 C CA . LEU C 3 153 ? 292.41700 242.04500 380.49800 1.000 101.73000 153 LEU A CA 1
ATOM 4294 C C . LEU C 3 153 ? 292.77700 241.25200 379.24100 1.000 102.92000 153 LEU A C 1
ATOM 4295 O O . LEU C 3 153 ? 292.06900 240.32200 378.84500 1.000 102.41000 153 LEU A O 1
ATOM 4300 N N . ASP C 3 154 ? 293.88900 241.62500 378.60200 1.000 104.84000 154 ASP A N 1
ATOM 4301 C CA . ASP C 3 154 ? 294.48600 240.89300 377.48500 1.000 106.04000 154 ASP A CA 1
ATOM 4302 C C . ASP C 3 154 ? 293.67700 241.03200 376.19900 1.000 106.94000 154 ASP A C 1
ATOM 4303 O O . ASP C 3 154 ? 294.09300 240.53900 375.14600 1.000 102.69000 154 ASP A O 1
ATOM 4308 N N . ASP C 3 155 ? 292.52600 241.70000 376.26800 1.000 115.51000 155 ASP A N 1
ATOM 4309 C CA . ASP C 3 155 ? 291.72100 241.96900 375.07700 1.000 114.76000 155 ASP A CA 1
ATOM 4310 C C . ASP C 3 155 ? 290.97100 243.27300 375.33100 1.000 114.43000 155 ASP A C 1
ATOM 4311 O O . ASP C 3 155 ? 289.91800 243.27000 375.97400 1.000 113.53000 155 ASP A O 1
ATOM 4316 N N . ILE C 3 156 ? 291.51800 244.37700 374.82300 1.000 102.27000 156 ILE A N 1
ATOM 4317 C CA . ILE C 3 156 ? 291.01500 245.71000 375.11100 1.000 101.62000 156 ILE A CA 1
ATOM 4318 C C . ILE C 3 156 ? 290.88400 246.48900 373.80900 1.000 98.42000 156 ILE A C 1
ATOM 4319 O O . ILE C 3 156 ? 291.44600 246.12300 372.77600 1.000 99.87000 156 ILE A O 1
ATOM 4324 N N . ASP C 3 157 ? 290.11800 247.57700 373.87300 1.000 85.88000 157 ASP A N 1
ATOM 4325 C CA . ASP C 3 157 ? 289.90900 248.45800 372.73400 1.000 84.88000 157 ASP A CA 1
ATOM 4326 C C . ASP C 3 157 ? 290.09400 249.90300 373.16900 1.000 84.09000 157 ASP A C 1
ATOM 4327 O O . ASP C 3 157 ? 289.61000 250.31000 374.22900 1.000 86.23000 157 ASP A O 1
ATOM 4332 N N . ILE C 3 158 ? 290.79600 250.67100 372.34100 1.000 78.18000 158 ILE A N 1
ATOM 4333 C CA . ILE C 3 158 ? 291.09200 252.07500 372.60500 1.000 79.88000 158 ILE A CA 1
ATOM 4334 C C . ILE C 3 158 ? 290.67200 252.90300 371.40100 1.000 77.03000 158 ILE A C 1
ATOM 4335 O O . ILE C 3 158 ? 290.94300 252.52700 370.25600 1.000 80.14000 158 ILE A O 1
ATOM 4340 N N . VAL C 3 159 ? 290.01400 254.02800 371.65800 1.000 80.30000 159 VAL A N 1
ATOM 4341 C CA . VAL C 3 159 ? 289.58100 254.94400 370.61200 1.000 78.27000 159 VAL A CA 1
ATOM 4342 C C . VAL C 3 159 ? 290.51200 256.14800 370.60800 1.000 83.12000 159 VAL A C 1
ATOM 4343 O O . VAL C 3 159 ? 290.56400 256.90600 371.58300 1.000 79.20000 159 VAL A O 1
ATOM 4347 N N . CYS C 3 160 ? 291.24700 256.32200 369.51300 1.000 88.92000 160 CYS A N 1
ATOM 4348 C CA . CYS C 3 160 ? 292.01100 257.54300 369.28200 1.000 79.07000 160 CYS A CA 1
ATOM 4349 C C . CYS C 3 160 ? 291.06900 258.56100 368.65400 1.000 79.63000 160 CYS A C 1
ATOM 4350 O O . CYS C 3 160 ? 290.61700 258.38000 367.51900 1.000 89.87000 160 CYS A O 1
ATOM 4353 N N . TYR C 3 161 ? 290.76700 259.63200 369.38700 1.000 63.31000 161 TYR A N 1
ATOM 4354 C CA . TYR C 3 161 ? 289.58600 260.41900 369.05600 1.000 75.16000 161 TYR A CA 1
ATOM 4355 C C . TYR C 3 161 ? 289.82800 261.40600 367.92200 1.000 83.18000 161 TYR A C 1
ATOM 4356 O O . TYR C 3 161 ? 288.89200 261.71600 367.17700 1.000 92.32000 161 TYR A O 1
ATOM 4365 N N . ASN C 3 162 ? 291.05100 261.92200 367.76900 1.000 79.93000 162 ASN A N 1
ATOM 4366 C CA . ASN C 3 162 ? 291.45500 262.57400 366.52000 1.000 81.42000 162 ASN A CA 1
ATOM 4367 C C . ASN C 3 162 ? 292.78900 261.95200 366.12000 1.000 79.26000 162 ASN A C 1
ATOM 4368 O O . ASN C 3 162 ? 293.84900 262.54900 366.31500 1.000 82.45000 162 ASN A O 1
ATOM 4373 N N . PHE C 3 163 ? 292.73400 260.75000 365.54800 1.000 83.56000 163 PHE A N 1
ATOM 4374 C CA . PHE C 3 163 ? 293.97000 260.11000 365.12000 1.000 86.75000 163 PHE A CA 1
ATOM 4375 C C . PHE C 3 163 ? 294.41500 260.58900 363.73800 1.000 96.17000 163 PHE A C 1
ATOM 4376 O O . PHE C 3 163 ? 295.50300 261.16700 363.62000 1.000 100.16000 163 PHE A O 1
ATOM 4384 N N . PRO C 3 164 ? 293.62200 260.37500 362.65900 1.000 87.07000 164 PRO A N 1
ATOM 4385 C CA . PRO C 3 164 ? 294.10600 260.76600 361.32800 1.000 81.27000 164 PRO A CA 1
ATOM 4386 C C . PRO C 3 164 ? 294.00200 262.26300 361.09300 1.000 84.21000 164 PRO A C 1
ATOM 4387 O O . PRO C 3 164 ? 294.93500 262.89500 360.58800 1.000 85.31000 164 PRO A O 1
ATOM 4391 N N . ARG C 3 165 ? 292.86100 262.83500 361.46900 1.000 90.51000 165 ARG A N 1
ATOM 4392 C CA . ARG C 3 165 ? 292.58400 264.25200 361.30000 1.000 89.13000 165 ARG A CA 1
ATOM 4393 C C . ARG C 3 165 ? 291.78100 264.72700 362.50200 1.000 87.68000 165 ARG A C 1
ATOM 4394 O O . ARG C 3 165 ? 291.44800 263.94700 363.39900 1.000 87.79000 165 ARG A O 1
ATOM 4402 N N . ARG C 3 166 ? 291.46600 266.01800 362.52000 1.000 90.47000 166 ARG A N 1
ATOM 4403 C CA . ARG C 3 166 ? 290.69800 266.59900 363.61500 1.000 92.65000 166 ARG A CA 1
ATOM 4404 C C . ARG C 3 166 ? 289.22000 266.30400 363.39400 1.000 97.97000 166 ARG A C 1
ATOM 4405 O O . ARG C 3 166 ? 288.61200 266.81200 362.44700 1.000 100.33000 166 ARG A O 1
ATOM 4413 N N . GLY C 3 167 ? 288.64100 265.48400 364.26700 1.000 99.91000 167 GLY A N 1
ATOM 4414 C CA . GLY C 3 167 ? 287.24200 265.12800 364.18200 1.000 91.96000 167 GLY A CA 1
ATOM 4415 C C . GLY C 3 167 ? 286.94700 263.70700 363.75000 1.000 94.52000 167 GLY A C 1
ATOM 4416 O O . GLY C 3 167 ? 285.77800 263.38500 363.51200 1.000 100.40000 167 GLY A O 1
ATOM 4417 N N . GLU C 3 168 ? 287.95800 262.84900 363.63800 1.000 93.16000 168 GLU A N 1
ATOM 4418 C CA . GLU C 3 168 ? 287.76800 261.46300 363.23400 1.000 90.61000 168 GLU A CA 1
ATOM 4419 C C . GLU C 3 168 ? 288.40000 260.54500 364.26700 1.000 88.28000 168 GLU A C 1
ATOM 4420 O O . GLU C 3 168 ? 289.56500 260.72800 364.63200 1.000 94.18000 168 GLU A O 1
ATOM 4426 N N . SER C 3 169 ? 287.63900 259.55700 364.72500 1.000 74.86000 169 SER A N 1
ATOM 4427 C CA . SER C 3 169 ? 288.13400 258.58600 365.68700 1.000 74.81000 169 SER A CA 1
ATOM 4428 C C . SER C 3 169 ? 288.71200 257.36800 364.96900 1.000 78.84000 169 SER A C 1
ATOM 4429 O O . SER C 3 169 ? 288.61700 257.22700 363.74800 1.000 91.63000 169 SER A O 1
ATOM 4432 N N . THR C 3 170 ? 289.32100 256.47800 365.75000 1.000 62.60000 170 THR A N 1
ATOM 4433 C CA . THR C 3 170 ? 289.87200 255.24000 365.21300 1.000 59.08000 170 THR A CA 1
ATOM 4434 C C . THR C 3 170 ? 289.91100 254.20900 366.33000 1.000 67.21000 170 THR A C 1
ATOM 4435 O O . THR C 3 170 ? 290.39200 254.50400 367.42700 1.000 80.25000 170 THR A O 1
ATOM 4439 N N . PHE C 3 171 ? 289.41300 253.00900 366.04800 1.000 83.82000 171 PHE A N 1
ATOM 4440 C CA . PHE C 3 171 ? 289.28200 251.95700 367.04900 1.000 87.40000 171 PHE A CA 1
ATOM 4441 C C . PHE C 3 171 ? 290.44400 250.98100 366.90200 1.000 91.13000 171 PHE A C 1
ATOM 4442 O O . PHE C 3 171 ? 290.67300 250.44500 365.81200 1.000 91.65000 171 PHE A O 1
ATOM 4450 N N . TYR C 3 172 ? 291.16700 250.74700 367.99300 1.000 69.20000 172 TYR A N 1
ATOM 4451 C CA . TYR C 3 172 ? 292.27500 249.80400 368.02000 1.000 63.98000 172 TYR A CA 1
ATOM 4452 C C . TYR C 3 172 ? 291.96600 248.68700 369.00400 1.000 71.00000 172 TYR A C 1
ATOM 4453 O O . TYR C 3 172 ? 291.61300 248.95100 370.15700 1.000 77.78000 172 TYR A O 1
ATOM 4462 N N . ASP C 3 173 ? 292.10300 247.44500 368.54800 1.000 77.57000 173 ASP A N 1
ATOM 4463 C CA . ASP C 3 173 ? 291.91300 246.26800 369.38400 1.000 81.21000 173 ASP A CA 1
ATOM 4464 C C . ASP C 3 173 ? 293.26800 245.62900 369.65100 1.000 86.25000 173 ASP A C 1
ATOM 4465 O O . ASP C 3 173 ? 294.00900 245.32100 368.71200 1.000 84.00000 173 ASP A O 1
ATOM 4470 N N . LEU C 3 174 ? 293.58400 245.42800 370.92600 1.000 94.14000 174 LEU A N 1
ATOM 4471 C CA . LEU C 3 174 ? 294.89900 244.97100 371.35000 1.000 87.15000 174 LEU A CA 1
ATOM 4472 C C . LEU C 3 174 ? 294.84500 243.50500 371.75700 1.000 91.30000 174 LEU A C 1
ATOM 4473 O O . LEU C 3 174 ? 293.88100 243.06000 372.38800 1.000 86.88000 174 LEU A O 1
ATOM 4478 N N . ALA C 3 175 ? 295.88600 242.76000 371.39300 1.000 102.24000 175 ALA A N 1
ATOM 4479 C CA . ALA C 3 175 ? 295.93700 241.32500 371.61900 1.000 100.51000 175 ALA A CA 1
ATOM 4480 C C . ALA C 3 175 ? 296.43100 241.01500 373.03100 1.000 101.73000 175 ALA A C 1
ATOM 4481 O O . ALA C 3 175 ? 296.65100 241.90500 373.85600 1.000 106.26000 175 ALA A O 1
ATOM 4483 N N . ILE C 3 176 ? 296.60300 239.72100 373.31400 1.000 113.12000 176 ILE A N 1
ATOM 4484 C CA . ILE C 3 176 ? 297.03100 239.29600 374.64300 1.000 111.44000 176 ILE A CA 1
ATOM 4485 C C . ILE C 3 176 ? 298.48600 239.68100 374.89500 1.000 110.35000 176 ILE A C 1
ATOM 4486 O O . ILE C 3 176 ? 298.84600 240.10200 376.00000 1.000 109.67000 176 ILE A O 1
ATOM 4491 N N . ASP C 3 177 ? 299.33900 239.54700 373.88400 1.000 103.51000 177 ASP A N 1
ATOM 4492 C CA . ASP C 3 177 ? 300.75900 239.84300 374.03500 1.000 101.37000 177 ASP A CA 1
ATOM 4493 C C . ASP C 3 177 ? 301.40300 240.05600 372.66900 1.000 103.95000 177 ASP A C 1
ATOM 4494 O O . ASP C 3 177 ? 302.09900 241.04700 372.44800 1.000 103.23000 177 ASP A O 1
ATOM 4499 N N . ILE C 3 186 ? 304.35000 244.43400 383.85300 1.000 104.00000 186 ILE A N 1
ATOM 4500 C CA . ILE C 3 186 ? 304.54000 244.01900 382.47000 1.000 101.11000 186 ILE A CA 1
ATOM 4501 C C . ILE C 3 186 ? 303.30700 243.28000 381.96500 1.000 106.47000 186 ILE A C 1
ATOM 4502 O O . ILE C 3 186 ? 303.12700 242.09400 382.23600 1.000 109.92000 186 ILE A O 1
ATOM 4507 N N . LYS C 3 187 ? 302.45800 243.99400 381.23100 1.000 103.72000 187 LYS A N 1
ATOM 4508 C CA . LYS C 3 187 ? 301.24000 243.43400 380.65300 1.000 99.34000 187 LYS A CA 1
ATOM 4509 C C . LYS C 3 187 ? 301.12300 243.86600 379.19600 1.000 99.71000 187 LYS A C 1
ATOM 4510 O O . LYS C 3 187 ? 300.08500 244.35000 378.74400 1.000 106.58000 187 LYS A O 1
ATOM 4516 N N . THR C 3 188 ? 302.21100 243.69700 378.44600 1.000 94.87000 188 THR A N 1
ATOM 4517 C CA . THR C 3 188 ? 302.28500 244.23100 377.09200 1.000 99.41000 188 THR A CA 1
ATOM 4518 C C . THR C 3 188 ? 301.27300 243.56200 376.16900 1.000 102.34000 188 THR A C 1
ATOM 4519 O O . THR C 3 188 ? 301.04300 242.35100 376.24000 1.000 104.33000 188 THR A O 1
ATOM 4523 N N . PHE C 3 189 ? 300.66500 244.36600 375.30100 1.000 93.91000 189 PHE A N 1
ATOM 4524 C CA . PHE C 3 189 ? 299.72300 243.91400 374.28500 1.000 87.89000 189 PHE A CA 1
ATOM 4525 C C . PHE C 3 189 ? 300.27800 244.25300 372.90100 1.000 95.45000 189 PHE A C 1
ATOM 4526 O O . PHE C 3 189 ? 301.39400 244.76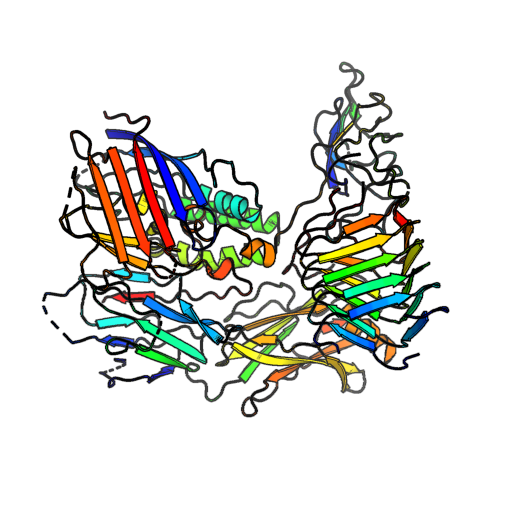000 372.76400 1.000 101.53000 189 PHE A O 1
ATOM 4534 N N . HIS C 3 190 ? 299.48200 243.97300 371.87100 1.000 93.03000 190 HIS A N 1
ATOM 4535 C CA . HIS C 3 190 ? 299.86200 244.28800 370.50000 1.000 90.80000 190 HIS A CA 1
ATOM 4536 C C . HIS C 3 190 ? 298.60400 244.42400 369.65500 1.000 91.54000 190 HIS A C 1
ATOM 4537 O O . HIS C 3 190 ? 297.56200 243.84700 369.97200 1.000 97.46000 190 HIS A O 1
ATOM 4544 N N . VAL C 3 191 ? 298.71900 245.19700 368.57300 1.000 84.64000 191 VAL A N 1
ATOM 4545 C CA . VAL C 3 191 ? 297.58300 245.44000 367.69300 1.000 86.97000 191 VAL A CA 1
ATOM 4546 C C . VAL C 3 191 ? 297.22100 244.15600 366.95900 1.000 94.50000 191 VAL A C 1
ATOM 4547 O O . VAL C 3 191 ? 298.09200 243.33700 366.63100 1.000 94.80000 191 VAL A O 1
ATOM 4551 N N . LYS C 3 192 ? 295.92700 243.97000 366.70100 1.000 106.79000 192 LYS A N 1
ATOM 4552 C CA . LYS C 3 192 ? 295.42900 242.73600 366.11200 1.000 106.63000 192 LYS A CA 1
ATOM 4553 C C . LYS C 3 192 ? 295.93400 242.58000 364.67600 1.000 106.98000 192 LYS A C 1
ATOM 4554 O O . LYS C 3 192 ? 296.60900 243.45000 364.11800 1.000 103.02000 192 LYS A O 1
ATOM 4560 N N . GLU C 3 193 ? 295.58400 241.44600 364.06700 1.000 122.57000 193 GLU A N 1
ATOM 4561 C CA . GLU C 3 193 ? 296.18600 241.02900 362.80700 1.000 123.86000 193 GLU A CA 1
ATOM 4562 C C . GLU C 3 193 ? 295.49000 241.59000 361.57300 1.000 121.05000 193 GLU A C 1
ATOM 4563 O O . GLU C 3 193 ? 296.13700 241.73600 360.52900 1.000 121.35000 193 GLU A O 1
ATOM 4569 N N . TYR C 3 194 ? 294.19900 241.90500 361.65100 1.000 111.73000 194 TYR A N 1
ATOM 4570 C CA . TYR C 3 194 ? 293.47900 242.34000 360.46200 1.000 112.57000 194 TYR A CA 1
ATOM 4571 C C . TYR C 3 194 ? 293.95600 243.71400 360.00300 1.000 112.89000 194 TYR A C 1
ATOM 4572 O O . TYR C 3 194 ? 294.20600 244.60800 360.81700 1.000 110.86000 194 TYR A O 1
ATOM 4581 N N . ASN C 3 195 ? 294.09100 243.86700 358.68500 1.000 108.99000 195 ASN A N 1
ATOM 4582 C CA . ASN C 3 195 ? 294.58000 245.10100 358.06800 1.000 108.01000 195 ASN A CA 1
ATOM 4583 C C . ASN C 3 195 ? 295.89100 245.55100 358.70900 1.000 106.82000 195 ASN A C 1
ATOM 4584 O O . ASN C 3 195 ? 296.06200 246.70800 359.09800 1.000 103.01000 195 ASN A O 1
ATOM 4589 N N . SER C 3 196 ? 296.82800 244.60600 358.82300 1.000 110.51000 196 SER A N 1
ATOM 4590 C CA . SER C 3 196 ? 298.09700 244.87700 359.48800 1.000 110.18000 196 SER A CA 1
ATOM 4591 C C . SER C 3 196 ? 298.93500 245.91500 358.75400 1.000 108.72000 196 SER A C 1
ATOM 4592 O O . SER C 3 196 ? 299.79600 246.54700 359.37600 1.000 108.16000 196 SER A O 1
ATOM 4595 N N . LYS C 3 197 ? 298.70800 246.10500 357.45400 1.000 103.66000 197 LYS A N 1
ATOM 4596 C CA . LYS C 3 197 ? 299.46700 247.09200 356.69900 1.000 103.64000 197 LYS A CA 1
ATOM 4597 C C . LYS C 3 197 ? 299.00600 248.51900 356.96300 1.000 104.51000 197 LYS A C 1
ATOM 4598 O O . LYS C 3 197 ? 299.68700 249.46100 356.54600 1.000 102.94000 197 LYS A O 1
ATOM 4604 N N . ARG C 3 198 ? 297.87300 248.69900 357.63900 1.000 97.11000 198 ARG A N 1
ATOM 4605 C CA . ARG C 3 198 ? 297.36400 250.01900 357.99000 1.000 91.04000 198 ARG A CA 1
ATOM 4606 C C . ARG C 3 198 ? 297.36000 250.28700 359.48600 1.000 92.75000 198 ARG A C 1
ATOM 4607 O O . ARG C 3 198 ? 297.63300 251.41300 359.90500 1.000 91.54000 198 ARG A O 1
ATOM 4615 N N . TYR C 3 199 ? 297.06000 249.28200 360.30400 1.000 90.01000 199 TYR A N 1
ATOM 4616 C CA . TYR C 3 199 ? 297.03000 249.41800 361.75400 1.000 81.28000 199 TYR A CA 1
ATOM 4617 C C . TYR C 3 199 ? 298.25000 248.73300 362.35100 1.000 88.81000 199 TYR A C 1
ATOM 4618 O O . TYR C 3 199 ? 298.53800 247.57700 362.02400 1.000 92.07000 199 TYR A O 1
ATOM 4627 N N . SER C 3 200 ? 298.96000 249.44100 363.22500 1.000 92.49000 200 SER A N 1
ATOM 4628 C CA . SER C 3 200 ? 300.12500 248.87200 363.88800 1.000 94.22000 200 SER A CA 1
ATOM 4629 C C . SER C 3 200 ? 300.27400 249.50500 365.26300 1.000 94.78000 200 SER A C 1
ATOM 4630 O O . SER C 3 200 ? 299.55700 250.44100 365.61900 1.000 92.41000 200 SER A O 1
ATOM 4633 N N . GLY C 3 201 ? 301.21800 248.98300 366.04100 1.000 91.88000 201 GLY A N 1
ATOM 4634 C CA . GLY C 3 201 ? 301.55600 249.56700 367.31800 1.000 86.16000 201 GLY A CA 1
ATOM 4635 C C . GLY C 3 201 ? 301.59600 248.52900 368.41300 1.000 91.00000 201 GLY A C 1
ATOM 4636 O O . GLY C 3 201 ? 301.60000 247.31900 368.16500 1.000 96.95000 201 GLY A O 1
ATOM 4637 N N . LYS C 3 202 ? 301.62300 249.01500 369.65100 1.000 91.13000 202 LYS A N 1
ATOM 4638 C CA . LYS C 3 202 ? 301.70800 248.15300 370.82200 1.000 89.17000 202 LYS A CA 1
ATOM 4639 C C . LYS C 3 202 ? 301.24900 248.93200 372.04800 1.000 86.84000 202 LYS A C 1
ATOM 4640 O O . LYS C 3 202 ? 301.04600 250.14800 372.00000 1.000 88.31000 202 LYS A O 1
ATOM 4646 N N . LEU C 3 203 ? 301.07300 248.20400 373.14900 1.000 75.07000 203 LEU A N 1
ATOM 4647 C CA . LEU C 3 203 ? 300.71100 248.78700 374.43400 1.000 82.88000 203 LEU A CA 1
ATOM 4648 C C . LEU C 3 203 ? 301.44700 248.03300 375.52900 1.000 88.29000 203 LEU A C 1
ATOM 4649 O O . LEU C 3 203 ? 301.39600 246.80200 375.57000 1.000 87.51000 203 LEU A O 1
ATOM 4654 N N . ILE C 3 204 ? 302.12600 248.76500 376.41100 1.000 87.44000 204 ILE A N 1
ATOM 4655 C CA . ILE C 3 204 ? 302.85500 248.18600 377.53400 1.000 83.04000 204 ILE A CA 1
ATOM 4656 C C . ILE C 3 204 ? 302.36700 248.85100 378.81200 1.000 90.49000 204 ILE A C 1
ATOM 4657 O O . ILE C 3 204 ? 302.28300 250.08200 378.88300 1.000 89.33000 204 ILE A O 1
ATOM 4662 N N . CYS C 3 205 ? 302.04100 248.03700 379.81600 1.000 96.89000 205 CYS A N 1
ATOM 4663 C CA . CYS C 3 205 ? 301.56800 248.52600 381.10500 1.000 93.26000 205 CYS A CA 1
ATOM 4664 C C . CYS C 3 205 ? 302.33200 247.82900 382.22000 1.000 100.68000 205 CYS A C 1
ATOM 4665 O O . CYS C 3 205 ? 302.46700 246.60200 382.21100 1.000 106.15000 205 CYS A O 1
ATOM 4668 N N . GLU C 3 206 ? 302.82900 248.61200 383.17600 1.000 109.43000 206 GLU A N 1
ATOM 4669 C CA . GLU C 3 206 ? 303.54400 248.10300 384.33800 1.000 107.76000 206 GLU A CA 1
ATOM 4670 C C . GLU C 3 206 ? 302.86200 248.61400 385.59900 1.000 110.99000 206 GLU A C 1
ATOM 4671 O O . GLU C 3 206 ? 302.69000 249.82800 385.77100 1.000 107.40000 206 GLU A O 1
ATOM 4677 N N . TYR C 3 207 ? 302.48600 247.68600 386.47500 1.000 113.87000 207 TYR A N 1
ATOM 4678 C CA . TYR C 3 207 ? 301.72400 247.97500 387.68000 1.000 111.87000 207 TYR A CA 1
ATOM 4679 C C . TYR C 3 207 ? 302.64800 248.14900 388.88100 1.000 113.14000 207 TYR A C 1
ATOM 4680 O O . TYR C 3 207 ? 303.85600 247.90500 388.81800 1.000 113.90000 207 TYR A O 1
ATOM 4689 N N . SER C 3 208 ? 302.05400 248.57900 389.99100 1.000 119.31000 208 SER A N 1
ATOM 4690 C CA . SER C 3 208 ? 302.74200 248.65300 391.26900 1.000 118.46000 208 SER A CA 1
ATOM 4691 C C . SER C 3 208 ? 302.61300 247.30900 391.98700 1.000 120.64000 208 SER A C 1
ATOM 4692 O O . SER C 3 208 ? 302.22900 246.29800 391.39300 1.000 121.93000 208 SER A O 1
ATOM 4695 N N . GLU C 3 209 ? 302.94600 247.28600 393.28000 1.000 130.66000 209 GLU A N 1
ATOM 4696 C CA . GLU C 3 209 ? 302.87500 246.04300 394.04100 1.000 130.61000 209 GLU A CA 1
ATOM 4697 C C . GLU C 3 209 ? 301.44700 245.51500 394.11900 1.000 130.30000 209 GLU A C 1
ATOM 4698 O O . GLU C 3 209 ? 301.21400 244.31000 393.96600 1.000 129.81000 209 GLU A O 1
ATOM 4704 N N . GLU C 3 210 ? 300.47800 246.39800 394.35400 1.000 126.31000 210 GLU A N 1
ATOM 4705 C CA . GLU C 3 210 ? 299.06900 246.02200 394.46300 1.000 128.07000 210 GLU A CA 1
ATOM 4706 C C . GLU C 3 210 ? 298.25700 246.94500 393.56100 1.000 125.89000 210 GLU A C 1
ATOM 4707 O O . GLU C 3 210 ? 297.87500 248.04200 393.97900 1.000 128.37000 210 GLU A O 1
ATOM 4713 N N . ASN C 3 211 ? 297.98600 246.49300 392.33500 1.000 117.89000 211 ASN A N 1
ATOM 4714 C CA . ASN C 3 211 ? 297.27400 247.27800 391.31400 1.000 117.16000 211 ASN A CA 1
ATOM 4715 C C . ASN C 3 211 ? 298.03000 248.59800 391.15200 1.000 116.31000 211 ASN A C 1
ATOM 4716 O O . ASN C 3 211 ? 299.26200 248.56700 391.02300 1.000 123.30000 211 ASN A O 1
ATOM 4721 N N . ASP C 3 212 ? 297.35400 249.75000 391.15500 1.000 105.23000 212 ASP A N 1
ATOM 4722 C CA . ASP C 3 212 ? 298.01000 251.05800 391.18600 1.000 107.72000 212 ASP A CA 1
ATOM 4723 C C . ASP C 3 212 ? 298.96600 251.22200 390.00000 1.000 108.14000 212 ASP A C 1
ATOM 4724 O O . ASP C 3 212 ? 300.18900 251.24800 390.15100 1.000 112.94000 212 ASP A O 1
ATOM 4729 N N . ILE C 3 213 ? 298.36700 251.29700 388.81000 1.000 98.68000 213 ILE A N 1
ATOM 4730 C CA . ILE C 3 213 ? 299.11000 251.35900 387.55300 1.000 101.16000 213 ILE A CA 1
ATOM 4731 C C . ILE C 3 213 ? 300.23300 252.38100 387.66500 1.000 95.78000 213 ILE A C 1
ATOM 4732 O O . ILE C 3 213 ? 299.99200 253.56400 387.93300 1.000 100.66000 213 ILE A O 1
ATOM 4737 N N . PHE C 3 214 ? 301.46700 251.92700 387.45900 1.000 94.03000 214 PHE A N 1
ATOM 4738 C CA . PHE C 3 214 ? 302.64800 252.75400 387.67300 1.000 102.83000 214 PHE A CA 1
ATOM 4739 C C . PHE C 3 214 ? 303.11400 253.43300 386.39300 1.000 107.61000 214 PHE A C 1
ATOM 4740 O O . PHE C 3 214 ? 303.45300 254.62300 386.40700 1.000 101.47000 214 PHE A O 1
ATOM 4748 N N . SER C 3 215 ? 303.14800 252.69900 385.28300 1.000 97.45000 215 SER A N 1
ATOM 4749 C CA . SER C 3 215 ? 303.51700 253.29300 384.00800 1.000 85.97000 215 SER A CA 1
ATOM 4750 C C . SER C 3 215 ? 302.75700 252.59400 382.89400 1.000 87.43000 215 SER A C 1
ATOM 4751 O O . SER C 3 215 ? 302.35900 251.43600 383.02600 1.000 91.96000 215 SER A O 1
ATOM 4754 N N . LEU C 3 216 ? 302.55400 253.31400 381.79400 1.000 84.94000 216 LEU A N 1
ATOM 4755 C CA . LEU C 3 216 ? 301.96700 252.70800 380.60600 1.000 84.47000 216 LEU A CA 1
ATOM 4756 C C . LEU C 3 216 ? 302.33100 253.54700 379.39100 1.000 88.18000 216 LEU A C 1
ATOM 4757 O O . LEU C 3 216 ? 302.18700 254.77300 379.41400 1.000 92.48000 216 LEU A O 1
ATOM 4762 N N . ILE C 3 217 ? 302.82100 252.88400 378.34800 1.000 81.71000 217 ILE A N 1
ATOM 4763 C CA . ILE C 3 217 ? 303.14900 253.52600 377.08000 1.000 80.84000 217 ILE A CA 1
ATOM 4764 C C . ILE C 3 217 ? 302.43000 252.77400 375.96900 1.000 84.90000 217 ILE A C 1
ATOM 4765 O O . ILE C 3 217 ? 302.60700 251.55900 375.81900 1.000 83.27000 217 ILE A O 1
ATOM 4770 N N . ALA C 3 218 ? 301.61500 253.48900 375.19900 1.000 81.53000 218 ALA A N 1
ATOM 4771 C CA . ALA C 3 218 ? 300.83700 252.89300 374.12000 1.000 78.66000 218 ALA A CA 1
ATOM 4772 C C . ALA C 3 218 ? 301.08300 253.68100 372.84600 1.000 84.13000 218 ALA A C 1
ATOM 4773 O O . ALA C 3 218 ? 300.84000 254.89000 372.80700 1.000 85.26000 218 ALA A O 1
ATOM 4775 N N . GLU C 3 219 ? 301.55500 252.99900 371.80600 1.000 83.03000 219 GLU A N 1
ATOM 4776 C CA . GLU C 3 219 ? 301.80700 253.61600 370.51200 1.000 78.35000 219 GLU A CA 1
ATOM 4777 C C . GLU C 3 219 ? 300.87900 252.99400 369.48100 1.000 89.98000 219 GLU A C 1
ATOM 4778 O O . GLU C 3 219 ? 300.76300 251.76700 369.40600 1.000 94.93000 219 GLU A O 1
ATOM 4784 N N . PHE C 3 220 ? 300.20400 253.84300 368.69900 1.000 81.45000 220 PHE A N 1
ATOM 4785 C CA . PHE C 3 220 ? 299.30000 253.34900 367.62600 1.000 72.52000 220 PHE A CA 1
ATOM 4786 C C . PHE C 3 220 ? 299.73200 253.98800 366.30300 1.000 81.80000 220 PHE A C 1
ATOM 4787 O O . PHE C 3 220 ? 300.21800 255.13600 366.33500 1.000 87.47000 220 PHE A O 1
ATOM 4795 N N . TYR C 3 221 ? 299.57700 253.27300 365.18500 1.000 82.75000 221 TYR A N 1
ATOM 4796 C CA . TYR C 3 221 ? 300.09100 253.80600 363.89400 1.000 86.43000 221 TYR A CA 1
ATOM 4797 C C . TYR C 3 221 ? 299.04200 253.67900 362.79300 1.000 89.14000 221 TYR A C 1
ATOM 4798 O O . TYR C 3 221 ? 298.63400 252.53800 362.48500 1.000 94.59000 221 TYR A O 1
ATOM 4807 N N . TYR C 3 222 ? 298.62100 254.80500 362.21100 1.000 93.02000 222 TYR A N 1
ATOM 4808 C CA . TYR C 3 222 ? 297.69500 254.75600 361.04600 1.000 94.26000 222 TYR A CA 1
ATOM 4809 C C . TYR C 3 222 ? 298.56200 254.91100 359.80800 1.000 93.43000 222 TYR A C 1
ATOM 4810 O O . TYR C 3 222 ? 299.05000 256.03100 359.56300 1.000 91.75000 222 TYR A O 1
ATOM 4819 N N . ASN C 3 223 ? 298.73800 253.83900 359.03200 1.000 112.56000 223 ASN A N 1
ATOM 4820 C CA . ASN C 3 223 ? 299.70900 253.90800 357.90600 1.000 114.88000 223 ASN A CA 1
ATOM 4821 C C . ASN C 3 223 ? 299.07200 254.51700 356.65600 1.000 117.03000 223 ASN A C 1
ATOM 4822 O O . ASN C 3 223 ? 299.28900 253.95000 355.56500 1.000 117.26000 223 ASN A O 1
ATOM 4827 N N . THR C 3 224 ? 298.36700 255.64200 356.80500 1.000 130.18000 224 THR A N 1
ATOM 4828 C CA . THR C 3 224 ? 297.67200 256.27200 355.65300 1.000 130.41000 224 THR A CA 1
ATOM 4829 C C . THR C 3 224 ? 297.08100 257.61800 356.08800 1.000 128.66000 224 THR A C 1
ATOM 4830 O O . THR C 3 224 ? 297.05100 258.52700 355.23200 1.000 128.45000 224 THR A O 1
ATOM 4834 N N . GLY C 3 227 ? 301.27600 259.38400 354.86300 1.000 126.28000 227 GLY A N 1
ATOM 4835 C CA . GLY C 3 227 ? 302.38100 258.56200 355.39300 1.000 126.66000 227 GLY A CA 1
ATOM 4836 C C . GLY C 3 227 ? 301.92100 257.68800 356.54700 1.000 127.40000 227 GLY A C 1
ATOM 4837 O O . GLY C 3 227 ? 301.09600 256.79000 356.30500 1.000 126.85000 227 GLY A O 1
ATOM 4838 N N . GLN C 3 228 ? 302.43100 257.94000 357.75800 1.000 119.58000 228 GLN A N 1
ATOM 4839 C CA . GLN C 3 228 ? 302.07600 257.10100 358.93500 1.000 119.40000 228 GLN A CA 1
ATOM 4840 C C . GLN C 3 228 ? 301.62800 257.99800 360.09400 1.000 116.09000 228 GLN A C 1
ATOM 4841 O O . GLN C 3 228 ? 302.50000 258.44000 360.86900 1.000 111.33000 228 GLN A O 1
ATOM 4847 N N . CYS C 3 229 ? 300.32400 258.26700 360.20100 1.000 115.80000 229 CYS A N 1
ATOM 4848 C CA . CYS C 3 229 ? 299.81600 259.04600 361.36100 1.000 114.75000 229 CYS A CA 1
ATOM 4849 C C . CYS C 3 229 ? 300.11600 258.24700 362.63100 1.000 117.07000 229 CYS A C 1
ATOM 4850 O O . CYS C 3 229 ? 299.78600 257.04800 362.65500 1.000 115.89000 229 CYS A O 1
ATOM 4853 N N . LYS C 3 230 ? 300.73000 258.87800 363.63500 1.000 101.46000 230 LYS A N 1
ATOM 4854 C CA . LYS C 3 230 ? 301.12900 258.12800 364.85700 1.000 90.42000 230 LYS A CA 1
ATOM 4855 C C . LYS C 3 230 ? 300.60900 258.85000 366.10400 1.000 94.60000 230 LYS A C 1
ATOM 4856 O O . LYS C 3 230 ? 300.47100 260.08900 366.05300 1.000 97.03000 230 LYS A O 1
ATOM 4862 N N . LYS C 3 231 ? 300.29400 258.09700 367.16200 1.000 95.03000 231 LYS A N 1
ATOM 4863 C CA . LYS C 3 231 ? 299.86400 258.72000 368.44300 1.000 87.94000 231 LYS A CA 1
ATOM 4864 C C . LYS C 3 231 ? 300.40900 257.87800 369.59900 1.000 90.20000 231 LYS A C 1
ATOM 4865 O O . LYS C 3 231 ? 300.06000 256.68200 369.67600 1.000 95.94000 231 LYS A O 1
ATOM 4871 N N . LYS C 3 232 ? 301.23500 258.48400 370.45400 1.000 86.51000 232 LYS A N 1
ATOM 4872 C CA . LYS C 3 232 ? 301.83900 257.74100 371.59100 1.000 87.70000 232 LYS A CA 1
ATOM 4873 C C . LYS C 3 232 ? 301.32200 258.32900 372.90700 1.000 92.71000 232 LYS A C 1
ATOM 4874 O O . LYS C 3 232 ? 301.49900 259.54500 373.12100 1.000 95.66000 232 LYS A O 1
ATOM 4880 N N . VAL C 3 233 ? 300.70100 257.49400 373.74500 1.000 76.91000 233 VAL A N 1
ATOM 4881 C CA . VAL C 3 233 ? 300.18700 257.96500 375.06600 1.000 69.17000 233 VAL A CA 1
ATOM 4882 C C . VAL C 3 233 ? 301.05600 257.36500 376.17300 1.000 83.39000 233 VAL A C 1
ATOM 4883 O O . VAL C 3 233 ? 301.27600 256.13900 376.14700 1.000 88.05000 233 VAL A O 1
ATOM 4887 N N . SER C 3 234 ? 301.52700 258.19900 377.10300 1.000 87.79000 234 SER A N 1
ATOM 4888 C CA . SER C 3 234 ? 302.38800 257.73400 378.18200 1.000 77.04000 234 SER A CA 1
ATOM 4889 C C . SER C 3 234 ? 301.89000 258.29900 379.50300 1.000 80.58000 234 SER A C 1
ATOM 4890 O O . SER C 3 234 ? 301.80800 259.52100 379.66900 1.000 82.12000 234 SER A O 1
ATOM 4893 N N . ILE C 3 235 ? 301.56500 257.41100 380.43700 1.000 86.63000 235 ILE A N 1
ATOM 4894 C CA . ILE C 3 235 ? 301.18400 257.77800 381.79600 1.000 87.02000 235 ILE A CA 1
ATOM 4895 C C . ILE C 3 235 ? 302.26100 257.26600 382.73800 1.000 86.87000 235 ILE A C 1
ATOM 4896 O O . ILE C 3 235 ? 302.68100 256.10600 382.63700 1.000 88.93000 235 ILE A O 1
ATOM 4901 N N . SER C 3 236 ? 302.71600 258.13000 383.64500 1.000 91.20000 236 SER A N 1
ATOM 4902 C CA . SER C 3 236 ? 303.76500 257.77100 384.58800 1.000 93.06000 236 SER A CA 1
ATOM 4903 C C . SER C 3 236 ? 303.41300 258.27400 385.98100 1.000 98.58000 236 SER A C 1
ATOM 4904 O O . SER C 3 236 ? 302.85800 259.36500 386.13300 1.000 99.99000 236 SER A O 1
ATOM 4907 N N . VAL C 3 237 ? 303.73300 257.47300 386.99300 1.000 103.65000 237 VAL A N 1
ATOM 4908 C CA . VAL C 3 237 ? 303.55300 257.88900 388.38100 1.000 102.16000 237 VAL A CA 1
ATOM 4909 C C . VAL C 3 237 ? 304.75100 258.72700 388.80900 1.000 102.30000 237 VAL A C 1
ATOM 4910 O O . VAL C 3 237 ? 305.90500 258.35400 388.56200 1.000 100.75000 237 VAL A O 1
ATOM 4914 N N . GLU C 3 238 ? 304.48300 259.86400 389.45400 1.000 107.43000 238 GLU A N 1
ATOM 4915 C CA . GLU C 3 238 ? 305.52900 260.79800 389.85200 1.000 110.27000 238 GLU A CA 1
ATOM 4916 C C . GLU C 3 238 ? 305.66500 260.92300 391.36500 1.000 111.25000 238 GLU A C 1
ATOM 4917 O O . GLU C 3 238 ? 306.75300 260.70900 391.90600 1.000 109.77000 238 GLU A O 1
ATOM 4923 N N . ASN C 3 239 ? 304.58900 261.26900 392.06800 1.000 109.72000 239 ASN A N 1
ATOM 4924 C CA . ASN C 3 239 ? 304.63200 261.56800 393.49800 1.000 107.03000 239 ASN A CA 1
ATOM 4925 C C . ASN C 3 239 ? 303.52900 260.82100 394.23600 1.000 106.48000 239 ASN A C 1
ATOM 4926 O O . ASN C 3 239 ? 302.76800 261.39400 395.01700 1.000 106.47000 239 ASN A O 1
ATOM 4931 N N . ARG C 3 240 ? 303.43300 259.51800 393.99000 1.000 106.72000 240 ARG A N 1
ATOM 4932 C CA . ARG C 3 240 ? 302.36800 258.71800 394.57300 1.000 105.80000 240 ARG A CA 1
ATOM 4933 C C . ARG C 3 240 ? 302.52600 258.60400 396.08800 1.000 108.05000 240 ARG A C 1
ATOM 4934 O O . ARG C 3 240 ? 303.61500 258.75800 396.64700 1.000 107.79000 240 ARG A O 1
ATOM 4942 N N . SER C 3 241 ? 301.40300 258.33800 396.75100 1.000 105.44000 241 SER A N 1
ATOM 4943 C CA . SER C 3 241 ? 301.37900 258.11000 398.19100 1.000 108.38000 241 SER A CA 1
ATOM 4944 C C . SER C 3 241 ? 300.28000 257.10400 398.48800 1.000 102.39000 241 SER A C 1
ATOM 4945 O O . SER C 3 241 ? 299.12900 257.31300 398.09700 1.000 101.91000 241 SER A O 1
ATOM 4948 N N . VAL C 3 242 ? 300.63300 256.01800 399.17100 1.000 104.13000 242 VAL A N 1
ATOM 4949 C CA . VAL C 3 242 ? 299.70200 254.93900 399.47900 1.000 103.66000 242 VAL A CA 1
ATOM 4950 C C . VAL C 3 242 ? 299.60000 254.81700 400.99100 1.000 106.59000 242 VAL A C 1
ATOM 4951 O O . VAL C 3 242 ? 300.62200 254.71600 401.68200 1.000 109.83000 242 VAL A O 1
ATOM 4955 N N . GLN C 3 243 ? 298.37400 254.82600 401.50300 1.000 110.58000 243 GLN A N 1
ATOM 4956 C CA . GLN C 3 243 ? 298.14000 254.66500 402.93200 1.000 111.81000 243 GLN A CA 1
ATOM 4957 C C . GLN C 3 243 ? 297.43100 253.34400 403.21600 1.000 110.87000 243 GLN A C 1
ATOM 4958 O O . GLN C 3 243 ? 297.42700 252.43900 402.38000 1.000 104.29000 243 GLN A O 1
ATOM 4964 N N . SER D 4 570 ? 301.86300 297.89000 331.82100 1.000 51.09000 570 SER G N 1
ATOM 4965 C CA . SER D 4 570 ? 302.90700 298.82700 332.21200 1.000 50.25000 570 SER G CA 1
ATOM 4966 C C . SER D 4 570 ? 302.61000 300.22300 331.68200 1.000 44.66000 570 SER G C 1
ATOM 4967 O O . SER D 4 570 ? 303.09200 300.60800 330.61900 1.000 66.94000 570 SER G O 1
ATOM 4970 N N . ILE D 4 571 ? 301.81100 300.97900 332.43400 1.000 44.29000 571 ILE G N 1
ATOM 4971 C CA . ILE D 4 571 ? 301.42900 302.32000 332.01300 1.000 48.31000 571 ILE G CA 1
ATOM 4972 C C . ILE D 4 571 ? 302.59700 303.27200 332.23200 1.000 55.45000 571 ILE G C 1
ATOM 4973 O O . ILE D 4 571 ? 303.17000 303.33700 333.32700 1.000 50.39000 571 ILE G O 1
ATOM 4978 N N . ALA D 4 572 ? 302.95700 304.01600 331.18600 1.000 74.60000 572 ALA G N 1
ATOM 4979 C CA . ALA D 4 572 ? 304.03300 304.99600 331.27600 1.000 68.75000 572 ALA G CA 1
ATOM 4980 C C . ALA D 4 572 ? 303.54500 306.33900 331.80200 1.000 72.93000 572 ALA G C 1
ATOM 4981 O O . ALA D 4 572 ? 304.25400 306.99800 332.56900 1.000 70.77000 572 ALA G O 1
ATOM 4983 N N . GLY D 4 573 ? 302.34800 306.75900 331.40000 1.000 69.41000 573 GLY G N 1
ATOM 4984 C CA . GLY D 4 573 ? 301.73300 307.95700 331.92800 1.000 66.11000 573 GLY G CA 1
ATOM 4985 C C . GLY D 4 573 ? 300.91800 307.66700 333.17300 1.000 68.09000 573 GLY G C 1
ATOM 4986 O O . GLY D 4 573 ? 301.03200 306.61400 333.80200 1.000 75.47000 573 GLY G O 1
ATOM 4987 N N . ASN D 4 574 ? 300.08300 308.63500 333.53600 1.000 72.02000 574 ASN G N 1
ATOM 4988 C CA . ASN D 4 574 ? 299.20900 308.46000 334.68500 1.000 71.12000 574 ASN G CA 1
ATOM 4989 C C . ASN D 4 574 ? 298.10300 307.46500 334.35800 1.000 75.75000 574 ASN G C 1
ATOM 4990 O O . ASN D 4 574 ? 297.47200 307.53900 333.30100 1.000 80.91000 574 ASN G O 1
ATOM 4995 N N . LEU D 4 575 ? 297.87200 306.52700 335.27100 1.000 68.38000 575 LEU G N 1
ATOM 4996 C CA . LEU D 4 575 ? 296.77600 305.57500 335.14700 1.000 67.97000 575 LEU G CA 1
ATOM 4997 C C . LEU D 4 575 ? 295.63500 306.03200 336.04600 1.000 76.41000 575 LEU G C 1
ATOM 4998 O O . LEU D 4 575 ? 295.80000 306.12200 337.26700 1.000 78.04000 575 LEU G O 1
ATOM 5003 N N . SER D 4 576 ? 294.48600 306.31900 335.44200 1.000 65.78000 576 SER G N 1
ATOM 5004 C CA . SER D 4 576 ? 293.31200 306.77500 336.17100 1.000 55.38000 576 SER G CA 1
ATOM 5005 C C . SER D 4 576 ? 292.13800 305.87300 335.83600 1.000 48.94000 576 SER G C 1
ATOM 5006 O O . SER D 4 576 ? 291.80200 305.69600 334.66100 1.000 65.76000 576 SER G O 1
ATOM 5009 N N . VAL D 4 577 ? 291.52000 305.30500 336.86700 1.000 59.89000 577 VAL G N 1
ATOM 5010 C CA . VAL D 4 577 ? 290.33900 304.46400 336.72400 1.000 69.51000 577 VAL G CA 1
ATOM 5011 C C . VAL D 4 577 ? 289.20700 305.11400 337.50400 1.000 62.21000 577 VAL G C 1
ATOM 5012 O O . VAL D 4 577 ? 289.36600 305.43400 338.68700 1.000 68.35000 577 VAL G O 1
ATOM 5016 N N . THR D 4 578 ? 288.07200 305.31500 336.84200 1.000 84.68000 578 THR G N 1
ATOM 5017 C CA . THR D 4 578 ? 286.91200 305.94900 337.45000 1.000 91.90000 578 THR G CA 1
ATOM 5018 C C . THR D 4 578 ? 285.73800 304.98400 337.41800 1.000 94.33000 578 THR G C 1
ATOM 5019 O O . THR D 4 578 ? 285.38700 304.46000 336.35500 1.000 96.12000 578 THR G O 1
ATOM 5023 N N . VAL D 4 579 ? 285.13800 304.74800 338.58200 1.000 92.87000 579 VAL G N 1
ATOM 5024 C CA . VAL D 4 579 ? 283.95900 303.90300 338.71200 1.000 93.09000 579 VAL G CA 1
ATOM 5025 C C . VAL D 4 579 ? 282.86800 304.71800 339.39100 1.000 89.38000 579 VAL G C 1
ATOM 5026 O O . VAL D 4 579 ? 283.09800 305.30600 340.45300 1.000 86.02000 579 VAL G O 1
ATOM 5030 N N . ASP D 4 580 ? 281.68800 304.76000 338.77800 1.000 110.24000 580 ASP G N 1
ATOM 5031 C CA . ASP D 4 580 ? 280.57400 305.51700 339.33000 1.000 111.00000 580 ASP G CA 1
ATOM 5032 C C . ASP D 4 580 ? 279.72200 304.70500 340.29500 1.000 108.78000 580 ASP G C 1
ATOM 5033 O O . ASP D 4 580 ? 278.75200 305.24100 340.83900 1.000 115.60000 580 ASP G O 1
ATOM 5038 N N . GLU D 4 581 ? 280.05800 303.44000 340.52000 1.000 104.04000 581 GLU G N 1
ATOM 5039 C CA . GLU D 4 581 ? 279.31300 302.58700 341.43900 1.000 107.01000 581 GLU G CA 1
ATOM 5040 C C . GLU D 4 581 ? 280.32200 301.72900 342.19500 1.000 110.79000 581 GLU G C 1
ATOM 5041 O O . GLU D 4 581 ? 281.52300 302.01800 342.21500 1.000 116.94000 581 GLU G O 1
ATOM 5047 N N . ASN D 4 582 ? 279.83000 300.67200 342.84100 1.000 110.84000 582 ASN G N 1
ATOM 5048 C CA . ASN D 4 582 ? 280.66300 299.84100 343.70100 1.000 110.39000 582 ASN G CA 1
ATOM 5049 C C . ASN D 4 582 ? 281.85700 299.27100 342.94500 1.000 109.12000 582 ASN G C 1
ATOM 5050 O O . ASN D 4 582 ? 281.73000 298.81200 341.80700 1.000 110.87000 582 ASN G O 1
ATOM 5055 N N . LEU D 4 583 ? 283.02000 299.31200 343.58900 1.000 86.71000 583 LEU G N 1
ATOM 5056 C CA . LEU D 4 583 ? 284.24500 298.71200 343.07800 1.000 81.43000 583 LEU G CA 1
ATOM 5057 C C . LEU D 4 583 ? 284.65000 297.58400 344.01600 1.000 88.28000 583 LEU G C 1
ATOM 5058 O O . LEU D 4 583 ? 284.80900 297.80600 345.22100 1.000 92.69000 583 LEU G O 1
ATOM 5063 N N . MET D 4 584 ? 284.81600 296.38100 343.46900 1.000 80.04000 584 MET G N 1
ATOM 5064 C CA . MET D 4 584 ? 285.10000 295.19400 344.26700 1.000 74.69000 584 MET G CA 1
ATOM 5065 C C . MET D 4 584 ? 286.29500 294.46000 343.68200 1.000 76.97000 584 MET G C 1
ATOM 5066 O O . MET D 4 584 ? 286.23400 293.97300 342.54900 1.000 85.10000 584 MET G O 1
ATOM 5071 N N . TYR D 4 585 ? 287.37300 294.37600 344.45400 1.000 75.54000 585 TYR G N 1
ATOM 5072 C CA . TYR D 4 585 ? 288.52700 293.56200 344.10800 1.000 78.99000 585 TYR G CA 1
ATOM 5073 C C . TYR D 4 585 ? 288.50500 292.26500 344.90700 1.000 81.49000 585 TYR G C 1
ATOM 5074 O O . TYR D 4 585 ? 287.96600 292.20500 346.01500 1.000 79.36000 585 TYR G O 1
ATOM 5083 N N . ASP D 4 586 ? 289.10000 291.22400 344.33100 1.000 81.78000 586 ASP G N 1
ATOM 5084 C CA . ASP D 4 586 ? 289.15200 289.91800 344.97600 1.000 75.73000 586 ASP G CA 1
ATOM 5085 C C . ASP D 4 586 ? 290.40900 289.20400 344.50800 1.000 82.65000 586 ASP G C 1
ATOM 5086 O O . ASP D 4 586 ? 290.55000 288.91800 343.31500 1.000 89.63000 586 ASP G O 1
ATOM 5091 N N . ALA D 4 587 ? 291.31600 288.92100 345.43900 1.000 73.81000 587 ALA G N 1
ATOM 5092 C CA . ALA D 4 587 ? 292.56500 288.25800 345.10300 1.000 79.73000 587 ALA G CA 1
ATOM 5093 C C . ALA D 4 587 ? 293.02800 287.43400 346.29300 1.000 80.88000 587 ALA G C 1
ATOM 5094 O O . ALA D 4 587 ? 292.63600 287.68300 347.43500 1.000 77.65000 587 ALA G O 1
ATOM 5096 N N . GLN D 4 588 ? 293.86700 286.43600 346.00900 1.000 92.28000 588 GLN G N 1
ATOM 5097 C CA . GLN D 4 588 ? 294.41600 285.60900 347.07800 1.000 90.81000 588 GLN G CA 1
ATOM 5098 C C . GLN D 4 588 ? 295.34700 286.41900 347.97200 1.000 92.19000 588 GLN G C 1
ATOM 5099 O O . GLN D 4 588 ? 295.19900 286.42100 349.19900 1.000 89.20000 588 GLN G O 1
ATOM 5105 N N . ASP D 4 589 ? 296.30100 287.12800 347.37300 1.000 88.64000 589 ASP G N 1
ATOM 5106 C CA . ASP D 4 589 ? 297.24000 287.96500 348.10400 1.000 83.78000 589 ASP G CA 1
ATOM 5107 C C . ASP D 4 589 ? 297.35300 289.31400 347.41300 1.000 82.39000 589 ASP G C 1
ATOM 5108 O O . ASP D 4 589 ? 297.30200 289.39600 346.18300 1.000 82.10000 589 ASP G O 1
ATOM 5113 N N . MET D 4 590 ? 297.50500 290.36900 348.20700 1.000 75.56000 590 MET G N 1
ATOM 5114 C CA . MET D 4 590 ? 297.64800 291.72100 347.69000 1.000 73.86000 590 MET G CA 1
ATOM 5115 C C . MET D 4 590 ? 298.96400 292.32200 348.15800 1.000 78.59000 590 MET G C 1
ATOM 5116 O O . MET D 4 590 ? 299.44400 292.03200 349.25800 1.000 84.21000 590 MET G O 1
ATOM 5121 N N . THR D 4 591 ? 299.54900 293.16200 347.30400 1.000 55.94000 591 THR G N 1
ATOM 5122 C CA . THR D 4 591 ? 300.75100 293.91800 347.66100 1.000 59.31000 591 THR G CA 1
ATOM 5123 C C . THR D 4 591 ? 300.67600 295.24800 346.91000 1.000 56.05000 591 THR G C 1
ATOM 5124 O O . THR D 4 591 ? 301.10200 295.34900 345.75800 1.000 74.49000 591 THR G O 1
ATOM 5128 N N . LEU D 4 592 ? 300.13600 296.26300 347.58000 1.000 52.17000 592 LEU G N 1
ATOM 5129 C CA . LEU D 4 592 ? 299.94400 297.57600 346.96500 1.000 64.35000 592 LEU G CA 1
ATOM 5130 C C . LEU D 4 592 ? 301.13600 298.48600 347.26200 1.000 68.80000 592 LEU G C 1
ATOM 5131 O O . LEU D 4 592 ? 301.01500 299.54700 347.87300 1.000 72.71000 592 LEU G O 1
ATOM 5136 N N . THR D 4 593 ? 302.30900 298.04800 346.81200 1.000 65.09000 593 THR G N 1
ATOM 5137 C CA . THR D 4 593 ? 303.52200 298.82500 347.02700 1.000 65.48000 593 THR G CA 1
ATOM 5138 C C . THR D 4 593 ? 303.49500 300.09000 346.17600 1.000 62.94000 593 THR G C 1
ATOM 5139 O O . THR D 4 593 ? 303.18200 300.04700 344.98300 1.000 73.67000 593 THR G O 1
ATOM 5143 N N . ALA D 4 594 ? 303.80900 301.22300 346.80000 1.000 59.88000 594 ALA G N 1
ATOM 5144 C CA . ALA D 4 594 ? 303.79700 302.51600 346.13200 1.000 56.98000 594 ALA G CA 1
ATOM 5145 C C . ALA D 4 594 ? 305.10900 303.23300 346.40200 1.000 60.79000 594 ALA G C 1
ATOM 5146 O O . ALA D 4 594 ? 305.53700 303.33700 347.55500 1.000 58.66000 594 ALA G O 1
ATOM 5148 N N . GLN D 4 595 ? 305.74100 303.72600 345.34100 1.000 70.95000 595 GLN G N 1
ATOM 5149 C CA . GLN D 4 595 ? 306.97200 304.50500 345.46200 1.000 69.08000 595 GLN G CA 1
ATOM 5150 C C . GLN D 4 595 ? 306.66600 305.97100 345.74800 1.000 63.69000 595 GLN G C 1
ATOM 5151 O O . GLN D 4 595 ? 307.10800 306.87600 345.04300 1.000 68.28000 595 GLN G O 1
ATOM 5157 N N . GLY D 4 596 ? 305.89400 306.20600 346.80400 1.000 73.54000 596 GLY G N 1
ATOM 5158 C CA . GLY D 4 596 ? 305.46400 307.54300 347.15900 1.000 74.20000 596 GLY G CA 1
ATOM 5159 C C . GLY D 4 596 ? 304.47200 307.52900 348.30100 1.000 76.48000 596 GLY G C 1
ATOM 5160 O O . GLY D 4 596 ? 304.68300 306.84200 349.30500 1.000 79.28000 596 GLY G O 1
ATOM 5161 N N . GLY D 4 597 ? 303.38600 308.28000 348.16600 1.000 69.24000 597 GLY G N 1
ATOM 5162 C CA . GLY D 4 597 ? 302.36200 308.37200 349.19500 1.000 76.23000 597 GLY G CA 1
ATOM 5163 C C . GLY D 4 597 ? 301.07600 307.70200 348.74900 1.000 75.25000 597 GLY G C 1
ATOM 5164 O O . GLY D 4 597 ? 300.64600 307.86500 347.60400 1.000 75.30000 597 GLY G O 1
ATOM 5165 N N . MET D 4 598 ? 300.46700 306.95000 349.66100 1.000 69.39000 598 MET G N 1
ATOM 5166 C CA . MET D 4 598 ? 299.18000 306.31100 349.42700 1.000 63.84000 598 MET G CA 1
ATOM 5167 C C . MET D 4 598 ? 298.10400 307.08300 350.17600 1.000 66.98000 598 MET G C 1
ATOM 5168 O O . MET D 4 598 ? 298.23400 307.32700 351.37900 1.000 78.27000 598 MET G O 1
ATOM 5173 N N . LYS D 4 599 ? 297.05100 307.47300 349.46300 1.000 63.29000 599 LYS G N 1
ATOM 5174 C CA . LYS D 4 599 ? 295.97400 308.29000 350.01900 1.000 62.14000 599 LYS G CA 1
ATOM 5175 C C . LYS D 4 599 ? 294.66300 307.52900 349.85700 1.000 66.53000 599 LYS G C 1
ATOM 5176 O O . LYS D 4 599 ? 293.96200 307.68100 348.85400 1.000 74.66000 599 LYS G O 1
ATOM 5182 N N . LEU D 4 600 ? 294.33200 306.70700 350.85400 1.000 67.09000 600 LEU G N 1
ATOM 5183 C CA . LEU D 4 600 ? 293.08400 305.94500 350.85300 1.000 71.04000 600 LEU G CA 1
ATOM 5184 C C . LEU D 4 600 ? 292.02700 306.74700 351.60500 1.000 73.00000 600 LEU G C 1
ATOM 5185 O O . LEU D 4 600 ? 291.68000 306.46400 352.75300 1.000 81.48000 600 LEU G O 1
ATOM 5190 N N . LEU D 4 601 ? 291.50400 307.76900 350.93700 1.000 72.40000 601 LEU G N 1
ATOM 5191 C CA . LEU D 4 601 ? 290.49500 308.63400 351.52700 1.000 81.11000 601 LEU G CA 1
ATOM 5192 C C . LEU D 4 601 ? 289.10100 308.17100 351.12100 1.000 70.44000 601 LEU G C 1
ATOM 5193 O O . LEU D 4 601 ? 288.89100 307.67100 350.01400 1.000 70.23000 601 LEU G O 1
ATOM 5198 N N . ALA D 4 602 ? 288.14700 308.33900 352.03400 1.000 83.33000 602 ALA G N 1
ATOM 5199 C CA . ALA D 4 602 ? 286.77800 307.90200 351.80600 1.000 88.26000 602 ALA G CA 1
ATOM 5200 C C . ALA D 4 602 ? 285.83100 308.82400 352.56300 1.000 94.36000 602 ALA G C 1
ATOM 5201 O O . ALA D 4 602 ? 286.25300 309.78400 353.21400 1.000 96.58000 602 ALA G O 1
ATOM 5203 N N . ASN D 4 603 ? 284.53300 308.52600 352.46800 1.000 102.41000 603 ASN G N 1
ATOM 5204 C CA . ASN D 4 603 ? 283.50900 309.29600 353.15900 1.000 101.08000 603 ASN G CA 1
ATOM 5205 C C . ASN D 4 603 ? 282.80800 308.52400 354.26700 1.000 104.37000 603 ASN G C 1
ATOM 5206 O O . ASN D 4 603 ? 282.14400 309.14600 355.10200 1.000 107.10000 603 ASN G O 1
ATOM 5211 N N . ALA D 4 604 ? 282.93300 307.20400 354.29400 1.000 95.27000 604 ALA G N 1
ATOM 5212 C CA . ALA D 4 604 ? 282.39500 306.37100 355.36000 1.000 95.92000 604 ALA G CA 1
ATOM 5213 C C . ALA D 4 604 ? 283.55200 305.65000 356.04900 1.000 93.26000 604 ALA G C 1
ATOM 5214 O O . ALA D 4 604 ? 284.72500 305.94300 355.80500 1.000 94.98000 604 ALA G O 1
ATOM 5216 N N . LYS D 4 605 ? 283.21200 304.70900 356.92800 1.000 90.25000 605 LYS G N 1
ATOM 5217 C CA . LYS D 4 605 ? 284.22900 303.99400 357.68600 1.000 86.86000 605 LYS G CA 1
ATOM 5218 C C . LYS D 4 605 ? 285.19300 303.27200 356.75300 1.000 87.72000 605 LYS G C 1
ATOM 5219 O O . LYS D 4 605 ? 284.77600 302.55300 355.84100 1.000 84.56000 605 LYS G O 1
ATOM 5225 N N . ILE D 4 606 ? 286.48700 303.46800 356.98700 1.000 76.96000 606 ILE G N 1
ATOM 5226 C CA . ILE D 4 606 ? 287.52800 302.75100 356.23100 1.000 68.21000 606 ILE G CA 1
ATOM 5227 C C . ILE D 4 606 ? 287.79200 301.47000 357.01000 1.000 71.97000 606 ILE G C 1
ATOM 5228 O O . ILE D 4 606 ? 288.69300 301.37200 357.84600 1.000 84.06000 606 ILE G O 1
ATOM 5233 N N . GLY D 4 607 ? 286.98400 300.45500 356.72500 1.000 73.97000 607 GLY G N 1
ATOM 5234 C CA . GLY D 4 607 ? 286.95900 299.25600 357.53800 1.000 73.74000 607 GLY G CA 1
ATOM 5235 C C . GLY D 4 607 ? 288.04300 298.24100 357.24600 1.000 76.36000 607 GLY G C 1
ATOM 5236 O O . GLY D 4 607 ? 287.78100 297.21600 356.61100 1.000 86.69000 607 GLY G O 1
ATOM 5237 N N . LEU D 4 608 ? 289.26600 298.51000 357.69600 1.000 64.72000 608 LEU G N 1
ATOM 5238 C CA . LEU D 4 608 ? 290.31400 297.50000 357.63000 1.000 69.06000 608 LEU G CA 1
ATOM 5239 C C . LEU D 4 608 ? 289.97000 296.35600 358.57400 1.000 73.38000 608 LEU G C 1
ATOM 5240 O O . LEU D 4 608 ? 289.68100 296.57700 359.75300 1.000 75.29000 608 LEU G O 1
ATOM 5245 N N . LYS D 4 609 ? 289.98900 295.13100 358.05400 1.000 86.30000 609 LYS G N 1
ATOM 5246 C CA . LYS D 4 609 ? 289.63200 293.96100 358.84100 1.000 83.01000 609 LYS G CA 1
ATOM 5247 C C . LYS D 4 609 ? 290.50000 292.78400 358.42600 1.000 89.89000 609 LYS G C 1
ATOM 5248 O O . LYS D 4 609 ? 290.91800 292.67800 357.27000 1.000 96.21000 609 LYS G O 1
ATOM 5254 N N . SER D 4 610 ? 290.76500 291.89800 359.38300 1.000 92.50000 610 SER G N 1
ATOM 5255 C CA . SER D 4 610 ? 291.56400 290.71100 359.12300 1.000 95.56000 610 SER G CA 1
ATOM 5256 C C . SER D 4 610 ? 291.15000 289.60800 360.08300 1.000 97.04000 610 SER G C 1
ATOM 5257 O O . SER D 4 610 ? 290.56700 289.86100 361.14000 1.000 94.72000 610 SER G O 1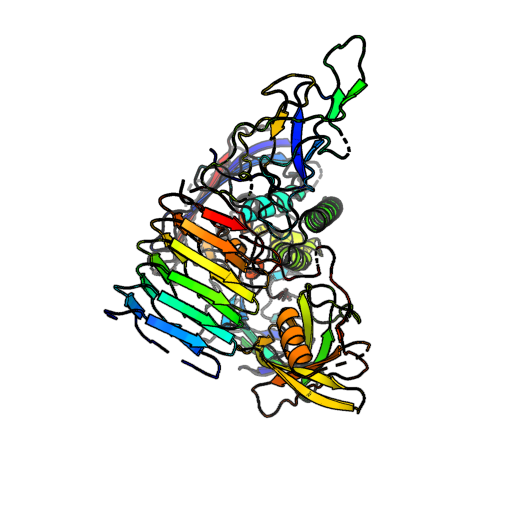
ATOM 5260 N N . SER D 4 611 ? 291.45800 288.37400 359.69700 1.000 96.84000 611 SER G N 1
ATOM 5261 C CA . SER D 4 611 ? 291.27100 287.21900 360.56100 1.000 93.83000 611 SER G CA 1
ATOM 5262 C C . SER D 4 611 ? 292.52400 286.87900 361.35400 1.000 97.78000 611 SER G C 1
ATOM 5263 O O . SER D 4 611 ? 292.52700 285.88700 362.09000 1.000 100.36000 611 SER G O 1
ATOM 5266 N N . GLU D 4 612 ? 293.58500 287.67600 361.21900 1.000 93.67000 612 GLU G N 1
ATOM 5267 C CA . GLU D 4 612 ? 294.82800 287.44400 361.93600 1.000 94.06000 612 GLU G CA 1
ATOM 5268 C C . GLU D 4 612 ? 295.38400 288.69900 362.59400 1.000 96.23000 612 GLU G C 1
ATOM 5269 O O . GLU D 4 612 ? 296.43300 288.62200 363.24300 1.000 99.97000 612 GLU G O 1
ATOM 5275 N N . GLY D 4 613 ? 294.72200 289.84000 362.45100 1.000 87.45000 613 GLY G N 1
ATOM 5276 C CA . GLY D 4 613 ? 295.19200 291.08800 363.01300 1.000 85.45000 613 GLY G CA 1
ATOM 5277 C C . GLY D 4 613 ? 295.90100 291.95200 361.98400 1.000 85.81000 613 GLY G C 1
ATOM 5278 O O . GLY D 4 613 ? 296.17800 291.54400 360.85400 1.000 88.79000 613 GLY G O 1
ATOM 5279 N N . VAL D 4 614 ? 296.19100 293.18300 362.39600 1.000 72.55000 614 VAL G N 1
ATOM 5280 C CA . VAL D 4 614 ? 296.86400 294.16700 361.55800 1.000 69.93000 614 VAL G CA 1
ATOM 5281 C C . VAL D 4 614 ? 298.11300 294.63800 362.28800 1.000 76.03000 614 VAL G C 1
ATOM 5282 O O . VAL D 4 614 ? 298.05300 294.96800 363.47700 1.000 87.59000 614 VAL G O 1
ATOM 5286 N N . ASP D 4 615 ? 299.23900 294.66000 361.58300 1.000 77.11000 615 ASP G N 1
ATOM 5287 C CA . ASP D 4 615 ? 300.50300 295.12300 362.13600 1.000 77.59000 615 ASP G CA 1
ATOM 5288 C C . ASP D 4 615 ? 300.86600 296.48200 361.54300 1.000 86.19000 615 ASP G C 1
ATOM 5289 O O . ASP D 4 615 ? 300.14800 297.03800 360.70800 1.000 86.32000 615 ASP G O 1
ATOM 5294 N N . ILE D 4 616 ? 302.00100 297.01900 361.99000 1.000 80.14000 616 ILE G N 1
ATOM 5295 C CA . ILE D 4 616 ? 302.47800 298.32900 361.57200 1.000 74.43000 616 ILE G CA 1
ATOM 5296 C C . ILE D 4 616 ? 303.93500 298.19000 361.13800 1.000 75.61000 616 ILE G C 1
ATOM 5297 O O . ILE D 4 616 ? 304.56100 297.14400 361.31200 1.000 75.58000 616 ILE G O 1
ATOM 5302 N N . ALA D 4 617 ? 304.47000 299.26800 360.56100 1.000 82.87000 617 ALA G N 1
ATOM 5303 C CA . ALA D 4 617 ? 305.81000 299.21900 359.98400 1.000 84.32000 617 ALA G CA 1
ATOM 5304 C C . ALA D 4 617 ? 306.87400 299.02200 361.05700 1.000 80.65000 617 ALA G C 1
ATOM 5305 O O . ALA D 4 617 ? 307.61000 298.02800 361.04200 1.000 81.46000 617 ALA G O 1
ATOM 5307 N N . GLN D 4 618 ? 306.96700 299.96000 361.99700 1.000 90.17000 618 GLN G N 1
ATOM 5308 C CA . GLN D 4 618 ? 308.01100 299.95900 363.02200 1.000 95.45000 618 GLN G CA 1
ATOM 5309 C C . GLN D 4 618 ? 309.40500 299.89500 362.40300 1.000 92.66000 618 GLN G C 1
ATOM 5310 O O . GLN D 4 618 ? 310.06200 300.92000 362.22000 1.000 91.91000 618 GLN G O 1
ATOM 5316 N N . SER E 4 570 ? 287.69900 304.47600 332.76000 1.000 98.21000 570 SER E N 1
ATOM 5317 C CA . SER E 4 570 ? 286.39500 305.05800 333.05500 1.000 102.39000 570 SER E CA 1
ATOM 5318 C C . SER E 4 570 ? 285.28600 304.02400 332.90100 1.000 105.65000 570 SER E C 1
ATOM 5319 O O . SER E 4 570 ? 285.02900 303.53500 331.80100 1.000 103.69000 570 SER E O 1
ATOM 5322 N N . ILE E 4 571 ? 284.63000 303.69500 334.01200 1.000 105.86000 571 ILE E N 1
ATOM 5323 C CA . ILE E 4 571 ? 283.55900 302.70700 334.03900 1.000 103.99000 571 ILE E CA 1
ATOM 5324 C C . ILE E 4 571 ? 282.34500 303.33400 334.71000 1.000 101.69000 571 ILE E C 1
ATOM 5325 O O . ILE E 4 571 ? 282.45300 303.87500 335.81500 1.000 100.81000 571 ILE E O 1
ATOM 5330 N N . ALA E 4 572 ? 281.19500 303.26300 334.04200 1.000 118.40000 572 ALA E N 1
ATOM 5331 C CA . ALA E 4 572 ? 279.95800 303.81300 334.58100 1.000 120.65000 572 ALA E CA 1
ATOM 5332 C C . ALA E 4 572 ? 279.16700 302.80900 335.40800 1.000 121.74000 572 ALA E C 1
ATOM 5333 O O . ALA E 4 572 ? 278.18300 303.19700 336.04800 1.000 123.51000 572 ALA E O 1
ATOM 5335 N N . GLY E 4 573 ? 279.56500 301.54000 335.41300 1.000 117.10000 573 GLY E N 1
ATOM 5336 C CA . GLY E 4 573 ? 278.87100 300.53000 336.18700 1.000 113.89000 573 GLY E CA 1
ATOM 5337 C C . GLY E 4 573 ? 279.66000 300.06900 337.39500 1.000 118.48000 573 GLY E C 1
ATOM 5338 O O . GLY E 4 573 ? 280.27400 300.88300 338.09000 1.000 118.31000 573 GLY E O 1
ATOM 5339 N N . ASN E 4 574 ? 279.64900 298.76500 337.65600 1.000 104.40000 574 ASN E N 1
ATOM 5340 C CA . ASN E 4 574 ? 280.39900 298.17800 338.75900 1.000 95.53000 574 ASN E CA 1
ATOM 5341 C C . ASN E 4 574 ? 281.66400 297.53400 338.20800 1.000 95.18000 574 ASN E C 1
ATOM 5342 O O . ASN E 4 574 ? 281.58900 296.63500 337.36500 1.000 105.94000 574 ASN E O 1
ATOM 5347 N N . LEU E 4 575 ? 282.81800 297.99300 338.68200 1.000 75.74000 575 LEU E N 1
ATOM 5348 C CA . LEU E 4 575 ? 284.09700 297.39600 338.31500 1.000 84.54000 575 LEU E CA 1
ATOM 5349 C C . LEU E 4 575 ? 284.39800 296.27500 339.30100 1.000 84.85000 575 LEU E C 1
ATOM 5350 O O . LEU E 4 575 ? 284.63000 296.52700 340.48700 1.000 96.34000 575 LEU E O 1
ATOM 5355 N N . SER E 4 576 ? 284.38500 295.03800 338.81500 1.000 70.27000 576 SER E N 1
ATOM 5356 C CA . SER E 4 576 ? 284.66700 293.86700 339.63400 1.000 69.57000 576 SER E CA 1
ATOM 5357 C C . SER E 4 576 ? 285.81000 293.09500 338.99600 1.000 76.80000 576 SER E C 1
ATOM 5358 O O . SER E 4 576 ? 285.68500 292.62200 337.86100 1.000 84.68000 576 SER E O 1
ATOM 5361 N N . VAL E 4 577 ? 286.91600 292.96800 339.72300 1.000 80.04000 577 VAL E N 1
ATOM 5362 C CA . VAL E 4 577 ? 288.09000 292.23700 339.26300 1.000 79.89000 577 VAL E CA 1
ATOM 5363 C C . VAL E 4 577 ? 288.35400 291.10500 340.24300 1.000 76.06000 577 VAL E C 1
ATOM 5364 O O . VAL E 4 577 ? 288.43900 291.33400 341.45500 1.000 81.29000 577 VAL E O 1
ATOM 5368 N N . THR E 4 578 ? 288.47900 289.88900 339.72000 1.000 72.56000 578 THR E N 1
ATOM 5369 C CA . THR E 4 578 ? 288.74000 288.70600 340.52700 1.000 74.88000 578 THR E CA 1
ATOM 5370 C C . THR E 4 578 ? 290.04300 288.07200 340.06900 1.000 78.37000 578 THR E C 1
ATOM 5371 O O . THR E 4 578 ? 290.21700 287.79300 338.87900 1.000 87.45000 578 THR E O 1
ATOM 5375 N N . VAL E 4 579 ? 290.95500 287.85100 341.01200 1.000 81.70000 579 VAL E N 1
ATOM 5376 C CA . VAL E 4 579 ? 292.24100 287.22000 340.74600 1.000 87.30000 579 VAL E CA 1
ATOM 5377 C C . VAL E 4 579 ? 292.34900 285.98000 341.61800 1.000 87.39000 579 VAL E C 1
ATOM 5378 O O . VAL E 4 579 ? 292.18100 286.05900 342.84000 1.000 90.55000 579 VAL E O 1
ATOM 5382 N N . ASP E 4 580 ? 292.61900 284.83400 340.99200 1.000 92.52000 580 ASP E N 1
ATOM 5383 C CA . ASP E 4 580 ? 292.75700 283.60100 341.75800 1.000 94.89000 580 ASP E CA 1
ATOM 5384 C C . ASP E 4 580 ? 294.07800 283.56800 342.51600 1.000 98.84000 580 ASP E C 1
ATOM 5385 O O . ASP E 4 580 ? 294.12600 283.13200 343.67200 1.000 98.51000 580 ASP E O 1
ATOM 5390 N N . GLU E 4 581 ? 295.15800 284.01900 341.88400 1.000 101.29000 581 GLU E N 1
ATOM 5391 C CA . GLU E 4 581 ? 296.46500 284.06600 342.51900 1.000 102.08000 581 GLU E CA 1
ATOM 5392 C C . GLU E 4 581 ? 296.68700 285.44400 343.14200 1.000 102.95000 581 GLU E C 1
ATOM 5393 O O . GLU E 4 581 ? 295.75900 286.24300 343.28800 1.000 102.97000 581 GLU E O 1
ATOM 5399 N N . ASN E 4 582 ? 297.92900 285.73200 343.52100 1.000 91.87000 582 ASN E N 1
ATOM 5400 C CA . ASN E 4 582 ? 298.24700 286.97700 344.20100 1.000 90.32000 582 ASN E CA 1
ATOM 5401 C C . ASN E 4 582 ? 298.13000 288.16900 343.25300 1.000 89.71000 582 ASN E C 1
ATOM 5402 O O . ASN E 4 582 ? 298.22600 288.04400 342.02900 1.000 84.27000 582 ASN E O 1
ATOM 5407 N N . LEU E 4 583 ? 297.91800 289.34300 343.84300 1.000 78.45000 583 LEU E N 1
ATOM 5408 C CA . LEU E 4 583 ? 297.78600 290.59600 343.11300 1.000 68.90000 583 LEU E CA 1
ATOM 5409 C C . LEU E 4 583 ? 298.95000 291.51300 343.46300 1.000 69.47000 583 LEU E C 1
ATOM 5410 O O . LEU E 4 583 ? 299.20700 291.77400 344.64300 1.000 76.86000 583 LEU E O 1
ATOM 5415 N N . MET E 4 584 ? 299.65100 291.99500 342.44000 1.000 67.32000 584 MET E N 1
ATOM 5416 C CA . MET E 4 584 ? 300.75800 292.92800 342.60400 1.000 65.39000 584 MET E CA 1
ATOM 5417 C C . MET E 4 584 ? 300.40200 294.25100 341.94300 1.000 72.02000 584 MET E C 1
ATOM 5418 O O . MET E 4 584 ? 299.98700 294.27500 340.78000 1.000 86.78000 584 MET E O 1
ATOM 5423 N N . TYR E 4 585 ? 300.56700 295.34600 342.68100 1.000 56.34000 585 TYR E N 1
ATOM 5424 C CA . TYR E 4 585 ? 300.30200 296.68300 342.16900 1.000 60.50000 585 TYR E CA 1
ATOM 5425 C C . TYR E 4 585 ? 301.47700 297.58900 342.49600 1.000 64.54000 585 TYR E C 1
ATOM 5426 O O . TYR E 4 585 ? 301.88200 297.68900 343.65800 1.000 69.15000 585 TYR E O 1
ATOM 5435 N N . ASP E 4 586 ? 302.01900 298.24700 341.47500 1.000 68.17000 586 ASP E N 1
ATOM 5436 C CA . ASP E 4 586 ? 303.05600 299.25200 341.64500 1.000 65.09000 586 ASP E CA 1
ATOM 5437 C C . ASP E 4 586 ? 302.54100 300.59700 341.15400 1.000 66.63000 586 ASP E C 1
ATOM 5438 O O . ASP E 4 586 ? 301.72500 300.66700 340.23100 1.000 74.50000 586 ASP E O 1
ATOM 5443 N N . ALA E 4 587 ? 303.02200 301.66600 341.78200 1.000 60.64000 587 ALA E N 1
ATOM 5444 C CA . ALA E 4 587 ? 302.59600 303.01000 341.42100 1.000 61.21000 587 ALA E CA 1
ATOM 5445 C C . ALA E 4 587 ? 303.61500 304.00600 341.95100 1.000 67.13000 587 ALA E C 1
ATOM 5446 O O . ALA E 4 587 ? 304.47400 303.67300 342.77000 1.000 71.37000 587 ALA E O 1
ATOM 5448 N N . GLN E 4 588 ? 303.50500 305.24200 341.46600 1.000 87.83000 588 GLN E N 1
ATOM 5449 C CA . GLN E 4 588 ? 304.34700 306.33800 341.92900 1.000 86.01000 588 GLN E CA 1
ATOM 5450 C C . GLN E 4 588 ? 303.71700 307.07200 343.10600 1.000 84.97000 588 GLN E C 1
ATOM 5451 O O . GLN E 4 588 ? 304.35300 307.23600 344.15100 1.000 90.87000 588 GLN E O 1
ATOM 5457 N N . ASP E 4 589 ? 302.47400 307.52500 342.94800 1.000 76.43000 589 ASP E N 1
ATOM 5458 C CA . ASP E 4 589 ? 301.73200 308.19000 344.02200 1.000 81.47000 589 ASP E CA 1
ATOM 5459 C C . ASP E 4 589 ? 300.30600 307.64400 343.98400 1.000 86.00000 589 ASP E C 1
ATOM 5460 O O . ASP E 4 589 ? 299.42800 308.21700 343.33300 1.000 87.52000 589 ASP E O 1
ATOM 5465 N N . MET E 4 590 ? 300.08300 306.53400 344.68400 1.000 73.47000 590 MET E N 1
ATOM 5466 C CA . MET E 4 590 ? 298.76300 305.92200 344.71400 1.000 64.15000 590 MET E CA 1
ATOM 5467 C C . MET E 4 590 ? 297.76400 306.83200 345.41900 1.000 72.88000 590 MET E C 1
ATOM 5468 O O . MET E 4 590 ? 298.09500 307.53300 346.37900 1.000 80.85000 590 MET E O 1
ATOM 5473 N N . THR E 4 591 ? 296.52700 306.81700 344.92700 1.000 66.32000 591 THR E N 1
ATOM 5474 C CA . THR E 4 591 ? 295.45600 307.61100 345.52300 1.000 66.44000 591 THR E CA 1
ATOM 5475 C C . THR E 4 591 ? 294.13600 306.92800 345.19900 1.000 67.56000 591 THR E C 1
ATOM 5476 O O . THR E 4 591 ? 293.73000 306.87900 344.03400 1.000 74.46000 591 THR E O 1
ATOM 5480 N N . LEU E 4 592 ? 293.48000 306.39400 346.22300 1.000 75.46000 592 LEU E N 1
ATOM 5481 C CA . LEU E 4 592 ? 292.18600 305.74000 346.08300 1.000 70.64000 592 LEU E CA 1
ATOM 5482 C C . LEU E 4 592 ? 291.15700 306.54000 346.86800 1.000 70.03000 592 LEU E C 1
ATOM 5483 O O . LEU E 4 592 ? 291.33500 306.77800 348.06700 1.000 81.23000 592 LEU E O 1
ATOM 5488 N N . THR E 4 593 ? 290.08900 306.95600 346.19400 1.000 63.97000 593 THR E N 1
ATOM 5489 C CA . THR E 4 593 ? 289.02700 307.73100 346.81700 1.000 65.61000 593 THR E CA 1
ATOM 5490 C C . THR E 4 593 ? 287.68800 307.06100 346.55900 1.000 66.86000 593 THR E C 1
ATOM 5491 O O . THR E 4 593 ? 287.43100 306.56700 345.45700 1.000 76.72000 593 THR E O 1
ATOM 5495 N N . ALA E 4 594 ? 286.84000 307.04000 347.58400 1.000 78.18000 594 ALA E N 1
ATOM 5496 C CA . ALA E 4 594 ? 285.52000 306.42900 347.49000 1.000 81.03000 594 ALA E CA 1
ATOM 5497 C C . ALA E 4 594 ? 284.50500 307.36100 348.12800 1.000 86.63000 594 ALA E C 1
ATOM 5498 O O . ALA E 4 594 ? 284.63400 307.70700 349.30600 1.000 82.86000 594 ALA E O 1
ATOM 5500 N N . GLN E 4 595 ? 283.49700 307.76500 347.35300 1.000 95.44000 595 GLN E N 1
ATOM 5501 C CA . GLN E 4 595 ? 282.44500 308.62900 347.87300 1.000 97.02000 595 GLN E CA 1
ATOM 5502 C C . GLN E 4 595 ? 281.55500 307.92600 348.88800 1.000 94.53000 595 GLN E C 1
ATOM 5503 O O . GLN E 4 595 ? 280.80600 308.60200 349.60100 1.000 95.66000 595 GLN E O 1
ATOM 5509 N N . GLY E 4 596 ? 281.61100 306.60000 348.96700 1.000 89.71000 596 GLY E N 1
ATOM 5510 C CA . GLY E 4 596 ? 280.84900 305.86700 349.95700 1.000 92.06000 596 GLY E CA 1
ATOM 5511 C C . GLY E 4 596 ? 281.72700 305.32300 351.06300 1.000 98.43000 596 GLY E C 1
ATOM 5512 O O . GLY E 4 596 ? 282.27700 306.09000 351.85900 1.000 100.55000 596 GLY E O 1
ATOM 5513 N N . GLY E 4 597 ? 281.87600 304.00800 351.11900 1.000 91.75000 597 GLY E N 1
ATOM 5514 C CA . GLY E 4 597 ? 282.66400 303.35800 352.15500 1.000 93.34000 597 GLY E CA 1
ATOM 5515 C C . GLY E 4 597 ? 283.76100 302.49400 351.56800 1.000 89.54000 597 GLY E C 1
ATOM 5516 O O . GLY E 4 597 ? 283.53100 301.75200 350.61000 1.000 93.40000 597 GLY E O 1
ATOM 5517 N N . MET E 4 598 ? 284.95200 302.59500 352.14700 1.000 68.58000 598 MET E N 1
ATOM 5518 C CA . MET E 4 598 ? 286.08500 301.76500 351.76900 1.000 72.29000 598 MET E CA 1
ATOM 5519 C C . MET E 4 598 ? 286.23400 300.62300 352.76500 1.000 77.55000 598 MET E C 1
ATOM 5520 O O . MET E 4 598 ? 286.08900 300.81800 353.97500 1.000 78.84000 598 MET E O 1
ATOM 5525 N N . LYS E 4 599 ? 286.51700 299.42900 352.25000 1.000 72.19000 599 LYS E N 1
ATOM 5526 C CA . LYS E 4 599 ? 286.65000 298.24400 353.08500 1.000 73.45000 599 LYS E CA 1
ATOM 5527 C C . LYS E 4 599 ? 287.81900 297.40900 352.59200 1.000 76.07000 599 LYS E C 1
ATOM 5528 O O . LYS E 4 599 ? 287.89800 297.08900 351.40400 1.000 76.54000 599 LYS E O 1
ATOM 5534 N N . LEU E 4 600 ? 288.72400 297.06200 353.50200 1.000 71.93000 600 LEU E N 1
ATOM 5535 C CA . LEU E 4 600 ? 289.85200 296.19300 353.19900 1.000 72.12000 600 LEU E CA 1
ATOM 5536 C C . LEU E 4 600 ? 289.69800 294.91500 354.00900 1.000 75.01000 600 LEU E C 1
ATOM 5537 O O . LEU E 4 600 ? 289.64800 294.96100 355.24300 1.000 78.94000 600 LEU E O 1
ATOM 5542 N N . LEU E 4 601 ? 289.62000 293.78200 353.31800 1.000 83.08000 601 LEU E N 1
ATOM 5543 C CA . LEU E 4 601 ? 289.42400 292.48500 353.94800 1.000 84.07000 601 LEU E CA 1
ATOM 5544 C C . LEU E 4 601 ? 290.62800 291.59700 353.67300 1.000 84.94000 601 LEU E C 1
ATOM 5545 O O . LEU E 4 601 ? 291.19700 291.62900 352.57800 1.000 88.72000 601 LEU E O 1
ATOM 5550 N N . ALA E 4 602 ? 291.01300 290.80600 354.67100 1.000 83.93000 602 ALA E N 1
ATOM 5551 C CA . ALA E 4 602 ? 292.13300 289.89100 354.52500 1.000 87.83000 602 ALA E CA 1
ATOM 5552 C C . ALA E 4 602 ? 291.95700 288.73000 355.49000 1.000 89.56000 602 ALA E C 1
ATOM 5553 O O . ALA E 4 602 ? 291.22300 288.82200 356.47700 1.000 87.30000 602 ALA E O 1
ATOM 5555 N N . ASN E 4 603 ? 292.63900 287.62600 355.18800 1.000 96.24000 603 ASN E N 1
ATOM 5556 C CA . ASN E 4 603 ? 292.64300 286.45800 356.05400 1.000 94.21000 603 ASN E CA 1
ATOM 5557 C C . ASN E 4 603 ? 293.93400 286.30600 356.84300 1.000 94.19000 603 ASN E C 1
ATOM 5558 O O . ASN E 4 603 ? 293.97900 285.49400 357.77400 1.000 100.13000 603 ASN E O 1
ATOM 5563 N N . ALA E 4 604 ? 294.97400 287.05300 356.49800 1.000 90.36000 604 ALA E N 1
ATOM 5564 C CA . ALA E 4 604 ? 296.21800 287.10000 357.25000 1.000 96.13000 604 ALA E CA 1
ATOM 5565 C C . ALA E 4 604 ? 296.47700 288.54300 357.68000 1.000 96.45000 604 ALA E C 1
ATOM 5566 O O . ALA E 4 604 ? 295.62300 289.42100 357.52900 1.000 95.99000 604 ALA E O 1
ATOM 5568 N N . LYS E 4 605 ? 297.66600 288.78200 358.22700 1.000 86.25000 605 LYS E N 1
ATOM 5569 C CA . LYS E 4 605 ? 297.99900 290.10900 358.72500 1.000 84.92000 605 LYS E CA 1
ATOM 5570 C C . LYS E 4 605 ? 298.04700 291.12400 357.59000 1.000 88.81000 605 LYS E C 1
ATOM 5571 O O . LYS E 4 605 ? 298.62000 290.86900 356.52700 1.000 84.94000 605 LYS E O 1
ATOM 5577 N N . ILE E 4 606 ? 297.43500 292.28100 357.82100 1.000 78.78000 606 ILE E N 1
ATOM 5578 C CA . ILE E 4 606 ? 297.50000 293.40100 356.89000 1.000 63.89000 606 ILE E CA 1
ATOM 5579 C C . ILE E 4 606 ? 298.75600 294.19700 357.22300 1.000 65.37000 606 ILE E C 1
ATOM 5580 O O . ILE E 4 606 ? 298.81700 294.87900 358.24800 1.000 74.88000 606 ILE E O 1
ATOM 5585 N N . GLY E 4 607 ? 299.76200 294.10500 356.36200 1.000 59.90000 607 GLY E N 1
ATOM 5586 C CA . GLY E 4 607 ? 301.00900 294.79700 356.60800 1.000 55.37000 607 GLY E CA 1
ATOM 5587 C C . GLY E 4 607 ? 300.99800 296.23100 356.12900 1.000 65.51000 607 GLY E C 1
ATOM 5588 O O . GLY E 4 607 ? 300.72700 296.49800 354.95500 1.000 85.02000 607 GLY E O 1
ATOM 5589 N N . LEU E 4 608 ? 301.28700 297.16500 357.02900 1.000 61.80000 608 LEU E N 1
ATOM 5590 C CA . LEU E 4 608 ? 301.41700 298.58000 356.69400 1.000 61.10000 608 LEU E CA 1
ATOM 5591 C C . LEU E 4 608 ? 302.88900 298.94500 356.86300 1.000 63.64000 608 LEU E C 1
ATOM 5592 O O . LEU E 4 608 ? 303.30100 299.46100 357.90200 1.000 70.22000 608 LEU E O 1
ATOM 5597 N N . LYS E 4 609 ? 303.68100 298.67300 355.82900 1.000 74.26000 609 LYS E N 1
ATOM 5598 C CA . LYS E 4 609 ? 305.12100 298.91700 355.87000 1.000 81.85000 609 LYS E CA 1
ATOM 5599 C C . LYS E 4 609 ? 305.43700 300.26900 355.23300 1.000 78.13000 609 LYS E C 1
ATOM 5600 O O . LYS E 4 609 ? 306.00200 300.37000 354.14400 1.000 87.33000 609 LYS E O 1
ATOM 5606 N N . SER E 4 610 ? 305.05500 301.32300 355.94700 1.000 77.26000 610 SER E N 1
ATOM 5607 C CA . SER E 4 610 ? 305.32600 302.68600 355.51300 1.000 78.24000 610 SER E CA 1
ATOM 5608 C C . SER E 4 610 ? 306.72300 303.09400 355.96100 1.000 90.21000 610 SER E C 1
ATOM 5609 O O . SER E 4 610 ? 307.06400 302.97100 357.14100 1.000 94.21000 610 SER E O 1
ATOM 5612 N N . SER E 4 611 ? 307.52800 303.57500 355.01100 1.000 100.12000 611 SER E N 1
ATOM 5613 C CA . SER E 4 611 ? 308.90900 303.93200 355.32200 1.000 97.51000 611 SER E CA 1
ATOM 5614 C C . SER E 4 611 ? 308.98000 305.08700 356.31100 1.000 96.06000 611 SER E C 1
ATOM 5615 O O . SER E 4 611 ? 309.78500 305.05800 357.25000 1.000 97.50000 611 SER E O 1
ATOM 5618 N N . GLU E 4 612 ? 308.14900 306.11100 356.12400 1.000 89.36000 612 GLU E N 1
ATOM 5619 C CA . GLU E 4 612 ? 308.18100 307.28800 356.98200 1.000 96.56000 612 GLU E CA 1
ATOM 5620 C C . GLU E 4 612 ? 307.10400 307.28000 358.05500 1.000 98.48000 612 GLU E C 1
ATOM 5621 O O . GLU E 4 612 ? 307.39100 307.63200 359.20400 1.000 96.05000 612 GLU E O 1
ATOM 5627 N N . GLY E 4 613 ? 305.87800 306.88700 357.72000 1.000 91.20000 613 GLY E N 1
ATOM 5628 C CA . GLY E 4 613 ? 304.81500 306.86700 358.70500 1.000 89.26000 613 GLY E CA 1
ATOM 5629 C C . GLY E 4 613 ? 303.41800 306.91000 358.12100 1.000 89.54000 613 GLY E C 1
ATOM 5630 O O . GLY E 4 613 ? 303.23900 307.16400 356.92700 1.000 89.45000 613 GLY E O 1
ATOM 5631 N N . VAL E 4 614 ? 302.41800 306.66200 358.96400 1.000 79.87000 614 VAL E N 1
ATOM 5632 C CA . VAL E 4 614 ? 301.01900 306.61800 358.56000 1.000 74.57000 614 VAL E CA 1
ATOM 5633 C C . VAL E 4 614 ? 300.33000 307.88400 359.04700 1.000 76.32000 614 VAL E C 1
ATOM 5634 O O . VAL E 4 614 ? 300.58100 308.34800 360.16500 1.000 88.52000 614 VAL E O 1
ATOM 5638 N N . ASP E 4 615 ? 299.46500 308.44500 358.20700 1.000 81.39000 615 ASP E N 1
ATOM 5639 C CA . ASP E 4 615 ? 298.69300 309.63100 358.54500 1.000 85.91000 615 ASP E CA 1
ATOM 5640 C C . ASP E 4 615 ? 297.21500 309.27200 358.57900 1.000 83.30000 615 ASP E C 1
ATOM 5641 O O . ASP E 4 615 ? 296.70800 308.60500 357.67200 1.000 90.45000 615 ASP E O 1
ATOM 5646 N N . ILE E 4 616 ? 296.52900 309.71600 359.62800 1.000 79.78000 616 ILE E N 1
ATOM 5647 C CA . ILE E 4 616 ? 295.11000 309.44600 359.81800 1.000 88.34000 616 ILE E CA 1
ATOM 5648 C C . ILE E 4 616 ? 294.41400 310.75200 360.16800 1.000 90.87000 616 ILE E C 1
ATOM 5649 O O . ILE E 4 616 ? 294.84600 311.46700 361.07900 1.000 92.40000 616 ILE E O 1
ATOM 5654 N N . ALA E 4 617 ? 293.34200 311.06400 359.44500 1.000 86.41000 617 ALA E N 1
ATOM 5655 C CA . ALA E 4 617 ? 292.59700 312.29600 359.67200 1.000 86.87000 617 ALA E CA 1
ATOM 5656 C C . ALA E 4 617 ? 291.09900 312.06200 359.52100 1.000 86.95000 617 ALA E C 1
ATOM 5657 O O . ALA E 4 617 ? 290.67300 311.10000 358.88300 1.000 88.47000 617 ALA E O 1
ATOM 5659 N N . SER F 4 570 ? 287.94300 289.41800 335.11900 1.000 70.84000 570 SER F N 1
ATOM 5660 C CA . SER F 4 570 ? 288.37800 288.29000 335.93300 1.000 72.49000 570 SER F CA 1
ATOM 5661 C C . SER F 4 570 ? 289.70700 287.73500 335.43500 1.000 71.03000 570 SER F C 1
ATOM 5662 O O . SER F 4 570 ? 289.97100 287.71700 334.23400 1.000 79.99000 570 SER F O 1
ATOM 5665 N N . ILE F 4 571 ? 290.54200 287.28400 336.36800 1.000 67.24000 571 ILE F N 1
ATOM 5666 C CA . ILE F 4 571 ? 291.86400 286.75300 336.06200 1.000 65.80000 571 ILE F CA 1
ATOM 5667 C C . ILE F 4 571 ? 291.98300 285.36600 336.67600 1.000 72.71000 571 ILE F C 1
ATOM 5668 O O . ILE F 4 571 ? 291.52900 285.13300 337.80100 1.000 78.99000 571 ILE F O 1
ATOM 5673 N N . ALA F 4 572 ? 292.59200 284.44400 335.93300 1.000 95.23000 572 ALA F N 1
ATOM 5674 C CA . ALA F 4 572 ? 292.82000 283.08500 336.40700 1.000 93.26000 572 ALA F CA 1
ATOM 5675 C C . ALA F 4 572 ? 294.19800 282.90000 337.02500 1.000 88.89000 572 ALA F C 1
ATOM 5676 O O . ALA F 4 572 ? 294.33600 282.17000 338.01100 1.000 90.89000 572 ALA F O 1
ATOM 5678 N N . GLY F 4 573 ? 295.22000 283.53900 336.46600 1.000 83.40000 573 GLY F N 1
ATOM 5679 C CA . GLY F 4 573 ? 296.54600 283.49900 337.04900 1.000 88.63000 573 GLY F CA 1
ATOM 5680 C C . GLY F 4 573 ? 296.72900 284.57600 338.09500 1.000 90.75000 573 GLY F C 1
ATOM 5681 O O . GLY F 4 573 ? 295.87600 284.74800 338.97100 1.000 87.57000 573 GLY F O 1
ATOM 5682 N N . ASN F 4 574 ? 297.83300 285.31200 338.01500 1.000 93.29000 574 ASN F N 1
ATOM 5683 C CA . ASN F 4 574 ? 298.09700 286.42700 338.91100 1.000 92.17000 574 ASN F CA 1
ATOM 5684 C C . ASN F 4 574 ? 298.05300 287.74200 338.14300 1.000 92.57000 574 ASN F C 1
ATOM 5685 O O . ASN F 4 574 ? 298.36900 287.79000 336.95100 1.000 90.33000 574 ASN F O 1
ATOM 5690 N N . LEU F 4 575 ? 297.62100 288.79900 338.82300 1.000 76.08000 575 LEU F N 1
ATOM 5691 C CA . LEU F 4 575 ? 297.52000 290.12500 338.23200 1.000 68.22000 575 LEU F CA 1
ATOM 5692 C C . LEU F 4 575 ? 298.70700 290.96300 338.68300 1.000 69.92000 575 LEU F C 1
ATOM 5693 O O . LEU F 4 575 ? 298.98100 291.06300 339.88300 1.000 81.88000 575 LEU F O 1
ATOM 5698 N N . SER F 4 576 ? 299.41000 291.55600 337.72100 1.000 55.14000 576 SER F N 1
ATOM 5699 C CA . SER F 4 576 ? 300.58200 292.37900 338.00500 1.000 53.31000 576 SER F CA 1
ATOM 5700 C C . SER F 4 576 ? 300.46900 293.66100 337.19600 1.000 54.69000 576 SER F C 1
ATOM 5701 O O . SER F 4 576 ? 300.68100 293.65000 335.98000 1.000 66.55000 576 SER F O 1
ATOM 5704 N N . VAL F 4 577 ? 300.13700 294.76100 337.86600 1.000 43.93000 577 VAL F N 1
ATOM 5705 C CA . VAL F 4 577 ? 299.99900 296.06600 337.23200 1.000 47.98000 577 VAL F CA 1
ATOM 5706 C C . VAL F 4 577 ? 301.04400 296.99200 337.83600 1.000 52.43000 577 VAL F C 1
ATOM 5707 O O . VAL F 4 577 ? 301.07700 297.18700 339.05700 1.000 51.60000 577 VAL F O 1
ATOM 5711 N N . THR F 4 578 ? 301.89700 297.55700 336.98600 1.000 50.62000 578 THR F N 1
ATOM 5712 C CA . THR F 4 578 ? 302.91100 298.51500 337.40500 1.000 53.73000 578 THR F CA 1
ATOM 5713 C C . THR F 4 578 ? 302.69100 299.82800 336.66700 1.000 50.51000 578 THR F C 1
ATOM 5714 O O . THR F 4 578 ? 302.53000 299.84000 335.44300 1.000 59.03000 578 THR F O 1
ATOM 5718 N N . VAL F 4 579 ? 302.66100 300.92500 337.41700 1.000 53.80000 579 VAL F N 1
ATOM 5719 C CA . VAL F 4 579 ? 302.42700 302.25400 336.86700 1.000 53.68000 579 VAL F CA 1
ATOM 5720 C C . VAL F 4 579 ? 303.66300 303.09800 337.13600 1.000 66.48000 579 VAL F C 1
ATOM 5721 O O . VAL F 4 579 ? 304.05200 303.28600 338.29500 1.000 73.63000 579 VAL F O 1
ATOM 5725 N N . ASP F 4 580 ? 304.28100 303.60000 336.06600 1.000 74.21000 580 ASP F N 1
ATOM 5726 C CA . ASP F 4 580 ? 305.45100 304.45700 336.22600 1.000 76.61000 580 ASP F CA 1
ATOM 5727 C C . ASP F 4 580 ? 305.07800 305.79200 336.85800 1.000 77.19000 580 ASP F C 1
ATOM 5728 O O . ASP F 4 580 ? 305.80400 306.30300 337.71800 1.000 82.92000 580 ASP F O 1
ATOM 5733 N N . GLU F 4 581 ? 303.95500 306.37000 336.44500 1.000 77.79000 581 GLU F N 1
ATOM 5734 C CA . GLU F 4 581 ? 303.48000 307.64300 336.95900 1.000 78.50000 581 GLU F CA 1
ATOM 5735 C C . GLU F 4 581 ? 302.45600 307.40300 338.07000 1.000 79.12000 581 GLU F C 1
ATOM 5736 O O . GLU F 4 581 ? 302.29900 306.28700 338.57300 1.000 86.41000 581 GLU F O 1
ATOM 5742 N N . ASN F 4 582 ? 301.76000 308.46400 338.46900 1.000 80.69000 582 ASN F N 1
ATOM 5743 C CA . ASN F 4 582 ? 300.83000 308.39800 339.58500 1.000 84.87000 582 ASN F CA 1
ATOM 5744 C C . ASN F 4 582 ? 299.61600 307.53900 339.23800 1.000 79.17000 582 ASN F C 1
ATOM 5745 O O . ASN F 4 582 ? 299.27200 307.33500 338.07100 1.000 80.32000 582 ASN F O 1
ATOM 5750 N N . LEU F 4 583 ? 298.96300 307.03100 340.28100 1.000 63.65000 583 LEU F N 1
ATOM 5751 C CA . LEU F 4 583 ? 297.77200 306.20200 340.15300 1.000 63.85000 583 LEU F CA 1
ATOM 5752 C C . LEU F 4 583 ? 296.60500 306.88800 340.84800 1.000 79.21000 583 LEU F C 1
ATOM 5753 O O . LEU F 4 583 ? 296.73100 307.32200 341.99700 1.000 85.06000 583 LEU F O 1
ATOM 5758 N N . MET F 4 584 ? 295.47300 306.98700 340.15100 1.000 78.48000 584 MET F N 1
ATOM 5759 C CA . MET F 4 584 ? 294.25600 307.56900 340.70600 1.000 72.29000 584 MET F CA 1
ATOM 5760 C C . MET F 4 584 ? 293.09900 306.61000 340.47600 1.000 73.81000 584 MET F C 1
ATOM 5761 O O . MET F 4 584 ? 292.78900 306.27600 339.32900 1.000 87.48000 584 MET F O 1
ATOM 5766 N N . TYR F 4 585 ? 292.46100 306.17700 341.55800 1.000 66.67000 585 TYR F N 1
ATOM 5767 C CA . TYR F 4 585 ? 291.22100 305.41600 341.49100 1.000 69.39000 585 TYR F CA 1
ATOM 5768 C C . TYR F 4 585 ? 290.10100 306.24100 342.10800 1.000 78.61000 585 TYR F C 1
ATOM 5769 O O . TYR F 4 585 ? 290.22000 306.69800 343.24900 1.000 76.82000 585 TYR F O 1
ATOM 5778 N N . ASP F 4 586 ? 289.02100 306.42800 341.35400 1.000 79.21000 586 ASP F N 1
ATOM 5779 C CA . ASP F 4 586 ? 287.85800 307.18600 341.80400 1.000 69.56000 586 ASP F CA 1
ATOM 5780 C C . ASP F 4 586 ? 286.64100 306.27700 341.72000 1.000 65.39000 586 ASP F C 1
ATOM 5781 O O . ASP F 4 586 ? 286.09900 306.05800 340.63100 1.000 79.34000 586 ASP F O 1
ATOM 5786 N N . ALA F 4 587 ? 286.20900 305.74900 342.86300 1.000 74.74000 587 ALA F N 1
ATOM 5787 C CA . ALA F 4 587 ? 285.05000 304.86800 342.88900 1.000 83.50000 587 ALA F CA 1
ATOM 5788 C C . ALA F 4 587 ? 284.01500 305.35700 343.89200 1.000 86.36000 587 ALA F C 1
ATOM 5789 O O . ALA F 4 587 ? 284.16000 306.44000 344.46700 1.000 89.20000 587 ALA F O 1
ATOM 5791 N N . GLN F 4 588 ? 282.96500 304.56600 344.10700 1.000 87.20000 588 GLN F N 1
ATOM 5792 C CA . GLN F 4 588 ? 281.90700 304.90900 345.04600 1.000 88.08000 588 GLN F CA 1
ATOM 5793 C C . GLN F 4 588 ? 281.92900 304.01100 346.27600 1.000 95.57000 588 GLN F C 1
ATOM 5794 O O . GLN F 4 588 ? 282.01900 304.50600 347.40200 1.000 92.07000 588 GLN F O 1
ATOM 5800 N N . ASP F 4 589 ? 281.86100 302.69600 346.09000 1.000 101.89000 589 ASP F N 1
ATOM 5801 C CA . ASP F 4 589 ? 281.90200 301.73300 347.18700 1.000 101.71000 589 ASP F CA 1
ATOM 5802 C C . ASP F 4 589 ? 283.10000 300.81900 346.95100 1.000 101.07000 589 ASP F C 1
ATOM 5803 O O . ASP F 4 589 ? 282.97100 299.74600 346.35600 1.000 101.95000 589 ASP F O 1
ATOM 5808 N N . MET F 4 590 ? 284.26600 301.24700 347.42300 1.000 83.97000 590 MET F N 1
ATOM 5809 C CA . MET F 4 590 ? 285.48200 300.46500 347.26100 1.000 84.77000 590 MET F CA 1
ATOM 5810 C C . MET F 4 590 ? 285.54100 299.35400 348.29900 1.000 89.63000 590 MET F C 1
ATOM 5811 O O . MET F 4 590 ? 285.20900 299.56000 349.46900 1.000 91.47000 590 MET F O 1
ATOM 5816 N N . THR F 4 591 ? 285.96600 298.17100 347.86300 1.000 75.39000 591 THR F N 1
ATOM 5817 C CA . THR F 4 591 ? 286.14400 297.04200 348.77300 1.000 71.44000 591 THR F CA 1
ATOM 5818 C C . THR F 4 591 ? 287.10300 296.04800 348.14100 1.000 71.05000 591 THR F C 1
ATOM 5819 O O . THR F 4 591 ? 286.83000 295.52400 347.05700 1.000 84.30000 591 THR F O 1
ATOM 5823 N N . LEU F 4 592 ? 288.22800 295.80300 348.80400 1.000 77.11000 592 LEU F N 1
ATOM 5824 C CA . LEU F 4 592 ? 289.20900 294.82200 348.36300 1.000 79.03000 592 LEU F CA 1
ATOM 5825 C C . LEU F 4 592 ? 289.20100 293.64600 349.32900 1.000 82.63000 592 LEU F C 1
ATOM 5826 O O . LEU F 4 592 ? 289.28400 293.83800 350.54600 1.000 86.10000 592 LEU F O 1
ATOM 5831 N N . THR F 4 593 ? 289.09700 292.43800 348.78700 1.000 87.50000 593 THR F N 1
ATOM 5832 C CA . THR F 4 593 ? 289.06900 291.21700 349.57800 1.000 80.25000 593 THR F CA 1
ATOM 5833 C C . THR F 4 593 ? 290.31200 290.39300 349.28000 1.000 80.85000 593 THR F C 1
ATOM 5834 O O . THR F 4 593 ? 290.58500 290.07200 348.11900 1.000 88.49000 593 THR F O 1
ATOM 5838 N N . ALA F 4 594 ? 291.05800 290.05400 350.32500 1.000 79.06000 594 ALA F N 1
ATOM 5839 C CA . ALA F 4 594 ? 292.25700 289.23500 350.20600 1.000 81.26000 594 ALA F CA 1
ATOM 5840 C C . ALA F 4 594 ? 292.00400 287.90000 350.89000 1.000 83.74000 594 ALA F C 1
ATOM 5841 O O . ALA F 4 594 ? 291.65600 287.86200 352.07500 1.000 80.87000 594 ALA F O 1
ATOM 5843 N N . GLN F 4 595 ? 292.17200 286.80900 350.14400 1.000 96.01000 595 GLN F N 1
ATOM 5844 C CA . GLN F 4 595 ? 292.00000 285.47900 350.71300 1.000 96.69000 595 GLN F CA 1
ATOM 5845 C C . GLN F 4 595 ? 293.21900 285.01500 351.49600 1.000 93.55000 595 GLN F C 1
ATOM 5846 O O . GLN F 4 595 ? 293.11800 284.04200 352.25100 1.000 93.13000 595 GLN F O 1
ATOM 5852 N N . GLY F 4 596 ? 294.36000 285.67800 351.33000 1.000 89.64000 596 GLY F N 1
ATOM 5853 C CA . GLY F 4 596 ? 295.53100 285.40400 352.13500 1.000 89.73000 596 GLY F CA 1
ATOM 5854 C C . GLY F 4 596 ? 295.86300 286.57800 353.03100 1.000 93.14000 596 GLY F C 1
ATOM 5855 O O . GLY F 4 596 ? 295.22000 286.77800 354.06500 1.000 94.31000 596 GLY F O 1
ATOM 5856 N N . GLY F 4 597 ? 296.85500 287.36600 352.64100 1.000 86.14000 597 GLY F N 1
ATOM 5857 C CA . GLY F 4 597 ? 297.23500 288.53800 353.40200 1.000 85.76000 597 GLY F CA 1
ATOM 5858 C C . GLY F 4 597 ? 297.46100 289.73500 352.50300 1.000 87.69000 597 GLY F C 1
ATOM 5859 O O . GLY F 4 597 ? 297.85400 289.60600 351.34400 1.000 90.40000 597 GLY F O 1
ATOM 5860 N N . MET F 4 598 ? 297.20400 290.91200 353.06200 1.000 79.14000 598 MET F N 1
ATOM 5861 C CA . MET F 4 598 ? 297.44100 292.17500 352.38100 1.000 73.88000 598 MET F CA 1
ATOM 5862 C C . MET F 4 598 ? 298.75200 292.77500 352.86700 1.000 78.78000 598 MET F C 1
ATOM 5863 O O . MET F 4 598 ? 299.09200 292.67100 354.04900 1.000 94.09000 598 MET F O 1
ATOM 5868 N N . LYS F 4 599 ? 299.49000 293.39800 351.94900 1.000 54.65000 599 LYS F N 1
ATOM 5869 C CA . LYS F 4 599 ? 300.78400 294.01000 352.25500 1.000 58.28000 599 LYS F CA 1
ATOM 5870 C C . LYS F 4 599 ? 300.80700 295.40300 351.63300 1.000 58.35000 599 LYS F C 1
ATOM 5871 O O . LYS F 4 599 ? 301.23600 295.57400 350.49000 1.000 79.79000 599 LYS F O 1
ATOM 5877 N N . LEU F 4 600 ? 300.34900 296.39700 352.38900 1.000 49.46000 600 LEU F N 1
ATOM 5878 C CA . LEU F 4 600 ? 300.35200 297.77800 351.91900 1.000 66.26000 600 LEU F CA 1
ATOM 5879 C C . LEU F 4 600 ? 301.70800 298.40000 352.22800 1.000 68.62000 600 LEU F C 1
ATOM 5880 O O . LEU F 4 600 ? 302.01300 298.70300 353.38500 1.000 73.70000 600 LEU F O 1
ATOM 5885 N N . LEU F 4 601 ? 302.52200 298.59200 351.19500 1.000 66.05000 601 LEU F N 1
ATOM 5886 C CA . LEU F 4 601 ? 303.84500 299.18200 351.32700 1.000 67.98000 601 LEU F CA 1
ATOM 5887 C C . LEU F 4 601 ? 303.85500 300.56100 350.68200 1.000 69.28000 601 LEU F C 1
ATOM 5888 O O . LEU F 4 601 ? 303.23700 300.77100 349.63500 1.000 71.72000 601 LEU F O 1
ATOM 5893 N N . ALA F 4 602 ? 304.55500 301.49900 351.31400 1.000 74.07000 602 ALA F N 1
ATOM 5894 C CA . ALA F 4 602 ? 304.62100 302.86200 350.81200 1.000 75.02000 602 ALA F CA 1
ATOM 5895 C C . ALA F 4 602 ? 305.98500 303.44900 351.13900 1.000 79.02000 602 ALA F C 1
ATOM 5896 O O . ALA F 4 602 ? 306.69000 302.97500 352.03300 1.000 72.84000 602 ALA F O 1
ATOM 5898 N N . ASN F 4 603 ? 306.34700 304.49400 350.39800 1.000 89.25000 603 ASN F N 1
ATOM 5899 C CA . ASN F 4 603 ? 307.64000 305.14600 350.55400 1.000 88.38000 603 ASN F CA 1
ATOM 5900 C C . ASN F 4 603 ? 307.56600 306.49800 351.24300 1.000 87.50000 603 ASN F C 1
ATOM 5901 O O . ASN F 4 603 ? 308.54300 306.90500 351.87400 1.000 93.40000 603 ASN F O 1
ATOM 5906 N N . ALA F 4 604 ? 306.43800 307.20200 351.15100 1.000 88.09000 604 ALA F N 1
ATOM 5907 C CA . ALA F 4 604 ? 306.29900 308.51600 351.76500 1.000 90.45000 604 ALA F CA 1
ATOM 5908 C C . ALA F 4 604 ? 305.34600 308.50000 352.95300 1.000 93.46000 604 ALA F C 1
ATOM 5909 O O . ALA F 4 604 ? 305.74500 308.86300 354.06200 1.000 102.76000 604 ALA F O 1
ATOM 5911 N N . LYS F 4 605 ? 304.10000 308.07200 352.75800 1.000 74.81000 605 LYS F N 1
ATOM 5912 C CA . LYS F 4 605 ? 303.12600 308.02300 353.84200 1.000 78.01000 605 LYS F CA 1
ATOM 5913 C C . LYS F 4 605 ? 301.86600 307.32900 353.35000 1.000 79.10000 605 LYS F C 1
ATOM 5914 O O . LYS F 4 605 ? 301.59800 307.28400 352.14600 1.000 79.14000 605 LYS F O 1
ATOM 5920 N N . ILE F 4 606 ? 301.10200 306.78600 354.29600 1.000 69.13000 606 ILE F N 1
ATOM 5921 C CA . ILE F 4 606 ? 299.82400 306.15600 353.99000 1.000 71.97000 606 ILE F CA 1
ATOM 5922 C C . ILE F 4 606 ? 298.70200 306.97000 354.61900 1.000 73.54000 606 ILE F C 1
ATOM 5923 O O . ILE F 4 606 ? 298.34700 306.76300 355.78400 1.000 80.01000 606 ILE F O 1
ATOM 5928 N N . GLY F 4 607 ? 298.13700 307.90000 353.85400 1.000 71.01000 607 GLY F N 1
ATOM 5929 C CA . GLY F 4 607 ? 297.03900 308.69600 354.36300 1.000 62.05000 607 GLY F CA 1
ATOM 5930 C C . GLY F 4 607 ? 295.76100 307.88900 354.48200 1.000 64.31000 607 GLY F C 1
ATOM 5931 O O . GLY F 4 607 ? 295.47300 307.00400 353.67600 1.000 63.60000 607 GLY F O 1
ATOM 5932 N N . LEU F 4 608 ? 294.98100 308.20200 355.51800 1.000 79.49000 608 LEU F N 1
ATOM 5933 C CA . LEU F 4 608 ? 293.69000 307.55100 355.76400 1.000 77.16000 608 LEU F CA 1
ATOM 5934 C C . LEU F 4 608 ? 292.72800 308.62100 356.27700 1.000 75.89000 608 LEU F C 1
ATOM 5935 O O . LEU F 4 608 ? 292.67100 308.89700 357.47800 1.000 74.36000 608 LEU F O 1
ATOM 5940 N N . LYS F 4 609 ? 291.97400 309.21700 355.35900 1.000 80.49000 609 LYS F N 1
ATOM 5941 C CA . LYS F 4 609 ? 290.98700 310.23900 355.68300 1.000 83.86000 609 LYS F CA 1
ATOM 5942 C C . LYS F 4 609 ? 289.59500 309.68500 355.41800 1.000 86.43000 609 LYS F C 1
ATOM 5943 O O . LYS F 4 609 ? 289.33600 309.13900 354.34200 1.000 85.07000 609 LYS F O 1
ATOM 5949 N N . SER F 4 610 ? 288.70500 309.81900 356.39800 1.000 96.42000 610 SER F N 1
ATOM 5950 C CA . SER F 4 610 ? 287.37100 309.24800 356.26600 1.000 95.98000 610 SER F CA 1
ATOM 5951 C C . SER F 4 610 ? 286.28900 310.29700 356.47900 1.000 98.37000 610 SER F C 1
ATOM 5952 O O . SER F 4 610 ? 285.19900 310.19400 355.90500 1.000 95.39000 610 SER F O 1
ATOM 5955 N N . SER F 4 611 ? 286.57500 311.29000 357.32500 1.000 111.95000 611 SER F N 1
ATOM 5956 C CA . SER F 4 611 ? 285.64300 312.36000 357.67300 1.000 112.37000 611 SER F CA 1
ATOM 5957 C C . SER F 4 611 ? 284.40900 311.82200 358.39100 1.000 111.36000 611 SER F C 1
ATOM 5958 O O . SER F 4 611 ? 283.49900 312.58500 358.72900 1.000 114.65000 611 SER F O 1
ATOM 5961 N N . GLU F 4 612 ? 284.36800 310.51900 358.62100 1.000 107.28000 612 GLU F N 1
ATOM 5962 C CA . GLU F 4 612 ? 283.31900 309.85600 359.38700 1.000 108.41000 612 GLU F CA 1
ATOM 5963 C C . GLU F 4 612 ? 283.87600 308.95500 360.47800 1.000 111.16000 612 GLU F C 1
ATOM 5964 O O . GLU F 4 612 ? 283.30500 308.89400 361.57000 1.000 110.02000 612 GLU F O 1
ATOM 5970 N N . GLY F 4 613 ? 284.98800 308.27300 360.21800 1.000 96.20000 613 GLY F N 1
ATOM 5971 C CA . GLY F 4 613 ? 285.58200 307.37000 361.18300 1.000 90.03000 613 GLY F CA 1
ATOM 5972 C C . GLY F 4 613 ? 286.51400 306.36600 360.53800 1.000 90.79000 613 GLY F C 1
ATOM 5973 O O . GLY F 4 613 ? 286.21800 305.83900 359.46200 1.000 87.26000 613 GLY F O 1
ATOM 5974 N N . VAL F 4 614 ? 287.64300 306.08800 361.18500 1.000 90.69000 614 VAL F N 1
ATOM 5975 C CA . VAL F 4 614 ? 288.65400 305.17600 360.66400 1.000 87.30000 614 VAL F CA 1
ATOM 5976 C C . VAL F 4 614 ? 288.77700 303.99500 361.61500 1.000 89.35000 614 VAL F C 1
ATOM 5977 O O . VAL F 4 614 ? 289.01500 304.17900 362.81400 1.000 91.43000 614 VAL F O 1
ATOM 5981 N N . ASP F 4 615 ? 288.60900 302.78900 361.08100 1.000 75.74000 615 ASP F N 1
ATOM 5982 C CA . ASP F 4 615 ? 288.79500 301.55500 361.82900 1.000 78.57000 615 ASP F CA 1
ATOM 5983 C C . ASP F 4 615 ? 289.96700 300.78800 361.23700 1.000 77.85000 615 ASP F C 1
ATOM 5984 O O . ASP F 4 615 ? 290.24600 300.89300 360.03900 1.000 82.95000 615 ASP F O 1
ATOM 5989 N N . ILE F 4 616 ? 290.66300 300.02600 362.07800 1.000 73.72000 616 ILE F N 1
ATOM 5990 C CA . ILE F 4 616 ? 291.79600 299.23800 361.62700 1.000 78.56000 616 ILE F CA 1
ATOM 5991 C C . ILE F 4 616 ? 291.60700 297.74400 361.87800 1.000 83.84000 616 ILE F C 1
ATOM 5992 O O . ILE F 4 616 ? 292.11000 296.92900 361.09500 1.000 92.38000 616 ILE F O 1
ATOM 5997 N N . ALA F 4 617 ? 290.85800 297.35900 362.90500 1.000 80.58000 617 ALA F N 1
ATOM 5998 C CA . ALA F 4 617 ? 290.58500 295.94800 363.15300 1.000 78.75000 617 ALA F CA 1
ATOM 5999 C C . ALA F 4 617 ? 289.28200 295.76900 363.92400 1.000 85.52000 617 ALA F C 1
ATOM 6000 O O . ALA F 4 617 ? 288.31000 295.22300 363.40200 1.000 81.70000 617 ALA F O 1
#

B-factor: mean 92.27, std 16.15, range [30.0, 142.92]

Nearest PDB structures (foldseek):
  6eua-assembly1_A  TM=5.108E-01  e=2.130E+00  Homo sapiens
  3fip-assembly1_A  TM=1.923E-01  e=2.805E+00  Escherichia coli
  2vqi-assembly2_B-2  TM=2.494E-01  e=5.433E+00  Escherichia coli
  3ohn-assembly1_A  TM=1.358E-01  e=4.125E+00  Escherichia coli
  7nmu-assembly1_CCC  TM=4.500E-01  e=3.266E-02  Lama glama